Protein AF-0000000082405913 (afdb_homodimer)

Sequence (962 aa):
METRVEYTELFIGGEWVTPSGSGVIEVMSPHTERVIGSVPAASTADVDRAVEIARAAFDSGEWAQTPLADRIAVVTRIKDAIFARSEEFAALISRQNGAPASSAMRTQVLGAVAAYGAACAVAAQFPFEESRAGVGGPMLIRHEPVGVVAAIVPWNVPQLVIAAKLAPALLSGCAVILKPAPETPLDSNLLAEICSQAGLPKGVLTVLPAERDVSAYLVAHPGIDKVAFTGSVAAGKAIMAAAAANLTRVTLELGGKSAAIVLEDADVDQALPNILAGSFANSGQACVALTRILLPVSRYDEIAEKFAAAVAAMKVGNPTDPATVIGPMTSAAQQRRVLDYVGIGEAEGAKILTGGSVPEGLSTGWYVEPTVFGNVDNSMRIAREEIFGPVVCLIPFEDEAHAIAIANDSDLGLSGAVWTADTEHGVEVARQIRTGTFSVNCQRFDVVGPFGGYKNSGVGREFGPEGLAAYLEAKSIFLPAMETRVEYTELFIGGEWVTPSGSGVIEVMSPHTERVIGSVPAASTADVDRAVEIARAAFDSGEWAQTPLADRIAVVTRIKDAIFARSEEFAALISRQNGAPASSAMRTQVLGAVAAYGAACAVAAQFPFEESRAGVGGPMLIRHEPVGVVAAIVPWNVPQLVIAAKLAPALLSGCAVILKPAPETPLDSNLLAEICSQAGLPKGVLTVLPAERDVSAYLVAHPGIDKVAFTGSVAAGKAIMAAAAANLTRVTLELGGKSAAIVLEDADVDQALPNILAGSFANSGQACVALTRILLPVSRYDEIAEKFAAAVAAMKVGNPTDPATVIGPMTSAAQQRRVLDYVGIGEAEGAKILTGGSVPEGLSTGWYVEPTVFGNVDNSMRIAREEIFGPVVCLIPFEDEAHAIAIANDSDLGLSGAVWTADTEHGVEVARQIRTGTFSVNCQRFDVVGPFGGYKNSGVGREFGPEGLAAYLEAKSIFLPA

Foldseek 3Di:
DQAAAEDQFFQAQLDTHHAPDDAKQFAAFLQFRDTRYIYHAHDLVSLVRRLVLQQVQLVVCPQQVPDLVVLLQLLLLLLVVLVVCLQVQLVLLCRLQFFFSVLSRVCQRVLLSQLLVQLSVQLVPDCQWDWDADPAGIWIKHKAFQEEEEEEEESLRGSNSCSLAVNLNSSRRYAYEYEYESSRLSSVVVSSVSSSVSDDGGSRYTYHHHDDVSVLSSLLPLSHQEYEDEEALVVQVSSVVSCVVNVRHYWYFYAALAEEEEAPAFDLVLLLVQLLCQQCRRQLQDRQRHFEYEAAPVCQVVSLVVNQVVLQPAAEHRSHPNSHSHTAGRDLVLLVLLLVVLVQCVVVPWDKSDFNAADPPSPGGHHGRQTETEQDDCPRCSNADRSSHNHHYYHYAHHLVRSLVSRQPYQWAFEYEYGHPDQVVRVVSVVSHQHPYYYYSHDDDDQQDWGFTPHSSTDFTTHHNRSSSSRIDIDIGGDDD/DQAAAEDQFFQAQLDTDHAPDDAKQFAAFLQFRDTRYIYHAHDLVSLVRRLVLQQVQLVVCPQQVPDLVVLLQLLLLLLVVLVVCLQVQLVLLCRLQFFFSVLSRVCQRVLLSQLLVQLSVQLVPDCQWDWDADPAGIWIKHKAFQEEEEEEEESLRGSNSCSLAVNLNSSRRYAYEYEYESSRLSSVVVSSVSSSVSDDGGSRYTYHHHDDVSVLSSLLPLSHQEYEDEEALVVQVSSVVSCVVNVRHYWYFYAALAEEEEAPAFDLVLLLVQLLCQQCRRQLQDRQRHFEYEDAPVCQVVSVVVNQVVLQPAAEHRSHPNSHSHTAGRDLVLLVLLLVVLVQCVVVPWDKSDFNAADPPSPGGHHGRQTETEQDDCPRCSNADRSSHNHHYYHYAHHLVRSLVSRQPYQWAFEYEYGHPDQVVRVVSVVSHQWPYYYYSHDDDDQQDWGFTPHSSTDFTTHHNRSSSSRIDIDIGGDDD

Secondary structure (DSSP, 8-state):
-PPPEE--SEEETTEEE--SS--EEEEEPTTT-SEEEEEEPP-HHHHHHHHHHHHHHHHHTTTTTS-HHHHHHHHHHHHHHHHHTHHHHHHHHHHHH---HHHIIIIIIIHHHHHHHHHHHHHHH--SEEEEE-SSSEEEEEEEE--EEEEE--SSSHHHHHHHHHHHHHHHT-EEEEE--TTS-HHHHHHHHHHHHTTPPTTSEEE----HHHHHHHHH-TT-SEEEEES-HHHHHHHHHHHGGGT-EEEEE----EEEEE-TT--HHHHHHHHHHHHSGGGG--TT-EEEEEEEGGGHHHHHHHHHHHHHTSPBS-TTSTT-SB---SSHHHHHHHHHHHHHHHHTTPEEEE--SPPTT--SS-----EEEES--TTSHHHHS---SSEEEEEEESSHHHHHHHHH-SSEES-EEEE-S-HHHHHHHHTTS-SSEEEESS----TTS-B--EETTEES-BSHHHHHHTTEEEEEEE---/-PPPEE--SEEETTEEE--SS--EEEEEPTTT-SEEEEEEPP-HHHHHHHHHHHHHHHHHTTTTTS-HHHHHHHHHHHHHHHHHTHHHHHHHHHHHH---HHHIIIIIIIHHHHHHHHHHHHHHH--SEEEEE-SSSEEEEEEEE--EEEEE--SSSHHHHHHHHHHHHHHHT-EEEEE--TTS-HHHHHHHHHHHHTTPPTTSEEE----HHHHHHHHH-TT-SEEEEES-HHHHHHHHHHHGGGT-EEEEE----EEEEE-TT--HHHHHHHHHHHHSGGGG--TT-EEEEEEEGGGHHHHHHHHHHHHHTSPBS-TTSTT-SB---SSHHHHHHHHHHHHHHHHTT-EEEE--SPPTT--SS-----EEEES--TTSHHHHS---SSEEEEEEESSHHHHHHHHH-SSEES-EEEE-S-HHHHHHHHTTS-SSEEEESS----TTS-B--EETTEES-BSHHHHHHTTEEEEEEE---

Solvent-accessible surface area (backbone atoms only — not comparable to full-atom values): 45555 Å² total; per-residue (Å²): 129,86,78,63,51,72,44,79,45,38,38,48,27,58,35,79,37,78,58,82,48,83,48,67,42,68,25,43,18,11,56,74,68,40,77,44,29,35,35,45,27,47,35,64,66,42,44,53,52,40,44,52,39,17,48,51,28,40,73,68,29,67,58,44,65,44,56,62,71,58,43,42,49,33,51,47,44,33,31,51,50,48,58,75,40,32,67,62,48,16,54,51,45,18,46,25,32,11,31,14,37,62,47,20,33,53,52,22,37,49,38,16,36,49,29,31,52,40,38,45,54,40,57,74,68,50,73,48,61,43,80,43,84,40,87,76,28,43,28,36,42,35,51,39,44,62,41,28,32,37,36,37,35,43,48,73,45,43,50,28,53,42,25,48,50,49,38,29,31,48,63,43,21,27,11,36,40,35,28,37,25,64,52,40,40,65,62,54,52,54,46,50,54,44,38,47,74,35,63,56,58,67,15,36,42,24,48,46,35,33,53,72,68,41,47,50,50,53,62,50,34,81,71,39,42,28,38,39,37,40,47,52,47,69,57,47,30,50,50,43,31,45,16,13,82,60,51,29,43,69,32,28,37,31,37,22,63,5,30,32,38,42,44,87,66,30,56,57,84,71,44,45,63,48,51,53,51,38,25,35,36,60,29,7,41,37,52,62,19,36,29,34,35,35,29,33,59,93,48,33,68,64,52,48,51,54,50,35,52,56,49,65,66,54,42,71,42,61,23,80,41,79,74,29,54,29,19,27,30,52,34,64,67,54,31,51,50,36,52,51,44,46,52,49,33,47,74,72,63,30,39,77,70,30,61,68,42,65,49,85,90,53,87,61,35,25,48,59,32,54,22,33,30,38,72,34,55,72,84,38,62,67,59,57,49,69,69,66,32,36,56,34,32,33,26,69,26,86,45,70,69,49,42,50,49,54,57,49,65,46,71,38,8,25,26,34,28,33,33,46,71,42,66,70,60,29,50,59,52,50,73,67,46,70,31,7,28,30,16,29,64,49,72,80,83,50,54,49,38,48,41,32,17,30,61,47,2,26,40,58,44,33,26,27,64,57,20,37,49,70,34,40,41,69,23,26,36,38,42,61,110,128,84,79,62,50,73,44,80,44,37,38,47,27,57,37,79,38,78,57,80,50,83,48,67,39,69,24,42,18,12,56,75,66,39,76,42,29,36,35,44,28,45,36,64,66,42,46,54,52,40,44,52,39,18,47,52,31,40,73,67,29,66,57,44,64,45,54,63,72,59,43,43,50,33,51,47,42,34,32,52,50,48,58,75,41,33,68,60,49,14,52,51,45,18,45,26,34,10,28,15,38,61,47,19,34,51,52,23,36,49,39,15,36,49,30,31,51,41,39,45,54,40,56,74,69,50,74,48,62,41,79,42,84,40,89,77,29,43,29,36,42,35,53,40,44,62,41,29,32,38,37,36,34,42,48,73,44,42,49,27,52,42,24,50,48,50,38,29,32,48,64,43,20,29,10,37,40,34,29,37,23,63,53,41,40,65,62,53,52,55,45,50,54,46,38,48,74,34,63,55,59,68,16,34,42,24,49,46,34,33,51,72,70,42,46,51,51,53,61,51,33,81,72,40,41,28,40,40,35,38,48,52,47,70,55,46,30,52,48,44,31,44,18,15,82,60,51,30,42,69,34,30,36,30,38,20,64,4,30,31,38,42,44,86,65,31,56,58,82,73,44,45,64,46,51,52,52,37,26,34,34,60,29,7,40,36,53,62,20,36,31,33,36,35,31,32,59,93,49,33,68,64,51,48,51,52,50,36,53,56,49,66,66,54,41,68,44,61,22,82,40,80,76,27,53,29,20,28,29,51,33,65,68,54,30,51,48,38,50,50,46,45,52,48,32,48,75,74,63,31,38,75,70,29,63,68,43,64,48,84,90,54,86,62,34,24,46,60,31,55,22,34,31,36,72,34,54,72,85,39,64,68,58,59,49,68,69,63,32,34,55,33,32,34,26,69,26,86,46,70,70,50,42,50,50,54,58,49,64,47,68,40,9,23,27,34,27,32,32,44,72,44,64,70,61,29,47,57,51,49,75,69,46,69,30,7,28,31,15,29,62,50,72,78,82,48,53,51,39,49,42,31,17,32,61,46,3,25,42,60,44,33,26,27,66,57,19,37,48,69,34,40,42,68,22,26,37,38,42,61,108

Radius of gyration: 29.45 Å; Cα contacts (8 Å, |Δi|>4): 2514; chains: 2; bounding box: 62×88×65 Å

pLDDT: mean 97.52, std 3.5, range [41.72, 98.94]

Organism: Rhodococcus erythropolis (NCBI:txid1833)

Nearest PDB structures (foldseek):
  3b4w-assembly1_A-2  TM=9.902E-01  e=6.637E-68  Mycobacterium tuberculosis H37Rv
  4i8p-assembly1_B  TM=9.600E-01  e=1.186E-58  Zea mays
  3iwk-assembly3_F  TM=9.624E-01  e=1.248E-57  Pisum sativum
  4ywe-assembly2_H  TM=9.633E-01  e=1.840E-53  Burkholderia cenocepacia J2315
  4ywe-assembly2_G  TM=9.619E-01  e=2.987E-52  Burkholderia cenocepacia J2315

InterPro domains:
  IPR015590 Aldehyde dehydrogenase domain [PF00171] (16-477)
  IPR016160 Aldehyde dehydrogenase, cysteine active site [PS00070] (280-291)
  IPR016161 Aldehyde/histidinol dehydrogenase [SSF53720] (5-478)
  IPR016162 Aldehyde dehydrogenase, N-terminal [G3DSA:3.40.605.10] (24-475)
  IPR016163 Aldehyde dehydrogenase, C-terminal [G3DSA:3.40.309.10] (256-446)
  IPR029510 Aldehyde dehydrogenase, glutamic acid active site [PS00687] (252-259)

Structure (mmCIF, N/CA/C/O backbone):
data_AF-0000000082405913-model_v1
#
loop_
_entity.id
_entity.type
_entity.pdbx_description
1 polymer 'aldehyde dehydrogenase (NAD(+))'
#
loop_
_atom_site.group_PDB
_atom_site.id
_atom_site.type_symbol
_atom_site.label_atom_id
_atom_site.label_alt_id
_atom_site.label_comp_id
_atom_site.label_asym_id
_atom_site.label_entity_id
_atom_site.label_seq_id
_atom_site.pdbx_PDB_ins_code
_atom_site.Cartn_x
_atom_site.Cartn_y
_atom_site.Cartn_z
_atom_site.occupancy
_atom_site.B_iso_or_equiv
_atom_site.auth_seq_id
_atom_site.auth_comp_id
_atom_site.auth_asym_id
_atom_site.auth_atom_id
_atom_site.pdbx_PDB_model_num
ATOM 1 N N . MET A 1 1 ? -23.531 -37.562 -21.359 1 41.72 1 MET A N 1
ATOM 2 C CA . MET A 1 1 ? -23.344 -36.156 -21.672 1 41.72 1 MET A CA 1
ATOM 3 C C . MET A 1 1 ? -23.062 -35.344 -20.406 1 41.72 1 MET A C 1
ATOM 5 O O . MET A 1 1 ? -23.844 -35.406 -19.438 1 41.72 1 MET A O 1
ATOM 9 N N . GLU A 1 2 ? -21.859 -34.906 -20.188 1 63.12 2 GLU A N 1
ATOM 10 C CA . GLU A 1 2 ? -21.5 -34.25 -18.938 1 63.12 2 GLU A CA 1
ATOM 11 C C . GLU A 1 2 ? -22.438 -33.062 -18.641 1 63.12 2 GLU A C 1
ATOM 13 O O . GLU A 1 2 ? -22.781 -32.312 -19.547 1 63.12 2 GLU A O 1
ATOM 18 N N . THR A 1 3 ? -23.172 -33.125 -17.547 1 79.69 3 THR A N 1
ATOM 19 C CA . THR A 1 3 ? -24.203 -32.188 -17.125 1 79.69 3 THR A CA 1
ATOM 20 C C . THR A 1 3 ? -23.688 -30.766 -17.125 1 79.69 3 THR A C 1
ATOM 22 O O . THR A 1 3 ? -22.609 -30.484 -16.609 1 79.69 3 THR A O 1
ATOM 25 N N . ARG A 1 4 ? -24.375 -29.906 -18.016 1 91 4 ARG A N 1
ATOM 26 C CA . ARG A 1 4 ? -24.078 -28.469 -18.078 1 91 4 ARG A CA 1
ATOM 27 C C . ARG A 1 4 ? -24.5 -27.766 -16.797 1 91 4 ARG A C 1
ATOM 29 O O . ARG A 1 4 ? -25.562 -28.047 -16.25 1 91 4 ARG A O 1
ATOM 36 N N . VAL A 1 5 ? -23.688 -27.031 -16.234 1 94.94 5 VAL A N 1
ATOM 37 C CA . VAL A 1 5 ? -23.984 -26.203 -15.078 1 94.94 5 VAL A CA 1
ATOM 38 C C . VAL A 1 5 ? -24.406 -24.812 -15.547 1 94.94 5 VAL A C 1
ATOM 40 O O . VAL A 1 5 ? -23.609 -24.062 -16.125 1 94.94 5 VAL A O 1
ATOM 43 N N . GLU A 1 6 ? -25.641 -24.438 -15.344 1 95.94 6 GLU A N 1
ATOM 44 C CA . GLU A 1 6 ? -26.156 -23.188 -15.859 1 95.94 6 GLU A CA 1
ATOM 45 C C . GLU A 1 6 ? -26.734 -22.312 -14.734 1 95.94 6 GLU A C 1
ATOM 47 O O . GLU A 1 6 ? -27.547 -22.781 -13.945 1 95.94 6 GLU A O 1
ATOM 52 N N . TYR A 1 7 ? -26.188 -21.172 -14.633 1 97.31 7 TYR A N 1
ATOM 53 C CA . TYR A 1 7 ? -26.75 -20.141 -13.773 1 97.31 7 TYR A CA 1
ATOM 54 C C . TYR A 1 7 ? -27.453 -19.062 -14.602 1 97.31 7 TYR A C 1
ATOM 56 O O . TYR A 1 7 ? -26.922 -18.609 -15.609 1 97.31 7 TYR A O 1
ATOM 64 N N . THR A 1 8 ? -28.625 -18.688 -14.188 1 97.69 8 THR A N 1
ATOM 65 C CA . THR A 1 8 ? -29.375 -17.688 -14.938 1 97.69 8 THR A CA 1
ATOM 66 C C . THR A 1 8 ? -29.5 -16.391 -14.125 1 97.69 8 THR A C 1
ATOM 68 O O . THR A 1 8 ? -30.016 -15.391 -14.625 1 97.69 8 THR A O 1
ATOM 71 N N . GLU A 1 9 ? -29.016 -16.422 -12.945 1 98.44 9 GLU A N 1
ATOM 72 C CA . GLU A 1 9 ? -29.062 -15.266 -12.062 1 98.44 9 GLU A CA 1
ATOM 73 C C . GLU A 1 9 ? -27.672 -14.875 -11.578 1 98.44 9 GLU A C 1
ATOM 75 O O . GLU A 1 9 ? -26.719 -15.664 -11.703 1 98.44 9 GLU A O 1
ATOM 80 N N . LEU A 1 10 ? -27.531 -13.633 -11.172 1 98.62 10 LEU A N 1
ATOM 81 C CA . LEU A 1 10 ? -26.328 -13.141 -10.508 1 98.62 10 LEU A CA 1
ATOM 82 C C . LEU A 1 10 ? -26.484 -13.195 -8.992 1 98.62 10 LEU A C 1
ATOM 84 O O . LEU A 1 10 ? -27.578 -12.984 -8.469 1 98.62 10 LEU A O 1
ATOM 88 N N . PHE A 1 11 ? -25.422 -13.523 -8.273 1 98.69 11 PHE A N 1
ATOM 89 C CA . PHE A 1 11 ? -25.422 -13.469 -6.816 1 98.69 11 PHE A CA 1
ATOM 90 C C . PHE A 1 11 ? -25.016 -12.078 -6.332 1 98.69 11 PHE A C 1
ATOM 92 O O . PHE A 1 11 ? -23.812 -11.773 -6.254 1 98.69 11 PHE A O 1
ATOM 99 N N . ILE A 1 12 ? -25.938 -11.219 -5.973 1 98.62 12 ILE A N 1
ATOM 100 C CA . ILE A 1 12 ? -25.656 -9.844 -5.562 1 98.62 12 ILE A CA 1
ATOM 101 C C . ILE A 1 12 ? -26.109 -9.633 -4.121 1 98.62 12 ILE A C 1
ATOM 103 O O . ILE A 1 12 ? -27.297 -9.75 -3.818 1 98.62 12 ILE A O 1
ATOM 107 N N . GLY A 1 13 ? -25.203 -9.375 -3.275 1 98 13 GLY A N 1
ATOM 108 C CA . GLY A 1 13 ? -25.484 -9.086 -1.881 1 98 13 GLY A CA 1
ATOM 109 C C . GLY A 1 13 ? -26.094 -10.266 -1.138 1 98 13 GLY A C 1
ATOM 110 O O . GLY A 1 13 ? -26.984 -10.094 -0.305 1 98 13 GLY A O 1
ATOM 111 N N . GLY A 1 14 ? -25.75 -11.422 -1.546 1 97.81 14 GLY A N 1
ATOM 112 C CA . GLY A 1 14 ? -26.219 -12.594 -0.839 1 97.81 14 GLY A CA 1
ATOM 113 C C . GLY A 1 14 ? -27.516 -13.164 -1.415 1 97.81 14 GLY A C 1
ATOM 114 O O . GLY A 1 14 ? -28.062 -14.117 -0.878 1 97.81 14 GLY A O 1
ATOM 115 N N . GLU A 1 15 ? -27.938 -12.602 -2.525 1 97.25 15 GLU A N 1
ATOM 116 C CA . GLU A 1 15 ? -29.172 -13.055 -3.145 1 97.25 15 GLU A CA 1
ATOM 117 C C . GLU A 1 15 ? -29 -13.297 -4.641 1 97.25 15 GLU A C 1
ATOM 119 O O . GLU A 1 15 ? -28.25 -12.578 -5.305 1 97.25 15 GLU A O 1
ATOM 124 N N . TRP A 1 16 ? -29.656 -14.367 -5.109 1 98 16 TRP A N 1
ATOM 125 C CA . TRP A 1 16 ? -29.734 -14.594 -6.551 1 98 16 TRP A CA 1
ATOM 126 C C . TRP A 1 16 ? -30.75 -13.664 -7.195 1 98 16 TRP A C 1
ATOM 128 O O . TRP A 1 16 ? -31.938 -13.68 -6.828 1 98 16 TRP A O 1
ATOM 138 N N . VAL A 1 17 ? -30.297 -12.805 -8.109 1 98.12 17 VAL A N 1
ATOM 139 C CA . VAL A 1 17 ? -31.172 -11.797 -8.68 1 98.12 17 VAL A CA 1
ATOM 140 C C . VAL A 1 17 ? -31.094 -11.836 -10.203 1 98.12 17 VAL A C 1
ATOM 142 O O . VAL A 1 17 ? -30.109 -12.305 -10.766 1 98.12 17 VAL A O 1
ATOM 145 N N . THR A 1 18 ? -32.094 -11.32 -10.859 1 98.06 18 THR A N 1
ATOM 146 C CA . THR A 1 18 ? -32.094 -11.195 -12.312 1 98.06 18 THR A CA 1
ATOM 147 C C . THR A 1 18 ? -31.062 -10.188 -12.781 1 98.06 18 THR A C 1
ATOM 149 O O . THR A 1 18 ? -31 -9.062 -12.273 1 98.06 18 THR A O 1
ATOM 152 N N . PRO A 1 19 ? -30.234 -10.594 -13.656 1 98.19 19 PRO A N 1
ATOM 153 C CA . PRO A 1 19 ? -29.25 -9.641 -14.188 1 98.19 19 PRO A CA 1
ATOM 154 C C . PRO A 1 19 ? -29.906 -8.461 -14.891 1 98.19 19 PRO A C 1
ATOM 156 O O . PRO A 1 19 ? -31.016 -8.586 -15.43 1 98.19 19 PRO A O 1
ATOM 159 N N . SER A 1 20 ? -29.203 -7.371 -14.922 1 97.81 20 SER A N 1
ATOM 160 C CA . SER A 1 20 ? -29.719 -6.184 -15.602 1 97.81 20 SER A CA 1
ATOM 161 C C . SER A 1 20 ? -29.547 -6.297 -17.109 1 97.81 20 SER A C 1
ATOM 163 O O . SER A 1 20 ? -30.312 -5.695 -17.875 1 97.81 20 SER A O 1
ATOM 165 N N . GLY A 1 21 ? -28.562 -6.977 -17.531 1 95.81 21 GLY A N 1
ATOM 166 C CA . GLY A 1 21 ? -28.297 -7.156 -18.953 1 95.81 21 GLY A CA 1
ATOM 167 C C . GLY A 1 21 ? -28.641 -8.555 -19.438 1 95.81 21 GLY A C 1
ATOM 168 O O . GLY A 1 21 ? -29.141 -9.383 -18.688 1 95.81 21 GLY A O 1
ATOM 169 N N . SER A 1 22 ? -28.375 -8.797 -20.734 1 96.06 22 SER A N 1
ATOM 170 C CA . SER A 1 22 ? -28.703 -10.086 -21.344 1 96.06 22 SER A CA 1
ATOM 171 C C . SER A 1 22 ? -27.438 -10.859 -21.703 1 96.06 22 SER A C 1
ATOM 173 O O . SER A 1 22 ? -27.516 -11.969 -22.234 1 96.06 22 SER A O 1
ATOM 175 N N . GLY A 1 23 ? -26.312 -10.234 -21.375 1 97.12 23 GLY A N 1
ATOM 176 C CA . GLY A 1 23 ? -25.062 -10.898 -21.719 1 97.12 23 GLY A CA 1
ATOM 177 C C . GLY A 1 23 ? -24.875 -12.219 -20.984 1 97.12 23 GLY A C 1
ATOM 178 O O . GLY A 1 23 ? -25.359 -12.391 -19.875 1 97.12 23 GLY A O 1
ATOM 179 N N . VAL A 1 24 ? -24.188 -13.164 -21.672 1 98 24 VAL A N 1
ATOM 180 C CA . VAL A 1 24 ? -23.906 -14.484 -21.109 1 98 24 VAL A CA 1
ATOM 181 C C . VAL A 1 24 ? -22.453 -14.844 -21.328 1 98 24 VAL A C 1
ATOM 183 O O . VAL A 1 24 ? -21.891 -14.562 -22.391 1 98 24 VAL A O 1
ATOM 186 N N . ILE A 1 25 ? -21.828 -15.391 -20.297 1 98.31 25 ILE A N 1
ATOM 187 C CA . ILE A 1 25 ? -20.5 -15.961 -20.422 1 98.31 25 ILE A CA 1
ATOM 188 C C . ILE A 1 25 ? -20.594 -17.484 -20.531 1 98.31 25 ILE A C 1
ATOM 190 O O . ILE A 1 25 ? -21.062 -18.141 -19.609 1 98.31 25 ILE A O 1
ATOM 194 N N . GLU A 1 26 ? -20.156 -17.938 -21.656 1 98 26 GLU A N 1
ATOM 195 C CA . GLU A 1 26 ? -20.078 -19.391 -21.828 1 98 26 GLU A CA 1
ATOM 196 C C . GLU A 1 26 ? -18.734 -19.938 -21.359 1 98 26 GLU A C 1
ATOM 198 O O . GLU A 1 26 ? -17.688 -19.344 -21.625 1 98 26 GLU A O 1
ATOM 203 N N . VAL A 1 27 ? -18.812 -21.016 -20.609 1 98.12 27 VAL A N 1
ATOM 204 C CA . VAL A 1 27 ? -17.609 -21.656 -20.094 1 98.12 27 VAL A CA 1
ATOM 205 C C . VAL A 1 27 ? -17.266 -22.875 -20.953 1 98.12 27 VAL A C 1
ATOM 207 O O . VAL A 1 27 ? -18.062 -23.812 -21.047 1 98.12 27 VAL A O 1
ATOM 210 N N . MET A 1 28 ? -16.109 -22.828 -21.562 1 97.38 28 MET A N 1
ATOM 211 C CA . MET A 1 28 ? -15.672 -23.891 -22.469 1 97.38 28 MET A CA 1
ATOM 212 C C . MET A 1 28 ? -14.695 -24.828 -21.781 1 97.38 28 MET A C 1
ATOM 214 O O . MET A 1 28 ? -13.805 -24.375 -21.062 1 97.38 28 MET A O 1
ATOM 218 N N . SER A 1 29 ? -14.914 -26.109 -22 1 97.31 29 SER A N 1
ATOM 219 C CA . SER A 1 29 ? -13.922 -27.062 -21.516 1 97.31 29 SER A CA 1
ATOM 220 C C . SER A 1 29 ? -12.664 -27.031 -22.375 1 97.31 29 SER A C 1
ATOM 222 O O . SER A 1 29 ? -12.727 -27.219 -23.594 1 97.31 29 SER A O 1
ATOM 224 N N . PRO A 1 30 ? -11.461 -26.844 -21.734 1 98.06 30 PRO A N 1
ATOM 225 C CA . PRO A 1 30 ? -10.211 -26.844 -22.5 1 98.06 30 PRO A CA 1
ATOM 226 C C . PRO A 1 30 ? -9.883 -28.219 -23.078 1 98.06 30 PRO A C 1
ATOM 228 O O . PRO A 1 30 ? -9.078 -28.328 -24 1 98.06 30 PRO A O 1
ATOM 231 N N . HIS A 1 31 ? -10.516 -29.25 -22.57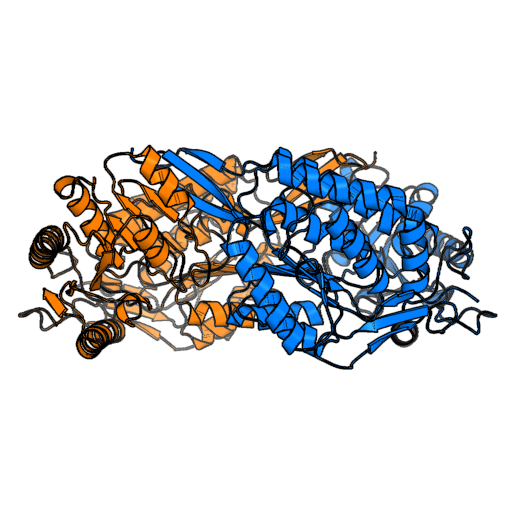8 1 97.12 31 HIS A N 1
ATOM 232 C CA . HIS A 1 31 ? -10.258 -30.625 -22.984 1 97.12 31 HIS A CA 1
ATOM 233 C C . HIS A 1 3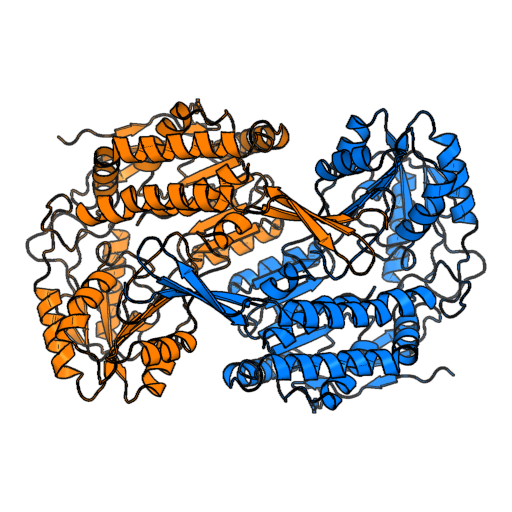1 ? -11.156 -31.031 -24.156 1 97.12 31 HIS A C 1
ATOM 235 O O . HIS A 1 31 ? -10.695 -31.625 -25.125 1 97.12 31 HIS A O 1
ATOM 241 N N . THR A 1 32 ? -12.461 -30.641 -24.094 1 96.44 32 THR A N 1
ATOM 242 C CA . THR A 1 32 ? -13.422 -31.125 -25.094 1 96.44 32 THR A CA 1
ATOM 243 C C . THR A 1 32 ? -13.75 -30.031 -26.094 1 96.44 32 THR A C 1
ATOM 245 O O . THR A 1 32 ? -14.336 -30.297 -27.156 1 96.44 32 THR A O 1
ATOM 248 N N . GLU A 1 33 ? -13.43 -28.797 -25.75 1 96.94 33 GLU A N 1
ATOM 249 C CA . GLU A 1 33 ? -13.766 -27.625 -26.547 1 96.94 33 GLU A CA 1
ATOM 250 C C . GLU A 1 33 ? -15.273 -27.453 -26.672 1 96.94 33 GLU A C 1
ATOM 252 O O . GLU A 1 33 ? -15.766 -26.938 -27.672 1 96.94 33 GLU A O 1
ATOM 257 N N . ARG A 1 34 ? -15.953 -27.906 -25.672 1 96.75 34 ARG A N 1
ATOM 258 C CA . ARG A 1 34 ? -17.406 -27.766 -25.641 1 96.75 34 ARG A CA 1
ATOM 259 C C . ARG A 1 34 ? -17.844 -26.922 -24.438 1 96.75 34 ARG A C 1
ATOM 261 O O . ARG A 1 34 ? -17.141 -26.859 -23.438 1 96.75 34 ARG A O 1
ATOM 268 N N . VAL A 1 35 ? -19.031 -26.328 -24.609 1 97.44 35 VAL A N 1
ATOM 269 C CA . VAL A 1 35 ? -19.594 -25.516 -23.531 1 97.44 35 VAL A CA 1
ATOM 270 C C . VAL A 1 35 ? -20.031 -26.438 -22.391 1 97.44 35 VAL A C 1
ATOM 272 O O . VAL A 1 35 ? -20.797 -27.391 -22.609 1 97.44 35 VAL A O 1
ATOM 275 N N . ILE A 1 36 ? -19.578 -26.172 -21.234 1 97.44 36 ILE A N 1
ATOM 276 C CA . ILE A 1 36 ? -19.922 -27.031 -20.094 1 97.44 36 ILE A CA 1
ATOM 277 C C . ILE A 1 36 ? -20.844 -26.266 -19.141 1 97.44 36 ILE A C 1
ATOM 279 O O . ILE A 1 36 ? -21.328 -26.844 -18.156 1 97.44 36 ILE A O 1
ATOM 283 N N . GLY A 1 37 ? -21.047 -25.016 -19.359 1 97.75 37 GLY A N 1
ATOM 284 C CA . GLY A 1 37 ? -21.906 -24.203 -18.516 1 97.75 37 GLY A CA 1
ATOM 285 C C . GLY A 1 37 ? -21.938 -22.734 -18.938 1 97.75 37 GLY A C 1
ATOM 286 O O . GLY A 1 37 ? -21.312 -22.359 -19.938 1 97.75 37 GLY A O 1
ATOM 287 N N . SER A 1 38 ? -22.719 -22 -18.234 1 98.12 38 SER A N 1
ATOM 288 C CA . SER A 1 38 ? -22.828 -20.562 -18.516 1 98.12 38 SER A CA 1
ATOM 289 C C . SER A 1 38 ? -23.281 -19.797 -17.297 1 98.12 38 SER A C 1
ATOM 291 O O . SER A 1 38 ? -23.875 -20.359 -16.375 1 98.12 38 SER A O 1
ATOM 293 N N . VAL A 1 39 ? -22.953 -18.562 -17.25 1 98.5 39 VAL A N 1
ATOM 294 C CA . VAL A 1 39 ? -23.391 -17.625 -16.219 1 98.5 39 VAL A CA 1
ATOM 295 C C . VAL A 1 39 ? -23.797 -16.297 -16.891 1 98.5 39 VAL A C 1
ATOM 297 O O . VAL A 1 39 ? -23.328 -15.984 -17.984 1 98.5 39 VAL A O 1
ATOM 300 N N . PRO A 1 40 ? -24.672 -15.547 -16.234 1 98.5 40 PRO A N 1
ATOM 301 C CA . PRO A 1 40 ? -24.891 -14.195 -16.766 1 98.5 40 PRO A CA 1
ATOM 302 C C . PRO A 1 40 ? -23.656 -13.32 -16.719 1 98.5 40 PRO A C 1
ATOM 304 O O . PRO A 1 40 ? -22.875 -13.406 -15.758 1 98.5 40 PRO A O 1
ATOM 307 N N . ALA A 1 41 ? -23.453 -12.492 -17.719 1 98.44 41 ALA A N 1
ATOM 308 C CA . ALA A 1 41 ? -22.422 -11.445 -17.688 1 98.44 41 ALA A CA 1
ATOM 309 C C . ALA A 1 41 ? -22.953 -10.172 -17.031 1 98.44 41 ALA A C 1
ATOM 311 O O . ALA A 1 41 ? -23.922 -9.586 -17.516 1 98.44 41 ALA A O 1
ATOM 312 N N . ALA A 1 42 ? -22.359 -9.781 -15.977 1 98.62 42 ALA A N 1
ATOM 313 C CA . ALA A 1 42 ? -22.797 -8.586 -15.258 1 98.62 42 ALA A CA 1
ATOM 314 C C . ALA A 1 42 ? -22.641 -7.336 -16.125 1 98.62 42 ALA A C 1
ATOM 316 O O . ALA A 1 42 ? -21.703 -7.246 -16.922 1 98.62 42 ALA A O 1
ATOM 317 N N . SER A 1 43 ? -23.484 -6.395 -15.984 1 98.38 43 SER A N 1
ATOM 318 C CA . SER A 1 43 ? -23.406 -5.082 -16.625 1 98.38 43 SER A CA 1
ATOM 319 C C . SER A 1 43 ? -22.938 -4.016 -15.641 1 98.38 43 SER A C 1
ATOM 321 O O . SER A 1 43 ? -22.75 -4.297 -14.453 1 98.38 43 SER A O 1
ATOM 323 N N . THR A 1 44 ? -22.719 -2.775 -16.141 1 98.44 44 THR A N 1
ATOM 324 C CA . THR A 1 44 ? -22.328 -1.678 -15.266 1 98.44 44 THR A CA 1
ATOM 325 C C . THR A 1 44 ? -23.438 -1.37 -14.266 1 98.44 44 THR A C 1
ATOM 327 O O . THR A 1 44 ? -23.172 -0.972 -13.133 1 98.44 44 THR A O 1
ATOM 330 N N . ALA A 1 45 ? -24.672 -1.618 -14.68 1 98.69 45 ALA A N 1
ATOM 331 C CA . ALA A 1 45 ? -25.797 -1.427 -13.766 1 98.69 45 ALA A CA 1
ATOM 332 C C . ALA A 1 45 ? -25.75 -2.428 -12.609 1 98.69 45 ALA A C 1
ATOM 334 O O . ALA A 1 45 ? -26.094 -2.1 -11.477 1 98.69 45 ALA A O 1
ATOM 335 N N . ASP A 1 46 ? -25.375 -3.656 -12.93 1 98.81 46 ASP A N 1
ATOM 336 C CA . ASP A 1 46 ? -25.219 -4.668 -11.883 1 98.81 46 ASP A CA 1
ATOM 337 C C . ASP A 1 46 ? -24.094 -4.289 -10.922 1 98.81 46 ASP A C 1
ATOM 339 O O . ASP A 1 46 ? -24.188 -4.539 -9.719 1 98.81 46 ASP A O 1
ATOM 343 N N . VAL A 1 47 ? -23.031 -3.672 -11.484 1 98.88 47 VAL A N 1
ATOM 344 C CA . VAL A 1 47 ? -21.938 -3.197 -10.641 1 98.88 47 VAL A CA 1
ATOM 345 C C . VAL A 1 47 ? -22.438 -2.123 -9.688 1 98.88 47 VAL A C 1
ATOM 347 O O . VAL A 1 47 ? -22.188 -2.184 -8.484 1 98.88 47 VAL A O 1
ATOM 350 N N . ASP A 1 48 ? -23.172 -1.165 -10.219 1 98.81 48 ASP A N 1
ATOM 351 C CA . ASP A 1 48 ? -23.703 -0.09 -9.391 1 98.81 48 ASP A CA 1
ATOM 352 C C . ASP A 1 48 ? -24.578 -0.646 -8.258 1 98.81 48 ASP A C 1
ATOM 354 O O . ASP A 1 48 ? -24.438 -0.234 -7.105 1 98.81 48 ASP A O 1
ATOM 358 N N . ARG A 1 49 ? -25.406 -1.581 -8.594 1 98.69 49 ARG A N 1
ATOM 359 C CA . ARG A 1 49 ? -26.281 -2.213 -7.621 1 98.69 49 ARG A CA 1
ATOM 360 C C . ARG A 1 49 ? -25.484 -2.957 -6.559 1 98.69 49 ARG A C 1
ATOM 362 O O . ARG A 1 49 ? -25.766 -2.838 -5.363 1 98.69 49 ARG A O 1
ATOM 369 N N . ALA A 1 50 ? -24.531 -3.732 -6.988 1 98.81 50 ALA A N 1
ATOM 370 C CA . ALA A 1 50 ? -23.672 -4.508 -6.086 1 98.81 50 ALA A CA 1
ATOM 371 C C . ALA A 1 50 ? -22.938 -3.596 -5.109 1 98.81 50 ALA A C 1
ATOM 373 O O . ALA A 1 50 ? -22.891 -3.869 -3.908 1 98.81 50 ALA A O 1
ATOM 374 N N . VAL A 1 51 ? -22.359 -2.49 -5.633 1 98.88 51 VAL A N 1
ATOM 375 C CA . VAL A 1 51 ? -21.578 -1.573 -4.809 1 98.88 51 VAL A CA 1
ATOM 376 C C . VAL A 1 51 ? -22.5 -0.879 -3.801 1 98.88 51 VAL A C 1
ATOM 378 O O . VAL A 1 51 ? -22.141 -0.73 -2.629 1 98.88 51 VAL A O 1
ATOM 381 N N . GLU A 1 52 ? -23.656 -0.461 -4.238 1 98.75 52 GLU A N 1
ATOM 382 C CA . GLU A 1 52 ? -24.609 0.184 -3.35 1 98.75 52 GLU A CA 1
ATOM 383 C C . GLU A 1 52 ? -24.984 -0.729 -2.186 1 98.75 52 GLU A C 1
ATOM 385 O O . GLU A 1 52 ? -25.016 -0.295 -1.031 1 98.75 52 GLU A O 1
ATOM 390 N N . ILE A 1 53 ? -25.297 -1.944 -2.482 1 98.75 53 ILE A N 1
ATOM 391 C CA . ILE A 1 53 ? -25.688 -2.922 -1.478 1 98.75 53 ILE A CA 1
ATOM 392 C C . ILE A 1 53 ? -24.531 -3.193 -0.528 1 98.75 53 ILE A C 1
ATOM 394 O O . ILE A 1 53 ? -24.703 -3.234 0.691 1 98.75 53 ILE A O 1
ATOM 398 N N . ALA A 1 54 ? -23.328 -3.389 -1.064 1 98.81 54 ALA A N 1
ATOM 399 C CA . ALA A 1 54 ? -22.141 -3.648 -0.255 1 98.81 54 ALA A CA 1
ATOM 400 C C . ALA A 1 54 ? -21.844 -2.477 0.679 1 98.81 54 ALA A C 1
ATOM 402 O O . ALA A 1 54 ? -21.516 -2.678 1.852 1 98.81 54 ALA A O 1
ATOM 403 N N . ARG A 1 55 ? -21.953 -1.214 0.151 1 98.31 55 ARG A N 1
ATOM 404 C CA . ARG A 1 55 ? -21.719 -0.018 0.955 1 98.31 55 ARG A CA 1
ATOM 405 C C . ARG A 1 55 ? -22.719 0.065 2.109 1 98.31 55 ARG A C 1
ATOM 407 O O . ARG A 1 55 ? -22.344 0.357 3.244 1 98.31 55 ARG A O 1
ATOM 414 N N . ALA A 1 56 ? -23.984 -0.206 1.79 1 98.12 56 ALA A N 1
ATOM 415 C CA . ALA A 1 56 ? -25.016 -0.173 2.82 1 98.12 56 ALA A CA 1
ATOM 416 C C . ALA A 1 56 ? -24.75 -1.215 3.902 1 98.12 56 ALA A C 1
ATOM 418 O O . ALA A 1 56 ? -24.906 -0.935 5.094 1 98.12 56 ALA A O 1
ATOM 419 N N . ALA A 1 57 ? -24.359 -2.373 3.488 1 98.12 57 ALA A N 1
ATOM 420 C CA . ALA A 1 57 ? -24.047 -3.445 4.434 1 98.12 57 ALA A CA 1
ATOM 421 C C . ALA A 1 57 ? -22.875 -3.068 5.324 1 98.12 57 ALA A C 1
ATOM 423 O O . ALA A 1 57 ? -22.922 -3.256 6.543 1 98.12 57 ALA A O 1
ATOM 424 N N . PHE A 1 58 ? -21.859 -2.523 4.785 1 98.06 58 PHE A N 1
ATOM 425 C CA . PHE A 1 58 ? -20.672 -2.141 5.555 1 98.06 58 PHE A CA 1
ATOM 426 C C . PHE A 1 58 ? -21 -1.026 6.539 1 98.06 58 PHE A C 1
ATOM 428 O O . PHE A 1 58 ? -20.641 -1.103 7.719 1 98.06 58 PHE A O 1
ATOM 435 N N . ASP A 1 59 ? -21.672 -0.044 6.016 1 95.25 59 ASP A N 1
ATOM 436 C CA . ASP A 1 59 ? -21.969 1.148 6.805 1 95.25 59 ASP A CA 1
ATOM 437 C C . ASP A 1 59 ? -22.938 0.829 7.949 1 95.25 59 ASP A C 1
ATOM 439 O O . ASP A 1 59 ? -22.906 1.479 8.992 1 95.25 59 ASP A O 1
ATOM 443 N N . SER A 1 60 ? -23.766 -0.178 7.711 1 95.25 60 SER A N 1
ATOM 444 C CA . SER A 1 60 ? -24.688 -0.584 8.766 1 95.25 60 SER A CA 1
ATOM 445 C C . SER A 1 60 ? -23.953 -1.18 9.953 1 95.25 60 SER A C 1
ATOM 447 O O . SER A 1 60 ? -24.469 -1.21 11.07 1 95.25 60 SER A O 1
ATOM 449 N N . GLY A 1 61 ? -22.812 -1.771 9.695 1 95 61 GLY A N 1
ATOM 450 C CA . GLY A 1 61 ? -22 -2.373 10.734 1 95 61 GLY A CA 1
ATOM 451 C C . GLY A 1 61 ? -22.406 -3.793 11.07 1 95 61 GLY A C 1
ATOM 452 O O . GLY A 1 61 ? -21.797 -4.438 11.93 1 95 61 GLY A O 1
ATOM 453 N N . GLU A 1 62 ? -23.406 -4.262 10.352 1 94.75 62 GLU A N 1
ATOM 454 C CA . GLU A 1 62 ? -23.938 -5.586 10.695 1 94.75 62 GLU A CA 1
ATOM 455 C C . GLU A 1 62 ? -22.828 -6.633 10.695 1 94.75 62 GLU A C 1
ATOM 457 O O . GLU A 1 62 ? -22.688 -7.402 11.641 1 94.75 62 GLU A O 1
ATOM 462 N N . TRP A 1 63 ? -22.016 -6.625 9.734 1 97.75 63 TRP A N 1
ATOM 463 C CA . TRP A 1 63 ? -20.922 -7.586 9.641 1 97.75 63 TRP A CA 1
ATOM 464 C C . TRP A 1 63 ? -19.641 -7.027 10.266 1 97.75 63 TRP A C 1
ATOM 466 O O . TRP A 1 63 ? -19 -7.695 11.07 1 97.75 63 TRP A O 1
ATOM 476 N N . ALA A 1 64 ? -19.359 -5.812 10.008 1 96.75 64 ALA A N 1
ATOM 477 C CA . ALA A 1 64 ? -18.109 -5.18 10.422 1 96.75 64 ALA A CA 1
ATOM 478 C C . ALA A 1 64 ? -18 -5.117 11.945 1 96.75 64 ALA A C 1
ATOM 480 O O . ALA A 1 64 ? -16.906 -5.168 12.5 1 96.75 64 ALA A O 1
ATOM 481 N N . GLN A 1 65 ? -19.141 -5.031 12.578 1 95.31 65 GLN A N 1
ATOM 482 C CA . GLN A 1 65 ? -19.125 -4.883 14.031 1 95.31 65 GLN A CA 1
ATOM 483 C C . GLN A 1 65 ? -19.484 -6.195 14.719 1 95.31 65 GLN A C 1
ATOM 485 O O . GLN A 1 65 ? -19.547 -6.262 15.945 1 95.31 65 GLN A O 1
ATOM 490 N N . THR A 1 66 ? -19.781 -7.266 13.906 1 97.31 66 THR A N 1
ATOM 491 C CA . THR A 1 66 ? -19.938 -8.594 14.484 1 97.31 66 THR A CA 1
ATOM 492 C C . THR A 1 66 ? -18.688 -9.023 15.234 1 97.31 66 THR A C 1
ATOM 494 O O . THR A 1 66 ? -17.578 -8.812 14.758 1 97.31 66 THR A O 1
ATOM 497 N N . PRO A 1 67 ? -18.859 -9.562 16.484 1 97.75 67 PRO A N 1
ATOM 498 C CA . PRO A 1 67 ? -17.672 -10.031 17.203 1 97.75 67 PRO A CA 1
ATOM 499 C C . PRO A 1 67 ? -16.797 -10.953 16.375 1 97.75 67 PRO A C 1
ATOM 501 O O . PRO A 1 67 ? -17.312 -11.773 15.609 1 97.75 67 PRO A O 1
ATOM 504 N N . LEU A 1 68 ? -15.547 -10.859 16.547 1 98.38 68 LEU A N 1
ATOM 505 C CA . LEU A 1 68 ? -14.578 -11.609 15.75 1 98.38 68 LEU A CA 1
ATOM 506 C C . LEU A 1 68 ? -14.852 -13.109 15.82 1 98.38 68 LEU A C 1
ATOM 508 O O . LEU A 1 68 ? -14.773 -13.805 14.805 1 98.38 68 LEU A O 1
ATOM 512 N N . ALA A 1 69 ? -15.172 -13.57 17.016 1 98.62 69 ALA A N 1
ATOM 513 C CA . ALA A 1 69 ? -15.43 -14.992 17.188 1 98.62 69 ALA A CA 1
ATOM 514 C C . ALA A 1 69 ? -16.562 -15.469 16.281 1 98.62 69 ALA A C 1
ATOM 516 O O . ALA A 1 69 ? -16.531 -16.578 15.758 1 98.62 69 ALA A O 1
ATOM 517 N N . ASP A 1 70 ? -17.578 -14.641 16.078 1 98.62 70 ASP A N 1
ATOM 518 C CA . ASP A 1 70 ? -18.703 -14.992 15.234 1 98.62 70 ASP A CA 1
ATOM 519 C C . ASP A 1 70 ? -18.328 -14.938 13.75 1 98.62 70 ASP A C 1
ATOM 521 O O . ASP A 1 70 ? -18.781 -15.758 12.961 1 98.62 70 ASP A O 1
ATOM 525 N N . ARG A 1 71 ? -17.516 -13.961 13.375 1 98.75 71 ARG A N 1
ATOM 526 C CA . ARG A 1 71 ? -17.031 -13.922 12 1 98.75 71 ARG A CA 1
ATOM 527 C C . ARG A 1 71 ? -16.172 -15.141 11.68 1 98.75 71 ARG A C 1
ATOM 529 O O . ARG A 1 71 ? -16.328 -15.75 10.617 1 98.75 71 ARG A O 1
ATOM 536 N N . ILE A 1 72 ? -15.312 -15.539 12.648 1 98.94 72 ILE A N 1
ATOM 537 C CA . ILE A 1 72 ? -14.477 -16.719 12.492 1 98.94 72 ILE A CA 1
ATOM 538 C C . ILE A 1 72 ? -15.359 -17.953 12.352 1 98.94 72 ILE A C 1
ATOM 540 O O . ILE A 1 72 ? -15.078 -18.844 11.539 1 98.94 72 ILE A O 1
ATOM 544 N N . ALA A 1 73 ? -16.438 -18.016 13.102 1 98.88 73 ALA A N 1
ATOM 545 C CA . ALA A 1 73 ? -17.359 -19.156 13.031 1 98.88 73 ALA A CA 1
ATOM 546 C C . ALA A 1 73 ? -17.984 -19.266 11.641 1 98.88 73 ALA A C 1
ATOM 548 O O . ALA A 1 73 ? -18.062 -20.359 11.086 1 98.88 73 ALA A O 1
ATOM 549 N N . VAL A 1 74 ? -18.406 -18.156 11.086 1 98.81 74 VAL A N 1
ATOM 550 C CA . VAL A 1 74 ? -19.016 -18.141 9.758 1 98.81 74 VAL A CA 1
ATOM 551 C C . VAL A 1 74 ? -17.984 -18.578 8.719 1 98.81 74 VAL A C 1
ATOM 553 O O . VAL A 1 74 ? -18.266 -19.438 7.871 1 98.81 74 VAL A O 1
ATOM 556 N N . VAL A 1 75 ? -16.75 -18.062 8.758 1 98.88 75 VAL A N 1
ATOM 557 C CA . VAL A 1 75 ? -15.703 -18.391 7.801 1 98.88 75 VAL A CA 1
ATOM 558 C C . VAL A 1 75 ? -15.297 -19.859 7.957 1 98.88 75 VAL A C 1
ATOM 560 O O . VAL A 1 75 ? -14.992 -20.531 6.973 1 98.88 75 VAL A O 1
ATOM 563 N N . THR A 1 76 ? -15.336 -20.328 9.18 1 98.88 76 THR A N 1
ATOM 564 C CA . THR A 1 76 ? -15.055 -21.734 9.438 1 98.88 76 THR A CA 1
ATOM 565 C C . THR A 1 76 ? -16.125 -22.625 8.789 1 98.88 76 THR A C 1
ATOM 567 O O . THR A 1 76 ? -15.797 -23.656 8.203 1 98.88 76 THR A O 1
ATOM 570 N N . ARG A 1 77 ? -17.391 -22.25 8.875 1 98.88 77 ARG A N 1
ATOM 571 C CA . ARG A 1 77 ? -18.453 -23.016 8.219 1 98.88 77 ARG A CA 1
ATOM 572 C C . ARG A 1 77 ? -18.266 -23.016 6.703 1 98.88 77 ARG A C 1
ATOM 574 O O . ARG A 1 77 ? -18.531 -24.031 6.047 1 98.88 77 ARG A O 1
ATOM 581 N N . ILE A 1 78 ? -17.812 -21.891 6.18 1 98.81 78 ILE A N 1
ATOM 582 C CA . ILE A 1 78 ? -17.531 -21.812 4.75 1 98.81 78 ILE A CA 1
ATOM 583 C C . ILE A 1 78 ? -16.406 -22.797 4.402 1 98.81 78 ILE A C 1
ATOM 585 O O . ILE A 1 78 ? -16.562 -23.609 3.484 1 98.81 78 ILE A O 1
ATOM 589 N N . LYS A 1 79 ? -15.32 -22.719 5.164 1 98.88 79 LYS A N 1
ATOM 590 C CA . LYS A 1 79 ? -14.188 -23.625 4.98 1 98.88 79 LYS A CA 1
ATOM 591 C C . LYS A 1 79 ? -14.625 -25.078 5.016 1 98.88 79 LYS A C 1
ATOM 593 O O . LYS A 1 79 ? -14.273 -25.859 4.129 1 98.88 79 LYS A O 1
ATOM 598 N N . ASP A 1 80 ? -15.422 -25.438 5.992 1 98.81 80 ASP A N 1
ATOM 599 C CA . ASP A 1 80 ? -15.859 -26.828 6.184 1 98.81 80 ASP A CA 1
ATOM 600 C C . ASP A 1 80 ? -16.781 -27.266 5.055 1 98.81 80 ASP A C 1
ATOM 602 O O . ASP A 1 80 ? -16.75 -28.422 4.629 1 98.81 80 ASP A O 1
ATOM 606 N N . ALA A 1 81 ? -17.625 -26.375 4.621 1 98.81 81 ALA A N 1
ATOM 607 C CA . ALA A 1 81 ? -18.531 -26.688 3.525 1 98.81 81 ALA A CA 1
ATOM 608 C C . ALA A 1 81 ? -17.766 -26.922 2.225 1 98.81 81 ALA A C 1
ATOM 610 O O . ALA A 1 81 ? -18.125 -27.797 1.433 1 98.81 81 ALA A O 1
ATOM 611 N N . ILE A 1 82 ? -16.766 -26.094 1.97 1 98.88 82 ILE A N 1
ATOM 612 C CA . ILE A 1 82 ? -15.914 -26.328 0.802 1 98.88 82 ILE A CA 1
ATOM 613 C C . ILE A 1 82 ? -15.266 -27.703 0.888 1 98.88 82 ILE A C 1
ATOM 615 O O . ILE A 1 82 ? -15.258 -28.453 -0.09 1 98.88 82 ILE A O 1
ATOM 619 N N . PHE A 1 83 ? -14.742 -28.016 2.037 1 98.81 83 PHE A N 1
ATOM 620 C CA . PHE A 1 83 ? -14.109 -29.312 2.24 1 98.81 83 PHE A CA 1
ATOM 621 C C . PHE A 1 83 ? -15.094 -30.453 2 1 98.81 83 PHE A C 1
ATOM 623 O O . PHE A 1 83 ? -14.766 -31.438 1.349 1 98.81 83 PHE A O 1
ATOM 630 N N . ALA A 1 84 ? -16.281 -30.312 2.473 1 98.62 84 ALA A N 1
ATOM 631 C CA . ALA A 1 84 ? -17.328 -31.328 2.346 1 98.62 84 ALA A CA 1
ATOM 632 C C . ALA A 1 84 ? -17.688 -31.562 0.883 1 98.62 84 ALA A C 1
ATOM 634 O O . ALA A 1 84 ? -18.078 -32.656 0.496 1 98.62 84 ALA A O 1
ATOM 635 N N . ARG A 1 85 ? -17.547 -30.547 0.099 1 98.31 85 ARG A N 1
ATOM 636 C CA . ARG A 1 85 ? -17.906 -30.641 -1.314 1 98.31 85 ARG A CA 1
ATOM 637 C C . ARG A 1 85 ? -16.656 -30.578 -2.193 1 98.31 85 ARG A C 1
ATOM 639 O O . ARG A 1 85 ? -16.703 -30.078 -3.318 1 98.31 85 ARG A O 1
ATOM 646 N N . SER A 1 86 ? -15.523 -31 -1.668 1 98.5 86 SER A N 1
ATOM 647 C CA . SER A 1 86 ? -14.227 -30.859 -2.316 1 98.5 86 SER A CA 1
ATOM 648 C C . SER A 1 86 ? -14.203 -31.562 -3.672 1 98.5 86 SER A C 1
ATOM 650 O O . SER A 1 86 ? -13.648 -31.031 -4.637 1 98.5 86 SER A O 1
ATOM 652 N N . GLU A 1 87 ? -14.812 -32.719 -3.828 1 97.81 87 GLU A N 1
ATOM 653 C CA . GLU A 1 87 ? -14.836 -33.469 -5.09 1 97.81 87 GLU A CA 1
ATOM 654 C C . GLU A 1 87 ? -15.609 -32.688 -6.16 1 97.81 87 GLU A C 1
ATOM 656 O O . GLU A 1 87 ? -15.211 -32.656 -7.324 1 97.81 87 GLU A O 1
ATOM 661 N N . GLU A 1 88 ? -16.719 -32.125 -5.73 1 97.56 88 GLU A N 1
ATOM 662 C CA . GLU A 1 88 ? -17.516 -31.312 -6.648 1 97.56 88 GLU A CA 1
ATOM 663 C C . GLU A 1 88 ? -16.734 -30.094 -7.156 1 97.56 88 GLU A C 1
ATOM 665 O O . GLU A 1 88 ? -16.719 -29.812 -8.359 1 97.56 88 GLU A O 1
ATOM 670 N N . PHE A 1 89 ? -16.062 -29.422 -6.25 1 98.31 89 PHE A N 1
ATOM 671 C CA . PHE A 1 89 ? -15.234 -28.281 -6.617 1 98.31 89 PHE A CA 1
ATOM 672 C C . PHE A 1 89 ? -14.117 -28.688 -7.57 1 98.31 89 PHE A C 1
ATOM 674 O O . PHE A 1 89 ? -13.922 -28.062 -8.609 1 98.31 89 PHE A O 1
ATOM 681 N N . ALA A 1 90 ? -13.398 -29.75 -7.219 1 98 90 ALA A N 1
ATOM 682 C CA . ALA A 1 90 ? -12.242 -30.172 -8 1 98 90 ALA A CA 1
ATOM 683 C C . ALA A 1 90 ? -12.648 -30.547 -9.422 1 98 90 ALA A C 1
ATOM 685 O O . ALA A 1 90 ? -11.977 -30.188 -10.383 1 98 90 ALA A O 1
ATOM 686 N N . ALA A 1 91 ? -13.742 -31.297 -9.523 1 96.94 91 ALA A N 1
ATOM 687 C CA . ALA A 1 91 ? -14.234 -31.719 -10.836 1 96.94 91 ALA A CA 1
ATOM 688 C C . ALA A 1 91 ? -14.625 -30.5 -11.68 1 96.94 91 ALA A C 1
ATOM 690 O O . ALA A 1 91 ? -14.289 -30.438 -12.867 1 96.94 91 ALA A O 1
ATOM 691 N N . LEU A 1 92 ? -15.32 -29.625 -11.055 1 97.06 92 LEU A N 1
ATOM 692 C CA . LEU A 1 92 ? -15.781 -28.422 -11.75 1 97.06 92 LEU A CA 1
ATOM 693 C C . LEU A 1 92 ? -14.594 -27.562 -12.195 1 97.06 92 LEU A C 1
ATOM 695 O O . LEU A 1 92 ? -14.57 -27.094 -13.336 1 97.06 92 LEU A O 1
ATOM 699 N N . ILE A 1 93 ? -13.617 -27.391 -11.367 1 97.81 93 ILE A N 1
ATOM 700 C CA . ILE A 1 93 ? -12.43 -26.578 -11.664 1 97.81 93 ILE A CA 1
ATOM 701 C C . ILE A 1 93 ? -11.656 -27.219 -12.812 1 97.81 93 ILE A C 1
ATOM 703 O O . ILE A 1 93 ? -11.305 -26.547 -13.781 1 97.81 93 ILE A O 1
ATOM 707 N N . SER A 1 94 ? -11.445 -28.5 -12.703 1 97.44 94 SER A N 1
ATOM 708 C CA . SER A 1 94 ? -10.727 -29.203 -13.758 1 97.44 94 SER A CA 1
ATOM 709 C C . SER A 1 94 ? -11.43 -29.062 -15.102 1 97.44 94 SER A C 1
ATOM 711 O O . SER A 1 94 ? -10.781 -28.859 -16.125 1 97.44 94 SER A O 1
ATOM 713 N N . ARG A 1 95 ? -12.695 -29.125 -15.07 1 96.5 95 ARG A N 1
ATOM 714 C CA . ARG A 1 95 ? -13.477 -29.016 -16.297 1 96.5 95 ARG A CA 1
ATOM 715 C C . ARG A 1 95 ? -13.383 -27.625 -16.891 1 96.5 95 ARG A C 1
ATOM 717 O O . ARG A 1 95 ? -13.375 -27.453 -18.109 1 96.5 95 ARG A O 1
ATOM 724 N N . GLN A 1 96 ? -13.266 -26.641 -16.016 1 96.69 96 GLN A N 1
ATOM 725 C CA . GLN A 1 96 ? -13.328 -25.266 -16.484 1 96.69 96 GLN A CA 1
ATOM 726 C C . GLN A 1 96 ? -11.961 -24.781 -16.953 1 96.69 96 GLN A C 1
ATOM 728 O O . GLN A 1 96 ? -11.875 -23.969 -17.875 1 96.69 96 GLN A O 1
ATOM 733 N N . ASN A 1 97 ? -10.945 -25.156 -16.203 1 97.69 97 ASN A N 1
ATOM 734 C CA . ASN A 1 97 ? -9.672 -24.516 -16.516 1 97.69 97 ASN A CA 1
ATOM 735 C C . ASN A 1 97 ? -8.648 -25.516 -17.031 1 97.69 97 ASN A C 1
ATOM 737 O O . ASN A 1 97 ? -7.539 -25.141 -17.422 1 97.69 97 ASN A O 1
ATOM 741 N N . GLY A 1 98 ? -8.984 -26.812 -17.078 1 97.94 98 GLY A N 1
ATOM 742 C CA . GLY A 1 98 ? -8.125 -27.828 -17.672 1 97.94 98 GLY A CA 1
ATOM 743 C C . GLY A 1 98 ? -7.082 -28.375 -16.703 1 97.94 98 GLY A C 1
ATOM 744 O O . GLY A 1 98 ? -6.277 -29.234 -17.078 1 97.94 98 GLY A O 1
ATOM 745 N N . ALA A 1 99 ? -7.137 -28 -15.438 1 98.12 99 ALA A N 1
ATOM 746 C CA . ALA A 1 99 ? -6.164 -28.484 -14.453 1 98.12 99 ALA A CA 1
ATOM 747 C C . ALA A 1 99 ? -6.258 -29.984 -14.281 1 98.12 99 ALA A C 1
ATOM 749 O O . ALA A 1 99 ? -7.355 -30.547 -14.18 1 98.12 99 ALA A O 1
ATOM 750 N N . PRO A 1 100 ? -5.07 -30.641 -14.227 1 97.81 100 PRO A N 1
ATOM 751 C CA . PRO A 1 100 ? -5.117 -32.062 -13.867 1 97.81 100 PRO A CA 1
ATOM 752 C C . PRO A 1 100 ? -5.84 -32.312 -12.547 1 97.81 100 PRO A C 1
ATOM 754 O O . PRO A 1 100 ? -5.738 -31.5 -11.617 1 97.81 100 PRO A O 1
ATOM 757 N N . ALA A 1 101 ? -6.559 -33.375 -12.469 1 95.88 101 ALA A N 1
ATOM 758 C CA . ALA A 1 101 ? -7.43 -33.688 -11.344 1 95.88 101 ALA A CA 1
ATOM 759 C C . ALA A 1 101 ? -6.68 -33.562 -10.023 1 95.88 101 ALA A C 1
ATOM 761 O O . ALA A 1 101 ? -7.219 -33.062 -9.039 1 95.88 101 ALA A O 1
ATOM 762 N N . SER A 1 102 ? -5.492 -34.062 -9.992 1 94.25 102 SER A N 1
ATOM 763 C CA . SER A 1 102 ? -4.699 -34 -8.766 1 94.25 102 SER A CA 1
ATOM 764 C C . SER A 1 102 ? -4.41 -32.562 -8.367 1 94.25 102 SER A C 1
ATOM 766 O O . SER A 1 102 ? -4.516 -32.188 -7.195 1 94.25 102 SER A O 1
ATOM 768 N N . SER A 1 103 ? -4.008 -31.75 -9.305 1 95.56 103 SER A N 1
ATOM 769 C CA . SER A 1 103 ? -3.754 -30.344 -9.055 1 95.56 103 SER A CA 1
ATOM 770 C C . SER A 1 103 ? -5.023 -29.625 -8.609 1 95.56 103 SER A C 1
ATOM 772 O O . SER A 1 103 ? -4.996 -28.812 -7.676 1 95.56 103 SER A O 1
ATOM 774 N N . ALA A 1 104 ? -6.152 -29.859 -9.273 1 97.62 104 ALA A N 1
ATOM 775 C CA . ALA A 1 104 ? -7.434 -29.25 -8.922 1 97.62 104 ALA A CA 1
ATOM 776 C C . ALA A 1 104 ? -7.801 -29.547 -7.473 1 97.62 104 ALA A C 1
ATOM 778 O O . ALA A 1 104 ? -8.188 -28.641 -6.727 1 97.62 104 ALA A O 1
ATOM 779 N N . MET A 1 105 ? -7.609 -30.797 -7.086 1 97.38 105 MET A N 1
ATOM 780 C CA . MET A 1 105 ? -7.984 -31.188 -5.73 1 97.38 105 MET A CA 1
ATOM 781 C C . MET A 1 105 ? -6.992 -30.641 -4.715 1 97.38 105 MET A C 1
ATOM 783 O O . MET A 1 105 ? -7.379 -29.922 -3.789 1 97.38 105 MET A O 1
ATOM 787 N N . ARG A 1 106 ? -5.75 -30.922 -4.887 1 95.38 106 ARG A N 1
ATOM 788 C CA . ARG A 1 106 ? -4.75 -30.641 -3.865 1 95.38 106 ARG A CA 1
ATOM 789 C C . ARG A 1 106 ? -4.488 -29.141 -3.76 1 95.38 106 ARG A C 1
ATOM 791 O O . ARG A 1 106 ? -4.602 -28.547 -2.678 1 95.38 106 ARG A O 1
ATOM 798 N N . THR A 1 107 ? -4.211 -28.5 -4.82 1 95.19 107 THR A N 1
ATOM 799 C CA . THR A 1 107 ? -3.789 -27.109 -4.805 1 95.19 107 THR A CA 1
ATOM 800 C C . THR A 1 107 ? -5 -26.188 -4.773 1 95.19 107 THR A C 1
ATOM 802 O O . THR A 1 107 ? -5.047 -25.234 -3.977 1 95.19 107 THR A O 1
ATOM 805 N N . GLN A 1 108 ? -5.973 -26.453 -5.5 1 96.81 108 GLN A N 1
ATOM 806 C CA . GLN A 1 108 ? -7.016 -25.453 -5.73 1 96.81 108 GLN A CA 1
ATOM 807 C C . GLN A 1 108 ? -8.156 -25.609 -4.734 1 96.81 108 GLN A C 1
ATOM 809 O O . GLN A 1 108 ? -8.812 -24.625 -4.371 1 96.81 108 GLN A O 1
ATOM 814 N N . VAL A 1 109 ? -8.438 -26.844 -4.293 1 98.5 109 VAL A N 1
ATOM 815 C CA . VAL A 1 109 ? -9.531 -27.016 -3.344 1 98.5 109 VAL A CA 1
ATOM 816 C C . VAL A 1 109 ? -8.977 -27.156 -1.929 1 98.5 109 VAL A C 1
ATOM 818 O O . VAL A 1 109 ? -9.289 -26.344 -1.052 1 98.5 109 VAL A O 1
ATOM 821 N N . LEU A 1 110 ? -8.07 -28.109 -1.745 1 98.25 110 LEU A N 1
ATOM 822 C CA . LEU A 1 110 ? -7.539 -28.312 -0.404 1 98.25 110 LEU A CA 1
ATOM 823 C C . LEU A 1 110 ? -6.637 -27.156 0.006 1 98.25 110 LEU A C 1
ATOM 825 O O . LEU A 1 110 ? -6.578 -26.797 1.184 1 98.25 110 LEU A O 1
ATOM 829 N N . GLY A 1 111 ? -5.91 -26.594 -0.96 1 97.81 111 GLY A N 1
ATOM 830 C CA . GLY A 1 111 ? -5.172 -25.375 -0.692 1 97.81 111 GLY A CA 1
ATOM 831 C C . GLY A 1 111 ? -6.059 -24.234 -0.215 1 97.81 111 GLY A C 1
ATOM 832 O O . GLY A 1 111 ? -5.68 -23.484 0.688 1 97.81 111 GLY A O 1
ATOM 833 N N . ALA A 1 112 ? -7.215 -24.109 -0.807 1 98.62 112 ALA A N 1
ATOM 834 C CA . ALA A 1 112 ? -8.172 -23.094 -0.39 1 98.62 112 ALA A CA 1
ATOM 835 C C . ALA A 1 112 ? -8.648 -23.344 1.037 1 98.62 112 ALA A C 1
ATOM 837 O O . ALA A 1 112 ? -8.734 -22.406 1.842 1 98.62 112 ALA A O 1
ATOM 838 N N . VAL A 1 113 ? -8.945 -24.578 1.302 1 98.75 113 VAL A N 1
ATOM 839 C CA . VAL A 1 113 ? -9.383 -24.953 2.645 1 98.75 113 VAL A CA 1
ATOM 840 C C . VAL A 1 113 ? -8.305 -24.562 3.66 1 98.75 113 VAL A C 1
ATOM 842 O O . VAL A 1 113 ? -8.609 -23.984 4.699 1 98.75 113 VAL A O 1
ATOM 845 N N . ALA A 1 114 ? -7.098 -24.875 3.32 1 98.44 114 ALA A N 1
ATOM 846 C CA . ALA A 1 114 ? -5.98 -24.531 4.191 1 98.44 114 ALA A CA 1
ATOM 847 C C . ALA A 1 114 ? -5.863 -23.016 4.359 1 98.44 114 ALA A C 1
ATOM 849 O O . ALA A 1 114 ? -5.57 -22.516 5.449 1 98.44 114 ALA A O 1
ATOM 850 N N . ALA A 1 115 ? -6.074 -22.297 3.311 1 98.62 115 ALA A N 1
ATOM 851 C CA . ALA A 1 115 ? -5.984 -20.844 3.344 1 98.62 115 ALA A CA 1
ATOM 852 C C . ALA A 1 115 ? -7.043 -20.25 4.27 1 98.62 115 ALA A C 1
ATOM 854 O O . ALA A 1 115 ? -6.75 -19.359 5.07 1 98.62 115 ALA A O 1
ATOM 855 N N . TYR A 1 116 ? -8.281 -20.75 4.168 1 98.81 116 TYR A N 1
ATOM 856 C CA . TYR A 1 116 ? -9.336 -20.297 5.074 1 98.81 116 TYR A CA 1
ATOM 857 C C . TYR A 1 116 ? -8.961 -20.594 6.523 1 98.81 116 TYR A C 1
ATOM 859 O O . TYR A 1 116 ? -9.117 -19.719 7.391 1 98.81 116 TYR A O 1
ATOM 867 N N . GLY A 1 117 ? -8.492 -21.812 6.723 1 98.75 117 GLY A N 1
ATOM 868 C CA . GLY A 1 117 ? -8.094 -22.172 8.07 1 98.75 117 GLY A CA 1
ATOM 869 C C . GLY A 1 117 ? -6.984 -21.297 8.633 1 98.75 117 GLY A C 1
ATOM 870 O O . GLY A 1 117 ? -7.062 -20.828 9.766 1 98.75 117 GLY A O 1
ATOM 871 N N . ALA A 1 118 ? -5.969 -21.078 7.828 1 98.56 118 ALA A N 1
ATOM 872 C CA . ALA A 1 118 ? -4.848 -20.234 8.234 1 98.56 118 ALA A CA 1
ATOM 873 C C . ALA A 1 118 ? -5.309 -18.797 8.516 1 98.56 118 ALA A C 1
ATOM 875 O O . ALA A 1 118 ? -4.859 -18.188 9.484 1 98.56 118 ALA A O 1
ATOM 876 N N . ALA A 1 119 ? -6.172 -18.312 7.727 1 98.75 119 ALA A N 1
ATOM 877 C CA . ALA A 1 119 ? -6.68 -16.953 7.918 1 98.75 119 ALA A CA 1
ATOM 878 C C . ALA A 1 119 ? -7.441 -16.844 9.234 1 98.75 119 ALA A C 1
ATOM 880 O O . ALA A 1 119 ? -7.32 -15.836 9.938 1 98.75 119 ALA A O 1
ATOM 881 N N . CYS A 1 120 ? -8.258 -17.812 9.547 1 98.88 120 CYS A N 1
ATOM 882 C CA . CYS A 1 120 ? -8.984 -17.828 10.812 1 98.88 120 CYS A CA 1
ATOM 883 C C . CYS A 1 120 ? -8.016 -17.797 11.992 1 98.88 120 CYS A C 1
ATOM 885 O O . CYS A 1 120 ? -8.203 -17.047 12.945 1 98.88 120 CYS A O 1
ATOM 887 N N . ALA A 1 121 ? -7.008 -18.625 11.867 1 98.62 121 ALA A N 1
ATOM 888 C CA . ALA A 1 121 ? -6.016 -18.672 12.938 1 98.62 121 ALA A CA 1
ATOM 889 C C . ALA A 1 121 ? -5.293 -17.344 13.094 1 98.62 121 ALA A C 1
ATOM 891 O O . ALA A 1 121 ? -5.082 -16.875 14.211 1 98.62 121 ALA A O 1
ATOM 892 N N . VAL A 1 122 ? -4.902 -16.766 12.016 1 98.44 122 VAL A N 1
ATOM 893 C CA . VAL A 1 122 ? -4.227 -15.469 12.016 1 98.44 122 VAL A CA 1
ATOM 894 C C . VAL A 1 122 ? -5.137 -14.406 12.633 1 98.44 122 VAL A C 1
ATOM 896 O O . VAL A 1 122 ? -4.703 -13.625 13.477 1 98.44 122 VAL A O 1
ATOM 899 N N . ALA A 1 123 ? -6.375 -14.398 12.211 1 98.75 123 ALA A N 1
ATOM 900 C CA . ALA A 1 123 ? -7.324 -13.414 12.727 1 98.75 123 ALA A CA 1
ATOM 901 C C . ALA A 1 123 ? -7.5 -13.555 14.234 1 98.75 123 ALA A C 1
ATOM 903 O O . ALA A 1 123 ? -7.555 -12.562 14.961 1 98.75 123 ALA A O 1
ATOM 904 N N . ALA A 1 124 ? -7.566 -14.773 14.688 1 98.62 124 ALA A N 1
ATOM 905 C CA . ALA A 1 124 ? -7.789 -15.047 16.109 1 98.62 124 ALA A CA 1
ATOM 906 C C . ALA A 1 124 ? -6.656 -14.484 16.953 1 98.62 124 ALA A C 1
ATOM 908 O O . ALA A 1 124 ? -6.867 -14.117 18.109 1 98.62 124 ALA A O 1
ATOM 909 N N . GLN A 1 125 ? -5.508 -14.391 16.359 1 97.81 125 GLN A N 1
ATOM 910 C CA . GLN A 1 125 ? -4.336 -13.969 17.109 1 97.81 125 GLN A CA 1
ATOM 911 C C . GLN A 1 125 ? -3.969 -12.516 16.797 1 97.81 125 GLN A C 1
ATOM 913 O O . GLN A 1 125 ? -3.107 -11.93 17.469 1 97.81 125 GLN A O 1
ATOM 918 N N . PHE A 1 126 ? -4.578 -11.898 15.867 1 97.81 126 PHE A N 1
ATOM 919 C CA . PHE A 1 126 ? -4.234 -10.555 15.406 1 97.81 126 PHE A CA 1
ATOM 920 C C . PHE A 1 126 ? -4.645 -9.508 16.438 1 97.81 126 PHE A C 1
ATOM 922 O O . PHE A 1 126 ? -5.75 -9.555 16.969 1 97.81 126 PHE A O 1
ATOM 929 N N . PRO A 1 127 ? -3.754 -8.594 16.75 1 97.25 127 PRO A N 1
ATOM 930 C CA . PRO A 1 127 ? -4.094 -7.531 17.688 1 97.25 127 PRO A CA 1
ATOM 931 C C . PRO A 1 127 ? -4.898 -6.402 17.047 1 97.25 127 PRO A C 1
ATOM 933 O O . PRO A 1 127 ? -4.359 -5.332 16.781 1 97.25 127 PRO A O 1
ATOM 936 N N . PHE A 1 128 ? -6.164 -6.59 16.953 1 98.12 128 PHE A N 1
ATOM 937 C CA . PHE A 1 128 ? -7.031 -5.613 16.312 1 98.12 128 PHE A CA 1
ATOM 938 C C . PHE A 1 128 ? -7.055 -4.305 17.094 1 98.12 128 PHE A C 1
ATOM 940 O O . PHE A 1 128 ? -7.348 -3.248 16.531 1 98.12 128 PHE A O 1
ATOM 947 N N . GLU A 1 129 ? -6.84 -4.355 18.375 1 97.94 129 GLU A N 1
ATOM 948 C CA . GLU A 1 129 ? -6.656 -3.182 19.219 1 97.94 129 GLU A CA 1
ATOM 949 C C . GLU A 1 129 ? -5.645 -3.453 20.328 1 97.94 129 GLU A C 1
ATOM 951 O O . GLU A 1 129 ? -5.691 -4.504 20.984 1 97.94 129 GLU A O 1
ATOM 956 N N . GLU A 1 130 ? -4.715 -2.559 20.453 1 97.81 130 GLU A N 1
ATOM 957 C CA . GLU A 1 130 ? -3.707 -2.732 21.5 1 97.81 130 GLU A CA 1
ATOM 958 C C . GLU A 1 130 ? -3.262 -1.386 22.062 1 97.81 130 GLU A C 1
ATOM 960 O O . GLU A 1 130 ? -3.348 -0.362 21.391 1 97.81 130 GLU A O 1
ATOM 965 N N . SER A 1 131 ? -2.861 -1.415 23.297 1 98.12 131 SER A N 1
ATOM 966 C CA . SER A 1 131 ? -2.279 -0.225 23.906 1 98.12 131 SER A CA 1
ATOM 967 C C . SER A 1 131 ? -0.815 -0.06 23.516 1 98.12 131 SER A C 1
ATOM 969 O O . SER A 1 131 ? -0.09 -1.046 23.375 1 98.12 131 SER A O 1
ATOM 971 N N . ARG A 1 132 ? -0.432 1.166 23.312 1 97.69 132 ARG A N 1
ATOM 972 C CA . ARG A 1 132 ? 0.959 1.501 23.016 1 97.69 132 ARG A CA 1
ATOM 973 C C . ARG A 1 132 ? 1.398 2.736 23.797 1 97.69 132 ARG A C 1
ATOM 975 O O . ARG A 1 132 ? 0.658 3.719 23.891 1 97.69 132 ARG A O 1
ATOM 982 N N . ALA A 1 133 ? 2.631 2.609 24.359 1 96.69 133 ALA A N 1
ATOM 983 C CA . ALA A 1 133 ? 3.213 3.781 25 1 96.69 133 ALA A CA 1
ATOM 984 C C . ALA A 1 133 ? 3.773 4.758 23.969 1 96.69 133 ALA A C 1
ATOM 986 O O . ALA A 1 133 ? 4.496 4.355 23.062 1 96.69 133 ALA A O 1
ATOM 987 N N . GLY A 1 134 ? 3.35 5.965 24.031 1 94.06 134 GLY A N 1
ATOM 988 C CA . GLY A 1 134 ? 3.881 6.996 23.156 1 94.06 134 GLY A CA 1
ATOM 989 C C . GLY A 1 134 ? 4.867 7.918 23.859 1 94.06 134 GLY A C 1
ATOM 990 O O . GLY A 1 134 ? 5.117 7.777 25.047 1 94.06 134 GLY A O 1
ATOM 991 N N . VAL A 1 135 ? 5.465 8.797 23.094 1 90.75 135 VAL A N 1
ATOM 992 C CA . VAL A 1 135 ? 6.383 9.789 23.641 1 90.75 135 VAL A CA 1
ATOM 993 C C . VAL A 1 135 ? 5.613 10.797 24.5 1 90.75 135 VAL A C 1
ATOM 995 O O . VAL A 1 135 ? 6.086 11.203 25.562 1 90.75 135 VAL A O 1
ATOM 998 N N . GLY A 1 136 ? 4.383 11.07 24.016 1 90.38 136 GLY A N 1
ATOM 999 C CA . GLY A 1 136 ? 3.627 12.109 24.703 1 90.38 136 GLY A CA 1
ATOM 1000 C C . GLY A 1 136 ? 2.543 11.555 25.609 1 90.38 136 GLY A C 1
ATOM 1001 O O . GLY A 1 136 ? 1.878 12.312 26.312 1 90.38 136 GLY A O 1
ATOM 1002 N N . GLY A 1 137 ? 2.355 10.273 25.609 1 94.06 137 GLY A N 1
ATOM 1003 C CA . GLY A 1 137 ? 1.293 9.641 26.375 1 94.06 137 GLY A CA 1
ATOM 1004 C C . GLY A 1 137 ? 0.803 8.344 25.75 1 94.06 137 GLY A C 1
ATOM 1005 O O . GLY A 1 137 ? 1.263 7.945 24.688 1 94.06 137 GLY A O 1
ATOM 1006 N N . PRO A 1 138 ? -0.139 7.75 26.453 1 96.94 138 PRO A N 1
ATOM 1007 C CA . PRO A 1 138 ? -0.625 6.465 25.953 1 96.94 138 PRO A CA 1
ATOM 1008 C C . PRO A 1 138 ? -1.544 6.621 24.734 1 96.94 138 PRO A C 1
ATOM 1010 O O . PRO A 1 138 ? -2.111 7.695 24.516 1 96.94 138 PRO A O 1
ATOM 1013 N N . MET A 1 139 ? -1.615 5.59 23.984 1 98 139 MET A N 1
ATOM 1014 C CA . MET A 1 139 ? -2.529 5.562 22.844 1 98 139 MET A CA 1
ATOM 1015 C C . MET A 1 139 ? -3.037 4.148 22.594 1 98 139 MET A C 1
ATOM 1017 O O . MET A 1 139 ? -2.486 3.182 23.125 1 98 139 MET A O 1
ATOM 1021 N N . LEU A 1 140 ? -4.113 4.047 21.938 1 98.44 140 LEU A N 1
ATOM 1022 C CA . LEU A 1 140 ? -4.609 2.793 21.391 1 98.44 140 LEU A CA 1
ATOM 1023 C C . LEU A 1 140 ? -4.355 2.73 19.891 1 98.44 140 LEU A C 1
ATOM 1025 O O . LEU A 1 140 ? -4.535 3.725 19.172 1 98.44 140 LEU A O 1
ATOM 1029 N N . ILE A 1 141 ? -3.785 1.637 19.453 1 98.62 141 ILE A N 1
ATOM 1030 C CA . ILE A 1 141 ? -3.705 1.344 18.031 1 98.62 141 ILE A CA 1
ATOM 1031 C C . ILE A 1 141 ? -4.84 0.403 17.625 1 98.62 141 ILE A C 1
ATOM 1033 O O . ILE A 1 141 ? -4.918 -0.729 18.109 1 98.62 141 ILE A O 1
ATOM 1037 N N . ARG A 1 142 ? -5.66 0.872 16.812 1 98.38 142 ARG A N 1
ATOM 1038 C CA . ARG A 1 142 ? -6.824 0.112 16.375 1 98.38 142 ARG A CA 1
ATOM 1039 C C . ARG A 1 142 ? -6.75 -0.195 14.875 1 98.38 142 ARG A C 1
ATOM 1041 O O . ARG A 1 142 ? -6.355 0.66 14.078 1 98.38 142 ARG A O 1
ATOM 1048 N N . HIS A 1 143 ? -7.086 -1.411 14.516 1 98.31 143 HIS A N 1
ATOM 1049 C CA . HIS A 1 143 ? -7.164 -1.815 13.117 1 98.31 143 HIS A CA 1
ATOM 1050 C C . HIS A 1 143 ? -8.617 -2.02 12.68 1 98.31 143 HIS A C 1
ATOM 1052 O O . HIS A 1 143 ? -9.328 -2.84 13.258 1 98.31 143 HIS A O 1
ATOM 1058 N N . GLU A 1 144 ? -9.008 -1.276 11.711 1 97.31 144 GLU A N 1
ATOM 1059 C CA . GLU A 1 144 ? -10.383 -1.28 11.242 1 97.31 144 GLU A CA 1
ATOM 1060 C C . GLU A 1 144 ? -10.469 -1.732 9.781 1 97.31 144 GLU A C 1
ATOM 1062 O O . GLU A 1 144 ? -9.547 -1.49 9 1 97.31 144 GLU A O 1
ATOM 1067 N N . PRO A 1 145 ? -11.617 -2.438 9.438 1 98.44 145 PRO A N 1
ATOM 1068 C CA . PRO A 1 145 ? -11.727 -2.869 8.039 1 98.44 145 PRO A CA 1
ATOM 1069 C C . PRO A 1 145 ? -11.688 -1.7 7.055 1 98.44 145 PRO A C 1
ATOM 1071 O O . PRO A 1 145 ? -12.234 -0.631 7.336 1 98.44 145 PRO A O 1
ATOM 1074 N N . VAL A 1 146 ? -11.125 -1.933 5.922 1 98.25 146 VAL A N 1
ATOM 1075 C CA . VAL A 1 146 ? -10.961 -0.899 4.906 1 98.25 146 VAL A CA 1
ATOM 1076 C C . VAL A 1 146 ? -12.328 -0.494 4.359 1 98.25 146 VAL A C 1
ATOM 1078 O O . VAL A 1 146 ? -12.539 0.662 3.979 1 98.25 146 VAL A O 1
ATOM 1081 N N . GLY A 1 147 ? -13.258 -1.437 4.168 1 98.44 147 GLY A N 1
ATOM 1082 C CA . GLY A 1 147 ? -14.57 -1.104 3.633 1 98.44 147 GLY A CA 1
ATOM 1083 C C . GLY A 1 147 ? -15.062 -2.102 2.605 1 98.44 147 GLY A C 1
ATOM 1084 O O . GLY A 1 147 ? -15.133 -3.301 2.879 1 98.44 147 GLY A O 1
ATOM 1085 N N . VAL A 1 148 ? -15.391 -1.65 1.384 1 98.88 148 VAL A N 1
ATOM 1086 C CA . VAL A 1 148 ? -15.883 -2.48 0.288 1 98.88 148 VAL A CA 1
ATOM 1087 C C . VAL A 1 148 ? -14.719 -2.881 -0.616 1 98.88 148 VAL A C 1
ATOM 1089 O O . VAL A 1 148 ? -14 -2.021 -1.137 1 98.88 148 VAL A O 1
ATOM 1092 N N . VAL A 1 149 ? -14.578 -4.188 -0.811 1 98.94 149 VAL A N 1
ATOM 1093 C CA . VAL A 1 149 ? -13.422 -4.734 -1.521 1 98.94 149 VAL A CA 1
ATOM 1094 C C . VAL A 1 149 ? -13.875 -5.336 -2.85 1 98.94 149 VAL A C 1
ATOM 1096 O O . VAL A 1 149 ? -14.852 -6.086 -2.896 1 98.94 149 VAL A O 1
ATOM 1099 N N . ALA A 1 150 ? -13.25 -4.957 -3.916 1 98.94 150 ALA A N 1
ATOM 1100 C CA . ALA A 1 150 ? -13.336 -5.695 -5.172 1 98.94 150 ALA A CA 1
ATOM 1101 C C . ALA A 1 150 ? -12.219 -6.727 -5.285 1 98.94 150 ALA A C 1
ATOM 1103 O O . ALA A 1 150 ? -11.039 -6.371 -5.352 1 98.94 150 ALA A O 1
ATOM 1104 N N . ALA A 1 151 ? -12.562 -7.977 -5.242 1 98.94 151 ALA A N 1
ATOM 1105 C CA . ALA A 1 151 ? -11.617 -9.078 -5.383 1 98.94 151 ALA A CA 1
ATOM 1106 C C . ALA A 1 151 ? -11.68 -9.68 -6.789 1 98.94 151 ALA A C 1
ATOM 1108 O O . ALA A 1 151 ? -12.664 -10.32 -7.152 1 98.94 151 ALA A O 1
ATOM 1109 N N . ILE A 1 152 ? -10.633 -9.453 -7.562 1 98.88 152 ILE A N 1
ATOM 1110 C CA . ILE A 1 152 ? -10.57 -9.898 -8.953 1 98.88 152 ILE A CA 1
ATOM 1111 C C . ILE A 1 152 ? -9.57 -11.055 -9.078 1 98.88 152 ILE A C 1
ATOM 1113 O O . ILE A 1 152 ? -8.383 -10.883 -8.812 1 98.88 152 ILE A O 1
ATOM 1117 N N . VAL A 1 153 ? -10.055 -12.203 -9.516 1 98.69 153 VAL A N 1
ATOM 1118 C CA . VAL A 1 153 ? -9.234 -13.406 -9.375 1 98.69 153 VAL A CA 1
ATOM 1119 C C . VAL A 1 153 ? -9.031 -14.062 -10.734 1 98.69 153 VAL A C 1
ATOM 1121 O O . VAL A 1 153 ? -9.906 -13.969 -11.609 1 98.69 153 VAL A O 1
ATOM 1124 N N . PRO A 1 154 ? -7.93 -14.727 -10.961 1 98.19 154 PRO A N 1
ATOM 1125 C CA . PRO A 1 154 ? -7.594 -15.375 -12.234 1 98.19 154 PRO A CA 1
ATOM 1126 C C . PRO A 1 154 ? -8.211 -16.766 -12.367 1 98.19 154 PRO A C 1
ATOM 1128 O O . PRO A 1 154 ? -8.867 -17.25 -11.438 1 98.19 154 PRO A O 1
ATOM 1131 N N . TRP A 1 155 ? -7.941 -17.406 -13.508 1 98.25 155 TRP A N 1
ATOM 1132 C CA . TRP A 1 155 ? -8.602 -18.656 -13.852 1 98.25 155 TRP A CA 1
ATOM 1133 C C . TRP A 1 155 ? -7.77 -19.859 -13.398 1 98.25 155 TRP A C 1
ATOM 1135 O O . TRP A 1 155 ? -8.266 -20.984 -13.344 1 98.25 155 TRP A O 1
ATOM 1145 N N . ASN A 1 156 ? -6.512 -19.656 -13.078 1 97.88 156 ASN A N 1
ATOM 1146 C CA . ASN A 1 156 ? -5.621 -20.812 -13.062 1 97.88 156 ASN A CA 1
ATOM 1147 C C . ASN A 1 156 ? -5.719 -21.578 -11.742 1 97.88 156 ASN A C 1
ATOM 1149 O O . ASN A 1 156 ? -5.535 -22.797 -11.719 1 97.88 156 ASN A O 1
ATOM 1153 N N . VAL A 1 157 ? -5.918 -20.844 -10.617 1 98.06 157 VAL A N 1
ATOM 1154 C CA . VAL A 1 157 ? -6.156 -21.469 -9.328 1 98.06 157 VAL A CA 1
ATOM 1155 C C . VAL A 1 157 ? -7.262 -20.719 -8.586 1 98.06 157 VAL A C 1
ATOM 1157 O O . VAL A 1 157 ? -7.039 -20.203 -7.488 1 98.06 157 VAL A O 1
ATOM 1160 N N . PRO A 1 158 ? -8.422 -20.781 -9.117 1 98.06 158 PRO A N 1
ATOM 1161 C CA . PRO A 1 158 ? -9.453 -19.812 -8.75 1 98.06 158 PRO A CA 1
ATOM 1162 C C . PRO A 1 158 ? -9.812 -19.875 -7.262 1 98.06 158 PRO A C 1
ATOM 1164 O O . PRO A 1 158 ? -9.781 -18.844 -6.578 1 98.06 158 PRO A O 1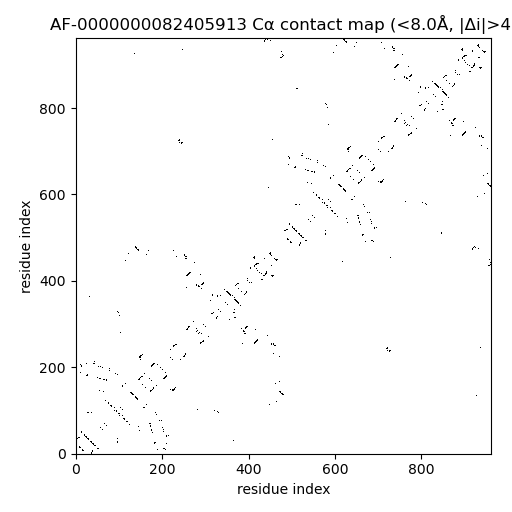
ATOM 1167 N N . GLN A 1 159 ? -10.031 -21.078 -6.672 1 98.62 159 GLN A N 1
ATOM 1168 C CA . GLN A 1 159 ? -10.508 -21.141 -5.297 1 98.62 159 GLN A CA 1
ATOM 1169 C C . GLN A 1 159 ? -9.398 -20.781 -4.312 1 98.62 159 GLN A C 1
ATOM 1171 O O . GLN A 1 159 ? -9.664 -20.188 -3.262 1 98.62 159 GLN A O 1
ATOM 1176 N N . LEU A 1 160 ? -8.18 -21.125 -4.625 1 98.69 160 LEU A N 1
ATOM 1177 C CA . LEU A 1 160 ? -7.078 -20.734 -3.752 1 98.69 160 LEU A CA 1
ATOM 1178 C C . LEU A 1 160 ? -6.934 -19.219 -3.701 1 98.69 160 LEU A C 1
ATOM 1180 O O . LEU A 1 160 ? -6.812 -18.641 -2.621 1 98.69 160 LEU A O 1
ATOM 1184 N N . VAL A 1 161 ? -6.973 -18.594 -4.871 1 98.75 161 VAL A N 1
ATOM 1185 C CA . VAL A 1 161 ? -6.793 -17.156 -4.945 1 98.75 161 VAL A CA 1
ATOM 1186 C C . VAL A 1 161 ? -8 -16.453 -4.34 1 98.75 161 VAL A C 1
ATOM 1188 O O . VAL A 1 161 ? -7.867 -15.406 -3.699 1 98.75 161 VAL A O 1
ATOM 1191 N N . ILE A 1 162 ? -9.188 -17.016 -4.531 1 98.88 162 ILE A N 1
ATOM 1192 C CA . ILE A 1 162 ? -10.367 -16.469 -3.879 1 98.88 162 ILE A CA 1
ATOM 1193 C C . ILE A 1 162 ? -10.18 -16.5 -2.363 1 98.88 162 ILE A C 1
ATOM 1195 O O . ILE A 1 162 ? -10.445 -15.5 -1.68 1 98.88 162 ILE A O 1
ATOM 1199 N N . ALA A 1 163 ? -9.703 -17.625 -1.828 1 98.94 163 ALA A N 1
ATOM 1200 C CA . ALA A 1 163 ? -9.508 -17.75 -0.387 1 98.94 163 ALA A CA 1
ATOM 1201 C C . ALA A 1 163 ? -8.508 -16.719 0.122 1 98.94 163 ALA A C 1
ATOM 1203 O O . ALA A 1 163 ? -8.688 -16.156 1.206 1 98.94 163 ALA A O 1
ATOM 1204 N N . ALA A 1 164 ? -7.473 -16.484 -0.675 1 98.81 164 ALA A N 1
ATOM 1205 C CA . ALA A 1 164 ? -6.434 -15.516 -0.316 1 98.81 164 ALA A CA 1
ATOM 1206 C C . ALA A 1 164 ? -7.016 -14.125 -0.123 1 98.81 164 ALA A C 1
ATOM 1208 O O . ALA A 1 164 ? -6.461 -13.305 0.615 1 98.81 164 ALA A O 1
ATOM 1209 N N . LYS A 1 165 ? -8.109 -13.828 -0.787 1 98.94 165 LYS A N 1
ATOM 1210 C CA . LYS A 1 165 ? -8.695 -12.484 -0.774 1 98.94 165 LYS A CA 1
ATOM 1211 C C . LYS A 1 165 ? -9.953 -12.445 0.089 1 98.94 165 LYS A C 1
ATOM 1213 O O . LYS A 1 165 ? -10.109 -11.547 0.922 1 98.94 165 LYS A O 1
ATOM 1218 N N . LEU A 1 166 ? -10.797 -13.438 -0.053 1 98.94 166 LEU A N 1
ATOM 1219 C CA . LEU A 1 166 ? -12.109 -13.43 0.583 1 98.94 166 LEU A CA 1
ATOM 1220 C C . LEU A 1 166 ? -11.992 -13.672 2.084 1 98.94 166 LEU A C 1
ATOM 1222 O O . LEU A 1 166 ? -12.641 -12.992 2.881 1 98.94 166 LEU A O 1
ATOM 1226 N N . ALA A 1 167 ? -11.133 -14.617 2.494 1 98.94 167 ALA A N 1
ATOM 1227 C CA . ALA A 1 167 ? -11.031 -14.984 3.902 1 98.94 167 ALA A CA 1
ATOM 1228 C C . ALA A 1 167 ? -10.594 -13.797 4.754 1 98.94 167 ALA A C 1
ATOM 1230 O O . ALA A 1 167 ? -11.305 -13.398 5.68 1 98.94 167 ALA A O 1
ATOM 1231 N N . PRO A 1 168 ? -9.453 -13.188 4.379 1 98.94 168 PRO A N 1
ATOM 1232 C CA . PRO A 1 168 ? -9.047 -12.055 5.219 1 98.94 168 PRO A CA 1
ATOM 1233 C C . PRO A 1 168 ? -10.023 -10.883 5.137 1 98.94 168 PRO A C 1
ATOM 1235 O O . PRO A 1 168 ? -10.219 -10.164 6.125 1 98.94 168 PRO A O 1
ATOM 1238 N N . ALA A 1 169 ? -10.633 -10.664 3.996 1 98.94 169 ALA A N 1
ATOM 1239 C CA . ALA A 1 169 ? -11.602 -9.578 3.863 1 98.94 169 ALA A CA 1
ATOM 1240 C C . ALA A 1 169 ? -12.789 -9.789 4.793 1 98.94 169 ALA A C 1
ATOM 1242 O O . ALA A 1 169 ? -13.188 -8.875 5.52 1 98.94 169 ALA A O 1
ATOM 1243 N N . LEU A 1 170 ? -13.328 -11 4.781 1 98.94 170 LEU A N 1
ATOM 1244 C CA . LEU A 1 170 ? -14.469 -11.305 5.637 1 98.94 170 LEU A CA 1
ATOM 1245 C C . LEU A 1 170 ? -14.086 -11.219 7.109 1 98.94 170 LEU A C 1
ATOM 1247 O O . LEU A 1 170 ? -14.828 -10.641 7.914 1 98.94 170 LEU A O 1
ATOM 1251 N N . LEU A 1 171 ? -12.945 -11.75 7.453 1 98.94 171 LEU A N 1
ATOM 1252 C CA . LEU A 1 171 ? -12.516 -11.781 8.844 1 98.94 171 LEU A CA 1
ATOM 1253 C C . LEU A 1 171 ? -12.258 -10.375 9.375 1 98.94 171 LEU A C 1
ATOM 1255 O O . LEU A 1 171 ? -12.414 -10.117 10.57 1 98.94 171 LEU A O 1
ATOM 1259 N N . SER A 1 172 ? -11.891 -9.445 8.484 1 98.75 172 SER A N 1
ATOM 1260 C CA . SER A 1 172 ? -11.648 -8.055 8.867 1 98.75 172 SER A CA 1
ATOM 1261 C C . SER A 1 172 ? -12.953 -7.289 9.039 1 98.75 172 SER A C 1
ATOM 1263 O O . SER A 1 172 ? -12.977 -6.215 9.641 1 98.75 172 SER A O 1
ATOM 1265 N N . GLY A 1 173 ? -14.047 -7.816 8.422 1 98.75 173 GLY A N 1
ATOM 1266 C CA . GLY A 1 173 ? -15.344 -7.16 8.5 1 98.75 173 GLY A CA 1
ATOM 1267 C C . GLY A 1 173 ? -15.711 -6.41 7.234 1 98.75 173 GLY A C 1
ATOM 1268 O O . GLY A 1 173 ? -16.641 -5.598 7.234 1 98.75 173 GLY A O 1
ATOM 1269 N N . CYS A 1 174 ? -15.047 -6.641 6.137 1 98.88 174 CYS A N 1
ATOM 1270 C CA . CYS A 1 174 ? -15.297 -5.965 4.871 1 98.88 174 CYS A CA 1
ATOM 1271 C C . CYS A 1 174 ? -16.5 -6.578 4.152 1 98.88 174 CYS A C 1
ATOM 1273 O O . CYS A 1 174 ? -16.922 -7.688 4.48 1 98.88 174 CYS A O 1
ATOM 1275 N N . ALA A 1 175 ? -17.047 -5.863 3.254 1 98.88 175 ALA A N 1
ATOM 1276 C CA . ALA A 1 175 ? -17.922 -6.402 2.209 1 98.88 175 ALA A CA 1
ATOM 1277 C C . ALA A 1 175 ? -17.125 -6.652 0.923 1 98.88 175 ALA A C 1
ATOM 1279 O O . ALA A 1 175 ? -16.188 -5.914 0.61 1 98.88 175 ALA A O 1
ATOM 1280 N N . VAL A 1 176 ? -17.547 -7.711 0.19 1 98.94 176 VAL A N 1
ATOM 1281 C CA . VAL A 1 176 ? -16.688 -8.125 -0.915 1 98.94 176 VAL A CA 1
ATOM 1282 C C . VAL A 1 176 ? -17.516 -8.281 -2.186 1 98.94 176 VAL A C 1
ATOM 1284 O O . VAL A 1 176 ? -18.609 -8.867 -2.154 1 98.94 176 VAL A O 1
ATOM 1287 N N . ILE A 1 177 ? -17.047 -7.742 -3.217 1 98.94 177 ILE A N 1
ATOM 1288 C CA . ILE A 1 177 ? -17.5 -8.031 -4.57 1 98.94 177 ILE A CA 1
ATOM 1289 C C . ILE A 1 177 ? -16.453 -8.867 -5.301 1 98.94 177 ILE A C 1
ATOM 1291 O O . ILE A 1 177 ? -15.398 -8.352 -5.688 1 98.94 177 ILE A O 1
ATOM 1295 N N . LEU A 1 178 ? -16.75 -10.117 -5.438 1 98.94 178 LEU A N 1
ATOM 1296 C CA . LEU A 1 178 ? -15.859 -11.07 -6.078 1 98.94 178 LEU A CA 1
ATOM 1297 C C . LEU A 1 178 ? -16.094 -11.125 -7.582 1 98.94 178 LEU A C 1
ATOM 1299 O O . LEU A 1 178 ? -17.219 -11.383 -8.023 1 98.94 178 LEU A O 1
ATOM 1303 N N . LYS A 1 179 ? -15.164 -10.82 -8.352 1 98.88 179 LYS A N 1
ATOM 1304 C CA . LYS A 1 179 ? -15.219 -10.906 -9.805 1 98.88 179 LYS A CA 1
ATOM 1305 C C . LYS A 1 179 ? -14.297 -12.008 -10.328 1 98.88 179 LYS A C 1
ATOM 1307 O O . LYS A 1 179 ? -13.102 -11.789 -10.516 1 98.88 179 LYS A O 1
ATOM 1312 N N . PRO A 1 180 ? -14.797 -13.188 -10.664 1 98.69 180 PRO A N 1
ATOM 1313 C CA . PRO A 1 180 ? -13.984 -14.281 -11.203 1 98.69 180 PRO A CA 1
ATOM 1314 C C . PRO A 1 180 ? -13.625 -14.086 -12.672 1 98.69 180 PRO A C 1
ATOM 1316 O O . PRO A 1 180 ? -14.258 -13.281 -13.367 1 98.69 180 PRO A O 1
ATOM 1319 N N . ALA A 1 181 ? -12.594 -14.742 -13.117 1 98.12 181 ALA A N 1
ATOM 1320 C CA . ALA A 1 181 ? -12.258 -14.766 -14.539 1 98.12 181 ALA A CA 1
ATOM 1321 C C . ALA A 1 181 ? -13.375 -15.406 -15.359 1 98.12 181 ALA A C 1
ATOM 1323 O O . ALA A 1 181 ? -14.031 -16.344 -14.898 1 98.12 181 ALA A O 1
ATOM 1324 N N . PRO A 1 182 ? -13.586 -14.922 -16.562 1 97.25 182 PRO A N 1
ATOM 1325 C CA . PRO A 1 182 ? -14.656 -15.477 -17.391 1 97.25 182 PRO A CA 1
ATOM 1326 C C . PRO A 1 182 ? -14.469 -16.969 -17.672 1 97.25 182 PRO A C 1
ATOM 1328 O O . PRO A 1 182 ? -15.453 -17.672 -17.906 1 97.25 182 PRO A O 1
ATOM 1331 N N . GLU A 1 183 ? -13.281 -17.453 -17.578 1 97.44 183 GLU A N 1
ATOM 1332 C CA . GLU A 1 183 ? -13 -18.859 -17.859 1 97.44 183 GLU A CA 1
ATOM 1333 C C . GLU A 1 183 ? -13.445 -19.766 -16.719 1 97.44 183 GLU A C 1
ATOM 1335 O O . GLU A 1 183 ? -13.68 -20.953 -16.922 1 97.44 183 GLU A O 1
ATOM 1340 N N . THR A 1 184 ? -13.578 -19.125 -15.461 1 98.06 184 THR A N 1
ATOM 1341 C CA . THR A 1 184 ? -13.82 -19.984 -14.305 1 98.06 184 THR A CA 1
ATOM 1342 C C . THR A 1 184 ? -14.844 -19.344 -13.359 1 98.06 184 THR A C 1
ATOM 1344 O O . THR A 1 184 ? -14.594 -19.234 -12.164 1 98.06 184 THR A O 1
ATOM 1347 N N . PRO A 1 185 ? -16 -19.062 -13.797 1 98.5 185 PRO A N 1
ATOM 1348 C CA . PRO A 1 185 ? -17 -18.422 -12.93 1 98.5 185 PRO A CA 1
ATOM 1349 C C . PRO A 1 185 ? -17.875 -19.438 -12.188 1 98.5 185 PRO A C 1
ATOM 1351 O O . PRO A 1 185 ? -18.547 -19.094 -11.211 1 98.5 185 PRO A O 1
ATOM 1354 N N . LEU A 1 186 ? -17.922 -20.719 -12.688 1 98.44 186 LEU A N 1
ATOM 1355 C CA . LEU A 1 186 ? -18.875 -21.688 -12.172 1 98.44 186 LEU A CA 1
ATOM 1356 C C . LEU A 1 186 ? -18.547 -22.062 -10.734 1 98.44 186 LEU A C 1
ATOM 1358 O O . LEU A 1 186 ? -19.438 -22.141 -9.883 1 98.44 186 LEU A O 1
ATOM 1362 N N . ASP A 1 187 ? -17.281 -22.297 -10.438 1 98.12 187 ASP A N 1
ATOM 1363 C CA . ASP A 1 187 ? -16.906 -22.656 -9.07 1 98.12 187 ASP A CA 1
ATOM 1364 C C . ASP A 1 187 ? -17.094 -21.484 -8.117 1 98.12 187 ASP A C 1
ATOM 1366 O O . ASP A 1 187 ? -17.312 -21.672 -6.918 1 98.12 187 ASP A O 1
ATOM 1370 N N . SER A 1 188 ? -17.031 -20.234 -8.57 1 98.44 188 SER A N 1
ATOM 1371 C CA . SER A 1 188 ? -17.297 -19.062 -7.742 1 98.44 188 SER A CA 1
ATOM 1372 C C . SER A 1 188 ? -18.781 -18.984 -7.359 1 98.44 188 SER A C 1
ATOM 1374 O O . SER A 1 188 ? -19.109 -18.578 -6.246 1 98.44 188 SER A O 1
ATOM 1376 N N . ASN A 1 189 ? -19.625 -19.344 -8.336 1 98.44 189 ASN A N 1
ATOM 1377 C CA . ASN A 1 189 ? -21.047 -19.375 -8.023 1 98.44 189 ASN A CA 1
ATOM 1378 C C . ASN A 1 189 ? -21.391 -20.484 -7.039 1 98.44 189 ASN A C 1
ATOM 1380 O O . ASN A 1 189 ? -22.266 -20.328 -6.195 1 98.44 189 ASN A O 1
ATOM 1384 N N . LEU A 1 190 ? -20.703 -21.641 -7.195 1 98.25 190 LEU A N 1
ATOM 1385 C CA . LEU A 1 190 ? -20.859 -22.703 -6.199 1 98.25 190 LEU A CA 1
ATOM 1386 C C . LEU A 1 190 ? -20.453 -22.203 -4.812 1 98.25 190 LEU A C 1
ATOM 1388 O O . LEU A 1 190 ? -21.141 -22.5 -3.828 1 98.25 190 LEU A O 1
ATOM 1392 N N . LEU A 1 191 ? -19.391 -21.438 -4.73 1 98.75 191 LEU A N 1
ATOM 1393 C CA . LEU A 1 191 ? -18.953 -20.828 -3.48 1 98.75 191 LEU A CA 1
ATOM 1394 C C . LEU A 1 191 ? -20 -19.875 -2.93 1 98.75 191 LEU A C 1
ATOM 1396 O O . LEU A 1 191 ? -20.219 -19.812 -1.718 1 98.75 191 LEU A O 1
ATOM 1400 N N . ALA A 1 192 ? -20.625 -19.141 -3.795 1 98.31 192 ALA A N 1
ATOM 1401 C CA . ALA A 1 192 ? -21.672 -18.203 -3.381 1 98.31 192 ALA A CA 1
ATOM 1402 C C . ALA A 1 192 ? -22.797 -18.938 -2.65 1 98.31 192 ALA A C 1
ATOM 1404 O O . ALA A 1 192 ? -23.297 -18.469 -1.625 1 98.31 192 ALA A O 1
ATOM 1405 N N . GLU A 1 193 ? -23.156 -20.078 -3.178 1 96.88 193 GLU A N 1
ATOM 1406 C CA . GLU A 1 193 ? -24.172 -20.906 -2.535 1 96.88 193 GLU A CA 1
ATOM 1407 C C . GLU A 1 193 ? -23.734 -21.312 -1.127 1 96.88 193 GLU A C 1
ATOM 1409 O O . GLU A 1 193 ? -24.531 -21.219 -0.182 1 96.88 193 GLU A O 1
ATOM 1414 N N . ILE A 1 194 ? -22.531 -21.703 -1.055 1 97.62 194 ILE A N 1
ATOM 1415 C CA . ILE A 1 194 ? -21.969 -22.156 0.213 1 97.62 194 ILE A CA 1
ATOM 1416 C C . ILE A 1 194 ? -21.953 -21 1.21 1 97.62 194 ILE A C 1
ATOM 1418 O O . ILE A 1 194 ? -22.312 -21.172 2.375 1 97.62 194 ILE A O 1
ATOM 1422 N N . CYS A 1 195 ? -21.531 -19.844 0.758 1 97.69 195 CYS A N 1
ATOM 1423 C CA . CYS A 1 195 ? -21.422 -18.688 1.637 1 97.69 195 CYS A CA 1
ATOM 1424 C C . CYS A 1 195 ? -22.797 -18.266 2.154 1 97.69 195 CYS A C 1
ATOM 1426 O O . CYS A 1 195 ? -22.938 -17.906 3.324 1 97.69 195 CYS A O 1
ATOM 1428 N N . SER A 1 196 ? -23.75 -18.328 1.331 1 95.12 196 SER A N 1
ATOM 1429 C CA . SER A 1 196 ? -25.109 -18.016 1.741 1 95.12 196 SER A CA 1
ATOM 1430 C C . SER A 1 196 ? -25.609 -18.984 2.812 1 95.12 196 SER A C 1
ATOM 1432 O O . SER A 1 196 ? -26.203 -18.562 3.807 1 95.12 196 SER A O 1
ATOM 1434 N N . GLN A 1 197 ? -25.312 -20.234 2.684 1 96.5 197 GLN A N 1
ATOM 1435 C CA . GLN A 1 197 ? -25.766 -21.281 3.596 1 96.5 197 GLN A CA 1
ATOM 1436 C C . GLN A 1 197 ? -24.984 -21.234 4.906 1 96.5 197 GLN A C 1
ATOM 1438 O O . GLN A 1 197 ? -25.469 -21.703 5.941 1 96.5 197 GLN A O 1
ATOM 1443 N N . ALA A 1 198 ? -23.797 -20.625 4.832 1 97.56 198 ALA A N 1
ATOM 1444 C CA . ALA A 1 198 ? -22.922 -20.609 5.996 1 97.56 198 ALA A CA 1
ATOM 1445 C C . ALA A 1 198 ? -23.328 -19.5 6.965 1 97.56 198 ALA A C 1
ATOM 1447 O O . ALA A 1 198 ? -22.797 -19.406 8.078 1 97.56 198 ALA A O 1
ATOM 1448 N N . GLY A 1 199 ? -24.234 -18.625 6.59 1 96 199 GLY A N 1
ATOM 1449 C CA . GLY A 1 199 ? -24.719 -17.594 7.492 1 96 199 GLY A CA 1
ATOM 1450 C C . GLY A 1 199 ? -24.078 -16.234 7.258 1 96 199 GLY A C 1
ATOM 1451 O O . GLY A 1 199 ? -24.125 -15.359 8.125 1 96 199 GLY A O 1
ATOM 1452 N N . LEU A 1 200 ? -23.422 -16.047 6.195 1 97.06 200 LEU A N 1
ATOM 1453 C CA . LEU A 1 200 ? -22.922 -14.719 5.855 1 97.06 200 LEU A CA 1
ATOM 1454 C C . LEU A 1 200 ? -24.094 -13.742 5.684 1 97.06 200 LEU A C 1
ATOM 1456 O O . LEU A 1 200 ? -25.031 -14.023 4.949 1 97.06 200 LEU A O 1
ATOM 1460 N N . PRO A 1 201 ? -24.062 -12.609 6.371 1 97.38 201 PRO A N 1
ATOM 1461 C CA . PRO A 1 201 ? -25.188 -11.664 6.277 1 97.38 201 PRO A CA 1
ATOM 1462 C C . PRO A 1 201 ? -25.406 -11.148 4.855 1 97.38 201 PRO A C 1
ATOM 1464 O O . PRO A 1 201 ? -24.453 -11.109 4.059 1 97.38 201 PRO A O 1
ATOM 1467 N N . LYS A 1 202 ? -26.641 -10.727 4.59 1 97.06 202 LYS A N 1
ATOM 1468 C CA . LYS A 1 202 ? -26.953 -10.109 3.307 1 97.06 202 LYS A CA 1
ATOM 1469 C C . LYS A 1 202 ? -26.109 -8.859 3.076 1 97.06 202 LYS A C 1
ATOM 1471 O O . LYS A 1 202 ? -25.781 -8.141 4.023 1 97.06 202 LYS A O 1
ATOM 1476 N N . GLY A 1 203 ? -25.734 -8.672 1.848 1 98.19 203 GLY A N 1
ATOM 1477 C CA . GLY A 1 203 ? -25 -7.492 1.452 1 98.19 203 GLY A CA 1
ATOM 1478 C C . GLY A 1 203 ? -23.484 -7.691 1.509 1 98.19 203 GLY A C 1
ATOM 1479 O O . GLY A 1 203 ? -22.734 -6.914 0.921 1 98.19 203 GLY A O 1
ATOM 1480 N N . VAL A 1 204 ? -22.969 -8.703 2.182 1 98.69 204 VAL A N 1
ATOM 1481 C CA . VAL A 1 204 ? -21.547 -8.836 2.506 1 98.69 204 VAL A CA 1
ATOM 1482 C C . VAL A 1 204 ? -20.797 -9.422 1.312 1 98.69 204 VAL A C 1
ATOM 1484 O O . VAL A 1 204 ? -19.625 -9.102 1.093 1 98.69 204 VAL A O 1
ATOM 1487 N N . LEU A 1 205 ? -21.469 -10.297 0.514 1 98.88 205 LEU A N 1
ATOM 1488 C CA . LEU A 1 205 ? -20.781 -10.922 -0.609 1 98.88 205 LEU A CA 1
ATOM 1489 C C . LEU A 1 205 ? -21.609 -10.797 -1.888 1 98.88 205 LEU A C 1
ATOM 1491 O O . LEU A 1 205 ? -22.812 -11.086 -1.889 1 98.88 205 LEU A O 1
ATOM 1495 N N . THR A 1 206 ? -21 -10.344 -2.881 1 98.88 206 THR A N 1
ATOM 1496 C CA . THR A 1 206 ? -21.469 -10.398 -4.262 1 98.88 206 THR A CA 1
ATOM 1497 C C . THR A 1 206 ? -20.484 -11.172 -5.133 1 98.88 206 THR A C 1
ATOM 1499 O O . THR A 1 206 ? -19.266 -11.055 -4.961 1 98.88 206 THR A O 1
ATOM 1502 N N . VAL A 1 207 ? -20.953 -12.047 -5.977 1 98.81 207 VAL A N 1
ATOM 1503 C CA . VAL A 1 207 ? -20.156 -12.688 -7.027 1 98.81 207 VAL A CA 1
ATOM 1504 C C . VAL A 1 207 ? -20.609 -12.172 -8.391 1 98.81 207 VAL A C 1
ATOM 1506 O O . VAL A 1 207 ? -21.75 -12.383 -8.805 1 98.81 207 VAL A O 1
ATOM 1509 N N . LEU A 1 208 ? -19.656 -11.562 -9.102 1 98.25 208 LEU A N 1
ATOM 1510 C CA . LEU A 1 208 ? -20.031 -10.789 -10.289 1 98.25 208 LEU A CA 1
ATOM 1511 C C . LEU A 1 208 ? -19.156 -11.172 -11.477 1 98.25 208 LEU A C 1
ATOM 1513 O O . LEU A 1 208 ? -18.25 -10.43 -11.852 1 98.25 208 LEU A O 1
ATOM 1517 N N . PRO A 1 209 ? -19.484 -12.289 -12.18 1 98.38 209 PRO A N 1
ATOM 1518 C CA . PRO A 1 209 ? -18.797 -12.562 -13.445 1 98.38 209 PRO A CA 1
ATOM 1519 C C . PRO A 1 209 ? -19 -11.453 -14.477 1 98.38 209 PRO A C 1
ATOM 1521 O O . PRO A 1 209 ? -20.125 -10.992 -14.68 1 98.38 209 PRO A O 1
ATOM 1524 N N . ALA A 1 210 ? -17.938 -10.969 -15 1 97.81 210 ALA A N 1
ATOM 1525 C CA . ALA A 1 210 ? -18.016 -9.844 -15.93 1 97.81 210 ALA A CA 1
ATOM 1526 C C . ALA A 1 210 ? -16.875 -9.875 -16.938 1 97.81 210 ALA A C 1
ATOM 1528 O O . ALA A 1 210 ? -15.844 -10.492 -16.688 1 97.81 210 ALA A O 1
ATOM 1529 N N . GLU A 1 211 ? -17.125 -9.266 -18.078 1 95.56 211 GLU A N 1
ATOM 1530 C CA . GLU A 1 211 ? -16.078 -9.062 -19.078 1 95.56 211 GLU A CA 1
ATOM 1531 C C . GLU A 1 211 ? -15.148 -7.922 -18.672 1 95.56 211 GLU A C 1
ATOM 1533 O O . GLU A 1 211 ? -15.359 -7.273 -17.656 1 95.56 211 GLU A O 1
ATOM 1538 N N . ARG A 1 212 ? -14.141 -7.703 -19.484 1 94.44 212 ARG A N 1
ATOM 1539 C CA . ARG A 1 212 ? -13.023 -6.812 -19.172 1 94.44 212 ARG A CA 1
ATOM 1540 C C . ARG A 1 212 ? -13.516 -5.387 -18.938 1 94.44 212 ARG A C 1
ATOM 1542 O O . ARG A 1 212 ? -13.078 -4.719 -18 1 94.44 212 ARG A O 1
ATOM 1549 N N . ASP A 1 213 ? -14.383 -4.918 -19.75 1 95.81 213 ASP A N 1
ATOM 1550 C CA . ASP A 1 213 ? -14.828 -3.529 -19.672 1 95.81 213 ASP A CA 1
ATOM 1551 C C . ASP A 1 213 ? -15.617 -3.273 -18.391 1 95.81 213 ASP A C 1
ATOM 1553 O O . ASP A 1 213 ? -15.438 -2.242 -17.734 1 95.81 213 ASP A O 1
ATOM 1557 N N . VAL A 1 214 ? -16.5 -4.215 -18.062 1 97.69 214 VAL A N 1
ATOM 1558 C CA . VAL A 1 214 ? -17.297 -4.09 -16.844 1 97.69 214 VAL A CA 1
ATOM 1559 C C . VAL A 1 214 ? -16.391 -4.25 -15.617 1 97.69 214 VAL A C 1
ATOM 1561 O O . VAL A 1 214 ? -16.594 -3.59 -14.594 1 97.69 214 VAL A O 1
ATOM 1564 N N . SER A 1 215 ? -15.414 -5.086 -15.742 1 97.62 215 SER A N 1
ATOM 1565 C CA . SER A 1 215 ? -14.43 -5.23 -14.672 1 97.62 215 SER A CA 1
ATOM 1566 C C . SER A 1 215 ? -13.688 -3.92 -14.414 1 97.62 215 SER A C 1
ATOM 1568 O O . SER A 1 215 ? -13.438 -3.555 -13.266 1 97.62 215 SER A O 1
ATOM 1570 N N . ALA A 1 216 ? -13.32 -3.254 -15.516 1 97.94 216 ALA A N 1
ATOM 1571 C CA . ALA A 1 216 ? -12.648 -1.961 -15.406 1 97.94 216 ALA A CA 1
ATOM 1572 C C . ALA A 1 216 ? -13.539 -0.934 -14.719 1 97.94 216 ALA A C 1
ATOM 1574 O O . ALA A 1 216 ? -13.062 -0.12 -13.922 1 97.94 216 ALA A O 1
ATOM 1575 N N . TYR A 1 217 ? -14.82 -0.981 -15.031 1 98.56 217 TYR A N 1
ATOM 1576 C CA . TYR A 1 217 ? -15.797 -0.102 -14.391 1 98.56 217 TYR A CA 1
ATOM 1577 C C . TYR A 1 217 ? -15.867 -0.369 -12.891 1 98.56 217 TYR A C 1
ATOM 1579 O O . TYR A 1 217 ? -15.906 0.567 -12.094 1 98.56 217 TYR A O 1
ATOM 1587 N N . LEU A 1 218 ? -15.844 -1.61 -12.492 1 98.75 218 LEU A N 1
ATOM 1588 C CA . LEU A 1 218 ? -15.867 -1.996 -11.086 1 98.75 218 LEU A CA 1
ATOM 1589 C C . LEU A 1 218 ? -14.656 -1.431 -10.352 1 98.75 218 LEU A C 1
ATOM 1591 O O . LEU A 1 218 ? -14.805 -0.835 -9.281 1 98.75 218 LEU A O 1
ATOM 1595 N N . VAL A 1 219 ? -13.5 -1.552 -10.961 1 98.38 219 VAL A N 1
ATOM 1596 C CA . VAL A 1 219 ? -12.234 -1.135 -10.359 1 98.38 219 VAL A CA 1
ATOM 1597 C C . VAL A 1 219 ? -12.234 0.378 -10.156 1 98.38 219 VAL A C 1
ATOM 1599 O O . VAL A 1 219 ? -11.758 0.872 -9.133 1 98.38 219 VAL A O 1
ATOM 1602 N N . ALA A 1 220 ? -12.781 1.061 -11.047 1 98.12 220 ALA A N 1
ATOM 1603 C CA . ALA A 1 220 ? -12.734 2.52 -11.047 1 98.12 220 ALA A CA 1
ATOM 1604 C C . ALA A 1 220 ? -13.867 3.109 -10.219 1 98.12 220 ALA A C 1
ATOM 1606 O O . ALA A 1 220 ? -13.938 4.324 -10.023 1 98.12 220 ALA A O 1
ATOM 1607 N N . HIS A 1 221 ? -14.773 2.287 -9.727 1 98.69 221 HIS A N 1
ATOM 1608 C CA . HIS A 1 221 ? -15.969 2.771 -9.055 1 98.69 221 HIS A CA 1
ATOM 1609 C C . HIS A 1 221 ? -15.625 3.49 -7.754 1 98.69 221 HIS A C 1
ATOM 1611 O O . HIS A 1 221 ? -14.859 2.975 -6.938 1 98.69 221 HIS A O 1
ATOM 1617 N N . PRO A 1 222 ? -16.172 4.664 -7.484 1 97.81 222 PRO A N 1
ATOM 1618 C CA . PRO A 1 222 ? -15.82 5.445 -6.297 1 97.81 222 PRO A CA 1
ATOM 1619 C C . PRO A 1 222 ? -16.281 4.785 -5 1 97.81 222 PRO A C 1
ATOM 1621 O O . PRO A 1 222 ? -15.828 5.164 -3.914 1 97.81 222 PRO A O 1
ATOM 1624 N N . GLY A 1 223 ? -17.172 3.791 -5.113 1 98.38 223 GLY A N 1
ATOM 1625 C CA . GLY A 1 223 ? -17.672 3.117 -3.924 1 98.38 223 GLY A CA 1
ATOM 1626 C C . GLY A 1 223 ? -16.766 1.979 -3.469 1 98.38 223 GLY A C 1
ATOM 1627 O O . GLY A 1 223 ? -17.047 1.337 -2.451 1 98.38 223 GLY A O 1
ATOM 1628 N N . ILE A 1 224 ? -15.688 1.715 -4.188 1 98.75 224 ILE A N 1
ATOM 1629 C CA . ILE A 1 224 ? -14.742 0.653 -3.854 1 98.75 224 ILE A CA 1
ATOM 1630 C C . ILE A 1 224 ? -13.586 1.228 -3.039 1 98.75 224 ILE A C 1
ATOM 1632 O O . ILE A 1 224 ? -12.945 2.197 -3.455 1 98.75 224 ILE A O 1
ATOM 1636 N N . ASP A 1 225 ? -13.32 0.571 -1.876 1 98.5 225 ASP A N 1
ATOM 1637 C CA . ASP A 1 225 ? -12.266 1.064 -0.994 1 98.5 225 ASP A CA 1
ATOM 1638 C C . ASP A 1 225 ? -10.945 0.349 -1.264 1 98.5 225 ASP A C 1
ATOM 1640 O O . ASP A 1 225 ? -9.875 0.875 -0.953 1 98.5 225 ASP A O 1
ATOM 1644 N N . LYS A 1 226 ? -11.055 -0.849 -1.794 1 98.81 226 LYS A N 1
ATOM 1645 C CA . LYS A 1 226 ? -9.867 -1.647 -2.064 1 98.81 226 LYS A CA 1
ATOM 1646 C C . LYS A 1 226 ? -10.086 -2.586 -3.246 1 98.81 226 LYS A C 1
ATOM 1648 O O . LYS A 1 226 ? -11.164 -3.17 -3.389 1 98.81 226 LYS A O 1
ATOM 1653 N N . VAL A 1 227 ? -9.055 -2.719 -4.059 1 98.94 227 VAL A N 1
ATOM 1654 C CA . VAL A 1 227 ? -9.023 -3.734 -5.105 1 98.94 227 VAL A CA 1
ATOM 1655 C C . VAL A 1 227 ? -7.926 -4.754 -4.797 1 98.94 227 VAL A C 1
ATOM 1657 O O . VAL A 1 227 ? -6.773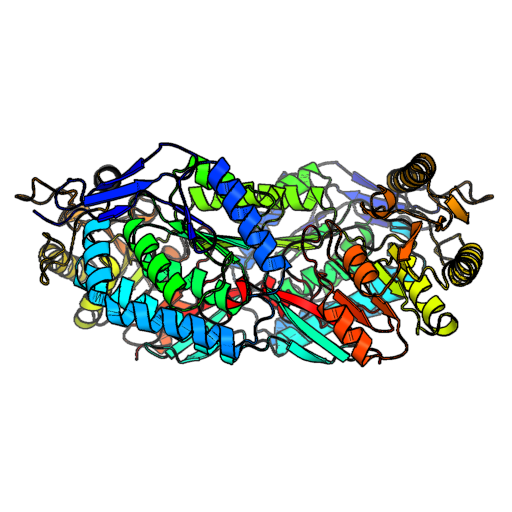 -4.387 -4.566 1 98.94 227 VAL A O 1
ATOM 1660 N N . ALA A 1 228 ? -8.266 -5.965 -4.629 1 98.94 228 ALA A N 1
ATOM 1661 C CA . ALA A 1 228 ? -7.332 -7.086 -4.574 1 98.94 228 ALA A CA 1
ATOM 1662 C C . ALA A 1 228 ? -7.332 -7.867 -5.887 1 98.94 228 ALA A C 1
ATOM 1664 O O . ALA A 1 228 ? -8.375 -8.367 -6.316 1 98.94 228 ALA A O 1
ATOM 1665 N N . PHE A 1 229 ? -6.16 -7.918 -6.496 1 98.88 229 PHE A N 1
ATOM 1666 C CA . PHE A 1 229 ? -6.098 -8.453 -7.852 1 98.88 229 PHE A CA 1
ATOM 1667 C C . PHE A 1 229 ? -4.961 -9.461 -7.98 1 98.88 229 PHE A C 1
ATOM 1669 O O . PHE A 1 229 ? -3.881 -9.258 -7.43 1 98.88 229 PHE A O 1
ATOM 1676 N N . THR A 1 230 ? -5.211 -10.523 -8.609 1 98.81 230 THR A N 1
ATOM 1677 C CA . THR A 1 230 ? -4.188 -11.438 -9.109 1 98.81 230 THR A CA 1
ATOM 1678 C C . THR A 1 230 ? -4.324 -11.625 -10.617 1 98.81 230 THR A C 1
ATOM 1680 O O . THR A 1 230 ? -5.41 -11.945 -11.109 1 98.81 230 THR A O 1
ATOM 1683 N N . GLY A 1 231 ? -3.289 -11.383 -11.352 1 98 231 GLY A N 1
ATOM 1684 C CA . GLY A 1 231 ? -3.334 -11.531 -12.797 1 98 231 GLY A CA 1
ATOM 1685 C C . GLY A 1 231 ? -2.092 -11 -13.484 1 98 231 GLY A C 1
ATOM 1686 O O . GLY A 1 231 ? -0.984 -11.117 -12.961 1 98 231 GLY A O 1
ATOM 1687 N N . SER A 1 232 ? -2.24 -10.508 -14.711 1 97.56 232 SER A N 1
ATOM 1688 C CA . SER A 1 232 ? -1.104 -10.102 -15.531 1 97.56 232 SER A CA 1
ATOM 1689 C C . SER A 1 232 ? -0.534 -8.766 -15.07 1 97.56 232 SER A C 1
ATOM 1691 O O . SER A 1 232 ? -1.23 -7.973 -14.43 1 97.56 232 SER A O 1
ATOM 1693 N N . VAL A 1 233 ? 0.72 -8.531 -15.422 1 98 233 VAL A N 1
ATOM 1694 C CA . VAL A 1 233 ? 1.407 -7.285 -15.102 1 98 233 VAL A CA 1
ATOM 1695 C C . VAL A 1 233 ? 0.674 -6.109 -15.75 1 98 233 VAL A C 1
ATOM 1697 O O . VAL A 1 233 ? 0.407 -5.102 -15.094 1 98 233 VAL A O 1
ATOM 1700 N N . ALA A 1 234 ? 0.291 -6.27 -16.984 1 98 234 ALA A N 1
ATOM 1701 C CA . ALA A 1 234 ? -0.379 -5.195 -17.719 1 98 234 ALA A CA 1
ATOM 1702 C C . ALA A 1 234 ? -1.695 -4.812 -17.047 1 98 234 ALA A C 1
ATOM 1704 O O . ALA A 1 234 ? -1.997 -3.629 -16.891 1 98 234 ALA A O 1
ATOM 1705 N N . ALA A 1 235 ? -2.451 -5.809 -16.672 1 98.06 235 ALA A N 1
ATOM 1706 C CA . ALA A 1 235 ? -3.717 -5.551 -15.984 1 98.06 235 ALA A CA 1
ATOM 1707 C C . ALA A 1 235 ? -3.484 -4.895 -14.625 1 98.06 235 ALA A C 1
ATOM 1709 O O . ALA A 1 235 ? -4.219 -3.984 -14.234 1 98.06 235 ALA A O 1
ATOM 1710 N N . GLY A 1 236 ? -2.477 -5.387 -13.891 1 98.56 236 GLY A N 1
ATOM 1711 C CA . GLY A 1 236 ? -2.145 -4.789 -12.609 1 98.56 236 GLY A CA 1
ATOM 1712 C C . GLY A 1 236 ? -1.813 -3.311 -12.711 1 98.56 236 GLY A C 1
ATOM 1713 O O . GLY A 1 236 ? -2.287 -2.506 -11.906 1 98.56 236 GLY A O 1
ATOM 1714 N N . LYS A 1 237 ? -0.997 -2.967 -13.711 1 98.56 237 LYS A N 1
ATOM 1715 C CA . LYS A 1 237 ? -0.643 -1.57 -13.945 1 98.56 237 LYS A CA 1
ATOM 1716 C C . LYS A 1 237 ? -1.88 -0.735 -14.258 1 98.56 237 LYS A C 1
ATOM 1718 O O . LYS A 1 237 ? -2.041 0.368 -13.734 1 98.56 237 LYS A O 1
ATOM 1723 N N . ALA A 1 238 ? -2.76 -1.259 -15.031 1 98.56 238 ALA A N 1
ATOM 1724 C CA . ALA A 1 238 ? -3.988 -0.558 -15.391 1 98.56 238 ALA A CA 1
ATOM 1725 C C . ALA A 1 238 ? -4.879 -0.345 -14.172 1 98.56 238 ALA A C 1
ATOM 1727 O O . ALA A 1 238 ? -5.477 0.722 -14.008 1 98.56 238 ALA A O 1
ATOM 1728 N N . ILE A 1 239 ? -4.996 -1.354 -13.391 1 98.69 239 ILE A N 1
ATOM 1729 C CA . ILE A 1 239 ? -5.824 -1.291 -12.188 1 98.69 239 ILE A CA 1
ATOM 1730 C C . ILE A 1 239 ? -5.273 -0.23 -11.242 1 98.69 239 ILE A C 1
ATOM 1732 O O . ILE A 1 239 ? -6.031 0.589 -10.711 1 98.69 239 ILE A O 1
ATOM 1736 N N . MET A 1 240 ? -3.967 -0.249 -10.992 1 98.62 240 MET A N 1
ATOM 1737 C CA . MET A 1 240 ? -3.359 0.739 -10.109 1 98.62 240 MET A CA 1
ATOM 1738 C C . MET A 1 240 ? -3.588 2.152 -10.633 1 98.62 240 MET A C 1
ATOM 1740 O O . MET A 1 240 ? -3.9 3.062 -9.859 1 98.62 240 MET A O 1
ATOM 1744 N N . ALA A 1 241 ? -3.455 2.348 -11.906 1 98.56 241 ALA A N 1
ATOM 1745 C CA . ALA A 1 241 ? -3.695 3.656 -12.508 1 98.56 241 ALA A CA 1
ATOM 1746 C C . ALA A 1 241 ? -5.141 4.102 -12.289 1 98.56 241 ALA A C 1
ATOM 1748 O O . ALA A 1 241 ? -5.391 5.254 -11.922 1 98.56 241 ALA A O 1
ATOM 1749 N N . ALA A 1 242 ? -6.066 3.182 -12.508 1 98.31 242 ALA A N 1
ATOM 1750 C CA . ALA A 1 242 ? -7.484 3.492 -12.344 1 98.31 242 ALA A CA 1
ATOM 1751 C C . ALA A 1 242 ? -7.82 3.783 -10.883 1 98.31 242 ALA A C 1
ATOM 1753 O O . ALA A 1 242 ? -8.664 4.637 -10.594 1 98.31 242 ALA A O 1
ATOM 1754 N N . ALA A 1 243 ? -7.223 3.062 -9.992 1 98.06 243 ALA A N 1
ATOM 1755 C CA . ALA A 1 243 ? -7.469 3.191 -8.562 1 98.06 243 ALA A CA 1
ATOM 1756 C C . ALA A 1 243 ? -7.062 4.574 -8.055 1 98.06 243 ALA A C 1
ATOM 1758 O O . ALA A 1 243 ? -7.57 5.047 -7.039 1 98.06 243 ALA A O 1
ATOM 1759 N N . ALA A 1 244 ? -6.145 5.242 -8.75 1 98.19 244 ALA A N 1
ATOM 1760 C CA . ALA A 1 244 ? -5.559 6.508 -8.32 1 98.19 244 ALA A CA 1
ATOM 1761 C C . ALA A 1 244 ? -6.629 7.594 -8.203 1 98.19 244 ALA A C 1
ATOM 1763 O O . ALA A 1 244 ? -6.555 8.453 -7.324 1 98.19 244 ALA A O 1
ATOM 1764 N N . ALA A 1 245 ? -7.648 7.531 -9.031 1 97.75 245 ALA A N 1
ATOM 1765 C CA . ALA A 1 245 ? -8.672 8.57 -9.07 1 97.75 245 ALA A CA 1
ATOM 1766 C C . ALA A 1 245 ? -9.391 8.688 -7.723 1 97.75 245 ALA A C 1
ATOM 1768 O O . ALA A 1 245 ? -9.805 9.781 -7.328 1 97.75 245 ALA A O 1
ATOM 1769 N N . ASN A 1 246 ? -9.508 7.582 -7.035 1 97.56 246 ASN A N 1
ATOM 1770 C CA . ASN A 1 246 ? -10.234 7.547 -5.77 1 97.56 246 ASN A CA 1
ATOM 1771 C C . ASN A 1 246 ? -9.312 7.172 -4.609 1 97.56 246 ASN A C 1
ATOM 1773 O O . ASN A 1 246 ? -9.781 6.922 -3.498 1 97.56 246 ASN A O 1
ATOM 1777 N N . LEU A 1 247 ? -8.039 7.074 -4.91 1 98.31 247 LEU A N 1
ATOM 1778 C CA . LEU A 1 247 ? -7.059 6.594 -3.941 1 98.31 247 LEU A CA 1
ATOM 1779 C C . LEU A 1 247 ? -7.48 5.25 -3.359 1 98.31 247 LEU A C 1
ATOM 1781 O O . LEU A 1 247 ? -7.352 5.023 -2.154 1 98.31 247 LEU A O 1
ATOM 1785 N N . THR A 1 248 ? -8.117 4.414 -4.25 1 98.44 248 THR A N 1
ATOM 1786 C CA . THR A 1 248 ? -8.484 3.057 -3.865 1 98.44 248 THR A CA 1
ATOM 1787 C C . THR A 1 248 ? -7.242 2.23 -3.545 1 98.44 248 THR A C 1
ATOM 1789 O O . THR A 1 248 ? -6.281 2.223 -4.316 1 98.44 248 THR A O 1
ATOM 1792 N N . ARG A 1 249 ? -7.234 1.575 -2.387 1 98.12 249 ARG A N 1
ATOM 1793 C CA . ARG A 1 249 ? -6.117 0.708 -2.023 1 98.12 249 ARG A CA 1
ATOM 1794 C C . ARG A 1 249 ? -6.02 -0.482 -2.973 1 98.12 249 ARG A C 1
ATOM 1796 O O . ARG A 1 249 ? -7.031 -0.967 -3.479 1 98.12 249 ARG A O 1
ATOM 1803 N N . VAL A 1 250 ? -4.758 -0.917 -3.189 1 98.62 250 VAL A N 1
ATOM 1804 C CA . VAL A 1 250 ? -4.617 -2.045 -4.105 1 98.62 250 VAL A CA 1
ATOM 1805 C C . VAL A 1 250 ? -3.672 -3.082 -3.506 1 98.62 250 VAL A C 1
ATOM 1807 O O . VAL A 1 250 ? -2.729 -2.734 -2.793 1 98.62 250 VAL A O 1
ATOM 1810 N N . THR A 1 251 ? -3.924 -4.324 -3.604 1 98.75 251 THR A N 1
ATOM 1811 C CA . THR A 1 251 ? -3.023 -5.469 -3.541 1 98.75 251 THR A CA 1
ATOM 1812 C C . THR A 1 251 ? -2.965 -6.184 -4.887 1 98.75 251 THR A C 1
ATOM 1814 O O . THR A 1 251 ? -3.99 -6.641 -5.398 1 98.75 251 THR A O 1
ATOM 1817 N N . LEU A 1 252 ? -1.776 -6.191 -5.445 1 98.81 252 LEU A N 1
ATOM 1818 C CA . LEU A 1 252 ? -1.577 -6.734 -6.785 1 98.81 252 LEU A CA 1
ATOM 1819 C C . LEU A 1 252 ? -0.62 -7.922 -6.754 1 98.81 252 LEU A C 1
ATOM 1821 O O . LEU A 1 252 ? 0.568 -7.758 -6.465 1 98.81 252 LEU A O 1
ATOM 1825 N N . GLU A 1 253 ? -1.121 -9.07 -6.898 1 98.69 253 GLU A N 1
ATOM 1826 C CA . GLU A 1 253 ? -0.316 -10.273 -7.113 1 98.69 253 GLU A CA 1
ATOM 1827 C C . GLU A 1 253 ? -0.184 -10.586 -8.602 1 98.69 253 GLU A C 1
ATOM 1829 O O . GLU A 1 253 ? -1.169 -10.938 -9.258 1 98.69 253 GLU A O 1
ATOM 1834 N N . LEU A 1 254 ? 1.033 -10.477 -9.109 1 98.5 254 LEU A N 1
ATOM 1835 C CA . LEU A 1 254 ? 1.185 -10.508 -10.562 1 98.5 254 LEU A CA 1
ATOM 1836 C C . LEU A 1 254 ? 2.143 -11.609 -10.984 1 98.5 254 LEU A C 1
ATOM 1838 O O . LEU A 1 254 ? 2.289 -12.617 -10.289 1 98.5 254 LEU A O 1
ATOM 1842 N N . GLY A 1 255 ? 2.645 -11.547 -12.156 1 96.56 255 GLY A N 1
ATOM 1843 C CA . GLY A 1 255 ? 3.324 -12.664 -12.781 1 96.56 255 GLY A CA 1
ATOM 1844 C C . GLY A 1 255 ? 4.691 -12.945 -12.188 1 96.56 255 GLY A C 1
ATOM 1845 O O . GLY A 1 255 ? 5.141 -12.227 -11.289 1 96.56 255 GLY A O 1
ATOM 1846 N N . GLY A 1 256 ? 5.277 -14.047 -12.602 1 97.44 256 GLY A N 1
ATOM 1847 C CA . GLY A 1 256 ? 6.605 -14.469 -12.18 1 97.44 256 GLY A CA 1
ATOM 1848 C C . GLY A 1 256 ? 7.422 -15.062 -13.312 1 97.44 256 GLY A C 1
ATOM 1849 O O . GLY A 1 256 ? 6.879 -15.422 -14.359 1 97.44 256 GLY A O 1
ATOM 1850 N N . LYS A 1 257 ? 8.68 -15.047 -13.203 1 98.5 257 LYS A N 1
ATOM 1851 C CA . LYS A 1 257 ? 9.68 -15.734 -14.008 1 98.5 257 LYS A CA 1
ATOM 1852 C C . LYS A 1 257 ? 10.766 -16.359 -13.125 1 98.5 257 LYS A C 1
ATOM 1854 O O . LYS A 1 257 ? 11.922 -15.938 -13.172 1 98.5 257 LYS A O 1
ATOM 1859 N N . SER A 1 258 ? 10.367 -17.344 -12.406 1 98.56 258 SER A N 1
ATOM 1860 C CA . SER A 1 258 ? 11.078 -17.844 -11.242 1 98.56 258 SER A CA 1
ATOM 1861 C C . SER A 1 258 ? 12.312 -18.656 -11.648 1 98.56 258 SER A C 1
ATOM 1863 O O . SER A 1 258 ? 12.258 -19.453 -12.586 1 98.56 258 SER A O 1
ATOM 1865 N N . ALA A 1 259 ? 13.406 -18.469 -10.945 1 98.75 259 ALA A N 1
ATOM 1866 C CA . ALA A 1 259 ? 14.664 -19.172 -11.18 1 98.75 259 ALA A CA 1
ATOM 1867 C C . ALA A 1 259 ? 14.836 -20.328 -10.203 1 98.75 259 ALA A C 1
ATOM 1869 O O . ALA A 1 259 ? 14.602 -20.172 -9 1 98.75 259 ALA A O 1
ATOM 1870 N N . ALA A 1 260 ? 15.117 -21.438 -10.719 1 98.88 260 ALA A N 1
ATOM 1871 C CA . ALA A 1 260 ? 15.609 -22.578 -9.938 1 98.88 260 ALA A CA 1
ATOM 1872 C C . ALA A 1 260 ? 17.109 -22.734 -10.109 1 98.88 260 ALA A C 1
ATOM 1874 O O . ALA A 1 260 ? 17.578 -23.109 -11.188 1 98.88 260 ALA A O 1
ATOM 1875 N N . ILE A 1 261 ? 17.812 -22.5 -9.078 1 98.94 261 ILE A N 1
ATOM 1876 C CA . ILE A 1 261 ? 19.266 -22.578 -9.133 1 98.94 261 ILE A CA 1
ATOM 1877 C C . ILE A 1 261 ? 19.734 -23.953 -8.641 1 98.94 261 ILE A C 1
ATOM 1879 O O . ILE A 1 261 ? 19.5 -24.312 -7.488 1 98.94 261 ILE A O 1
ATOM 1883 N N . VAL A 1 262 ? 20.375 -24.688 -9.516 1 98.88 262 VAL A N 1
ATOM 1884 C CA . VAL A 1 262 ? 21 -25.953 -9.125 1 98.88 262 VAL A CA 1
ATOM 1885 C C . VAL A 1 262 ? 22.5 -25.75 -8.977 1 98.88 262 VAL A C 1
ATOM 1887 O O . VAL A 1 262 ? 23.234 -25.734 -9.969 1 98.88 262 VAL A O 1
ATOM 1890 N N . LEU A 1 263 ? 22.953 -25.656 -7.75 1 98.69 263 LEU A N 1
ATOM 1891 C CA . LEU A 1 263 ? 24.375 -25.406 -7.523 1 98.69 263 LEU A CA 1
ATOM 1892 C C . LEU A 1 263 ? 25.203 -26.656 -7.828 1 98.69 263 LEU A C 1
ATOM 1894 O O . LEU A 1 263 ? 24.641 -27.75 -7.961 1 98.69 263 LEU A O 1
ATOM 1898 N N . GLU A 1 264 ? 26.516 -26.5 -7.91 1 97.56 264 GLU A N 1
ATOM 1899 C CA . GLU A 1 264 ? 27.438 -27.547 -8.328 1 97.56 264 GLU A CA 1
ATOM 1900 C C . GLU A 1 264 ? 27.375 -28.734 -7.367 1 97.56 264 GLU A C 1
ATOM 1902 O O . GLU A 1 264 ? 27.531 -29.891 -7.785 1 97.56 264 GLU A O 1
ATOM 1907 N N . ASP A 1 265 ? 27.109 -28.469 -6.145 1 98.06 265 ASP A N 1
ATOM 1908 C CA . ASP A 1 265 ? 27.203 -29.516 -5.133 1 98.06 265 ASP A CA 1
ATOM 1909 C C . ASP A 1 265 ? 25.828 -30.172 -4.914 1 98.06 265 ASP A C 1
ATOM 1911 O O . ASP A 1 265 ? 25.688 -31.047 -4.062 1 98.06 265 ASP A O 1
ATOM 1915 N N . ALA A 1 266 ? 24.828 -29.766 -5.688 1 97.94 266 ALA A N 1
ATOM 1916 C CA . ALA A 1 266 ? 23.469 -30.297 -5.504 1 97.94 266 ALA A CA 1
ATOM 1917 C C . ALA A 1 266 ? 23.406 -31.766 -5.898 1 97.94 266 ALA A C 1
ATOM 1919 O O . ALA A 1 266 ? 24.062 -32.188 -6.84 1 97.94 266 ALA A O 1
ATOM 1920 N N . ASP A 1 267 ? 22.609 -32.531 -5.184 1 97.38 267 ASP A N 1
ATOM 1921 C CA . ASP A 1 267 ? 22.234 -33.844 -5.609 1 97.38 267 ASP A CA 1
ATOM 1922 C C . ASP A 1 267 ? 21.125 -33.812 -6.66 1 97.38 267 ASP A C 1
ATOM 1924 O O . ASP A 1 267 ? 19.953 -33.688 -6.324 1 97.38 267 ASP A O 1
ATOM 1928 N N . VAL A 1 268 ? 21.453 -34 -7.855 1 96.94 268 VAL A N 1
ATOM 1929 C CA . VAL A 1 268 ? 20.562 -33.781 -8.984 1 96.94 268 VAL A CA 1
ATOM 1930 C C . VAL A 1 268 ? 19.422 -34.812 -8.953 1 96.94 268 VAL A C 1
ATOM 1932 O O . VAL A 1 268 ? 18.266 -34.469 -9.211 1 96.94 268 VAL A O 1
ATOM 1935 N N . ASP A 1 269 ? 19.75 -36.031 -8.656 1 96.56 269 ASP A N 1
ATOM 1936 C CA . ASP A 1 269 ? 18.734 -37.094 -8.641 1 96.56 269 ASP A CA 1
ATOM 1937 C C . ASP A 1 269 ? 17.672 -36.812 -7.574 1 96.56 269 ASP A C 1
ATOM 1939 O O . ASP A 1 269 ? 16.5 -37.094 -7.77 1 96.56 269 ASP A O 1
ATOM 1943 N N . GLN A 1 270 ? 18.109 -36.25 -6.559 1 96 270 GLN A N 1
ATOM 1944 C CA . GLN A 1 270 ? 17.188 -35.906 -5.484 1 96 270 GLN A CA 1
ATOM 1945 C C . GLN A 1 270 ? 16.406 -34.625 -5.809 1 96 270 GLN A C 1
ATOM 1947 O O . GLN A 1 270 ? 15.258 -34.469 -5.406 1 96 270 GLN A O 1
ATOM 1952 N N . ALA A 1 271 ? 17 -33.719 -6.477 1 96.88 271 ALA A N 1
ATOM 1953 C CA . ALA A 1 271 ? 16.438 -32.375 -6.746 1 96.88 271 ALA A CA 1
ATOM 1954 C C . ALA A 1 271 ? 15.43 -32.438 -7.891 1 96.88 271 ALA A C 1
ATOM 1956 O O . ALA A 1 271 ? 14.438 -31.703 -7.887 1 96.88 271 ALA A O 1
ATOM 1957 N N . LEU A 1 272 ? 15.656 -33.25 -8.82 1 96.56 272 LEU A N 1
ATOM 1958 C CA . LEU A 1 272 ? 15 -33.219 -10.125 1 96.56 272 LEU A CA 1
ATOM 1959 C C . LEU A 1 272 ? 13.492 -33.406 -9.969 1 96.56 272 LEU A C 1
ATOM 1961 O O . LEU A 1 272 ? 12.711 -32.656 -10.578 1 96.56 272 LEU A O 1
ATOM 1965 N N . PRO A 1 273 ? 13.07 -34.406 -9.109 1 96 273 PRO A N 1
ATOM 1966 C CA . PRO A 1 273 ? 11.625 -34.562 -8.977 1 96 273 PRO A CA 1
ATOM 1967 C C . PRO A 1 273 ? 10.938 -33.281 -8.484 1 96 273 PRO A C 1
ATOM 1969 O O . PRO A 1 273 ? 9.852 -32.938 -8.953 1 96 273 PRO A O 1
ATOM 1972 N N . ASN A 1 274 ? 11.57 -32.562 -7.59 1 96.06 274 ASN A N 1
ATOM 1973 C CA . ASN A 1 274 ? 11.016 -31.312 -7.07 1 96.06 274 ASN A CA 1
ATOM 1974 C C . ASN A 1 274 ? 11.016 -30.203 -8.125 1 96.06 274 ASN A C 1
ATOM 1976 O O . ASN A 1 274 ? 10.047 -29.453 -8.242 1 96.06 274 ASN A O 1
ATOM 1980 N N . ILE A 1 275 ? 12.07 -30.141 -8.805 1 98.06 275 ILE A N 1
ATOM 1981 C CA . ILE A 1 275 ? 12.195 -29.125 -9.844 1 98.06 275 ILE A CA 1
ATOM 1982 C C . ILE A 1 275 ? 11.141 -29.344 -10.922 1 98.06 275 ILE A C 1
ATOM 1984 O O . ILE A 1 275 ? 10.477 -28.406 -11.352 1 98.06 275 ILE A O 1
ATOM 1988 N N . LEU A 1 276 ? 10.961 -30.656 -11.312 1 97.88 276 LEU A N 1
ATOM 1989 C CA . LEU A 1 276 ? 9.969 -31 -12.32 1 97.88 276 LEU A CA 1
ATOM 1990 C C . LEU A 1 276 ? 8.562 -30.641 -11.852 1 97.88 276 LEU A C 1
ATOM 1992 O O . LEU A 1 276 ? 7.805 -30.016 -12.586 1 97.88 276 LEU A O 1
ATOM 1996 N N . ALA A 1 277 ? 8.281 -31 -10.648 1 96.44 277 ALA A N 1
ATOM 1997 C CA . ALA A 1 277 ? 6.961 -30.719 -10.094 1 96.44 277 ALA A CA 1
ATOM 1998 C C . ALA A 1 277 ? 6.711 -29.219 -10.016 1 96.44 277 ALA A C 1
ATOM 2000 O O . ALA A 1 277 ? 5.613 -28.75 -10.32 1 96.44 277 ALA A O 1
ATOM 2001 N N . GLY A 1 278 ? 7.707 -28.453 -9.602 1 97.19 278 GLY A N 1
ATOM 2002 C CA . GLY A 1 278 ? 7.598 -27.016 -9.5 1 97.19 278 GLY A CA 1
ATOM 2003 C C . GLY A 1 278 ? 7.508 -26.328 -10.852 1 97.19 278 GLY A C 1
ATOM 2004 O O . GLY A 1 278 ? 6.863 -25.281 -10.984 1 97.19 278 GLY A O 1
ATOM 2005 N N . SER A 1 279 ? 8.094 -26.828 -11.852 1 98.25 279 SER A N 1
ATOM 2006 C CA . SER A 1 279 ? 8.164 -26.219 -13.18 1 98.25 279 SER A CA 1
ATOM 2007 C C . SER A 1 279 ? 6.855 -26.422 -13.945 1 98.25 279 SER A C 1
ATOM 2009 O O . SER A 1 279 ? 6.445 -25.547 -14.719 1 98.25 279 SER A O 1
ATOM 2011 N N . PHE A 1 280 ? 6.23 -27.531 -13.688 1 98.06 280 PHE A N 1
ATOM 2012 C CA . PHE A 1 280 ? 5.09 -27.906 -14.516 1 98.06 280 PHE A CA 1
ATOM 2013 C C . PHE A 1 280 ? 3.818 -27.984 -13.688 1 98.06 280 PHE A C 1
ATOM 2015 O O . PHE A 1 280 ? 2.836 -28.609 -14.102 1 98.06 280 PHE A O 1
ATOM 2022 N N . ALA A 1 281 ? 3.924 -27.328 -12.477 1 95.62 281 ALA A N 1
ATOM 2023 C CA . ALA A 1 281 ? 2.707 -27.234 -11.672 1 95.62 281 ALA A CA 1
ATOM 2024 C C . ALA A 1 281 ? 1.557 -26.656 -12.492 1 95.62 281 ALA A C 1
ATOM 2026 O O . ALA A 1 281 ? 1.736 -25.672 -13.219 1 95.62 281 ALA A O 1
ATOM 2027 N N . ASN A 1 282 ? 0.398 -27.328 -12.414 1 97.44 282 ASN A N 1
ATOM 2028 C CA . ASN A 1 282 ? -0.792 -26.891 -13.133 1 97.44 282 ASN A CA 1
ATOM 2029 C C . ASN A 1 282 ? -0.511 -26.719 -14.625 1 97.44 282 ASN A C 1
ATOM 2031 O O . ASN A 1 282 ? -0.925 -25.719 -15.219 1 97.44 282 ASN A O 1
ATOM 2035 N N . SER A 1 283 ? 0.27 -27.688 -15.18 1 98.12 283 SER A N 1
ATOM 2036 C CA . SER A 1 283 ? 0.632 -27.688 -16.594 1 98.12 283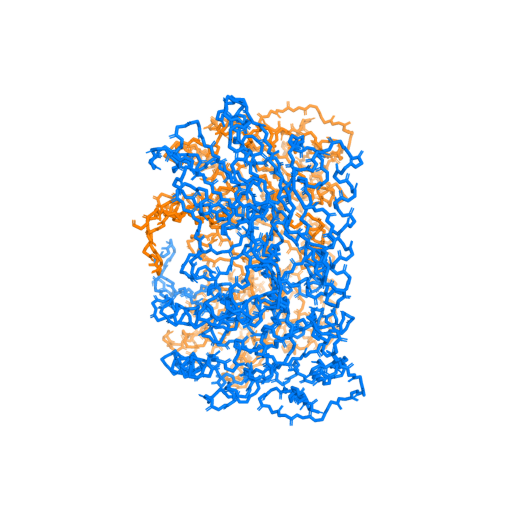 SER A CA 1
ATOM 2037 C C . SER A 1 283 ? 1.4 -26.438 -16.969 1 98.12 283 SER A C 1
ATOM 2039 O O . SER A 1 283 ? 1.218 -25.891 -18.062 1 98.12 283 SER A O 1
ATOM 2041 N N . GLY A 1 284 ? 2.166 -25.875 -16.031 1 98.06 284 GLY A N 1
ATOM 2042 C CA . GLY A 1 284 ? 2.969 -24.688 -16.266 1 98.06 284 GLY A CA 1
ATOM 2043 C C . GLY A 1 284 ? 2.172 -23.406 -16.156 1 98.06 284 GLY A C 1
ATOM 2044 O O . GLY A 1 284 ? 2.725 -22.312 -16.297 1 98.06 284 GLY A O 1
ATOM 2045 N N . GLN A 1 285 ? 0.891 -23.484 -15.93 1 98.31 285 GLN A N 1
ATOM 2046 C CA . GLN A 1 285 ? 0.027 -22.312 -15.773 1 98.31 285 GLN A CA 1
ATOM 2047 C C . GLN A 1 285 ? -0.056 -21.891 -14.312 1 98.31 285 GLN A C 1
ATOM 2049 O O . GLN A 1 285 ? -1.146 -21.812 -13.742 1 98.31 285 GLN A O 1
ATOM 2054 N N . ALA A 1 286 ? 1.092 -21.609 -13.75 1 97.62 286 ALA A N 1
ATOM 2055 C CA . ALA A 1 286 ? 1.296 -21.188 -12.367 1 97.62 286 ALA A CA 1
ATOM 2056 C C . ALA A 1 286 ? 2.303 -20.047 -12.281 1 97.62 286 ALA A C 1
ATOM 2058 O O . ALA A 1 286 ? 3.412 -20.156 -12.812 1 97.62 286 ALA A O 1
ATOM 2059 N N . CYS A 1 287 ? 1.965 -19.031 -11.641 1 96.88 287 CYS A N 1
ATOM 2060 C CA . CYS A 1 287 ? 2.809 -17.828 -11.594 1 96.88 287 CYS A CA 1
ATOM 2061 C C . CYS A 1 287 ? 4.125 -18.125 -10.883 1 96.88 287 CYS A C 1
ATOM 2063 O O . CYS A 1 287 ? 5.141 -17.484 -11.164 1 96.88 287 CYS A O 1
ATOM 2065 N N . VAL A 1 288 ? 4.133 -19.141 -9.977 1 97.44 288 VAL A N 1
ATOM 2066 C CA . VAL A 1 288 ? 5.32 -19.453 -9.188 1 97.44 288 VAL A CA 1
ATOM 2067 C C . VAL A 1 288 ? 6.152 -20.516 -9.891 1 97.44 288 VAL A C 1
ATOM 2069 O O . VAL A 1 288 ? 7.16 -20.984 -9.352 1 97.44 288 VAL A O 1
ATOM 2072 N N . ALA A 1 289 ? 5.742 -20.953 -11.047 1 98.06 289 ALA A N 1
ATOM 2073 C CA . ALA A 1 289 ? 6.422 -22.047 -11.734 1 98.06 289 ALA A CA 1
ATOM 2074 C C . ALA A 1 289 ? 7.895 -21.734 -11.961 1 98.06 289 ALA A C 1
ATOM 2076 O O . ALA A 1 289 ? 8.242 -20.594 -12.312 1 98.06 289 ALA A O 1
ATOM 2077 N N . LEU A 1 290 ? 8.758 -22.734 -11.742 1 98.56 290 LEU A N 1
ATOM 2078 C CA . LEU A 1 290 ? 10.195 -22.609 -11.992 1 98.56 290 LEU A CA 1
ATOM 2079 C C . LEU A 1 290 ? 10.5 -22.75 -13.477 1 98.56 290 LEU A C 1
ATOM 2081 O O . LEU A 1 290 ? 10.758 -23.844 -13.969 1 98.56 290 LEU A O 1
ATOM 2085 N N . THR A 1 291 ? 10.547 -21.578 -14.164 1 98.56 291 THR A N 1
ATOM 2086 C CA . THR A 1 291 ? 10.594 -21.656 -15.617 1 98.56 291 THR A CA 1
ATOM 2087 C C . THR A 1 291 ? 11.984 -21.297 -16.125 1 98.56 291 THR A C 1
ATOM 2089 O O . THR A 1 291 ? 12.266 -21.422 -17.328 1 98.56 291 THR A O 1
ATOM 2092 N N . ARG A 1 292 ? 12.875 -20.781 -15.336 1 98.81 292 ARG A N 1
ATOM 2093 C CA . ARG A 1 292 ? 14.305 -20.641 -15.594 1 98.81 292 ARG A CA 1
ATOM 2094 C C . ARG A 1 292 ? 15.117 -21.578 -14.711 1 98.81 292 ARG A C 1
ATOM 2096 O O . ARG A 1 292 ? 15.211 -21.375 -13.5 1 98.81 292 ARG A O 1
ATOM 2103 N N . ILE A 1 293 ? 15.648 -22.562 -15.266 1 98.88 293 ILE A N 1
ATOM 2104 C CA . ILE A 1 293 ? 16.484 -23.484 -14.516 1 98.88 293 ILE A CA 1
ATOM 2105 C C . ILE A 1 293 ? 17.953 -23.188 -14.789 1 98.88 293 ILE A C 1
ATOM 2107 O O . ILE A 1 293 ? 18.438 -23.344 -15.914 1 98.88 293 ILE A O 1
ATOM 2111 N N . LEU A 1 294 ? 18.625 -22.734 -13.789 1 98.94 294 LEU A N 1
ATOM 2112 C CA . LEU A 1 294 ? 20.031 -22.375 -13.898 1 98.94 294 LEU A CA 1
ATOM 2113 C C . LEU A 1 294 ? 20.938 -23.562 -13.539 1 98.94 294 LEU A C 1
ATOM 2115 O O . LEU A 1 294 ? 20.844 -24.094 -12.438 1 98.94 294 LEU A O 1
ATOM 2119 N N . LEU A 1 295 ? 21.797 -23.938 -14.453 1 98.81 295 LEU A N 1
ATOM 2120 C CA . LEU A 1 295 ? 22.672 -25.094 -14.297 1 98.81 295 LEU A CA 1
ATOM 2121 C C . LEU A 1 295 ? 24.141 -24.703 -14.445 1 98.81 295 LEU A C 1
ATOM 2123 O O . LEU A 1 295 ? 24.484 -23.875 -15.289 1 98.81 295 LEU A O 1
ATOM 2127 N N . PRO A 1 296 ? 24.984 -25.328 -13.609 1 98.5 296 PRO A N 1
ATOM 2128 C CA . PRO A 1 296 ? 26.406 -25.047 -13.797 1 98.5 296 PRO A CA 1
ATOM 2129 C C . PRO A 1 296 ? 26.953 -25.594 -15.109 1 98.5 296 PRO A C 1
ATOM 2131 O O . PRO A 1 296 ? 26.625 -26.734 -15.477 1 98.5 296 PRO A O 1
ATOM 2134 N N . VAL A 1 297 ? 27.797 -24.812 -15.719 1 98.31 297 VAL A N 1
ATOM 2135 C CA . VAL A 1 297 ? 28.375 -25.203 -17 1 98.31 297 VAL A CA 1
ATOM 2136 C C . VAL A 1 297 ? 29.047 -26.562 -16.875 1 98.31 297 VAL A C 1
ATOM 2138 O O . VAL A 1 297 ? 28.953 -27.406 -17.781 1 98.31 297 VAL A O 1
ATOM 2141 N N . SER A 1 298 ? 29.625 -26.844 -15.797 1 97.81 298 SER A N 1
ATOM 2142 C CA . SER A 1 298 ? 30.406 -28.047 -15.578 1 97.81 298 SER A CA 1
ATOM 2143 C C . SER A 1 298 ? 29.531 -29.297 -15.578 1 97.81 298 SER A C 1
ATOM 2145 O O . SER A 1 298 ? 30 -30.406 -15.836 1 97.81 298 SER A O 1
ATOM 2147 N N . ARG A 1 299 ? 28.219 -29.109 -15.344 1 97.75 299 ARG A N 1
ATOM 2148 C CA . ARG A 1 299 ? 27.312 -30.234 -15.25 1 97.75 299 ARG A CA 1
ATOM 2149 C C . ARG A 1 299 ? 26.109 -30.062 -16.172 1 97.75 299 ARG A C 1
ATOM 2151 O O . ARG A 1 299 ? 25.094 -30.75 -16.031 1 97.75 299 ARG A O 1
ATOM 2158 N N . TYR A 1 300 ? 26.188 -29.172 -17.062 1 98.12 300 TYR A N 1
ATOM 2159 C CA . TYR A 1 300 ? 25.047 -28.734 -17.859 1 98.12 300 TYR A CA 1
ATOM 2160 C C . TYR A 1 300 ? 24.484 -29.875 -18.688 1 98.12 300 TYR A C 1
ATOM 2162 O O . TYR A 1 300 ? 23.297 -30.188 -18.609 1 98.12 300 TYR A O 1
ATOM 2170 N N . ASP A 1 301 ? 25.359 -30.578 -19.453 1 97.81 301 ASP A N 1
ATOM 2171 C CA . ASP A 1 301 ? 24.891 -31.609 -20.375 1 97.81 301 ASP A CA 1
ATOM 2172 C C . ASP A 1 301 ? 24.25 -32.781 -19.641 1 97.81 301 ASP A C 1
ATOM 2174 O O . ASP A 1 301 ? 23.203 -33.25 -20.047 1 97.81 301 ASP A O 1
ATOM 2178 N N . GLU A 1 302 ? 24.875 -33.125 -18.594 1 96.69 302 GLU A N 1
ATOM 2179 C CA . GLU A 1 302 ? 24.359 -34.219 -17.781 1 96.69 302 GLU A CA 1
ATOM 2180 C C . GLU A 1 302 ? 22.969 -33.906 -17.266 1 96.69 302 GLU A C 1
ATOM 2182 O O . GLU A 1 302 ? 22.047 -34.719 -17.406 1 96.69 302 GLU A O 1
ATOM 2187 N N . ILE A 1 303 ? 22.812 -32.812 -16.641 1 98.06 303 ILE A N 1
ATOM 2188 C CA . ILE A 1 303 ? 21.547 -32.438 -15.992 1 98.06 303 ILE A CA 1
ATOM 2189 C C . ILE A 1 303 ? 20.484 -32.156 -17.062 1 98.06 303 ILE A C 1
ATOM 2191 O O . ILE A 1 303 ? 19.328 -32.562 -16.906 1 98.06 303 ILE A O 1
ATOM 2195 N N . ALA A 1 304 ? 20.875 -31.484 -18.109 1 98.31 304 ALA A N 1
ATOM 2196 C CA . ALA A 1 304 ? 19.953 -31.156 -19.203 1 98.31 304 ALA A CA 1
ATOM 2197 C C . ALA A 1 304 ? 19.359 -32.406 -19.812 1 98.31 304 ALA A C 1
ATOM 2199 O O . ALA A 1 304 ? 18.172 -32.469 -20.094 1 98.31 304 ALA A O 1
ATOM 2200 N N . GLU A 1 305 ? 20.219 -33.375 -20.062 1 97.88 305 GLU A N 1
ATOM 2201 C CA . GLU A 1 305 ? 19.766 -34.625 -20.641 1 97.88 305 GLU A CA 1
ATOM 2202 C C . GLU A 1 305 ? 18.781 -35.312 -19.719 1 97.88 305 GLU A C 1
ATOM 2204 O O . GLU A 1 305 ? 17.719 -35.781 -20.156 1 97.88 305 GLU A O 1
ATOM 2209 N N . LYS A 1 306 ? 19.141 -35.406 -18.484 1 97.88 306 LYS A N 1
ATOM 2210 C CA . LYS A 1 306 ? 18.281 -36.031 -17.484 1 97.88 306 LYS A CA 1
ATOM 2211 C C . LYS A 1 306 ? 16.938 -35.312 -17.375 1 97.88 306 LYS A C 1
ATOM 2213 O O . LYS A 1 306 ? 15.891 -35.969 -17.328 1 97.88 306 LYS A O 1
ATOM 2218 N N . PHE A 1 307 ? 17.016 -34.031 -17.312 1 98.12 307 PHE A N 1
ATOM 2219 C CA . PHE A 1 307 ? 15.828 -33.219 -17.188 1 98.12 307 PHE A CA 1
ATOM 2220 C C . PHE A 1 307 ? 14.93 -33.375 -18.406 1 98.12 307 PHE A C 1
ATOM 2222 O O . PHE A 1 307 ? 13.719 -33.562 -18.266 1 98.12 307 PHE A O 1
ATOM 2229 N N . ALA A 1 308 ? 15.477 -33.25 -19.594 1 98.44 308 ALA A N 1
ATOM 2230 C CA . ALA A 1 308 ? 14.711 -33.344 -20.844 1 98.44 308 ALA A CA 1
ATOM 2231 C C . ALA A 1 308 ? 14.047 -34.719 -20.953 1 98.44 308 ALA A C 1
ATOM 2233 O O . ALA A 1 308 ? 12.906 -34.844 -21.391 1 98.44 308 ALA A O 1
ATOM 2234 N N . ALA A 1 309 ? 14.789 -35.719 -20.594 1 98.31 309 ALA A N 1
ATOM 2235 C CA . ALA A 1 309 ? 14.242 -37.094 -20.625 1 98.31 309 ALA A CA 1
ATOM 2236 C C . ALA A 1 309 ? 13.055 -37.219 -19.688 1 98.31 309 ALA A C 1
ATOM 2238 O O . ALA A 1 309 ? 12.047 -37.844 -20.031 1 98.31 309 ALA A O 1
ATOM 2239 N N . ALA A 1 310 ? 13.25 -36.688 -18.516 1 98.38 310 ALA A N 1
ATOM 2240 C CA . ALA A 1 310 ? 12.172 -36.75 -17.531 1 98.38 310 ALA A CA 1
ATOM 2241 C C . ALA A 1 310 ? 10.938 -36 -18.031 1 98.38 310 ALA A C 1
ATOM 2243 O O . ALA A 1 310 ? 9.805 -36.438 -17.844 1 98.38 310 ALA A O 1
ATOM 2244 N N . VAL A 1 311 ? 11.109 -34.875 -18.656 1 98.5 311 VAL A N 1
ATOM 2245 C CA . VAL A 1 311 ? 10.023 -34.031 -19.188 1 98.5 311 VAL A CA 1
ATOM 2246 C C . VAL A 1 311 ? 9.32 -34.781 -20.328 1 98.5 311 VAL A C 1
ATOM 2248 O O . VAL A 1 311 ? 8.086 -34.812 -20.391 1 98.5 311 VAL A O 1
ATOM 2251 N N . ALA A 1 312 ? 10.109 -35.406 -21.172 1 97.62 312 ALA A N 1
ATOM 2252 C CA . ALA A 1 312 ? 9.578 -36.156 -22.312 1 97.62 312 ALA A CA 1
ATOM 2253 C C . ALA A 1 312 ? 8.68 -37.312 -21.844 1 97.62 312 ALA A C 1
ATOM 2255 O O . ALA A 1 312 ? 7.781 -37.719 -22.562 1 97.62 312 ALA A O 1
ATOM 2256 N N . ALA A 1 313 ? 8.93 -37.75 -20.641 1 97.19 313 ALA A N 1
ATOM 2257 C CA . ALA A 1 313 ? 8.219 -38.906 -20.125 1 97.19 313 ALA A CA 1
ATOM 2258 C C . ALA A 1 313 ? 6.918 -38.5 -19.453 1 97.19 313 ALA A C 1
ATOM 2260 O O . ALA A 1 313 ? 6.105 -39.344 -19.078 1 97.19 313 ALA A O 1
ATOM 2261 N N . MET A 1 314 ? 6.637 -37.25 -19.297 1 97 314 MET A N 1
ATOM 2262 C CA . MET A 1 314 ? 5.434 -36.781 -18.609 1 97 314 MET A CA 1
ATOM 2263 C C . MET A 1 314 ? 4.188 -37.094 -19.438 1 97 314 MET A C 1
ATOM 2265 O O . MET A 1 314 ? 4.172 -36.906 -20.641 1 97 314 MET A O 1
ATOM 2269 N N . LYS A 1 315 ? 3.186 -37.562 -18.797 1 96.44 315 LYS A N 1
ATOM 2270 C CA . LYS A 1 315 ? 1.941 -37.906 -19.484 1 96.44 315 LYS A CA 1
ATOM 2271 C C . LYS A 1 315 ? 1.105 -36.656 -19.781 1 96.44 315 LYS A C 1
ATOM 2273 O O . LYS A 1 315 ? 0.699 -35.938 -18.859 1 96.44 315 LYS A O 1
ATOM 2278 N N . VAL A 1 316 ? 0.842 -36.438 -21.031 1 97.56 316 VAL A N 1
ATOM 2279 C CA . VAL A 1 316 ? -0.035 -35.375 -21.5 1 97.56 316 VAL A CA 1
ATOM 2280 C C . VAL A 1 316 ? -1.395 -35.969 -21.875 1 97.56 316 VAL A C 1
ATOM 2282 O O . VAL A 1 316 ? -1.469 -36.969 -22.594 1 97.56 316 VAL A O 1
ATOM 2285 N N . GLY A 1 317 ? -2.459 -35.375 -21.328 1 96.62 317 GLY A N 1
ATOM 2286 C CA . GLY A 1 317 ? -3.732 -35.906 -21.766 1 96.62 317 GLY A CA 1
ATOM 2287 C C . GLY A 1 317 ? -4.914 -35.406 -20.969 1 96.62 317 GLY A C 1
ATOM 2288 O O . GLY A 1 317 ? -4.883 -34.281 -20.453 1 96.62 317 GLY A O 1
ATOM 2289 N N . ASN A 1 318 ? -5.949 -36.219 -20.938 1 95.88 318 ASN A N 1
ATOM 2290 C CA . ASN A 1 318 ? -7.203 -35.875 -20.266 1 95.88 318 ASN A CA 1
ATOM 2291 C C . ASN A 1 318 ? -6.984 -35.531 -18.812 1 95.88 318 ASN A C 1
ATOM 2293 O O . ASN A 1 318 ? -6.488 -36.344 -18.031 1 95.88 318 ASN A O 1
ATOM 2297 N N . PRO A 1 319 ? -7.387 -34.281 -18.406 1 96.62 319 PRO A N 1
ATOM 2298 C CA . PRO A 1 319 ? -7.109 -33.844 -17.047 1 96.62 319 PRO A CA 1
ATOM 2299 C C . PRO A 1 319 ? -7.852 -34.656 -15.992 1 96.62 319 PRO A C 1
ATOM 2301 O O . PRO A 1 319 ? -7.477 -34.625 -14.82 1 96.62 319 PRO A O 1
ATOM 2304 N N . THR A 1 320 ? -8.891 -35.344 -16.375 1 93.62 320 THR A N 1
ATOM 2305 C CA . THR A 1 320 ? -9.656 -36.125 -15.406 1 93.62 320 THR A CA 1
ATOM 2306 C C . THR A 1 320 ? -8.969 -37.469 -15.141 1 93.62 320 THR A C 1
ATOM 2308 O O . THR A 1 320 ? -9.312 -38.188 -14.188 1 93.62 320 THR A O 1
ATOM 2311 N N . ASP A 1 321 ? -8.039 -37.844 -16.031 1 94 321 ASP A N 1
ATOM 2312 C CA . ASP A 1 321 ? -7.223 -39.031 -15.789 1 94 321 ASP A CA 1
ATOM 2313 C C . ASP A 1 321 ? -6.227 -38.781 -14.656 1 94 321 ASP A C 1
ATOM 2315 O O . ASP A 1 321 ? -5.391 -37.875 -14.734 1 94 321 ASP A O 1
ATOM 2319 N N . PRO A 1 322 ? -6.258 -39.562 -13.641 1 92.06 322 PRO A N 1
ATOM 2320 C CA . PRO A 1 322 ? -5.387 -39.344 -12.492 1 92.06 322 PRO A CA 1
ATOM 2321 C C . PRO A 1 322 ? -3.902 -39.438 -12.844 1 92.06 322 PRO A C 1
ATOM 2323 O O . PRO A 1 322 ? -3.055 -38.938 -12.109 1 92.06 322 PRO A O 1
ATOM 2326 N N . ALA A 1 323 ? -3.572 -40.062 -13.938 1 94.12 323 ALA A N 1
ATOM 2327 C CA . ALA A 1 323 ? -2.176 -40.25 -14.336 1 94.12 323 ALA A CA 1
ATOM 2328 C C . ALA A 1 323 ? -1.675 -39.031 -15.117 1 94.12 323 ALA A C 1
ATOM 2330 O O . ALA A 1 323 ? -0.469 -38.875 -15.312 1 94.12 323 ALA A O 1
ATOM 2331 N N . THR A 1 324 ? -2.592 -38.219 -15.547 1 96.5 324 THR A N 1
ATOM 2332 C CA . THR A 1 324 ? -2.221 -37.031 -16.344 1 96.5 324 THR A CA 1
ATOM 2333 C C . THR A 1 324 ? -1.39 -36.062 -15.531 1 96.5 324 THR A C 1
ATOM 2335 O O . THR A 1 324 ? -1.762 -35.719 -14.406 1 96.5 324 THR A O 1
ATOM 2338 N N . VAL A 1 325 ? -0.292 -35.656 -16.047 1 96.56 325 VAL A N 1
ATOM 2339 C CA . VAL A 1 325 ? 0.579 -34.688 -15.422 1 96.56 325 VAL A CA 1
ATOM 2340 C C . VAL A 1 325 ? 0.384 -33.312 -16.094 1 96.56 325 VAL A C 1
ATOM 2342 O O . VAL A 1 325 ? 0.326 -32.281 -15.422 1 96.56 325 VAL A O 1
ATOM 2345 N N . ILE A 1 326 ? 0.296 -33.344 -17.406 1 98.06 326 ILE A N 1
ATOM 2346 C CA . ILE A 1 326 ? 0.12 -32.125 -18.188 1 98.06 326 ILE A CA 1
ATOM 2347 C C . ILE A 1 326 ? -1.264 -32.094 -18.828 1 98.06 326 ILE A C 1
ATOM 2349 O O . ILE A 1 326 ? -1.557 -32.938 -19.688 1 98.06 326 ILE A O 1
ATOM 2353 N N . GLY A 1 327 ? -2.104 -31.203 -18.375 1 98.25 327 GLY A N 1
ATOM 2354 C CA . GLY A 1 327 ? -3.4 -30.984 -18.984 1 98.25 327 GLY A CA 1
ATOM 2355 C C . GLY A 1 327 ? -3.367 -29.922 -20.078 1 98.25 327 GLY A C 1
ATOM 2356 O O . GLY A 1 327 ? -2.291 -29.484 -20.484 1 98.25 327 GLY A O 1
ATOM 2357 N N . PRO A 1 328 ? -4.52 -29.594 -20.609 1 98.44 328 PRO A N 1
ATOM 2358 C CA . PRO A 1 328 ? -4.582 -28.578 -21.672 1 98.44 328 PRO A CA 1
ATOM 2359 C C . PRO A 1 328 ? -4.363 -27.172 -21.141 1 98.44 328 PRO A C 1
ATOM 2361 O O . PRO A 1 328 ? -4.477 -26.938 -19.938 1 98.44 328 PRO A O 1
ATOM 2364 N N . MET A 1 329 ? -3.975 -26.25 -22.078 1 98.38 329 MET A N 1
ATOM 2365 C CA . MET A 1 329 ? -4.059 -24.828 -21.766 1 98.38 329 MET A CA 1
ATOM 2366 C C . MET A 1 329 ? -5.504 -24.406 -21.531 1 98.38 329 MET A C 1
ATOM 2368 O O . MET A 1 329 ? -6.43 -25.016 -22.078 1 98.38 329 MET A O 1
ATOM 2372 N N . THR A 1 330 ? -5.691 -23.375 -20.734 1 98.19 330 THR A N 1
ATOM 2373 C CA . THR A 1 330 ? -7.016 -22.984 -20.266 1 98.19 330 THR A CA 1
ATOM 2374 C C . THR A 1 330 ? -7.895 -22.531 -21.438 1 98.19 330 THR A C 1
ATOM 2376 O O . THR A 1 330 ? -9.125 -22.609 -21.359 1 98.19 330 THR A O 1
ATOM 2379 N N . SER A 1 331 ? -7.301 -22.047 -22.516 1 97.88 331 SER A N 1
ATOM 2380 C CA . SER A 1 331 ? -8.047 -21.531 -23.656 1 97.88 331 SER A CA 1
ATOM 2381 C C . SER A 1 331 ? -7.242 -21.688 -24.953 1 97.88 331 SER A C 1
ATOM 2383 O O . SER A 1 331 ? -6.043 -21.969 -24.906 1 97.88 331 SER A O 1
ATOM 2385 N N . ALA A 1 332 ? -7.965 -21.469 -26.047 1 97.75 332 ALA A N 1
ATOM 2386 C CA . ALA A 1 332 ? -7.309 -21.469 -27.344 1 97.75 332 ALA A CA 1
ATOM 2387 C C . ALA A 1 332 ? -6.281 -20.344 -27.438 1 97.75 332 ALA A C 1
ATOM 2389 O O . ALA A 1 332 ? -5.199 -20.531 -28.016 1 97.75 332 ALA A O 1
ATOM 2390 N N . ALA A 1 333 ? -6.656 -19.25 -26.938 1 97.62 333 ALA A N 1
ATOM 2391 C CA . ALA A 1 333 ? -5.754 -18.109 -26.953 1 97.62 333 ALA A CA 1
ATOM 2392 C C . ALA A 1 333 ? -4.473 -18.406 -26.188 1 97.62 333 ALA A C 1
ATOM 2394 O O . ALA A 1 333 ? -3.381 -18.031 -26.609 1 97.62 333 ALA A O 1
ATOM 2395 N N . GLN A 1 334 ? -4.598 -19.016 -25.031 1 98.19 334 GLN A N 1
ATOM 2396 C CA . GLN A 1 334 ? -3.434 -19.375 -24.234 1 98.19 334 GLN A CA 1
ATOM 2397 C C . GLN A 1 334 ? -2.559 -20.391 -24.938 1 98.19 334 GLN A C 1
ATOM 2399 O O . GLN A 1 334 ? -1.329 -20.328 -24.875 1 98.19 334 GLN A O 1
ATOM 2404 N N . GLN A 1 335 ? -3.209 -21.391 -25.609 1 98.38 335 GLN A N 1
ATOM 2405 C CA . GLN A 1 335 ? -2.441 -22.344 -26.406 1 98.38 335 GLN A CA 1
ATOM 2406 C C . GLN A 1 335 ? -1.611 -21.641 -27.469 1 98.38 335 GLN A C 1
ATOM 2408 O O . GLN A 1 335 ? -0.415 -21.906 -27.609 1 98.38 335 GLN A O 1
ATOM 2413 N N . ARG A 1 336 ? -2.26 -20.797 -28.172 1 98.38 336 ARG A N 1
ATOM 2414 C CA . ARG A 1 336 ? -1.587 -20.062 -29.234 1 98.38 336 ARG A CA 1
ATOM 2415 C C . ARG A 1 336 ? -0.426 -19.234 -28.688 1 98.38 336 ARG A C 1
ATOM 2417 O O . ARG A 1 336 ? 0.656 -19.203 -29.266 1 98.38 336 ARG A O 1
ATOM 2424 N N . ARG A 1 337 ? -0.642 -18.641 -27.562 1 98.31 337 ARG A N 1
ATOM 2425 C CA . ARG A 1 337 ? 0.404 -17.859 -26.922 1 98.31 337 ARG A CA 1
ATOM 2426 C C . ARG A 1 337 ? 1.631 -18.703 -26.625 1 98.31 337 ARG A C 1
ATOM 2428 O O . ARG A 1 337 ? 2.756 -18.328 -26.953 1 98.31 337 ARG A O 1
ATOM 2435 N N . VAL A 1 338 ? 1.427 -19.797 -26.016 1 98.69 338 VAL A N 1
ATOM 2436 C CA . VAL A 1 338 ? 2.529 -20.672 -25.625 1 98.69 338 VAL A CA 1
ATOM 2437 C C . VAL A 1 338 ? 3.287 -21.141 -26.859 1 98.69 338 VAL A C 1
ATOM 2439 O O . VAL A 1 338 ? 4.52 -21.094 -26.891 1 98.69 338 VAL A O 1
ATOM 2442 N N . LEU A 1 339 ? 2.537 -21.516 -27.875 1 98.56 339 LEU A N 1
ATOM 2443 C CA . LEU A 1 339 ? 3.162 -21.984 -29.109 1 98.56 339 LEU A CA 1
ATOM 2444 C C . LEU A 1 339 ? 3.908 -20.844 -29.797 1 98.56 339 LEU A C 1
ATOM 2446 O O . LEU A 1 339 ? 4.961 -21.062 -30.406 1 98.56 339 LEU A O 1
ATOM 2450 N N . ASP A 1 340 ? 3.342 -19.656 -29.75 1 98.75 340 ASP A N 1
ATOM 2451 C CA . ASP A 1 340 ? 4.039 -18.484 -30.281 1 98.75 340 ASP A CA 1
ATOM 2452 C C . ASP A 1 340 ? 5.383 -18.281 -29.578 1 98.75 340 ASP A C 1
ATOM 2454 O O . ASP A 1 340 ? 6.383 -17.969 -30.234 1 98.75 340 ASP A O 1
ATOM 2458 N N . TYR A 1 341 ? 5.445 -18.453 -28.281 1 98.75 341 TYR A N 1
ATOM 2459 C CA . TYR A 1 341 ? 6.691 -18.297 -27.547 1 98.75 341 TYR A CA 1
ATOM 2460 C C . TYR A 1 341 ? 7.688 -19.391 -27.906 1 98.75 341 TYR A C 1
ATOM 2462 O O . TYR A 1 341 ? 8.898 -19.156 -27.922 1 98.75 341 TYR A O 1
ATOM 2470 N N . VAL A 1 342 ? 7.176 -20.594 -28.141 1 98.56 342 VAL A N 1
ATOM 2471 C CA . VAL A 1 342 ? 8.062 -21.656 -28.609 1 98.56 342 VAL A CA 1
ATOM 2472 C C . VAL A 1 342 ? 8.742 -21.219 -29.906 1 98.56 342 VAL A C 1
ATOM 2474 O O . VAL A 1 342 ? 9.961 -21.344 -30.047 1 98.56 342 VAL A O 1
ATOM 2477 N N . GLY A 1 343 ? 7.953 -20.703 -30.812 1 98.56 343 GLY A N 1
ATOM 2478 C CA . GLY A 1 343 ? 8.516 -20.172 -32.031 1 98.56 343 GLY A CA 1
ATOM 2479 C C . GLY A 1 343 ? 9.539 -19.078 -31.812 1 98.56 343 GLY A C 1
ATOM 2480 O O . GLY A 1 343 ? 10.586 -19.047 -32.469 1 98.56 343 GLY A O 1
ATOM 2481 N N . ILE A 1 344 ? 9.281 -18.172 -30.922 1 98.62 344 ILE A N 1
ATOM 2482 C CA . ILE A 1 344 ? 10.18 -17.078 -30.578 1 98.62 344 ILE A CA 1
ATOM 2483 C C . ILE A 1 344 ? 11.5 -17.625 -30.047 1 98.62 344 ILE A C 1
ATOM 2485 O O . ILE A 1 344 ? 12.57 -17.172 -30.453 1 98.62 344 ILE A O 1
ATOM 2489 N N . GLY A 1 345 ? 11.414 -18.625 -29.109 1 98.31 345 GLY A N 1
ATOM 2490 C CA . GLY A 1 345 ? 12.625 -19.234 -28.562 1 98.31 345 GLY A CA 1
ATOM 2491 C C . GLY A 1 345 ? 13.523 -19.812 -29.641 1 98.31 345 GLY A C 1
ATOM 2492 O O . GLY A 1 345 ? 14.734 -19.562 -29.641 1 98.31 345 GLY A O 1
ATOM 2493 N N . GLU A 1 346 ? 12.93 -20.484 -30.547 1 97.69 346 GLU A N 1
ATOM 2494 C CA . GLU A 1 346 ? 13.695 -21.062 -31.656 1 97.69 346 GLU A CA 1
ATOM 2495 C C . GLU A 1 346 ? 14.305 -19.969 -32.531 1 97.69 346 GLU A C 1
ATOM 2497 O O . GLU A 1 346 ? 15.477 -20.047 -32.906 1 97.69 346 GLU A O 1
ATOM 2502 N N . ALA A 1 347 ? 13.492 -19.016 -32.844 1 98.12 347 ALA A N 1
ATOM 2503 C CA . ALA A 1 347 ? 13.938 -17.922 -33.719 1 98.12 347 ALA A CA 1
ATOM 2504 C C . ALA A 1 347 ? 15.102 -17.172 -33.062 1 98.12 347 ALA A C 1
ATOM 2506 O O . ALA A 1 347 ? 15.992 -16.688 -33.781 1 98.12 347 ALA A O 1
ATOM 2507 N N . GLU A 1 348 ? 15.094 -17.125 -31.766 1 98.12 348 GLU A N 1
ATOM 2508 C CA . GLU A 1 348 ? 16.125 -16.375 -31.062 1 98.12 348 GLU A CA 1
ATOM 2509 C C . GLU A 1 348 ? 17.359 -17.234 -30.797 1 98.12 348 GLU A C 1
ATOM 2511 O O . GLU A 1 348 ? 18.328 -16.766 -30.203 1 98.12 348 GLU A O 1
ATOM 2516 N N . GLY A 1 349 ? 17.312 -18.484 -31.125 1 97.5 349 GLY A N 1
ATOM 2517 C CA . GLY A 1 349 ? 18.516 -19.297 -31.141 1 97.5 349 GLY A CA 1
ATOM 2518 C C . GLY A 1 349 ? 18.531 -20.375 -30.062 1 97.5 349 GLY A C 1
ATOM 2519 O O . GLY A 1 349 ? 19.484 -21.141 -29.953 1 97.5 349 GLY A O 1
ATOM 2520 N N . ALA A 1 350 ? 17.5 -20.469 -29.25 1 97.88 350 ALA A N 1
ATOM 2521 C CA . ALA A 1 350 ? 17.406 -21.547 -28.266 1 97.88 350 ALA A CA 1
ATOM 2522 C C . ALA A 1 350 ? 17.141 -22.891 -28.938 1 97.88 350 ALA A C 1
ATOM 2524 O O . ALA A 1 350 ? 16.578 -22.953 -30.031 1 97.88 350 ALA A O 1
ATOM 2525 N N . LYS A 1 351 ? 17.594 -23.891 -28.312 1 97.62 351 LYS A N 1
ATOM 2526 C CA . LYS A 1 351 ? 17.438 -25.234 -28.844 1 97.62 351 LYS A CA 1
ATOM 2527 C C . LYS A 1 351 ? 16.344 -26 -28.109 1 97.62 351 LYS A C 1
ATOM 2529 O O . LYS A 1 351 ? 16.375 -26.109 -26.875 1 97.62 351 LYS A O 1
ATOM 2534 N N . ILE A 1 352 ? 15.43 -26.516 -28.828 1 98.5 352 ILE A N 1
ATOM 2535 C CA . ILE A 1 352 ? 14.422 -27.359 -28.219 1 98.5 352 ILE A CA 1
ATOM 2536 C C . ILE A 1 352 ? 15.016 -28.734 -27.922 1 98.5 352 ILE A C 1
ATOM 2538 O O . ILE A 1 352 ? 15.477 -29.438 -28.828 1 98.5 352 ILE A O 1
ATOM 2542 N N . LEU A 1 353 ? 15.039 -29.125 -26.703 1 98.62 353 LEU A N 1
ATOM 2543 C CA . LEU A 1 353 ? 15.539 -30.422 -26.297 1 98.62 353 LEU A CA 1
ATOM 2544 C C . LEU A 1 353 ? 14.43 -31.469 -26.312 1 98.62 353 LEU A C 1
ATOM 2546 O O . LEU A 1 353 ? 14.688 -32.656 -26.547 1 98.62 353 LEU A O 1
ATOM 2550 N N . THR A 1 354 ? 13.266 -31.094 -25.984 1 98.25 354 THR A N 1
ATOM 2551 C CA . THR A 1 354 ? 12.07 -31.938 -26.078 1 98.25 354 THR A CA 1
ATOM 2552 C C . THR A 1 354 ? 10.812 -31.078 -26.172 1 98.25 354 THR A C 1
ATOM 2554 O O . THR A 1 354 ? 10.82 -29.906 -25.766 1 98.25 354 THR A O 1
ATOM 2557 N N . GLY A 1 355 ? 9.766 -31.562 -26.828 1 98.06 355 GLY A N 1
ATOM 2558 C CA . GLY A 1 355 ? 8.477 -30.906 -26.906 1 98.06 355 GLY A CA 1
ATOM 2559 C C . GLY A 1 355 ? 8.414 -29.859 -28 1 98.06 355 GLY A C 1
ATOM 2560 O O . GLY A 1 355 ? 8.984 -30.047 -29.078 1 98.06 355 GLY A O 1
ATOM 2561 N N . GLY A 1 356 ? 7.602 -28.812 -27.828 1 96.62 356 GLY A N 1
ATOM 2562 C CA . GLY A 1 356 ? 7.578 -27.656 -28.703 1 96.62 356 GLY A CA 1
ATOM 2563 C C . GLY A 1 356 ? 6.398 -27.656 -29.656 1 96.62 356 GLY A C 1
ATOM 2564 O O . GLY A 1 356 ? 6.285 -26.766 -30.516 1 96.62 356 GLY A O 1
ATOM 2565 N N . SER A 1 357 ? 5.516 -28.625 -29.469 1 96.81 357 SER A N 1
ATOM 2566 C CA . SER A 1 357 ? 4.406 -28.719 -30.406 1 96.81 357 SER A CA 1
ATOM 2567 C C . SER A 1 357 ? 3.127 -29.156 -29.703 1 96.81 357 SER A C 1
ATOM 2569 O O . SER A 1 357 ? 3.094 -29.297 -28.484 1 96.81 357 SER A O 1
ATOM 2571 N N . VAL A 1 358 ? 2.082 -29.266 -30.484 1 97.25 358 VAL A N 1
ATOM 2572 C CA . VAL A 1 358 ? 0.872 -29.953 -30.031 1 97.25 358 VAL A CA 1
ATOM 2573 C C . VAL A 1 358 ? 1.109 -31.453 -30 1 97.25 358 VAL A C 1
ATOM 2575 O O . VAL A 1 358 ? 1.65 -32.031 -30.953 1 97.25 358 VAL A O 1
ATOM 2578 N N . PRO A 1 359 ? 0.782 -32.062 -28.891 1 96.31 359 PRO A N 1
ATOM 2579 C CA . PRO A 1 359 ? 1.026 -33.5 -28.828 1 96.31 359 PRO A CA 1
ATOM 2580 C C . PRO A 1 359 ? 0.323 -34.281 -29.938 1 96.31 359 PRO A C 1
ATOM 2582 O O . PRO A 1 359 ? -0.826 -33.969 -30.266 1 96.31 359 PRO A O 1
ATOM 2585 N N . GLU A 1 360 ? 0.996 -35.281 -30.438 1 92 360 GLU A N 1
ATOM 2586 C CA . GLU A 1 360 ? 0.408 -36.125 -31.469 1 92 360 GLU A CA 1
ATOM 2587 C C . GLU A 1 360 ? -0.794 -36.906 -30.922 1 92 360 GLU A C 1
ATOM 2589 O O . GLU A 1 360 ? -0.776 -37.375 -29.781 1 92 360 GLU A O 1
ATOM 2594 N N . GLY A 1 361 ? -1.806 -37 -31.641 1 89.69 361 GLY A N 1
ATOM 2595 C CA . GLY A 1 361 ? -2.969 -37.812 -31.266 1 89.69 361 GLY A CA 1
ATOM 2596 C C . GLY A 1 361 ? -3.992 -37.031 -30.469 1 89.69 361 GLY A C 1
ATOM 2597 O O . GLY A 1 361 ? -5.082 -37.531 -30.188 1 89.69 361 GLY A O 1
ATOM 2598 N N . LEU A 1 362 ? -3.627 -35.969 -29.953 1 90.38 362 LEU A N 1
ATOM 2599 C CA . LEU A 1 362 ? -4.562 -35.125 -29.219 1 90.38 362 LEU A CA 1
ATOM 2600 C C . LEU A 1 362 ? -5.055 -33.969 -30.109 1 90.38 362 LEU A C 1
ATOM 2602 O O . LEU A 1 362 ? -4.562 -32.844 -30 1 90.38 362 LEU A O 1
ATOM 2606 N N . SER A 1 363 ? -6.023 -34.25 -30.938 1 86.62 363 SER A N 1
ATOM 2607 C CA . SER A 1 363 ? -6.539 -33.281 -31.922 1 86.62 363 SER A CA 1
ATOM 2608 C C . SER A 1 363 ? -7.609 -32.406 -31.312 1 86.62 363 SER A C 1
ATOM 2610 O O . SER A 1 363 ? -7.941 -31.344 -31.875 1 86.62 363 SER A O 1
ATOM 2612 N N . THR A 1 364 ? -8.133 -32.844 -30.266 1 95.19 364 THR A N 1
ATOM 2613 C CA . THR A 1 364 ? -9.109 -32.062 -29.547 1 95.19 364 THR A CA 1
ATOM 2614 C C . THR A 1 364 ? -8.562 -31.641 -28.172 1 95.19 364 THR A C 1
ATOM 2616 O O . THR A 1 364 ? -7.926 -32.438 -27.484 1 95.19 364 THR A O 1
ATOM 2619 N N . GLY A 1 365 ? -8.906 -30.375 -27.828 1 97.12 365 GLY A N 1
ATOM 2620 C CA . GLY A 1 365 ? -8.359 -29.781 -26.609 1 97.12 365 GLY A CA 1
ATOM 2621 C C . GLY A 1 365 ? -7.168 -28.891 -26.875 1 97.12 365 GLY A C 1
ATOM 2622 O O . GLY A 1 365 ? -6.5 -29.016 -27.906 1 97.12 365 GLY A O 1
ATOM 2623 N N . TRP A 1 366 ? -6.906 -27.984 -26.062 1 98.38 366 TRP A N 1
ATOM 2624 C CA . TRP A 1 366 ? -5.863 -26.984 -26.266 1 98.38 366 TRP A CA 1
ATOM 2625 C C . TRP A 1 366 ? -4.57 -27.391 -25.578 1 98.38 366 TRP A C 1
ATOM 2627 O O . TRP A 1 366 ? -4.16 -26.781 -24.594 1 98.38 366 TRP A O 1
ATOM 2637 N N . TYR A 1 367 ? -3.953 -28.438 -26.109 1 98.38 367 TYR A N 1
ATOM 2638 C CA . TYR A 1 367 ? -2.781 -29.062 -25.5 1 98.38 367 TYR A CA 1
ATOM 2639 C C . TYR A 1 367 ? -1.496 -28.484 -26.094 1 98.38 367 TYR A C 1
ATOM 2641 O O . TYR A 1 367 ? -1.474 -28.047 -27.234 1 98.38 367 TYR A O 1
ATOM 2649 N N . VAL A 1 368 ? -0.478 -28.406 -25.281 1 98.31 368 VAL A N 1
ATOM 2650 C CA . VAL A 1 368 ? 0.904 -28.125 -25.656 1 98.31 368 VAL A CA 1
ATOM 2651 C C . VAL A 1 368 ? 1.833 -29.141 -25 1 98.31 368 VAL A C 1
ATOM 2653 O O . VAL A 1 368 ? 1.646 -29.484 -23.828 1 98.31 368 VAL A O 1
ATOM 2656 N N . GLU A 1 369 ? 2.74 -29.688 -25.766 1 98.19 369 GLU A N 1
ATOM 2657 C CA . GLU A 1 369 ? 3.742 -30.578 -25.188 1 98.19 369 GLU A CA 1
ATOM 2658 C C . GLU A 1 369 ? 4.605 -29.844 -24.172 1 98.19 369 GLU A C 1
ATOM 2660 O O . GLU A 1 369 ? 4.973 -28.688 -24.375 1 98.19 369 GLU A O 1
ATOM 2665 N N . PRO A 1 370 ? 4.848 -30.547 -22.969 1 98.62 370 PRO A N 1
ATOM 2666 C CA . PRO A 1 370 ? 5.891 -29.953 -22.141 1 98.62 370 PRO A CA 1
ATOM 2667 C C . PRO A 1 370 ? 7.203 -29.75 -22.891 1 98.62 370 PRO A C 1
ATOM 2669 O O . PRO A 1 370 ? 7.676 -30.656 -23.578 1 98.62 370 PRO A O 1
ATOM 2672 N N . THR A 1 371 ? 7.75 -28.516 -22.797 1 98.88 371 THR A N 1
ATOM 2673 C CA . THR A 1 371 ? 8.844 -28.094 -23.672 1 98.88 371 THR A CA 1
ATOM 2674 C C . THR A 1 371 ? 10.047 -27.641 -22.859 1 98.88 371 THR A C 1
ATOM 2676 O O . THR A 1 371 ? 9.898 -26.938 -21.844 1 98.88 371 THR A O 1
ATOM 2679 N N . VAL A 1 372 ? 11.219 -28.141 -23.234 1 98.88 372 VAL A N 1
ATOM 2680 C CA . VAL A 1 372 ? 12.469 -27.734 -22.594 1 98.88 372 VAL A CA 1
ATOM 2681 C C . VAL A 1 372 ? 13.375 -27.078 -23.641 1 98.88 372 VAL A C 1
ATOM 2683 O O . VAL A 1 372 ? 13.688 -27.672 -24.672 1 98.88 372 VAL A O 1
ATOM 2686 N N . PHE A 1 373 ? 13.75 -25.844 -23.391 1 98.88 373 PHE A N 1
ATOM 2687 C CA . PHE A 1 373 ? 14.75 -25.156 -24.203 1 98.88 373 PHE A CA 1
ATOM 2688 C C . PHE A 1 373 ? 16.125 -25.266 -23.562 1 98.88 373 PHE A C 1
ATOM 2690 O O . PHE A 1 373 ? 16.281 -24.969 -22.375 1 98.88 373 PHE A O 1
ATOM 2697 N N . GLY A 1 374 ? 17.062 -25.719 -24.344 1 98.38 374 GLY A N 1
ATOM 2698 C CA . GLY A 1 374 ? 18.453 -25.75 -23.891 1 98.38 374 GLY A CA 1
ATOM 2699 C C . GLY A 1 374 ? 19.266 -24.594 -24.422 1 98.38 374 GLY A C 1
ATOM 2700 O O . GLY A 1 374 ? 18.891 -23.953 -25.406 1 98.38 374 GLY A O 1
ATOM 2701 N N . ASN A 1 375 ? 20.312 -24.266 -23.672 1 94 375 ASN A N 1
ATOM 2702 C CA . ASN A 1 375 ? 21.281 -23.234 -24 1 94 375 ASN A CA 1
ATOM 2703 C C . ASN A 1 375 ? 20.609 -21.875 -24.219 1 94 375 ASN A C 1
ATOM 2705 O O . ASN A 1 375 ? 20.828 -21.219 -25.234 1 94 375 ASN A O 1
ATOM 2709 N N . VAL A 1 376 ? 19.75 -21.594 -23.297 1 98.62 376 VAL A N 1
ATOM 2710 C CA . VAL A 1 376 ? 19.016 -20.344 -23.375 1 98.62 376 VAL A CA 1
ATOM 2711 C C . VAL A 1 376 ? 19.875 -19.219 -22.797 1 98.62 376 VAL A C 1
ATOM 2713 O O . VAL A 1 376 ? 20.5 -19.375 -21.75 1 98.62 376 VAL A O 1
ATOM 2716 N N . ASP A 1 377 ? 19.969 -18.141 -23.516 1 98.19 377 ASP A N 1
ATOM 2717 C CA . ASP A 1 377 ? 20.531 -16.906 -22.984 1 98.19 377 ASP A CA 1
ATOM 2718 C C . ASP A 1 377 ? 19.484 -16.109 -22.203 1 98.19 377 ASP A C 1
ATOM 2720 O O . ASP A 1 377 ? 18.328 -16 -22.641 1 98.19 377 ASP A O 1
ATOM 2724 N N . ASN A 1 378 ? 19.891 -15.617 -21.031 1 98.31 378 ASN A N 1
ATOM 2725 C CA . ASN A 1 378 ? 18.938 -14.945 -20.156 1 98.31 378 ASN A CA 1
ATOM 2726 C C . ASN A 1 378 ? 18.328 -13.711 -20.812 1 98.31 378 ASN A C 1
ATOM 2728 O O . ASN A 1 378 ? 17.328 -13.172 -20.344 1 98.31 378 ASN A O 1
ATOM 2732 N N . SER A 1 379 ? 18.812 -13.18 -21.906 1 98.12 379 SER A N 1
ATOM 2733 C CA . SER A 1 379 ? 18.312 -12 -22.609 1 98.12 379 SER A CA 1
ATOM 2734 C C . SER A 1 379 ? 17.188 -12.367 -23.562 1 98.12 379 SER A C 1
ATOM 2736 O O . SER A 1 379 ? 16.484 -11.492 -24.062 1 98.12 379 SER A O 1
ATOM 2738 N N . MET A 1 380 ? 17.031 -13.695 -23.859 1 98.62 380 MET A N 1
ATOM 2739 C CA . MET A 1 380 ? 15.984 -14.141 -24.781 1 98.62 380 MET A CA 1
ATOM 2740 C C . MET A 1 380 ? 14.602 -13.883 -24.188 1 98.62 380 MET A C 1
ATOM 2742 O O . MET A 1 380 ? 14.414 -13.969 -22.984 1 98.62 380 MET A O 1
ATOM 2746 N N . ARG A 1 381 ? 13.594 -13.648 -25.016 1 98.25 381 ARG A N 1
ATOM 2747 C CA . ARG A 1 381 ? 12.242 -13.32 -24.578 1 98.25 381 ARG A CA 1
ATOM 2748 C C . ARG A 1 381 ? 11.641 -14.469 -23.75 1 98.25 381 ARG A C 1
ATOM 2750 O O . ARG A 1 381 ? 10.898 -14.234 -22.797 1 98.25 381 ARG A O 1
ATOM 2757 N N . ILE A 1 382 ? 11.992 -15.727 -24.062 1 98.75 382 ILE A N 1
ATOM 2758 C CA . ILE A 1 382 ? 11.438 -16.875 -23.375 1 98.75 382 ILE A CA 1
ATOM 2759 C C . ILE A 1 382 ? 12.016 -16.969 -21.953 1 98.75 382 ILE A C 1
ATOM 2761 O O . ILE A 1 382 ? 11.469 -17.672 -21.094 1 98.75 382 ILE A O 1
ATOM 2765 N N . ALA A 1 383 ? 13.148 -16.281 -21.703 1 98.69 383 ALA A N 1
ATOM 2766 C CA . ALA A 1 383 ? 13.734 -16.219 -20.375 1 98.69 383 ALA A CA 1
ATOM 2767 C C . ALA A 1 383 ? 13.273 -14.969 -19.641 1 98.69 383 ALA A C 1
ATOM 2769 O O . ALA A 1 383 ? 13.328 -14.906 -18.406 1 98.69 383 ALA A O 1
ATOM 2770 N N . ARG A 1 384 ? 12.766 -13.984 -20.359 1 98.31 384 ARG A N 1
ATOM 2771 C CA . ARG A 1 384 ? 12.477 -12.672 -19.781 1 98.31 384 ARG A CA 1
ATOM 2772 C C . ARG A 1 384 ? 10.992 -12.531 -19.469 1 98.31 384 ARG A C 1
ATOM 2774 O O . ARG A 1 384 ? 10.617 -11.914 -18.469 1 98.31 384 ARG A O 1
ATOM 2781 N N . GLU A 1 385 ? 10.125 -13.016 -20.281 1 98.31 385 GLU A N 1
ATOM 2782 C CA . GLU A 1 385 ? 8.688 -12.789 -20.203 1 98.31 385 GLU A CA 1
ATOM 2783 C C . GLU A 1 385 ? 7.965 -14.023 -19.672 1 98.31 385 GLU A C 1
ATOM 2785 O O . GLU A 1 385 ? 8.406 -15.156 -19.906 1 98.31 385 GLU A O 1
ATOM 2790 N N . GLU A 1 386 ? 6.941 -13.852 -18.938 1 98.31 386 GLU A N 1
ATOM 2791 C CA . GLU A 1 386 ? 6.137 -14.961 -18.438 1 98.31 386 GLU A CA 1
ATOM 2792 C C . GLU A 1 386 ? 5.305 -15.586 -19.562 1 98.31 386 GLU A C 1
ATOM 2794 O O . GLU A 1 386 ? 4.457 -14.914 -20.156 1 98.31 386 GLU A O 1
ATOM 2799 N N . ILE A 1 387 ? 5.531 -16.812 -19.812 1 98.5 387 ILE A N 1
ATOM 2800 C CA . ILE A 1 387 ? 4.848 -17.547 -20.875 1 98.5 387 ILE A CA 1
ATOM 2801 C C . ILE A 1 387 ? 3.541 -18.125 -20.344 1 98.5 387 ILE A C 1
ATOM 2803 O O . ILE A 1 387 ? 2.508 -18.062 -21.016 1 98.5 387 ILE A O 1
ATOM 2807 N N . PHE A 1 388 ? 3.561 -18.625 -19.156 1 98.44 388 PHE A N 1
ATOM 2808 C CA . PHE A 1 388 ? 2.412 -19.188 -18.453 1 98.44 388 PHE A CA 1
ATOM 2809 C C . PHE A 1 388 ? 1.896 -20.438 -19.172 1 98.44 388 PHE A C 1
ATOM 2811 O O . PHE A 1 388 ? 0.704 -20.531 -19.469 1 98.44 388 PHE A O 1
ATOM 2818 N N . GLY A 1 389 ? 2.707 -21.359 -19.422 1 98.62 389 GLY A N 1
ATOM 2819 C CA . GLY A 1 389 ? 2.541 -22.672 -20.031 1 98.62 389 GLY A CA 1
ATOM 2820 C C . GLY A 1 389 ? 3.682 -23.625 -19.719 1 98.62 389 GLY A C 1
ATOM 2821 O O . GLY A 1 389 ? 4.594 -23.281 -18.953 1 98.62 389 GLY A O 1
ATOM 2822 N N . PRO A 1 390 ? 3.607 -24.844 -20.219 1 98.69 390 PRO A N 1
ATOM 2823 C CA . PRO A 1 390 ? 4.586 -25.859 -19.828 1 98.69 390 PRO A CA 1
ATOM 2824 C C . PRO A 1 390 ? 5.895 -25.75 -20.609 1 98.69 390 PRO A C 1
ATOM 2826 O O . PRO A 1 390 ? 6.297 -26.688 -21.281 1 98.69 390 PRO A O 1
ATOM 2829 N N . VAL A 1 391 ? 6.551 -24.594 -20.469 1 98.88 391 VAL A N 1
ATOM 2830 C CA . VAL A 1 391 ? 7.797 -24.297 -21.172 1 98.88 391 VAL A CA 1
ATOM 2831 C C . VAL A 1 391 ? 8.867 -23.875 -20.172 1 98.88 391 VAL A C 1
ATOM 2833 O O .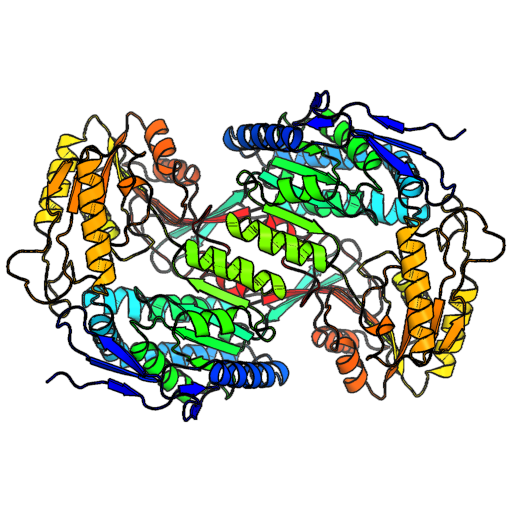 VAL A 1 391 ? 8.664 -22.953 -19.391 1 98.88 391 VAL A O 1
ATOM 2836 N N . VAL A 1 392 ? 10 -24.578 -20.188 1 98.69 392 VAL A N 1
ATOM 2837 C CA . VAL A 1 392 ? 11.102 -24.312 -19.281 1 98.69 392 VAL A CA 1
ATOM 2838 C C . VAL A 1 392 ? 12.359 -23.969 -20.062 1 98.69 392 VAL A C 1
ATOM 2840 O O . VAL A 1 392 ? 12.586 -24.516 -21.156 1 98.69 392 VAL A O 1
ATOM 2843 N N . CYS A 1 393 ? 13.148 -23.062 -19.516 1 98.88 393 CYS A N 1
ATOM 2844 C CA . CYS A 1 393 ? 14.422 -22.656 -20.094 1 98.88 393 CYS A CA 1
ATOM 2845 C C . CYS A 1 393 ? 15.586 -23.109 -19.234 1 98.88 393 CYS A C 1
ATOM 2847 O O . CYS A 1 393 ? 15.648 -22.797 -18.047 1 98.88 393 CYS A O 1
ATOM 2849 N N . LEU A 1 394 ? 16.516 -23.891 -19.797 1 98.88 394 LEU A N 1
ATOM 2850 C CA . LEU A 1 394 ? 17.766 -24.203 -19.125 1 98.88 394 LEU A CA 1
ATOM 2851 C C . LEU A 1 394 ? 18.828 -23.156 -19.438 1 98.88 394 LEU A C 1
ATOM 2853 O O . LEU A 1 394 ? 19.141 -22.891 -20.609 1 98.88 394 LEU A O 1
ATOM 2857 N N . ILE A 1 395 ? 19.344 -22.531 -18.422 1 98.88 395 ILE A N 1
ATOM 2858 C CA . ILE A 1 395 ? 20.297 -21.438 -18.547 1 98.88 395 ILE A CA 1
ATOM 2859 C C . ILE A 1 395 ? 21.609 -21.797 -17.844 1 98.88 395 ILE A C 1
ATOM 2861 O O . ILE A 1 395 ? 21.609 -22.062 -16.641 1 98.88 395 ILE A O 1
ATOM 2865 N N . PRO A 1 396 ? 22.719 -21.859 -18.594 1 98.69 396 PRO A N 1
ATOM 2866 C CA . PRO A 1 396 ? 24 -22.188 -17.953 1 98.69 396 PRO A CA 1
ATOM 2867 C C . PRO A 1 396 ? 24.562 -21.016 -17.141 1 98.69 396 PRO A C 1
ATOM 2869 O O . PRO A 1 396 ? 24.359 -19.859 -17.516 1 98.69 396 PRO A O 1
ATOM 2872 N N . PHE A 1 397 ? 25.203 -21.281 -16.047 1 98.62 397 PHE A N 1
ATOM 2873 C CA . PHE A 1 397 ? 25.953 -20.266 -15.312 1 98.62 397 PHE A CA 1
ATOM 2874 C C . PHE A 1 397 ? 27.359 -20.75 -15.008 1 98.62 397 PHE A C 1
ATOM 2876 O O . PHE A 1 397 ? 27.625 -21.953 -14.961 1 98.62 397 PHE A O 1
ATOM 2883 N N . GLU A 1 398 ? 28.297 -19.828 -14.758 1 98.31 398 GLU A N 1
ATOM 2884 C CA . GLU A 1 398 ? 29.719 -20.125 -14.602 1 98.31 398 GLU A CA 1
ATOM 2885 C C . GLU A 1 398 ? 30.078 -20.375 -13.141 1 98.31 398 GLU A C 1
ATOM 2887 O O . GLU A 1 398 ? 30.859 -21.281 -12.836 1 98.31 398 GLU A O 1
ATOM 2892 N N . ASP A 1 399 ? 29.609 -19.609 -12.258 1 98.19 399 ASP A N 1
ATOM 2893 C CA . ASP A 1 399 ? 29.812 -19.734 -10.812 1 98.19 399 ASP A CA 1
ATOM 2894 C C . ASP A 1 399 ? 28.609 -19.203 -10.039 1 98.19 399 ASP A C 1
ATOM 2896 O O . ASP A 1 399 ? 27.641 -18.734 -10.641 1 98.19 399 ASP A O 1
ATOM 2900 N N . GLU A 1 400 ? 28.656 -19.406 -8.828 1 98.25 400 GLU A N 1
ATOM 2901 C CA . GLU A 1 400 ? 27.516 -19.062 -7.98 1 98.25 400 GLU A CA 1
ATOM 2902 C C . GLU A 1 400 ? 27.141 -17.594 -8.117 1 98.25 400 GLU A C 1
ATOM 2904 O O . GLU A 1 400 ? 25.953 -17.234 -8.18 1 98.25 400 GLU A O 1
ATOM 2909 N N . ALA A 1 401 ? 28.125 -16.688 -8.125 1 98.12 401 ALA A N 1
ATOM 2910 C CA . ALA A 1 401 ? 27.859 -15.266 -8.289 1 98.12 401 ALA A CA 1
ATOM 2911 C C . ALA A 1 401 ? 27.125 -14.984 -9.594 1 98.12 401 ALA A C 1
ATOM 2913 O O . ALA A 1 401 ? 26.219 -14.141 -9.641 1 98.12 401 ALA A O 1
ATOM 2914 N N . HIS A 1 402 ? 27.562 -15.664 -10.609 1 98.56 402 HIS A N 1
ATOM 2915 C CA . HIS A 1 402 ? 26.891 -15.547 -11.898 1 98.56 402 HIS A CA 1
ATOM 2916 C C . HIS A 1 402 ? 25.453 -16.031 -11.82 1 98.56 402 HIS A C 1
ATOM 2918 O O . HIS A 1 402 ? 24.547 -15.406 -12.375 1 98.56 402 HIS A O 1
ATOM 2924 N N . ALA A 1 403 ? 25.156 -17.172 -11.172 1 98.81 403 ALA A N 1
ATOM 2925 C CA . ALA A 1 403 ? 23.812 -17.703 -11 1 98.81 403 ALA A CA 1
ATOM 2926 C C . ALA A 1 403 ? 22.906 -16.703 -10.289 1 98.81 403 ALA A C 1
ATOM 2928 O O . ALA A 1 403 ? 21.766 -16.469 -10.711 1 98.81 403 ALA A O 1
ATOM 2929 N N . ILE A 1 404 ? 23.438 -16.109 -9.25 1 98.56 404 ILE A N 1
ATOM 2930 C CA . ILE A 1 404 ? 22.688 -15.109 -8.477 1 98.56 404 ILE A CA 1
ATOM 2931 C C . ILE A 1 404 ? 22.375 -13.898 -9.352 1 98.56 404 ILE A C 1
ATOM 2933 O O . ILE A 1 404 ? 21.266 -13.375 -9.328 1 98.56 404 ILE A O 1
ATOM 2937 N N . ALA A 1 405 ? 23.344 -13.492 -10.148 1 98.25 405 ALA A N 1
ATOM 2938 C CA . ALA A 1 405 ? 23.156 -12.367 -11.055 1 98.25 405 ALA A CA 1
ATOM 2939 C C . ALA A 1 405 ? 22.062 -12.664 -12.078 1 98.25 405 ALA A C 1
ATOM 2941 O O . ALA A 1 405 ? 21.219 -11.805 -12.359 1 98.25 405 ALA A O 1
ATOM 2942 N N . ILE A 1 406 ? 22.047 -13.859 -12.633 1 98.75 406 ILE A N 1
ATOM 2943 C CA . ILE A 1 406 ? 21.047 -14.25 -13.609 1 98.75 406 ILE A CA 1
ATOM 2944 C C . ILE A 1 406 ? 19.656 -14.273 -12.953 1 98.75 406 ILE A C 1
ATOM 2946 O O . ILE A 1 406 ? 18.688 -13.742 -13.508 1 98.75 406 ILE A O 1
ATOM 2950 N N . ALA A 1 407 ? 19.578 -14.883 -11.766 1 98.75 407 ALA A N 1
ATOM 2951 C CA . ALA A 1 407 ? 18.312 -14.992 -11.047 1 98.75 407 ALA A CA 1
ATOM 2952 C C . ALA A 1 407 ? 17.719 -13.609 -10.781 1 98.75 407 ALA A C 1
ATOM 2954 O O . ALA A 1 407 ? 16.5 -13.422 -10.891 1 98.75 407 ALA A O 1
ATOM 2955 N N . ASN A 1 408 ? 18.547 -12.664 -10.5 1 97.94 408 ASN A N 1
ATOM 2956 C CA . ASN A 1 408 ? 18.078 -11.32 -10.164 1 97.94 408 ASN A CA 1
ATOM 2957 C C . ASN A 1 408 ? 17.812 -10.484 -11.414 1 97.94 408 ASN A C 1
ATOM 2959 O O . ASN A 1 408 ? 17.125 -9.461 -11.352 1 97.94 408 ASN A O 1
ATOM 2963 N N . ASP A 1 409 ? 18.469 -10.891 -12.523 1 97.88 409 ASP A N 1
ATOM 2964 C CA . ASP A 1 409 ? 18.281 -10.164 -13.773 1 97.88 409 ASP A CA 1
ATOM 2965 C C . ASP A 1 409 ? 16.953 -10.523 -14.438 1 97.88 409 ASP A C 1
ATOM 2967 O O . ASP A 1 409 ? 16.938 -11.172 -15.492 1 97.88 409 ASP A O 1
ATOM 2971 N N . SER A 1 410 ? 15.898 -10.102 -13.852 1 97.62 410 SER A N 1
ATOM 2972 C CA . SER A 1 410 ? 14.508 -10.266 -14.281 1 97.62 410 SER A CA 1
ATOM 2973 C C . SER A 1 410 ? 13.664 -9.055 -13.891 1 97.62 410 SER A C 1
ATOM 2975 O O . SER A 1 410 ? 13.883 -8.453 -12.836 1 97.62 410 SER A O 1
ATOM 2977 N N . ASP A 1 411 ? 12.711 -8.68 -14.734 1 97.06 411 ASP A N 1
ATOM 2978 C CA . ASP A 1 411 ? 11.773 -7.613 -14.398 1 97.06 411 ASP A CA 1
ATOM 2979 C C . ASP A 1 411 ? 10.75 -8.086 -13.367 1 97.06 411 ASP A C 1
ATOM 2981 O O . ASP A 1 411 ? 9.984 -7.277 -12.836 1 97.06 411 ASP A O 1
ATOM 2985 N N . LEU A 1 412 ? 10.789 -9.352 -13.07 1 98.25 412 LEU A N 1
ATOM 2986 C CA . LEU A 1 412 ? 9.844 -9.977 -12.141 1 98.25 412 LEU A CA 1
ATOM 2987 C C . LEU A 1 412 ? 10.57 -10.508 -10.914 1 98.25 412 LEU A C 1
ATOM 2989 O O . LEU A 1 412 ? 11.781 -10.734 -10.953 1 98.25 412 LEU A O 1
ATOM 2993 N N . GLY A 1 413 ? 9.883 -10.609 -9.773 1 98.31 413 GLY A N 1
ATOM 2994 C CA . GLY A 1 413 ? 10.445 -11.109 -8.523 1 98.31 413 GLY A CA 1
ATOM 2995 C C . GLY A 1 413 ? 9.422 -11.781 -7.633 1 98.31 413 GLY A C 1
ATOM 2996 O O . GLY A 1 413 ? 9.258 -11.398 -6.473 1 98.31 413 GLY A O 1
ATOM 2997 N N . LEU A 1 414 ? 8.828 -12.875 -8.133 1 98.38 414 LEU A N 1
ATOM 2998 C CA . LEU A 1 414 ? 7.758 -13.523 -7.387 1 98.38 414 LEU A CA 1
ATOM 2999 C C . LEU A 1 414 ? 8.297 -14.68 -6.551 1 98.38 414 LEU A C 1
ATOM 3001 O O . LEU A 1 414 ? 8.117 -14.711 -5.332 1 98.38 414 LEU A O 1
ATOM 3005 N N . SER A 1 415 ? 9 -15.617 -7.234 1 98.38 415 SER A N 1
ATOM 3006 C CA . SER A 1 415 ? 9.383 -16.844 -6.555 1 98.38 415 SER A CA 1
ATOM 3007 C C . SER A 1 415 ? 10.703 -17.391 -7.09 1 98.38 415 SER A C 1
ATOM 3009 O O . SER A 1 415 ? 11.32 -16.781 -7.969 1 98.38 415 SER A O 1
ATOM 3011 N N . GLY A 1 416 ? 11.195 -18.484 -6.527 1 98.56 416 GLY A N 1
ATOM 3012 C CA . GLY A 1 416 ? 12.398 -19.188 -6.938 1 98.56 416 GLY A CA 1
ATOM 3013 C C . GLY A 1 416 ? 12.836 -20.25 -5.945 1 98.56 416 GLY A C 1
ATOM 3014 O O . GLY A 1 416 ? 12.156 -20.484 -4.945 1 98.56 416 GLY A O 1
ATOM 3015 N N . ALA A 1 417 ? 13.961 -20.875 -6.277 1 98.81 417 ALA A N 1
ATOM 3016 C CA . ALA A 1 417 ? 14.484 -21.922 -5.406 1 98.81 417 ALA A CA 1
ATOM 3017 C C . ALA A 1 417 ? 15.969 -22.156 -5.672 1 98.81 417 ALA A C 1
ATOM 3019 O O . ALA A 1 417 ? 16.484 -21.766 -6.723 1 98.81 417 ALA A O 1
ATOM 3020 N N . VAL A 1 418 ? 16.578 -22.75 -4.703 1 98.88 418 VAL A N 1
ATOM 3021 C CA . VAL A 1 418 ? 17.969 -23.172 -4.863 1 98.88 418 VAL A CA 1
ATOM 3022 C C . VAL A 1 418 ? 18.156 -24.578 -4.297 1 98.88 418 VAL A C 1
ATOM 3024 O O . VAL A 1 418 ? 17.547 -24.922 -3.273 1 98.88 418 VAL A O 1
ATOM 3027 N N . TRP A 1 419 ? 18.891 -25.391 -4.992 1 98.81 419 TRP A N 1
ATOM 3028 C CA . TRP A 1 419 ? 19.281 -26.703 -4.52 1 98.81 419 TRP A CA 1
ATOM 3029 C C . TRP A 1 419 ? 20.797 -26.797 -4.316 1 98.81 419 TRP A C 1
ATOM 3031 O O . TRP A 1 419 ? 21.562 -26.406 -5.199 1 98.81 419 TRP A O 1
ATOM 3041 N N . THR A 1 420 ? 21.219 -27.25 -3.229 1 98.62 420 THR A N 1
ATOM 3042 C CA . THR A 1 420 ? 22.609 -27.375 -2.803 1 98.62 420 THR A CA 1
ATOM 3043 C C . THR A 1 420 ? 22.75 -28.453 -1.737 1 98.62 420 THR A C 1
ATOM 3045 O O . THR A 1 420 ? 21.75 -28.906 -1.16 1 98.62 420 THR A O 1
ATOM 3048 N N . ALA A 1 421 ? 23.922 -28.984 -1.577 1 98 421 ALA A N 1
ATOM 3049 C CA . ALA A 1 421 ? 24.188 -30 -0.554 1 98 421 ALA A CA 1
ATOM 3050 C C . ALA A 1 421 ? 24.156 -29.391 0.843 1 98 421 ALA A C 1
ATOM 3052 O O . ALA A 1 421 ? 23.984 -30.094 1.837 1 98 421 ALA A O 1
ATOM 3053 N N . ASP A 1 422 ? 24.297 -28.094 0.961 1 97.81 422 ASP A N 1
ATOM 3054 C CA . ASP A 1 422 ? 24.375 -27.359 2.227 1 97.81 422 ASP A CA 1
ATOM 3055 C C . ASP A 1 422 ? 23.203 -26.391 2.371 1 97.81 422 ASP A C 1
ATOM 3057 O O . ASP A 1 422 ? 23.219 -25.297 1.79 1 97.81 422 ASP A O 1
ATOM 3061 N N . THR A 1 423 ? 22.266 -26.734 3.25 1 97.5 423 THR A N 1
ATOM 3062 C CA . THR A 1 423 ? 21.047 -25.953 3.416 1 97.5 423 THR A CA 1
ATOM 3063 C C . THR A 1 423 ? 21.359 -24.562 3.924 1 97.5 423 THR A C 1
ATOM 3065 O O . THR A 1 423 ? 20.734 -23.578 3.5 1 97.5 423 THR A O 1
ATOM 3068 N N . GLU A 1 424 ? 22.297 -24.453 4.844 1 98.12 424 GLU A N 1
ATOM 3069 C CA . GLU A 1 424 ? 22.688 -23.141 5.359 1 98.12 424 GLU A CA 1
ATOM 3070 C C . GLU A 1 424 ? 23.234 -22.25 4.25 1 98.12 424 GLU A C 1
ATOM 3072 O O . GLU A 1 424 ? 22.953 -21.062 4.207 1 98.12 424 GLU A O 1
ATOM 3077 N N . HIS A 1 425 ? 24.078 -22.906 3.432 1 98.44 425 HIS A N 1
ATOM 3078 C CA . HIS A 1 425 ? 24.578 -22.172 2.275 1 98.44 425 HIS A CA 1
ATOM 3079 C C . HIS A 1 425 ? 23.438 -21.75 1.356 1 98.44 425 HIS A C 1
ATOM 3081 O O . HIS A 1 425 ? 23.453 -20.641 0.807 1 98.44 425 HIS A O 1
ATOM 3087 N N . GLY A 1 426 ? 22.422 -22.609 1.191 1 98.75 426 GLY A N 1
ATOM 3088 C CA . GLY A 1 426 ? 21.25 -22.281 0.406 1 98.75 426 GLY A CA 1
ATOM 3089 C C . GLY A 1 426 ? 20.516 -21.062 0.932 1 98.75 426 GLY A C 1
ATOM 3090 O O . GLY A 1 426 ? 20 -20.25 0.152 1 98.75 426 GLY A O 1
ATOM 3091 N N . VAL A 1 427 ? 20.422 -20.953 2.221 1 98.69 427 VAL A N 1
ATOM 3092 C CA . VAL A 1 427 ? 19.75 -19.812 2.85 1 98.69 427 VAL A CA 1
ATOM 3093 C C . VAL A 1 427 ? 20.516 -18.531 2.527 1 98.69 427 VAL A C 1
ATOM 3095 O O . VAL A 1 427 ? 19.906 -17.484 2.258 1 98.69 427 VAL A O 1
ATOM 3098 N N . GLU A 1 428 ? 21.844 -18.609 2.523 1 98.31 428 GLU A N 1
ATOM 3099 C CA . GLU A 1 428 ? 22.656 -17.438 2.17 1 98.31 428 GLU A CA 1
ATOM 3100 C C . GLU A 1 428 ? 22.391 -17 0.731 1 98.31 428 GLU A C 1
ATOM 3102 O O . GLU A 1 428 ? 22.359 -15.812 0.437 1 98.31 428 GLU A O 1
ATOM 3107 N N . VAL A 1 429 ? 22.219 -17.953 -0.146 1 98.69 429 VAL A N 1
ATOM 3108 C CA . VAL A 1 429 ? 21.891 -17.656 -1.538 1 98.69 429 VAL A CA 1
ATOM 3109 C C . VAL A 1 429 ? 20.516 -17.016 -1.621 1 98.69 429 VAL A C 1
ATOM 3111 O O . VAL A 1 429 ? 20.328 -16 -2.297 1 98.69 429 VAL A O 1
ATOM 3114 N N . ALA A 1 430 ? 19.562 -17.625 -0.887 1 98.69 430 ALA A N 1
ATOM 3115 C CA . ALA A 1 430 ? 18.188 -17.125 -0.887 1 98.69 430 ALA A CA 1
ATOM 3116 C C . ALA A 1 430 ? 18.141 -15.664 -0.46 1 98.69 430 ALA A C 1
ATOM 3118 O O . ALA A 1 430 ? 17.375 -14.875 -1.022 1 98.69 430 ALA A O 1
ATOM 3119 N N . ARG A 1 431 ? 18.969 -15.266 0.487 1 97.81 431 ARG A N 1
ATOM 3120 C CA . ARG A 1 431 ? 19 -13.914 1.022 1 97.81 431 ARG A CA 1
ATOM 3121 C C . ARG A 1 431 ? 19.469 -12.914 -0.032 1 97.81 431 ARG A C 1
ATOM 3123 O O . ARG A 1 431 ? 19.281 -11.711 0.116 1 97.81 431 ARG A O 1
ATOM 3130 N N . GLN A 1 432 ? 20.047 -13.461 -1.104 1 97.5 432 GLN A N 1
ATOM 3131 C CA . GLN A 1 432 ? 20.625 -12.578 -2.107 1 97.5 432 GLN A CA 1
ATOM 3132 C C . GLN A 1 432 ? 19.719 -12.461 -3.33 1 97.5 432 GLN A C 1
ATOM 3134 O O . GLN A 1 432 ? 20 -11.672 -4.238 1 97.5 432 GLN A O 1
ATOM 3139 N N . ILE A 1 433 ? 18.656 -13.242 -3.363 1 98.19 433 ILE A N 1
ATOM 3140 C CA . ILE A 1 433 ? 17.75 -13.211 -4.512 1 98.19 433 ILE A CA 1
ATOM 3141 C C . ILE A 1 433 ? 16.562 -12.297 -4.215 1 98.19 433 ILE A C 1
ATOM 3143 O O . ILE A 1 433 ? 15.891 -12.461 -3.193 1 98.19 433 ILE A O 1
ATOM 3147 N N . ARG A 1 434 ? 16.266 -11.359 -5.078 1 97.5 434 ARG A N 1
ATOM 3148 C CA . ARG A 1 434 ? 15.227 -10.359 -4.848 1 97.5 434 ARG A CA 1
ATOM 3149 C C . ARG A 1 434 ? 13.875 -10.836 -5.371 1 97.5 434 ARG A C 1
ATOM 3151 O O . ARG A 1 434 ? 13.406 -10.367 -6.414 1 97.5 434 ARG A O 1
ATOM 3158 N N . THR A 1 435 ? 13.234 -11.727 -4.688 1 98.19 435 THR A N 1
ATOM 3159 C CA . THR A 1 435 ? 11.906 -12.258 -4.949 1 98.19 435 THR A CA 1
ATOM 3160 C C . THR A 1 435 ? 11.086 -12.328 -3.662 1 98.19 435 THR A C 1
ATOM 3162 O O . THR A 1 435 ? 11.648 -12.32 -2.564 1 98.19 435 THR A O 1
ATOM 3165 N N . GLY A 1 436 ? 9.797 -12.375 -3.803 1 98.31 436 GLY A N 1
ATOM 3166 C CA . GLY A 1 436 ? 8.922 -12.391 -2.645 1 98.31 436 GLY A CA 1
ATOM 3167 C C . GLY A 1 436 ? 8.938 -13.719 -1.904 1 98.31 436 GLY A C 1
ATOM 3168 O O . GLY A 1 436 ? 8.68 -13.766 -0.699 1 98.31 436 GLY A O 1
ATOM 3169 N N . THR A 1 437 ? 9.172 -14.812 -2.592 1 98.38 437 THR A N 1
ATOM 3170 C CA . THR A 1 437 ? 9.352 -16.125 -1.991 1 98.38 437 THR A CA 1
ATOM 3171 C C . THR A 1 437 ? 10.562 -16.828 -2.6 1 98.38 437 THR A C 1
ATOM 3173 O O . THR A 1 437 ? 10.93 -16.578 -3.746 1 98.38 437 THR A O 1
ATOM 3176 N N . PHE A 1 438 ? 11.188 -17.641 -1.833 1 98.69 438 PHE A N 1
ATOM 3177 C CA . PHE A 1 438 ? 12.328 -18.422 -2.293 1 98.69 438 PHE A CA 1
ATOM 3178 C C . PHE A 1 438 ? 12.461 -19.703 -1.479 1 98.69 438 PHE A C 1
ATOM 3180 O O . PHE A 1 438 ? 12.289 -19.703 -0.258 1 98.69 438 PHE A O 1
ATOM 3187 N N . SER A 1 439 ? 12.688 -20.844 -2.125 1 98.62 439 SER A N 1
ATOM 3188 C CA . SER A 1 439 ? 12.781 -22.125 -1.446 1 98.62 439 SER A CA 1
ATOM 3189 C C . SER A 1 439 ? 14.219 -22.656 -1.449 1 98.62 439 SER A C 1
ATOM 3191 O O . SER A 1 439 ? 14.953 -22.453 -2.42 1 98.62 439 SER A O 1
ATOM 3193 N N . VAL A 1 440 ? 14.578 -23.312 -0.382 1 98.69 440 VAL A N 1
ATOM 3194 C CA . VAL A 1 440 ? 15.891 -23.938 -0.269 1 98.69 440 VAL A CA 1
ATOM 3195 C C . VAL A 1 440 ? 15.734 -25.453 -0.178 1 98.69 440 VAL A C 1
ATOM 3197 O O . VAL A 1 440 ? 15.188 -25.969 0.8 1 98.69 440 VAL A O 1
ATOM 3200 N N . ASN A 1 441 ? 16.156 -26.172 -1.209 1 98.06 441 ASN A N 1
ATOM 3201 C CA . ASN A 1 441 ? 16.125 -27.625 -1.307 1 98.06 441 ASN A CA 1
ATOM 3202 C C . ASN A 1 441 ? 14.695 -28.156 -1.24 1 98.06 441 ASN A C 1
ATOM 3204 O O . ASN A 1 441 ? 14.453 -29.203 -0.64 1 98.06 441 ASN A O 1
ATOM 3208 N N . CYS A 1 442 ? 13.836 -27.391 -1.75 1 95 442 CYS A N 1
ATOM 3209 C CA . CYS A 1 442 ? 12.414 -27.703 -1.889 1 95 442 CYS A CA 1
ATOM 3210 C C . CYS A 1 442 ? 11.734 -26.734 -2.846 1 95 442 CYS A C 1
ATOM 3212 O O . CYS A 1 442 ? 12.391 -25.922 -3.484 1 95 442 CYS A O 1
ATOM 3214 N N . GLN A 1 443 ? 10.594 -26.953 -3.102 1 92.75 443 GLN A N 1
ATOM 3215 C CA . GLN A 1 443 ? 9.68 -26.016 -3.764 1 92.75 443 GLN A CA 1
ATOM 3216 C C . GLN A 1 443 ? 8.328 -26 -3.066 1 92.75 443 GLN A C 1
ATOM 3218 O O . GLN A 1 443 ? 7.477 -26.859 -3.312 1 92.75 443 GLN A O 1
ATOM 3223 N N . ARG A 1 444 ? 8.219 -24.938 -2.266 1 90.5 444 ARG A N 1
ATOM 3224 C CA . ARG A 1 444 ? 7.055 -24.922 -1.392 1 90.5 444 ARG A CA 1
ATOM 3225 C C . ARG A 1 444 ? 6.324 -23.578 -1.488 1 90.5 444 ARG A C 1
ATOM 3227 O O . ARG A 1 444 ? 6.891 -22.594 -1.953 1 90.5 444 ARG A O 1
ATOM 3234 N N . PHE A 1 445 ? 5.109 -23.609 -1.211 1 90.56 445 PHE A N 1
ATOM 3235 C CA . PHE A 1 445 ? 4.176 -22.516 -0.965 1 90.56 445 PHE A CA 1
ATOM 3236 C C . PHE A 1 445 ? 3.469 -22.703 0.373 1 90.56 445 PHE A C 1
ATOM 3238 O O . PHE A 1 445 ? 3.145 -23.828 0.762 1 90.56 445 PHE A O 1
ATOM 3245 N N . ASP A 1 446 ? 3.336 -21.672 1.131 1 95.75 446 ASP A N 1
ATOM 3246 C CA . ASP A 1 446 ? 2.695 -21.797 2.438 1 95.75 446 ASP A CA 1
ATOM 3247 C C . ASP A 1 446 ? 1.727 -20.641 2.684 1 95.75 446 ASP A C 1
ATOM 3249 O O . ASP A 1 446 ? 2.09 -19.484 2.525 1 95.75 446 ASP A O 1
ATOM 3253 N N . VAL A 1 447 ? 0.535 -20.922 3.158 1 97 447 VAL A N 1
ATOM 3254 C CA . VAL A 1 447 ? -0.549 -19.953 3.291 1 97 447 VAL A CA 1
ATOM 3255 C C . VAL A 1 447 ? -0.392 -19.188 4.598 1 97 447 VAL A C 1
ATOM 3257 O O . VAL A 1 447 ? -1.198 -18.312 4.906 1 97 447 VAL A O 1
ATOM 3260 N N . VAL A 1 448 ? 0.665 -19.469 5.332 1 96.69 448 VAL A N 1
ATOM 3261 C CA . VAL A 1 448 ? 0.912 -18.781 6.594 1 96.69 448 VAL A CA 1
ATOM 3262 C C . VAL A 1 448 ? 1.948 -17.672 6.379 1 96.69 448 VAL A C 1
ATOM 3264 O O . VAL A 1 448 ? 2.074 -16.766 7.203 1 96.69 448 VAL A O 1
ATOM 3267 N N . GLY A 1 449 ? 2.752 -17.781 5.379 1 97.38 449 GLY A N 1
ATOM 3268 C CA . GLY A 1 449 ? 3.758 -16.781 5.059 1 97.38 449 GLY A CA 1
ATOM 3269 C C . GLY A 1 449 ? 3.279 -15.766 4.043 1 97.38 449 GLY A C 1
ATOM 3270 O O . GLY A 1 449 ? 2.402 -16.062 3.227 1 97.38 449 GLY A O 1
ATOM 3271 N N . PRO A 1 450 ? 3.873 -14.594 4.137 1 98.06 450 PRO A N 1
ATOM 3272 C CA . PRO A 1 450 ? 3.506 -13.609 3.117 1 98.06 450 PRO A CA 1
ATOM 3273 C C . PRO A 1 450 ? 3.838 -14.07 1.7 1 98.06 450 PRO A C 1
ATOM 3275 O O . PRO A 1 450 ? 4.91 -14.641 1.467 1 98.06 450 PRO A O 1
ATOM 3278 N N . PHE A 1 451 ? 2.857 -13.852 0.832 1 98.44 451 PHE A N 1
ATOM 3279 C CA . PHE A 1 451 ? 2.992 -14.227 -0.572 1 98.44 451 PHE A CA 1
ATOM 3280 C C . PHE A 1 451 ? 2.768 -13.016 -1.476 1 98.44 451 PHE A C 1
ATOM 3282 O O . PHE A 1 451 ? 1.794 -12.281 -1.304 1 98.44 451 PHE A O 1
ATOM 3289 N N . GLY A 1 452 ? 3.588 -12.719 -2.379 1 96.38 452 GLY A N 1
ATOM 3290 C CA . GLY A 1 452 ? 3.605 -11.617 -3.33 1 96.38 452 GLY A CA 1
ATOM 3291 C C . GLY A 1 452 ? 4.988 -11.328 -3.883 1 96.38 452 GLY A C 1
ATOM 3292 O O . GLY A 1 452 ? 5.945 -12.055 -3.59 1 96.38 452 GLY A O 1
ATOM 3293 N N . GLY A 1 453 ? 5.086 -10.406 -4.707 1 94.38 453 GLY A N 1
ATOM 3294 C CA . GLY A 1 453 ? 6.359 -10.312 -5.406 1 94.38 453 GLY A CA 1
ATOM 3295 C C . GLY A 1 453 ? 6.973 -8.93 -5.34 1 94.38 453 GLY A C 1
ATOM 3296 O O . GLY A 1 453 ? 6.328 -7.977 -4.891 1 94.38 453 GLY A O 1
ATOM 3297 N N . TYR A 1 454 ? 8.273 -8.906 -5.656 1 96.94 454 TYR A N 1
ATOM 3298 C CA . TYR A 1 454 ? 9.055 -7.695 -5.887 1 96.94 454 TYR A CA 1
ATOM 3299 C C . TYR A 1 454 ? 8.914 -7.215 -7.324 1 96.94 454 TYR A C 1
ATOM 3301 O O . TYR A 1 454 ? 8.375 -7.93 -8.172 1 96.94 454 TYR A O 1
ATOM 3309 N N . LYS A 1 455 ? 9.406 -5.961 -7.602 1 97.19 455 LYS A N 1
ATOM 3310 C CA . LYS A 1 455 ? 9.469 -5.449 -8.969 1 97.19 455 LYS A CA 1
ATOM 3311 C C . LYS A 1 455 ? 8.102 -5.484 -9.633 1 97.19 455 LYS A C 1
ATOM 3313 O O . LYS A 1 455 ? 7.117 -4.988 -9.07 1 97.19 455 LYS A O 1
ATOM 3318 N N . ASN A 1 456 ? 8.008 -6.074 -10.812 1 97.88 456 ASN A N 1
ATOM 3319 C CA . ASN A 1 456 ? 6.742 -6.078 -11.539 1 97.88 456 ASN A CA 1
ATOM 3320 C C . ASN A 1 456 ? 5.852 -7.242 -11.117 1 97.88 456 ASN A C 1
ATOM 3322 O O . ASN A 1 456 ? 4.797 -7.469 -11.711 1 97.88 456 ASN A O 1
ATOM 3326 N N . SER A 1 457 ? 6.258 -7.969 -10.07 1 98.44 457 SER A N 1
ATOM 3327 C CA . SER A 1 457 ? 5.438 -9.078 -9.609 1 98.44 457 SER A CA 1
ATOM 3328 C C . SER A 1 457 ? 4.363 -8.609 -8.633 1 98.44 457 SER A C 1
ATOM 3330 O O . SER A 1 457 ? 3.566 -9.414 -8.141 1 98.44 457 SER A O 1
ATOM 3332 N N . GLY A 1 458 ? 4.363 -7.332 -8.344 1 97.56 458 GLY A N 1
ATOM 3333 C CA . GLY A 1 458 ? 3.145 -6.82 -7.746 1 97.56 458 GLY A CA 1
ATOM 3334 C C . GLY A 1 458 ? 3.398 -5.922 -6.551 1 97.56 458 GLY A C 1
ATOM 3335 O O . GLY A 1 458 ? 4.523 -5.457 -6.348 1 97.56 458 GLY A O 1
ATOM 3336 N N . VAL A 1 459 ? 2.33 -5.535 -5.875 1 98 459 VAL A N 1
ATOM 3337 C CA . VAL A 1 459 ? 2.299 -4.648 -4.715 1 98 459 VAL A CA 1
ATOM 3338 C C . VAL A 1 459 ? 1.445 -5.27 -3.613 1 98 459 VAL A C 1
ATOM 3340 O O . VAL A 1 459 ? 0.292 -5.641 -3.848 1 98 459 VAL A O 1
ATOM 3343 N N . GLY A 1 460 ? 2.039 -5.355 -2.389 1 97.62 460 GLY A N 1
ATOM 3344 C CA . GLY A 1 460 ? 1.323 -5.953 -1.272 1 97.62 460 GLY A CA 1
ATOM 3345 C C . GLY A 1 460 ? 1.564 -7.445 -1.138 1 97.62 460 GLY A C 1
ATOM 3346 O O . GLY A 1 460 ? 2.309 -8.031 -1.926 1 97.62 460 GLY A O 1
ATOM 3347 N N . ARG A 1 461 ? 0.99 -7.992 -0.133 1 98.5 461 ARG A N 1
ATOM 3348 C CA . ARG A 1 461 ? 1.146 -9.414 0.145 1 98.5 461 ARG A CA 1
ATOM 3349 C C . ARG A 1 461 ? -0.203 -10.062 0.44 1 98.5 461 ARG A C 1
ATOM 3351 O O . ARG A 1 461 ? -1.135 -9.398 0.892 1 98.5 461 ARG A O 1
ATOM 3358 N N . GLU A 1 462 ? -0.275 -11.258 0.133 1 98.56 462 GLU A N 1
ATOM 3359 C CA . GLU A 1 462 ? -1.384 -12.141 0.492 1 98.56 462 GLU A CA 1
ATOM 3360 C C . GLU A 1 462 ? -0.955 -13.172 1.53 1 98.56 462 GLU A C 1
ATOM 3362 O O . GLU A 1 462 ? 0.24 -13.406 1.724 1 98.56 462 GLU A O 1
ATOM 3367 N N . PHE A 1 463 ? -1.911 -13.703 2.293 1 98.56 463 PHE A N 1
ATOM 3368 C CA . PHE A 1 463 ? -1.75 -14.758 3.287 1 98.56 463 PHE A CA 1
ATOM 3369 C C . PHE A 1 463 ? -0.985 -14.242 4.5 1 98.56 463 PHE A C 1
ATOM 3371 O O . PHE A 1 463 ? -0.369 -13.18 4.449 1 9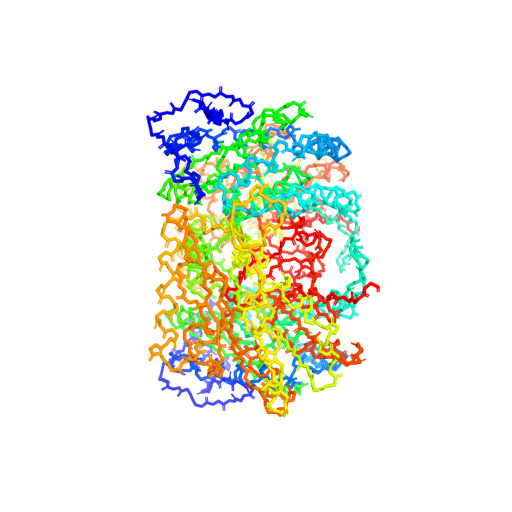8.56 463 PHE A O 1
ATOM 3378 N N . GLY A 1 464 ? -1.068 -15 5.609 1 97.94 464 GLY A N 1
ATOM 3379 C CA . GLY A 1 464 ? -0.411 -14.625 6.852 1 97.94 464 GLY A CA 1
ATOM 3380 C C . GLY A 1 464 ? -0.97 -13.352 7.461 1 97.94 464 GLY A C 1
ATOM 3381 O O . GLY A 1 464 ? -1.979 -12.828 6.988 1 97.94 464 GLY A O 1
ATOM 3382 N N . PRO A 1 465 ? -0.319 -12.922 8.539 1 97.94 465 PRO A N 1
ATOM 3383 C CA . PRO A 1 465 ? -0.738 -11.648 9.125 1 97.94 465 PRO A CA 1
ATOM 3384 C C . PRO A 1 465 ? -0.621 -10.477 8.148 1 97.94 465 PRO A C 1
ATOM 3386 O O . PRO A 1 465 ? -1.404 -9.531 8.219 1 97.94 465 PRO A O 1
ATOM 3389 N N . GLU A 1 466 ? 0.378 -10.602 7.223 1 97.88 466 GLU A N 1
ATOM 3390 C CA . GLU A 1 466 ? 0.593 -9.57 6.207 1 97.88 466 GLU A CA 1
ATOM 3391 C C . GLU A 1 466 ? -0.613 -9.453 5.281 1 97.88 466 GLU A C 1
ATOM 3393 O O . GLU A 1 466 ? -1.045 -8.344 4.957 1 97.88 466 GLU A O 1
ATOM 3398 N N . GLY A 1 467 ? -1.156 -10.633 4.91 1 98.44 467 GLY A N 1
ATOM 3399 C CA . GLY A 1 467 ? -2.322 -10.625 4.043 1 98.44 467 GLY A CA 1
ATOM 3400 C C . GLY A 1 467 ? -3.576 -10.117 4.727 1 98.44 467 GLY A C 1
ATOM 3401 O O . GLY A 1 467 ? -4.418 -9.477 4.098 1 98.44 467 GLY A O 1
ATOM 3402 N N . LEU A 1 468 ? -3.76 -10.43 6.012 1 98.75 468 LEU A N 1
ATOM 3403 C CA . LEU A 1 468 ? -4.895 -9.914 6.77 1 98.75 468 LEU A CA 1
ATOM 3404 C C . LEU A 1 468 ? -4.805 -8.398 6.922 1 98.75 468 LEU A C 1
ATOM 3406 O O . LEU A 1 468 ? -5.797 -7.691 6.738 1 98.75 468 LEU A O 1
ATOM 3410 N N . ALA A 1 469 ? -3.619 -7.906 7.199 1 98.31 469 ALA A N 1
ATOM 3411 C CA . ALA A 1 469 ? -3.393 -6.484 7.445 1 98.31 469 ALA A CA 1
ATOM 3412 C C . ALA A 1 469 ? -3.75 -5.652 6.219 1 98.31 469 ALA A C 1
ATOM 3414 O O . ALA A 1 469 ? -4.125 -4.484 6.34 1 98.31 469 ALA A O 1
ATOM 3415 N N . ALA A 1 470 ? -3.674 -6.27 5.055 1 98.19 470 ALA A N 1
ATOM 3416 C CA . ALA A 1 470 ? -3.945 -5.57 3.801 1 98.19 470 ALA A CA 1
ATOM 3417 C C . ALA A 1 470 ? -5.41 -5.145 3.717 1 98.19 470 ALA A C 1
ATOM 3419 O O . ALA A 1 470 ? -5.773 -4.32 2.877 1 98.19 470 ALA A O 1
ATOM 3420 N N . TYR A 1 471 ? -6.277 -5.625 4.625 1 98.81 471 TYR A N 1
ATOM 3421 C CA . TYR A 1 471 ? -7.703 -5.305 4.602 1 98.81 471 TYR A CA 1
ATOM 3422 C C . TYR A 1 471 ? -8.086 -4.438 5.793 1 98.81 471 TYR A C 1
ATOM 3424 O O . TYR A 1 471 ? -9.273 -4.285 6.102 1 98.81 471 TYR A O 1
ATOM 3432 N N . LEU A 1 472 ? -7.055 -3.932 6.457 1 98.44 472 LEU A N 1
ATOM 3433 C CA . LEU A 1 472 ? -7.25 -3.137 7.66 1 98.44 472 LEU A CA 1
ATOM 3434 C C . LEU A 1 472 ? -6.586 -1.771 7.523 1 98.44 472 LEU A C 1
ATOM 3436 O O . LEU A 1 472 ? -5.598 -1.625 6.801 1 98.44 472 LEU A O 1
ATOM 3440 N N . GLU A 1 473 ? -7.152 -0.769 8.164 1 97.5 473 GLU A N 1
ATOM 3441 C CA . GLU A 1 473 ? -6.547 0.542 8.383 1 97.5 473 GLU A CA 1
ATOM 3442 C C . GLU A 1 473 ? -6.141 0.728 9.844 1 97.5 473 GLU A C 1
ATOM 3444 O O . GLU A 1 473 ? -6.93 0.451 10.75 1 97.5 473 GLU A O 1
ATOM 3449 N N . ALA A 1 474 ? -4.965 1.227 10.023 1 97.94 474 ALA A N 1
ATOM 3450 C CA . ALA A 1 474 ? -4.492 1.486 11.375 1 97.94 474 ALA A CA 1
ATOM 3451 C C . ALA A 1 474 ? -4.902 2.879 11.844 1 97.94 474 ALA A C 1
ATOM 3453 O O . ALA A 1 474 ? -4.789 3.852 11.094 1 97.94 474 ALA A O 1
ATOM 3454 N N . LYS A 1 475 ? -5.395 2.928 13.023 1 98.25 475 LYS A N 1
ATOM 3455 C CA . LYS A 1 475 ? -5.793 4.176 13.664 1 98.25 475 LYS A CA 1
ATOM 3456 C C . LYS A 1 475 ? -5.082 4.359 15 1 98.25 475 LYS A C 1
ATOM 3458 O O . LYS A 1 475 ? -4.98 3.418 15.789 1 98.25 475 LYS A O 1
ATOM 3463 N N . SER A 1 476 ? -4.582 5.52 15.219 1 98.62 476 SER A N 1
ATOM 3464 C CA . SER A 1 476 ? -4.082 5.898 16.531 1 98.62 476 SER A CA 1
ATOM 3465 C C . SER A 1 476 ? -5.129 6.688 17.312 1 98.62 476 SER A C 1
ATOM 3467 O O . SER A 1 476 ? -5.605 7.723 16.844 1 98.62 476 SER A O 1
ATOM 3469 N N . ILE A 1 477 ? -5.508 6.195 18.453 1 98.62 477 ILE A N 1
ATOM 3470 C CA . ILE A 1 477 ? -6.355 6.934 19.391 1 98.62 477 ILE A CA 1
ATOM 3471 C C . ILE A 1 477 ? -5.52 7.422 20.562 1 98.62 477 ILE A C 1
ATOM 3473 O O . ILE A 1 477 ? -5.09 6.625 21.406 1 98.62 477 ILE A O 1
ATOM 3477 N N . PHE A 1 478 ? -5.344 8.68 20.609 1 98.5 478 PHE A N 1
ATOM 3478 C CA . PHE A 1 478 ? -4.516 9.266 21.656 1 98.5 478 PHE A CA 1
ATOM 3479 C C . PHE A 1 478 ? -5.332 9.516 22.906 1 98.5 478 PHE A C 1
ATOM 3481 O O . PHE A 1 478 ? -6.449 10.023 22.844 1 98.5 478 PHE A O 1
ATOM 3488 N N . LEU A 1 479 ? -4.781 9.164 24.047 1 97.69 479 LEU A N 1
ATOM 3489 C CA . LEU A 1 479 ? -5.438 9.328 25.328 1 97.69 479 LEU A CA 1
ATOM 3490 C C . LEU A 1 479 ? -4.727 10.375 26.188 1 97.69 479 LEU A C 1
ATOM 3492 O O . LEU A 1 479 ? -3.551 10.672 25.953 1 97.69 479 LEU A O 1
ATOM 3496 N N . PRO A 1 480 ? -5.453 10.977 27.094 1 93.69 480 PRO A N 1
ATOM 3497 C CA . PRO A 1 480 ? -4.793 11.953 27.953 1 93.69 480 PRO A CA 1
ATOM 3498 C C . PRO A 1 480 ? -3.648 11.336 28.766 1 93.69 480 PRO A C 1
ATOM 3500 O O . PRO A 1 480 ? -3.729 10.172 29.172 1 93.69 480 PRO A O 1
ATOM 3503 N N . ALA A 1 481 ? -2.584 12.211 28.953 1 85.5 481 ALA A N 1
ATOM 3504 C CA . ALA A 1 481 ? -1.433 11.766 29.734 1 85.5 481 ALA A CA 1
ATOM 3505 C C . ALA A 1 481 ? -1.802 11.586 31.203 1 85.5 481 ALA A C 1
ATOM 3507 O O . ALA A 1 481 ? -2.701 12.266 31.703 1 85.5 481 ALA A O 1
ATOM 3508 N N . MET B 1 1 ? 20.844 43.594 7.648 1 41.78 1 MET B N 1
ATOM 3509 C CA . MET B 1 1 ? 20.297 42.906 6.48 1 41.78 1 MET B CA 1
ATOM 3510 C C . MET B 1 1 ? 20.375 41.375 6.645 1 41.78 1 MET B C 1
ATOM 3512 O O . MET B 1 1 ? 21.438 40.844 6.902 1 41.78 1 MET B O 1
ATOM 3516 N N . GLU B 1 2 ? 19.266 40.688 6.883 1 63.22 2 GLU B N 1
ATOM 3517 C CA . GLU B 1 2 ? 19.312 39.281 7.207 1 63.22 2 GLU B CA 1
ATOM 3518 C C . GLU B 1 2 ? 20.047 38.5 6.125 1 63.22 2 GLU B C 1
ATOM 3520 O O . GLU B 1 2 ? 19.859 38.75 4.934 1 63.22 2 GLU B O 1
ATOM 3525 N N . THR B 1 3 ? 21.125 37.844 6.469 1 79.38 3 THR B N 1
ATOM 3526 C CA . THR B 1 3 ? 22.062 37.125 5.605 1 79.38 3 THR B CA 1
ATOM 3527 C C . THR B 1 3 ? 21.328 36.125 4.715 1 79.38 3 THR B C 1
ATOM 3529 O O . THR B 1 3 ? 20.5 35.344 5.199 1 79.38 3 THR B O 1
ATOM 3532 N N . ARG B 1 4 ? 21.469 36.375 3.328 1 91 4 ARG B N 1
ATOM 3533 C CA . ARG B 1 4 ? 20.922 35.469 2.326 1 91 4 ARG B CA 1
ATOM 3534 C C . ARG B 1 4 ? 21.656 34.125 2.32 1 91 4 ARG B C 1
ATOM 3536 O O . ARG B 1 4 ? 22.875 34.094 2.438 1 91 4 ARG B O 1
ATOM 3543 N N . VAL B 1 5 ? 20.969 33.094 2.391 1 94.81 5 VAL B N 1
ATOM 3544 C CA . VAL B 1 5 ? 21.531 31.766 2.275 1 94.81 5 VAL B CA 1
ATOM 3545 C C . VAL B 1 5 ? 21.484 31.312 0.818 1 94.81 5 VAL B C 1
ATOM 3547 O O . VAL B 1 5 ? 20.406 31.125 0.242 1 94.81 5 VAL B O 1
ATOM 3550 N N . GLU B 1 6 ? 22.625 31.156 0.2 1 95.94 6 GLU B N 1
ATOM 3551 C CA . GLU B 1 6 ? 22.672 30.844 -1.225 1 95.94 6 GLU B CA 1
ATOM 3552 C C . GLU B 1 6 ? 23.453 29.547 -1.479 1 95.94 6 GLU B C 1
ATOM 3554 O O . GLU B 1 6 ? 24.578 29.406 -1.005 1 95.94 6 GLU B O 1
ATOM 3559 N N . TYR B 1 7 ? 22.781 28.656 -2.082 1 97.31 7 TYR B N 1
ATOM 3560 C CA . TYR B 1 7 ? 23.438 27.453 -2.605 1 97.31 7 TYR B CA 1
ATOM 3561 C C . TYR B 1 7 ? 23.578 27.531 -4.121 1 97.31 7 TYR B C 1
ATOM 3563 O O . TYR B 1 7 ? 22.625 27.906 -4.82 1 97.31 7 TYR B O 1
ATOM 3571 N N . THR B 1 8 ? 24.719 27.188 -4.617 1 97.69 8 THR B N 1
ATOM 3572 C CA . THR B 1 8 ? 24.938 27.25 -6.059 1 97.69 8 THR B CA 1
ATOM 3573 C C . THR B 1 8 ? 25.125 25.844 -6.637 1 97.69 8 THR B C 1
ATOM 3575 O O . THR B 1 8 ? 25.234 25.688 -7.855 1 97.69 8 THR B O 1
ATOM 3578 N N . GLU B 1 9 ? 25.125 24.891 -5.789 1 98.44 9 GLU B N 1
ATOM 3579 C CA . GLU B 1 9 ? 25.281 23.5 -6.199 1 98.44 9 GLU B CA 1
ATOM 3580 C C . GLU B 1 9 ? 24.125 22.641 -5.711 1 98.44 9 GLU B C 1
ATOM 3582 O O . GLU B 1 9 ? 23.359 23.047 -4.84 1 98.44 9 GLU B O 1
ATOM 3587 N N . LEU B 1 10 ? 23.938 21.516 -6.375 1 98.62 10 LEU B N 1
ATOM 3588 C CA . LEU B 1 10 ? 23 20.484 -5.934 1 98.62 10 LEU B CA 1
ATOM 3589 C C . LEU B 1 10 ? 23.703 19.406 -5.133 1 98.62 10 LEU B C 1
ATOM 3591 O O . LEU B 1 10 ? 24.859 19.078 -5.41 1 98.62 10 LEU B O 1
ATOM 3595 N N . PHE B 1 11 ? 23.062 18.891 -4.105 1 98.69 11 PHE B N 1
ATOM 3596 C CA . PHE B 1 11 ? 23.594 17.766 -3.354 1 98.69 11 PHE B CA 1
ATOM 3597 C C . PHE B 1 11 ? 23.156 16.453 -3.98 1 98.69 11 PHE B C 1
ATOM 3599 O O . PHE B 1 11 ? 22.047 15.969 -3.727 1 98.69 11 PHE B O 1
ATOM 3606 N N . ILE B 1 12 ? 23.984 15.797 -4.785 1 98.62 12 ILE B N 1
ATOM 3607 C CA . ILE B 1 12 ? 23.625 14.562 -5.488 1 98.62 12 ILE B CA 1
ATOM 3608 C C . ILE B 1 12 ? 24.547 13.43 -5.031 1 98.62 12 ILE B C 1
ATOM 3610 O O . ILE B 1 12 ? 25.766 13.492 -5.215 1 98.62 12 ILE B O 1
ATOM 3614 N N . GLY B 1 13 ? 23.969 12.461 -4.426 1 98 13 GLY B N 1
ATOM 3615 C CA . GLY B 1 13 ? 24.703 11.281 -3.992 1 98 13 GLY B CA 1
ATOM 3616 C C . GLY B 1 13 ? 25.734 11.578 -2.922 1 98 13 GLY B C 1
ATOM 3617 O O . GLY B 1 13 ? 26.828 11.008 -2.93 1 98 13 GLY B O 1
ATOM 3618 N N . GLY B 1 14 ? 25.484 12.547 -2.156 1 97.81 14 GLY B N 1
ATOM 3619 C CA . GLY B 1 14 ? 26.391 12.852 -1.06 1 97.81 14 GLY B CA 1
ATOM 3620 C C . GLY B 1 14 ? 27.453 13.875 -1.424 1 97.81 14 GLY B C 1
ATOM 3621 O O . GLY B 1 14 ? 28.328 14.18 -0.616 1 97.81 14 GLY B O 1
ATOM 3622 N N . GLU B 1 15 ? 27.328 14.438 -2.598 1 97.25 15 GLU B N 1
ATOM 3623 C CA . GLU B 1 15 ? 28.312 15.414 -3.055 1 97.25 15 GLU B CA 1
ATOM 3624 C C . GLU B 1 15 ? 27.625 16.656 -3.613 1 97.25 15 GLU B C 1
ATOM 3626 O O . GLU B 1 15 ? 26.578 16.578 -4.238 1 97.25 15 GLU B O 1
ATOM 3631 N N . TRP B 1 16 ? 28.25 17.812 -3.318 1 98 16 TRP B N 1
ATOM 3632 C CA . TRP B 1 16 ? 27.828 19.047 -3.959 1 98 16 TRP B CA 1
ATOM 3633 C C . TRP B 1 16 ? 28.344 19.141 -5.387 1 98 16 TRP B C 1
ATOM 3635 O O . TRP B 1 16 ? 29.562 19.094 -5.613 1 98 16 TRP B O 1
ATOM 3645 N N . VAL B 1 17 ? 27.438 19.188 -6.355 1 98.12 17 VAL B N 1
ATOM 3646 C CA . VAL B 1 17 ? 27.844 19.141 -7.758 1 98.12 17 VAL B CA 1
ATOM 3647 C C . VAL B 1 17 ? 27.203 20.297 -8.523 1 98.12 17 VAL B C 1
ATOM 3649 O O . VAL B 1 17 ? 26.172 20.844 -8.102 1 98.12 17 VAL B O 1
ATOM 3652 N N . THR B 1 18 ? 27.781 20.656 -9.648 1 98.06 18 THR B N 1
ATOM 3653 C CA . THR B 1 18 ? 27.219 21.672 -10.539 1 98.06 18 THR B CA 1
ATOM 3654 C C . THR B 1 18 ? 25.922 21.203 -11.164 1 98.06 18 THR B C 1
ATOM 3656 O O . THR B 1 18 ? 25.859 20.109 -11.719 1 98.06 18 THR B O 1
ATOM 3659 N N . PRO B 1 19 ? 24.906 21.953 -11.023 1 98.19 19 PRO B N 1
ATOM 3660 C CA . PRO B 1 19 ? 23.656 21.578 -11.664 1 98.19 19 PRO B CA 1
ATOM 3661 C C . PRO B 1 19 ? 23.781 21.484 -13.188 1 98.19 19 PRO B C 1
ATOM 3663 O O . PRO B 1 19 ? 24.609 22.156 -13.789 1 98.19 19 PRO B O 1
ATOM 3666 N N . SER B 1 20 ? 22.938 20.688 -13.75 1 97.88 20 SER B N 1
ATOM 3667 C CA . SER B 1 20 ? 22.938 20.531 -15.203 1 97.88 20 SER B CA 1
ATOM 3668 C C . SER B 1 20 ? 22.25 21.719 -15.883 1 97.88 20 SER B C 1
ATOM 3670 O O . SER B 1 20 ? 22.547 22.047 -17.031 1 97.88 20 SER B O 1
ATOM 3672 N N . GLY B 1 21 ? 21.312 22.281 -15.227 1 95.94 21 GLY B N 1
ATOM 3673 C CA . GLY B 1 21 ? 20.594 23.422 -15.773 1 95.94 21 GLY B CA 1
ATOM 3674 C C . GLY B 1 21 ? 20.953 24.734 -15.109 1 95.94 21 GLY B C 1
ATOM 3675 O O . GLY B 1 21 ? 21.859 24.781 -14.273 1 95.94 21 GLY B O 1
ATOM 3676 N N . SER B 1 22 ? 20.281 25.812 -15.523 1 96.19 22 SER B N 1
ATOM 3677 C CA . SER B 1 22 ? 20.578 27.156 -15 1 96.19 22 SER B CA 1
ATOM 3678 C C . SER B 1 22 ? 19.438 27.672 -14.141 1 96.19 22 SER B C 1
ATOM 3680 O O . SER B 1 22 ? 19.5 28.797 -13.633 1 96.19 22 SER B O 1
ATOM 3682 N N . GLY B 1 23 ? 18.422 26.828 -14.031 1 97.19 23 GLY B N 1
ATOM 3683 C CA . GLY B 1 23 ? 17.266 27.281 -13.25 1 97.19 23 GLY B CA 1
ATOM 3684 C C . GLY B 1 23 ? 17.609 27.531 -11.789 1 97.19 23 GLY B C 1
ATOM 3685 O O . GLY B 1 23 ? 18.5 26.891 -11.234 1 97.19 23 GLY B O 1
ATOM 3686 N N . VAL B 1 24 ? 16.906 28.516 -11.188 1 98 24 VAL B N 1
ATOM 3687 C CA . VAL B 1 24 ? 17.109 28.875 -9.789 1 98 24 VAL B CA 1
ATOM 3688 C C . VAL B 1 24 ? 15.75 29.016 -9.102 1 98 24 VAL B C 1
ATOM 3690 O O . VAL B 1 24 ? 14.797 29.531 -9.68 1 98 24 VAL B O 1
ATOM 3693 N N . ILE B 1 25 ? 15.672 28.469 -7.902 1 98.31 25 ILE B N 1
ATOM 3694 C CA . ILE B 1 25 ? 14.516 28.688 -7.039 1 98.31 25 ILE B CA 1
ATOM 3695 C C . ILE B 1 25 ? 14.836 29.75 -5.988 1 98.31 25 ILE B C 1
ATOM 3697 O O . ILE B 1 25 ? 15.734 29.562 -5.168 1 98.31 25 ILE B O 1
ATOM 3701 N N . GLU B 1 26 ? 14.109 30.797 -6.09 1 98 26 GLU B N 1
ATOM 3702 C CA . GLU B 1 26 ? 14.234 31.828 -5.07 1 98 26 GLU B CA 1
ATOM 3703 C C . GLU B 1 26 ? 13.289 31.578 -3.902 1 98 26 GLU B C 1
ATOM 3705 O O . GLU B 1 26 ? 12.125 31.234 -4.105 1 98 26 GLU B O 1
ATOM 3710 N N . VAL B 1 27 ? 13.828 31.719 -2.707 1 98.12 27 VAL B N 1
ATOM 3711 C CA . VAL B 1 27 ? 13.031 31.516 -1.502 1 98.12 27 VAL B CA 1
ATOM 3712 C C . VAL B 1 27 ? 12.625 32.875 -0.919 1 98.12 27 VAL B C 1
ATOM 3714 O O . VAL B 1 27 ? 13.484 33.688 -0.549 1 98.12 27 VAL B O 1
ATOM 3717 N N . MET B 1 28 ? 11.344 33.094 -0.857 1 97.38 28 MET B N 1
ATOM 3718 C CA . MET B 1 28 ? 10.797 34.375 -0.399 1 97.38 28 MET B CA 1
ATOM 3719 C C . MET B 1 28 ? 10.328 34.25 1.048 1 97.38 28 MET B C 1
ATOM 3721 O O . MET B 1 28 ? 9.703 33.281 1.438 1 97.38 28 MET B O 1
ATOM 3725 N N . SER B 1 29 ? 10.68 35.25 1.815 1 97.31 29 SER B N 1
ATOM 3726 C CA . SER B 1 29 ? 10.125 35.344 3.164 1 97.31 29 SER B CA 1
ATOM 3727 C C . SER B 1 29 ? 8.656 35.75 3.137 1 97.31 29 SER B C 1
ATOM 3729 O O . SER B 1 29 ? 8.305 36.781 2.602 1 97.31 29 SER B O 1
ATOM 3731 N N . PRO B 1 30 ? 7.773 34.906 3.787 1 98.06 30 PRO B N 1
ATOM 3732 C CA . PRO B 1 30 ? 6.355 35.281 3.838 1 98.06 30 PRO B CA 1
ATOM 3733 C C . PRO B 1 30 ? 6.094 36.531 4.684 1 98.06 30 PRO B C 1
ATOM 3735 O O . PRO B 1 30 ? 5.035 37.156 4.562 1 98.06 30 PRO B O 1
ATOM 3738 N N . HIS B 1 31 ? 7.031 36.906 5.512 1 97.12 31 HIS B N 1
ATOM 3739 C CA . HIS B 1 31 ? 6.895 38.031 6.414 1 97.12 31 HIS B CA 1
ATOM 3740 C C . HIS B 1 31 ? 7.359 39.312 5.754 1 97.12 31 HIS B C 1
ATOM 3742 O O . HIS B 1 31 ? 6.688 40.344 5.848 1 97.12 31 HIS B O 1
ATOM 3748 N N . THR B 1 32 ? 8.5 39.281 5 1 96.44 32 THR B N 1
ATOM 3749 C CA . THR B 1 32 ? 9.094 40.5 4.469 1 96.44 32 THR B CA 1
ATOM 3750 C C . THR B 1 32 ? 8.812 40.625 2.975 1 96.44 32 THR B C 1
ATOM 3752 O O . THR B 1 32 ? 9.016 41.688 2.393 1 96.44 32 THR B O 1
ATOM 3755 N N . GLU B 1 33 ? 8.438 39.531 2.357 1 97 33 GLU B N 1
ATOM 3756 C CA . GLU B 1 33 ? 8.227 39.469 0.915 1 97 33 GLU B CA 1
ATOM 3757 C C . GLU B 1 33 ? 9.523 39.719 0.155 1 97 33 GLU B C 1
ATOM 3759 O O . GLU B 1 33 ? 9.508 40.219 -0.967 1 97 33 GLU B O 1
ATOM 3764 N N . ARG B 1 34 ? 10.594 39.375 0.792 1 96.81 34 ARG B N 1
ATOM 3765 C CA . ARG B 1 34 ? 11.906 39.5 0.17 1 96.81 34 ARG B CA 1
ATOM 3766 C C . ARG B 1 34 ? 12.594 38.156 0.022 1 96.81 34 ARG B C 1
ATOM 3768 O O . ARG B 1 34 ? 12.32 37.219 0.783 1 96.81 34 ARG B O 1
ATOM 3775 N N . VAL B 1 35 ? 13.5 38.125 -0.972 1 97.44 35 VAL B N 1
ATOM 3776 C CA . VAL B 1 35 ? 14.266 36.906 -1.191 1 97.44 35 VAL B CA 1
ATOM 3777 C C . VAL B 1 35 ? 15.258 36.688 -0.048 1 97.44 35 VAL B C 1
ATOM 3779 O O . VAL B 1 35 ? 16.047 37.594 0.268 1 97.44 35 VAL B O 1
ATOM 3782 N N . ILE B 1 36 ? 15.234 35.594 0.551 1 97.44 36 ILE B N 1
ATOM 3783 C CA . ILE B 1 36 ? 16.125 35.312 1.683 1 97.44 36 ILE B CA 1
ATOM 3784 C C . ILE B 1 36 ? 17.188 34.312 1.286 1 97.44 36 ILE B C 1
ATOM 3786 O O . ILE B 1 36 ? 18.094 34.031 2.061 1 97.44 36 ILE B O 1
ATOM 3790 N N . GLY B 1 37 ? 17.062 33.688 0.152 1 97.75 37 GLY B N 1
ATOM 3791 C CA . GLY B 1 37 ? 18 32.719 -0.334 1 97.75 37 GLY B CA 1
ATOM 3792 C C . GLY B 1 37 ? 17.609 32.125 -1.671 1 97.75 37 GLY B C 1
ATOM 3793 O O . GLY B 1 37 ? 16.594 32.5 -2.26 1 97.75 37 GLY B O 1
ATOM 3794 N N . SER B 1 38 ? 18.438 31.25 -2.141 1 98.12 38 SER B N 1
ATOM 3795 C CA . SER B 1 38 ? 18.188 30.594 -3.412 1 98.12 38 SER B CA 1
ATOM 3796 C C . SER B 1 38 ? 18.906 29.25 -3.498 1 98.12 38 SER B C 1
ATOM 3798 O O . SER B 1 38 ? 19.891 29.031 -2.793 1 98.12 38 SER B O 1
ATOM 3800 N N . VAL B 1 39 ? 18.391 28.391 -4.27 1 98.5 39 VAL B N 1
ATOM 3801 C CA . VAL B 1 39 ? 19 27.094 -4.59 1 98.5 39 VAL B CA 1
ATOM 3802 C C . VAL B 1 39 ? 18.875 26.828 -6.09 1 98.5 39 VAL B C 1
ATOM 3804 O O . VAL B 1 39 ? 18 27.375 -6.754 1 98.5 39 VAL B O 1
ATOM 3807 N N . PRO B 1 40 ? 19.781 26.016 -6.629 1 98.5 40 PRO B N 1
ATOM 3808 C CA . PRO B 1 40 ? 19.562 25.609 -8.016 1 98.5 40 PRO B CA 1
ATOM 3809 C C . PRO B 1 40 ? 18.281 24.781 -8.188 1 98.5 40 PRO B C 1
ATOM 3811 O O . PRO B 1 40 ? 17.953 23.984 -7.316 1 98.5 40 PRO B O 1
ATOM 3814 N N . ALA B 1 41 ? 17.578 24.984 -9.289 1 98.5 41 ALA B N 1
ATOM 3815 C CA . ALA B 1 41 ? 16.469 24.109 -9.68 1 98.5 41 ALA B CA 1
ATOM 3816 C C . ALA B 1 41 ? 16.969 22.906 -10.477 1 98.5 41 ALA B C 1
ATOM 3818 O O . ALA B 1 41 ? 17.562 23.078 -11.539 1 98.5 41 ALA B O 1
ATOM 3819 N N . ALA B 1 42 ? 16.734 21.766 -9.977 1 98.62 42 ALA B N 1
ATOM 3820 C CA . ALA B 1 42 ? 17.188 20.547 -10.648 1 98.62 42 ALA B CA 1
ATOM 3821 C C . ALA B 1 42 ? 16.5 20.375 -12 1 98.62 42 ALA B C 1
ATOM 3823 O O . ALA B 1 42 ? 15.336 20.766 -12.156 1 98.62 42 ALA B O 1
ATOM 3824 N N . SER B 1 43 ? 17.156 19.844 -12.953 1 98.44 43 SER B N 1
ATOM 3825 C CA . SER B 1 43 ? 16.609 19.469 -14.266 1 98.44 43 SER B CA 1
ATOM 3826 C C . SER B 1 43 ? 16.344 17.969 -14.352 1 98.44 43 SER B C 1
ATOM 3828 O O . SER B 1 43 ? 16.672 17.219 -13.43 1 98.44 43 SER B O 1
ATOM 3830 N N . THR B 1 44 ? 15.742 17.531 -15.477 1 98.44 44 THR B N 1
ATOM 3831 C CA . THR B 1 44 ? 15.516 16.109 -15.688 1 98.44 44 THR B CA 1
ATOM 3832 C C . THR B 1 44 ? 16.844 15.359 -15.781 1 98.44 44 THR B C 1
ATOM 3834 O O . THR B 1 44 ? 16.953 14.203 -15.367 1 98.44 44 THR B O 1
ATOM 3837 N N . ALA B 1 45 ? 17.859 16.047 -16.281 1 98.69 45 ALA B N 1
ATOM 3838 C CA . ALA B 1 45 ? 19.188 15.438 -16.344 1 98.69 45 ALA B CA 1
ATOM 3839 C C . ALA B 1 45 ? 19.75 15.203 -14.938 1 98.69 45 ALA B C 1
ATOM 3841 O O . ALA B 1 45 ? 20.438 14.203 -14.703 1 98.69 45 ALA B O 1
ATOM 3842 N N . ASP B 1 46 ? 19.516 16.156 -14.047 1 98.81 46 ASP B N 1
ATOM 3843 C CA . ASP B 1 46 ? 19.938 15.977 -12.656 1 98.81 46 ASP B CA 1
ATOM 3844 C C . ASP B 1 46 ? 19.203 14.805 -12.008 1 98.81 46 ASP B C 1
ATOM 3846 O O . ASP B 1 46 ? 19.797 14.078 -11.203 1 98.81 46 ASP B O 1
ATOM 3850 N N . VAL B 1 47 ? 17.906 14.648 -12.383 1 98.88 47 VAL B N 1
ATOM 3851 C CA . VAL B 1 47 ? 17.141 13.516 -11.875 1 98.88 47 VAL B CA 1
ATOM 3852 C C . VAL B 1 47 ? 17.766 12.211 -12.352 1 98.88 47 VAL B C 1
ATOM 3854 O O . VAL B 1 47 ? 17.984 11.289 -11.562 1 98.88 47 VAL B O 1
ATOM 3857 N N . ASP B 1 48 ? 18.062 12.133 -13.641 1 98.81 48 ASP B N 1
ATOM 3858 C CA . ASP B 1 48 ? 18.672 10.93 -14.195 1 98.81 48 ASP B CA 1
ATOM 3859 C C . ASP B 1 48 ? 19.969 10.586 -13.484 1 98.81 48 ASP B C 1
ATOM 3861 O O . ASP B 1 48 ? 20.203 9.43 -13.117 1 98.81 48 ASP B O 1
ATOM 3865 N N . ARG B 1 49 ? 20.781 11.586 -13.266 1 98.69 49 ARG B N 1
ATOM 3866 C CA . ARG B 1 49 ? 22.062 11.406 -12.586 1 98.69 49 ARG B CA 1
ATOM 3867 C C . ARG B 1 49 ? 21.859 10.93 -11.148 1 98.69 49 ARG B C 1
ATOM 3869 O O . ARG B 1 49 ? 22.531 10.008 -10.695 1 98.69 49 ARG B O 1
ATOM 3876 N N . ALA B 1 50 ? 20.953 11.57 -10.453 1 98.81 50 ALA B N 1
ATOM 3877 C CA . ALA B 1 50 ? 20.656 11.227 -9.062 1 98.81 50 ALA B CA 1
ATOM 3878 C C . ALA B 1 50 ? 20.188 9.781 -8.945 1 98.81 50 ALA B C 1
ATOM 3880 O O . ALA B 1 50 ? 20.641 9.039 -8.07 1 98.81 50 ALA B O 1
ATOM 3881 N N . VAL B 1 51 ? 19.266 9.367 -9.844 1 98.88 51 VAL B N 1
ATOM 3882 C CA . VAL B 1 51 ? 18.703 8.031 -9.797 1 98.88 51 VAL B CA 1
ATOM 3883 C C . VAL B 1 51 ? 19.781 7 -10.117 1 98.88 51 VAL B C 1
ATOM 3885 O O . VAL B 1 51 ? 19.859 5.957 -9.461 1 98.88 51 VAL B O 1
ATOM 3888 N N . GLU B 1 52 ? 20.578 7.27 -11.094 1 98.75 52 GLU B N 1
ATOM 3889 C CA . GLU B 1 52 ? 21.672 6.367 -11.453 1 98.75 52 GLU B CA 1
ATOM 3890 C C . GLU B 1 52 ? 22.609 6.137 -10.273 1 98.75 52 GLU B C 1
ATOM 3892 O O . GLU B 1 52 ? 22.984 5 -9.984 1 98.75 52 GLU B O 1
ATOM 3897 N N . ILE B 1 53 ? 23 7.188 -9.633 1 98.75 53 ILE B N 1
ATOM 3898 C CA . ILE B 1 53 ? 23.922 7.121 -8.5 1 98.75 53 ILE B CA 1
ATOM 3899 C C . ILE B 1 53 ? 23.25 6.367 -7.348 1 98.75 53 ILE B C 1
ATOM 3901 O O . ILE B 1 53 ? 23.875 5.504 -6.723 1 98.75 53 ILE B O 1
ATOM 3905 N N . ALA B 1 54 ? 22 6.676 -7.047 1 98.81 54 ALA B N 1
ATOM 3906 C CA . ALA B 1 54 ? 21.266 6.016 -5.969 1 98.81 54 ALA B CA 1
ATOM 3907 C C . ALA B 1 54 ? 21.141 4.516 -6.238 1 98.81 54 ALA B C 1
ATOM 3909 O O . ALA B 1 54 ? 21.312 3.701 -5.328 1 98.81 54 ALA B O 1
ATOM 3910 N N . ARG B 1 55 ? 20.812 4.133 -7.512 1 98.31 55 ARG B N 1
ATOM 3911 C CA . ARG B 1 55 ? 20.688 2.729 -7.891 1 98.31 55 ARG B CA 1
ATOM 3912 C C . ARG B 1 55 ? 22 1.988 -7.695 1 98.31 55 ARG B C 1
ATOM 3914 O O . ARG B 1 55 ? 22.031 0.88 -7.152 1 98.31 55 ARG B O 1
ATOM 3921 N N . ALA B 1 56 ? 23.094 2.627 -8.141 1 98.12 56 ALA B N 1
ATOM 3922 C CA . ALA B 1 56 ? 24.406 2.016 -7.992 1 98.12 56 ALA B CA 1
ATOM 3923 C C . ALA B 1 56 ? 24.75 1.811 -6.52 1 98.12 56 ALA B C 1
ATOM 3925 O O . ALA B 1 56 ? 25.281 0.764 -6.137 1 98.12 56 ALA B O 1
ATOM 3926 N N . ALA B 1 57 ? 24.438 2.789 -5.723 1 98.06 57 ALA B N 1
ATOM 3927 C CA . ALA B 1 57 ? 24.703 2.701 -4.289 1 98.06 57 ALA B CA 1
ATOM 3928 C C . ALA B 1 57 ? 23.906 1.576 -3.65 1 98.06 57 ALA B C 1
ATOM 3930 O O . ALA B 1 57 ? 24.438 0.785 -2.869 1 98.06 57 ALA B O 1
ATOM 3931 N N . PHE B 1 58 ? 22.672 1.452 -3.969 1 98.06 58 PHE B N 1
ATOM 3932 C CA . PHE B 1 58 ? 21.812 0.418 -3.402 1 98.06 58 PHE B CA 1
ATOM 3933 C C . PHE B 1 58 ? 22.281 -0.967 -3.834 1 98.06 58 PHE B C 1
ATOM 3935 O O . PHE B 1 58 ? 22.406 -1.874 -3.006 1 98.06 58 PHE B O 1
ATOM 3942 N N . ASP B 1 59 ? 22.516 -1.068 -5.113 1 95.25 59 ASP B N 1
ATOM 3943 C CA . ASP B 1 59 ? 22.859 -2.365 -5.691 1 95.25 59 ASP B CA 1
ATOM 3944 C C . ASP B 1 59 ? 24.219 -2.85 -5.188 1 95.25 59 ASP B C 1
ATOM 3946 O O . ASP B 1 59 ? 24.469 -4.055 -5.102 1 95.25 59 ASP B O 1
ATOM 3950 N N . SER B 1 60 ? 25.078 -1.884 -4.863 1 95.25 60 SER B N 1
ATOM 3951 C CA . SER B 1 60 ? 26.375 -2.256 -4.324 1 95.25 60 SER B CA 1
ATOM 3952 C C . SER B 1 60 ? 26.25 -2.918 -2.957 1 95.25 60 SER B C 1
ATOM 3954 O O . SER B 1 60 ? 27.141 -3.648 -2.523 1 95.25 60 SER B O 1
ATOM 3956 N N . GLY B 1 61 ? 25.219 -2.557 -2.236 1 95.06 61 GLY B N 1
ATOM 3957 C CA . GLY B 1 61 ? 24.969 -3.113 -0.917 1 95.06 61 GLY B CA 1
ATOM 3958 C C . GLY B 1 61 ? 25.719 -2.4 0.189 1 95.06 61 GLY B C 1
ATOM 3959 O O . GLY B 1 61 ? 25.578 -2.748 1.363 1 95.06 61 GLY B O 1
ATOM 3960 N N . GLU B 1 62 ? 26.469 -1.37 -0.211 1 94.81 62 GLU B N 1
ATOM 3961 C CA . GLU B 1 62 ? 27.297 -0.703 0.783 1 94.81 62 GLU B CA 1
ATOM 3962 C C . GLU B 1 62 ? 26.469 -0.245 1.98 1 94.81 62 GLU B C 1
ATOM 3964 O O . GLU B 1 62 ? 26.828 -0.515 3.129 1 94.81 62 GLU B O 1
ATOM 3969 N N . TRP B 1 63 ? 25.391 0.345 1.76 1 97.75 63 TRP B N 1
ATOM 3970 C CA . TRP B 1 63 ? 24.531 0.827 2.838 1 97.75 63 TRP B CA 1
ATOM 3971 C C . TRP B 1 63 ? 23.5 -0.23 3.229 1 97.75 63 TRP B C 1
ATOM 3973 O O . TRP B 1 63 ? 23.328 -0.525 4.414 1 97.75 63 TRP B O 1
ATOM 3983 N N . ALA B 1 64 ? 22.922 -0.866 2.283 1 96.75 64 ALA B N 1
ATOM 3984 C CA . ALA B 1 64 ? 21.828 -1.805 2.496 1 96.75 64 ALA B CA 1
ATOM 3985 C C . ALA B 1 64 ? 22.281 -3.008 3.316 1 96.75 64 ALA B C 1
ATOM 3987 O O . ALA B 1 64 ? 21.5 -3.59 4.066 1 96.75 64 ALA B O 1
ATOM 3988 N N . GLN B 1 65 ? 23.531 -3.336 3.166 1 95.31 65 GLN B N 1
ATOM 3989 C CA . GLN B 1 65 ? 24.031 -4.523 3.848 1 95.31 65 GLN B CA 1
ATOM 3990 C C . GLN B 1 65 ? 24.859 -4.145 5.074 1 95.31 65 GLN B C 1
ATOM 3992 O O . GLN B 1 65 ? 25.375 -5.016 5.777 1 95.31 65 GLN B O 1
ATOM 3997 N N . THR B 1 66 ? 25.016 -2.805 5.336 1 97.31 66 THR B N 1
ATOM 3998 C CA . THR B 1 66 ? 25.625 -2.365 6.586 1 97.31 66 THR B CA 1
ATOM 3999 C C . THR B 1 66 ? 24.828 -2.893 7.781 1 97.31 66 THR B C 1
ATOM 4001 O O . THR B 1 66 ? 23.594 -2.865 7.777 1 97.31 66 THR B O 1
ATOM 4004 N N . PRO B 1 67 ? 25.547 -3.457 8.812 1 97.75 67 PRO B N 1
ATOM 4005 C CA . PRO B 1 67 ? 24.812 -3.926 9.992 1 97.75 67 PRO B CA 1
ATOM 4006 C C . PRO B 1 67 ? 23.875 -2.869 10.562 1 97.75 67 PRO B C 1
ATOM 4008 O O . PRO B 1 67 ? 24.203 -1.681 10.57 1 97.75 67 PRO B O 1
ATOM 4011 N N . LEU B 1 68 ? 22.781 -3.287 11.047 1 98.38 68 LEU B N 1
ATOM 4012 C CA . LEU B 1 68 ? 21.75 -2.391 11.531 1 98.38 68 LEU B CA 1
ATOM 4013 C C . LEU B 1 68 ? 22.297 -1.448 12.602 1 98.38 68 LEU B C 1
ATOM 4015 O O . LEU B 1 68 ? 21.969 -0.259 12.609 1 98.38 68 LEU B O 1
ATOM 4019 N N . ALA B 1 69 ? 23.109 -1.987 13.484 1 98.62 69 ALA B N 1
ATOM 4020 C CA . ALA B 1 69 ? 23.672 -1.176 14.562 1 98.62 69 ALA B CA 1
ATOM 4021 C C . ALA B 1 69 ? 24.453 0.01 14.008 1 98.62 69 ALA B C 1
ATOM 4023 O O . ALA B 1 69 ? 24.422 1.104 14.57 1 98.62 69 ALA B O 1
ATOM 4024 N N . ASP B 1 70 ? 25.141 -0.174 12.898 1 98.56 70 ASP B N 1
ATOM 4025 C CA . ASP B 1 70 ? 25.922 0.891 12.281 1 98.56 70 ASP B CA 1
ATOM 4026 C C . ASP B 1 70 ? 25.016 1.9 11.578 1 98.56 70 ASP B C 1
ATOM 4028 O O . ASP B 1 70 ? 25.297 3.102 11.594 1 98.56 70 ASP B O 1
ATOM 4032 N N . ARG B 1 71 ? 23.969 1.42 10.93 1 98.75 71 ARG B N 1
ATOM 4033 C CA . ARG B 1 71 ? 23.016 2.344 10.328 1 98.75 71 ARG B CA 1
ATOM 4034 C C . ARG B 1 71 ? 22.328 3.199 11.391 1 98.75 71 ARG B C 1
ATOM 4036 O O . ARG B 1 71 ? 22.172 4.41 11.219 1 98.75 71 ARG B O 1
ATOM 4043 N N . ILE B 1 72 ? 21.969 2.562 12.539 1 98.88 72 ILE B N 1
ATOM 4044 C CA . ILE B 1 72 ? 21.375 3.281 13.656 1 98.88 72 ILE B CA 1
ATOM 4045 C C . ILE B 1 72 ? 22.344 4.332 14.18 1 98.88 72 ILE B C 1
ATOM 4047 O O . ILE B 1 72 ? 21.953 5.449 14.508 1 98.88 72 ILE B O 1
ATOM 4051 N N . ALA B 1 73 ? 23.609 3.99 14.234 1 98.88 73 ALA B N 1
ATOM 4052 C CA . ALA B 1 73 ? 24.625 4.93 14.711 1 98.88 73 ALA B CA 1
ATOM 4053 C C . ALA B 1 73 ? 24.703 6.16 13.805 1 98.88 73 ALA B C 1
ATOM 4055 O O . ALA B 1 73 ? 24.781 7.289 14.297 1 98.88 73 ALA B O 1
ATOM 4056 N N . VAL B 1 74 ? 24.688 5.957 12.5 1 98.81 74 VAL B N 1
ATOM 4057 C CA . VAL B 1 74 ? 24.75 7.066 11.555 1 98.81 74 VAL B CA 1
ATOM 4058 C C . VAL B 1 74 ? 23.5 7.934 11.695 1 98.81 74 VAL B C 1
ATOM 4060 O O . VAL B 1 74 ? 23.594 9.164 11.773 1 98.81 74 VAL B O 1
ATOM 4063 N N . VAL B 1 75 ? 22.297 7.352 11.789 1 98.88 75 VAL B N 1
ATOM 4064 C CA . VAL B 1 75 ? 21.047 8.094 11.906 1 98.88 75 VAL B CA 1
ATOM 4065 C C . VAL B 1 75 ? 21 8.828 13.242 1 98.88 75 VAL B C 1
ATOM 4067 O O . VAL B 1 75 ? 20.484 9.938 13.336 1 98.88 75 VAL B O 1
ATOM 4070 N N . THR B 1 76 ? 21.578 8.219 14.258 1 98.94 76 THR B N 1
ATOM 4071 C CA . THR B 1 76 ? 21.672 8.867 15.562 1 98.94 76 THR B CA 1
ATOM 4072 C C . THR B 1 76 ? 22.562 10.109 15.484 1 98.94 76 THR B C 1
ATOM 4074 O O . THR B 1 76 ? 22.234 11.148 16.062 1 98.94 76 THR B O 1
ATOM 4077 N N . ARG B 1 77 ? 23.688 10.031 14.766 1 98.88 77 ARG B N 1
ATOM 4078 C CA . ARG B 1 77 ? 24.547 11.195 14.586 1 98.88 77 ARG B CA 1
ATOM 4079 C C . ARG B 1 77 ? 23.812 12.305 13.844 1 98.88 77 ARG B C 1
ATOM 4081 O O . ARG B 1 77 ? 23.984 13.492 14.141 1 98.88 77 ARG B O 1
ATOM 4088 N N . ILE B 1 78 ? 23 11.906 12.875 1 98.81 78 ILE B N 1
ATOM 4089 C CA . ILE B 1 78 ? 22.203 12.883 12.156 1 98.81 78 ILE B CA 1
ATOM 4090 C C . ILE B 1 78 ? 21.234 13.57 13.125 1 98.81 78 ILE B C 1
ATOM 4092 O O . ILE B 1 78 ? 21.172 14.797 13.18 1 98.81 78 ILE B O 1
ATOM 4096 N N . LYS B 1 79 ? 20.516 12.75 13.883 1 98.88 79 LYS B N 1
ATOM 4097 C CA . LYS B 1 79 ? 19.578 13.25 14.883 1 98.88 79 LYS B CA 1
ATOM 4098 C C . LYS B 1 79 ? 20.25 14.227 15.836 1 98.88 79 LYS B C 1
ATOM 4100 O O . LYS B 1 79 ? 19.734 15.32 16.078 1 98.88 79 LYS B O 1
ATOM 4105 N N . ASP B 1 80 ? 21.406 13.867 16.344 1 98.88 80 ASP B N 1
ATOM 4106 C CA . ASP B 1 80 ? 22.125 14.672 17.328 1 98.88 80 ASP B CA 1
ATOM 4107 C C . ASP B 1 80 ? 22.625 15.969 16.703 1 98.88 80 ASP B C 1
ATOM 4109 O O . ASP B 1 80 ? 22.656 17.016 17.359 1 98.88 80 ASP B O 1
ATOM 4113 N N . ALA B 1 81 ? 23.062 15.883 15.484 1 98.81 81 ALA B N 1
ATOM 4114 C CA . ALA B 1 81 ? 23.547 17.078 14.781 1 98.81 81 ALA B CA 1
ATOM 4115 C C . ALA B 1 81 ? 22.406 18.062 14.531 1 98.81 81 ALA B C 1
ATOM 4117 O O . ALA B 1 81 ? 22.594 19.266 14.625 1 98.81 81 ALA B O 1
ATOM 4118 N N . ILE B 1 82 ? 21.25 17.547 14.156 1 98.88 82 ILE B N 1
ATOM 4119 C CA . ILE B 1 82 ? 20.078 18.406 14 1 98.88 82 ILE B CA 1
ATOM 4120 C C . ILE B 1 82 ? 19.766 19.094 15.328 1 98.88 82 ILE B C 1
ATOM 4122 O O . ILE B 1 82 ? 19.547 20.312 15.359 1 98.88 82 ILE B O 1
ATOM 4126 N N . PHE B 1 83 ? 19.781 18.344 16.391 1 98.81 83 PHE B N 1
ATOM 4127 C CA . PHE B 1 83 ? 19.516 18.906 17.703 1 98.81 83 PHE B CA 1
ATOM 4128 C C . PHE B 1 83 ? 20.531 19.984 18.062 1 98.81 83 PHE B C 1
ATOM 4130 O O . PHE B 1 83 ? 20.156 21.047 18.578 1 98.81 83 PHE B O 1
ATOM 4137 N N . ALA B 1 84 ? 21.75 19.75 17.766 1 98.62 84 ALA B N 1
ATOM 4138 C CA . ALA B 1 84 ? 22.844 20.672 18.094 1 98.62 84 ALA B CA 1
ATOM 4139 C C . ALA B 1 84 ? 22.672 21.984 17.328 1 98.62 84 ALA B C 1
ATOM 4141 O O . ALA B 1 84 ? 23.078 23.047 17.797 1 98.62 84 ALA B O 1
ATOM 4142 N N . ARG B 1 85 ? 22.078 21.906 16.188 1 98.31 85 ARG B N 1
ATOM 4143 C CA . ARG B 1 85 ? 21.891 23.094 15.352 1 98.31 85 ARG B CA 1
ATOM 4144 C C . ARG B 1 85 ? 20.422 23.5 15.289 1 98.31 85 ARG B C 1
ATOM 4146 O O . ARG B 1 85 ? 19.953 24.047 14.281 1 98.31 85 ARG B O 1
ATOM 4153 N N . SER B 1 86 ? 19.656 23.156 16.312 1 98.5 86 SER B N 1
ATOM 4154 C CA . SER B 1 86 ? 18.203 23.328 16.328 1 98.5 86 SER B CA 1
ATOM 4155 C C . SER B 1 86 ? 17.812 24.781 16.141 1 98.5 86 SER B C 1
ATOM 4157 O O . SER B 1 86 ? 16.844 25.078 15.422 1 98.5 86 SER B O 1
ATOM 4159 N N . GLU B 1 87 ? 18.516 25.75 16.703 1 97.81 87 GLU B N 1
ATOM 4160 C CA . GLU B 1 87 ? 18.203 27.172 16.562 1 97.81 87 GLU B CA 1
ATOM 4161 C C . GLU B 1 87 ? 18.375 27.641 15.125 1 97.81 87 GLU B C 1
ATOM 4163 O O . GLU B 1 87 ? 17.578 28.422 14.625 1 97.81 87 GLU B O 1
ATOM 4168 N N . GLU B 1 88 ? 19.438 27.141 14.516 1 97.62 88 GLU B N 1
ATOM 4169 C CA . GLU B 1 88 ? 19.688 27.469 13.109 1 97.62 88 GLU B CA 1
ATOM 4170 C C . GLU B 1 88 ? 18.578 26.953 12.211 1 97.62 88 GLU B C 1
ATOM 4172 O O . GLU B 1 88 ? 18.062 27.672 11.352 1 97.62 88 GLU B O 1
ATOM 4177 N N . PHE B 1 89 ? 18.156 25.719 12.445 1 98.31 89 PHE B N 1
ATOM 4178 C CA . PHE B 1 89 ? 17.062 25.125 11.688 1 98.31 89 PHE B CA 1
ATOM 4179 C C . PHE B 1 89 ? 15.773 25.906 11.898 1 98.31 89 PHE B C 1
ATOM 4181 O O . PHE B 1 89 ? 15.094 26.266 10.93 1 98.31 89 PHE B O 1
ATOM 4188 N N . ALA B 1 90 ? 15.445 26.172 13.148 1 98 90 ALA B N 1
ATOM 4189 C CA . ALA B 1 90 ? 14.18 26.828 13.477 1 98 90 ALA B CA 1
ATOM 4190 C C . ALA B 1 90 ? 14.094 28.203 12.844 1 98 90 ALA B C 1
ATOM 4192 O O . ALA B 1 90 ? 13.055 28.578 12.289 1 98 90 ALA B O 1
ATOM 4193 N N . ALA B 1 91 ? 15.188 28.953 12.945 1 96.94 91 ALA B N 1
ATOM 4194 C CA . ALA B 1 91 ? 15.227 30.297 12.359 1 96.94 91 ALA B CA 1
ATOM 4195 C C . ALA B 1 91 ? 15.047 30.234 10.844 1 96.94 91 ALA B C 1
ATOM 4197 O O . ALA B 1 91 ? 14.297 31.031 10.273 1 96.94 91 ALA B O 1
ATOM 4198 N N . LEU B 1 92 ? 15.758 29.328 10.258 1 97 92 LEU B N 1
ATOM 4199 C CA . LEU B 1 92 ? 15.695 29.188 8.805 1 97 92 LEU B CA 1
ATOM 4200 C C . LEU B 1 92 ? 14.297 28.781 8.359 1 97 92 LEU B C 1
ATOM 4202 O O . LEU B 1 92 ? 13.766 29.312 7.387 1 97 92 LEU B O 1
ATOM 4206 N N . ILE B 1 93 ? 13.68 27.844 9.039 1 97.81 93 ILE B N 1
ATOM 4207 C CA . ILE B 1 93 ? 12.344 27.359 8.719 1 97.81 93 ILE B CA 1
ATOM 4208 C C . ILE B 1 93 ? 11.328 28.484 8.859 1 97.81 93 ILE B C 1
ATOM 4210 O O . ILE B 1 93 ? 10.523 28.719 7.953 1 97.81 93 ILE B O 1
ATOM 4214 N N . SER B 1 94 ? 11.406 29.172 9.961 1 97.44 94 SER B N 1
ATOM 4215 C CA . SER B 1 94 ? 10.484 30.281 10.188 1 97.44 94 SER B CA 1
ATOM 4216 C C . SER B 1 94 ? 10.602 31.328 9.086 1 97.44 94 SER B C 1
ATOM 4218 O O . SER B 1 94 ? 9.586 31.844 8.609 1 97.44 94 SER B O 1
ATOM 4220 N N . ARG B 1 95 ? 11.781 31.562 8.672 1 96.44 95 ARG B N 1
ATOM 4221 C CA . ARG B 1 95 ? 12.016 32.562 7.645 1 96.44 95 ARG B CA 1
ATOM 4222 C C . ARG B 1 95 ? 11.461 32.125 6.297 1 96.44 95 ARG B C 1
ATOM 4224 O O . ARG B 1 95 ? 10.977 32.938 5.512 1 96.44 95 ARG B O 1
ATOM 4231 N N . GLN B 1 96 ? 11.492 30.828 6.086 1 96.69 96 GLN B N 1
ATOM 4232 C CA . GLN B 1 96 ? 11.125 30.312 4.766 1 96.69 96 GLN B CA 1
ATOM 4233 C C . GLN B 1 96 ? 9.617 30.109 4.656 1 96.69 96 GLN B C 1
ATOM 4235 O O . GLN B 1 96 ? 9.047 30.266 3.576 1 96.69 96 GLN B O 1
ATOM 4240 N N . ASN B 1 97 ? 9.047 29.594 5.727 1 97.69 97 ASN B N 1
ATOM 4241 C CA . ASN B 1 97 ? 7.656 29.203 5.543 1 97.69 97 ASN B CA 1
ATOM 4242 C C . ASN B 1 97 ? 6.711 30.031 6.402 1 97.69 97 ASN B C 1
ATOM 4244 O O . ASN B 1 97 ? 5.492 29.875 6.324 1 97.69 97 ASN B O 1
ATOM 4248 N N . GLY B 1 98 ? 7.234 30.938 7.242 1 97.94 98 GLY B N 1
ATOM 4249 C CA . GLY B 1 98 ? 6.418 31.875 7.996 1 97.94 98 GLY B CA 1
ATOM 4250 C C . GLY B 1 98 ? 5.918 31.312 9.312 1 97.94 98 GLY B C 1
ATOM 4251 O O . GLY B 1 98 ? 5.211 31.984 10.055 1 97.94 98 GLY B O 1
ATOM 4252 N N . ALA B 1 99 ? 6.379 30.125 9.695 1 98.19 99 ALA B N 1
ATOM 4253 C CA . ALA B 1 99 ? 5.941 29.516 10.945 1 98.19 99 ALA B CA 1
ATOM 4254 C C . ALA B 1 99 ? 6.367 30.344 12.141 1 98.19 99 ALA B C 1
ATOM 4256 O O . ALA B 1 99 ? 7.504 30.812 12.211 1 98.19 99 ALA B O 1
ATOM 4257 N N . PRO B 1 100 ? 5.418 30.516 13.094 1 97.81 100 PRO B N 1
ATOM 4258 C CA . PRO B 1 100 ? 5.852 31.141 14.344 1 97.81 100 PRO B CA 1
ATOM 4259 C C . PRO B 1 100 ? 7.047 30.438 14.977 1 97.81 100 PRO B C 1
ATOM 4261 O O . PRO B 1 100 ? 7.148 29.203 14.914 1 97.81 100 PRO B O 1
ATOM 4264 N N . ALA B 1 101 ? 7.922 31.188 15.562 1 95.81 101 ALA B N 1
ATOM 4265 C CA . ALA B 1 101 ? 9.195 30.688 16.078 1 95.81 101 ALA B CA 1
ATOM 4266 C C . ALA B 1 101 ? 8.984 29.484 16.984 1 95.81 101 ALA B C 1
ATOM 4268 O O . ALA B 1 101 ? 9.75 28.516 16.938 1 95.81 101 ALA B O 1
ATOM 4269 N N . SER B 1 102 ? 7.996 29.547 17.812 1 94.31 102 SER B N 1
ATOM 4270 C CA . SER B 1 102 ? 7.715 28.453 18.719 1 94.31 102 SER B CA 1
ATOM 4271 C C . SER B 1 102 ? 7.336 27.188 17.953 1 94.31 102 SER B C 1
ATOM 4273 O O . SER B 1 102 ? 7.801 26.094 18.281 1 94.31 102 SER B O 1
ATOM 4275 N N . SER B 1 103 ? 6.477 27.312 17 1 95.62 103 SER B N 1
ATOM 4276 C CA . SER B 1 103 ? 6.082 26.188 16.172 1 95.62 103 SER B CA 1
ATOM 4277 C C . SER B 1 103 ? 7.273 25.625 15.391 1 95.62 103 SER B C 1
ATOM 4279 O O . SER B 1 103 ? 7.449 24.406 15.305 1 95.62 103 SER B O 1
ATOM 4281 N N . ALA B 1 104 ? 8.102 26.484 14.797 1 97.62 104 ALA B N 1
ATOM 4282 C CA . ALA B 1 104 ? 9.289 26.062 14.055 1 97.62 104 ALA B CA 1
ATOM 4283 C C . ALA B 1 104 ? 10.219 25.219 14.93 1 97.62 104 ALA B C 1
ATOM 4285 O O . ALA B 1 104 ? 10.68 24.156 14.508 1 97.62 104 ALA B O 1
ATOM 4286 N N . MET B 1 105 ? 10.414 25.688 16.156 1 97.44 105 MET B N 1
ATOM 4287 C CA . MET B 1 105 ? 11.328 24.984 17.047 1 97.44 105 MET B CA 1
ATOM 4288 C C . MET B 1 105 ? 10.703 23.688 17.547 1 97.44 105 MET B C 1
ATOM 4290 O O . MET B 1 105 ? 11.266 22.609 17.375 1 97.44 105 MET B O 1
ATOM 4294 N N . ARG B 1 106 ? 9.555 23.781 18.125 1 95.38 106 ARG B N 1
ATOM 4295 C CA . ARG B 1 106 ? 8.969 22.641 18.828 1 95.38 106 ARG B CA 1
ATOM 4296 C C . ARG B 1 106 ? 8.508 21.562 17.859 1 95.38 106 ARG B C 1
ATOM 4298 O O . ARG B 1 106 ? 8.898 20.406 17.984 1 95.38 106 ARG B O 1
ATOM 4305 N N . THR B 1 107 ? 7.746 21.922 16.906 1 95.25 107 THR B N 1
ATOM 4306 C CA . THR B 1 107 ? 7.121 20.938 16.031 1 95.25 107 THR B CA 1
ATOM 4307 C C . THR B 1 107 ? 8.07 20.547 14.891 1 95.25 107 THR B C 1
ATOM 4309 O O . THR B 1 107 ? 8.242 19.359 14.602 1 95.25 107 THR B O 1
ATOM 4312 N N . GLN B 1 108 ? 8.719 21.453 14.336 1 96.88 108 GLN B N 1
ATOM 4313 C CA . GLN B 1 108 ? 9.406 21.188 13.07 1 96.88 108 GLN B CA 1
ATOM 4314 C C . GLN B 1 108 ? 10.844 20.75 13.305 1 96.88 108 GLN B C 1
ATOM 4316 O O . GLN B 1 108 ? 11.406 19.984 12.508 1 96.88 108 GLN B O 1
ATOM 4321 N N . VAL B 1 109 ? 11.484 21.234 14.383 1 98.5 109 VAL B N 1
ATOM 4322 C CA . VAL B 1 109 ? 12.859 20.828 14.625 1 98.5 109 VAL B CA 1
ATOM 4323 C C . VAL B 1 109 ? 12.898 19.75 15.703 1 98.5 109 VAL B C 1
ATOM 4325 O O . VAL B 1 109 ? 13.367 18.625 15.453 1 98.5 109 VAL B O 1
ATOM 4328 N N . LEU B 1 110 ? 12.32 20.047 16.859 1 98.25 110 LEU B N 1
ATOM 4329 C CA . LEU B 1 110 ? 12.367 19.078 17.938 1 98.25 110 LEU B CA 1
ATOM 4330 C C . LEU B 1 110 ? 11.484 17.875 17.625 1 98.25 110 LEU B C 1
ATOM 4332 O O . LEU B 1 110 ? 11.805 16.75 18.016 1 98.25 110 LEU B O 1
ATOM 4336 N N . GLY B 1 111 ? 10.367 18.109 16.953 1 97.88 111 GLY B N 1
ATOM 4337 C CA . GLY B 1 111 ? 9.57 17 16.438 1 97.88 111 GLY B CA 1
ATOM 4338 C C . GLY B 1 111 ? 10.344 16.094 15.523 1 97.88 111 GLY B C 1
ATOM 4339 O O . GLY B 1 111 ? 10.203 14.867 15.594 1 97.88 111 GLY B O 1
ATOM 4340 N N . ALA B 1 112 ? 11.164 16.672 14.672 1 98.62 112 ALA B N 1
ATOM 4341 C CA . ALA B 1 112 ? 12 15.875 13.773 1 98.62 112 ALA B CA 1
ATOM 4342 C C . ALA B 1 112 ? 13.016 15.047 14.562 1 98.62 112 ALA B C 1
ATOM 4344 O O . ALA B 1 112 ? 13.219 13.867 14.273 1 98.62 112 ALA B O 1
ATOM 4345 N N . VAL B 1 113 ? 13.609 15.68 15.539 1 98.75 113 VAL B N 1
ATOM 4346 C CA . VAL B 1 113 ? 14.562 14.984 16.391 1 98.75 113 VAL B CA 1
ATOM 4347 C C . VAL B 1 113 ? 13.891 13.781 17.047 1 98.75 113 VAL B C 1
ATOM 4349 O O . VAL B 1 113 ? 14.445 12.68 17.062 1 98.75 113 VAL B O 1
ATOM 4352 N N . ALA B 1 114 ? 12.719 14.016 17.531 1 98.44 114 ALA B N 1
ATOM 4353 C CA . ALA B 1 114 ? 11.953 12.938 18.156 1 98.44 114 ALA B CA 1
ATOM 4354 C C . ALA B 1 114 ? 11.641 11.836 17.156 1 98.44 114 ALA B C 1
ATOM 4356 O O . ALA B 1 114 ? 11.688 10.648 17.484 1 98.44 114 ALA B O 1
ATOM 4357 N N . ALA B 1 115 ? 11.32 12.211 15.977 1 98.62 115 ALA B N 1
ATOM 4358 C CA . ALA B 1 115 ? 10.984 11.25 14.93 1 98.62 115 ALA B CA 1
ATOM 4359 C C . ALA B 1 115 ? 12.188 10.367 14.594 1 98.62 115 ALA B C 1
ATOM 4361 O O . ALA B 1 115 ? 12.055 9.148 14.461 1 98.62 115 ALA B O 1
ATOM 4362 N N . TYR B 1 116 ? 13.375 10.984 14.453 1 98.81 116 TYR B N 1
ATOM 4363 C CA . TYR B 1 116 ? 14.586 10.203 14.219 1 98.81 116 TYR B CA 1
ATOM 4364 C C . TYR B 1 116 ? 14.836 9.227 15.359 1 98.81 116 TYR B C 1
ATOM 4366 O O . TYR B 1 116 ? 15.141 8.055 15.125 1 98.81 116 TYR B O 1
ATOM 4374 N N . GLY B 1 117 ? 14.695 9.758 16.562 1 98.75 117 GLY B N 1
ATOM 4375 C CA . GLY B 1 117 ? 14.891 8.898 17.719 1 98.75 117 GLY B CA 1
ATOM 4376 C C . GLY B 1 117 ? 13.93 7.73 17.766 1 98.75 117 GLY B C 1
ATOM 4377 O O . GLY B 1 117 ? 14.336 6.59 18.016 1 98.75 117 GLY B O 1
ATOM 4378 N N . ALA B 1 118 ? 12.672 8.008 17.547 1 98.56 118 ALA B N 1
ATOM 4379 C CA . ALA B 1 118 ? 11.648 6.965 17.547 1 98.56 118 ALA B CA 1
ATOM 4380 C C . ALA B 1 118 ? 11.922 5.934 16.453 1 98.56 118 ALA B C 1
ATOM 4382 O O . ALA B 1 118 ? 11.758 4.73 16.672 1 98.56 118 ALA B O 1
ATOM 4383 N N . ALA B 1 119 ? 12.32 6.379 15.328 1 98.75 119 ALA B N 1
ATOM 4384 C CA . ALA B 1 119 ? 12.617 5.469 14.227 1 98.75 119 ALA B CA 1
ATOM 4385 C C . ALA B 1 119 ? 13.773 4.539 14.57 1 98.75 119 ALA B C 1
ATOM 4387 O O . ALA B 1 119 ? 13.75 3.352 14.242 1 98.75 119 ALA B O 1
ATOM 4388 N N . CYS B 1 120 ? 14.812 5.07 15.18 1 98.88 120 CYS B N 1
ATOM 4389 C CA . CYS B 1 120 ? 15.938 4.25 15.609 1 98.88 120 CYS B CA 1
ATOM 4390 C C . CYS B 1 120 ? 15.484 3.172 16.594 1 98.88 120 CYS B C 1
ATOM 4392 O O . CYS B 1 120 ? 15.875 2.01 16.453 1 98.88 120 CYS B O 1
ATOM 4394 N N . ALA B 1 121 ? 14.664 3.604 17.5 1 98.62 121 ALA B N 1
ATOM 4395 C CA . ALA B 1 121 ? 14.172 2.656 18.5 1 98.62 121 ALA B CA 1
ATOM 4396 C C . ALA B 1 121 ? 13.32 1.566 17.844 1 98.62 121 ALA B C 1
ATOM 4398 O O . ALA B 1 121 ? 13.461 0.386 18.172 1 98.62 121 ALA B O 1
ATOM 4399 N N . VAL B 1 122 ? 12.469 1.935 16.953 1 98.5 122 VAL B N 1
ATOM 4400 C CA . VAL B 1 122 ? 11.617 0.994 16.234 1 98.5 122 VAL B CA 1
ATOM 4401 C C . VAL B 1 122 ? 12.484 0.023 15.438 1 98.5 122 VAL B C 1
ATOM 4403 O O . VAL B 1 122 ? 12.258 -1.189 15.469 1 98.5 122 VAL B O 1
ATOM 4406 N N . ALA B 1 123 ? 13.461 0.558 14.742 1 98.75 123 ALA B N 1
ATOM 4407 C CA . ALA B 1 123 ? 14.336 -0.283 13.93 1 98.75 123 ALA B CA 1
ATOM 4408 C C . ALA B 1 123 ? 15.078 -1.298 14.797 1 98.75 123 ALA B C 1
ATOM 4410 O O . ALA B 1 123 ? 15.211 -2.463 14.422 1 98.75 123 ALA B O 1
ATOM 4411 N N . ALA B 1 124 ? 15.523 -0.859 15.938 1 98.62 124 ALA B N 1
ATOM 4412 C CA . ALA B 1 124 ? 16.297 -1.715 16.828 1 98.62 124 ALA B CA 1
ATOM 4413 C C . ALA B 1 124 ? 15.484 -2.918 17.281 1 98.62 124 ALA B C 1
ATOM 4415 O O . ALA B 1 124 ? 16.031 -3.986 17.562 1 98.62 124 ALA B O 1
ATOM 4416 N N . GLN B 1 125 ? 14.195 -2.729 17.312 1 97.81 125 GLN B N 1
ATOM 4417 C CA . GLN B 1 125 ? 13.328 -3.779 17.844 1 97.81 125 GLN B CA 1
ATOM 4418 C C . GLN B 1 125 ? 12.625 -4.527 16.719 1 97.81 125 GLN B C 1
ATOM 4420 O O . GLN B 1 125 ? 11.977 -5.551 16.953 1 97.81 125 GLN B O 1
ATOM 4425 N N . PHE B 1 126 ? 12.719 -4.109 15.508 1 97.81 126 PHE B N 1
ATOM 4426 C CA . PHE B 1 126 ? 11.992 -4.668 14.375 1 97.81 126 PHE B CA 1
ATOM 4427 C C . PHE B 1 126 ? 12.555 -6.031 13.992 1 97.81 126 PHE B C 1
ATOM 4429 O O . PHE B 1 126 ? 13.773 -6.203 13.906 1 97.81 126 PHE B O 1
ATOM 4436 N N . PRO B 1 127 ? 11.703 -6.996 13.805 1 97.25 127 PRO B N 1
ATOM 4437 C CA . PRO B 1 127 ? 12.172 -8.32 13.391 1 97.25 127 PRO B CA 1
ATOM 4438 C C . PRO B 1 127 ? 12.469 -8.406 11.898 1 97.25 127 PRO B C 1
ATOM 4440 O O . PRO B 1 127 ? 11.68 -8.969 11.141 1 97.25 127 PRO B O 1
ATOM 4443 N N . PHE B 1 128 ? 13.609 -7.996 11.516 1 98.12 128 PHE B N 1
ATOM 4444 C CA . PHE B 1 128 ? 13.984 -7.965 10.102 1 98.12 128 PHE B CA 1
ATOM 4445 C C . PHE B 1 128 ? 14.055 -9.375 9.539 1 98.12 128 PHE B C 1
ATOM 4447 O O . PHE B 1 128 ? 13.922 -9.57 8.328 1 98.12 128 PHE B O 1
ATOM 4454 N N . GLU B 1 129 ? 14.352 -10.352 10.359 1 97.94 129 GLU B N 1
ATOM 4455 C CA . GLU B 1 129 ? 14.289 -11.766 10 1 97.94 129 GLU B CA 1
ATOM 4456 C C . GLU B 1 129 ? 13.828 -12.617 11.18 1 97.94 129 GLU B C 1
ATOM 4458 O O . GLU B 1 129 ? 14.297 -12.422 12.305 1 97.94 129 GLU B O 1
ATOM 4463 N N . GLU B 1 130 ? 12.867 -13.438 10.914 1 97.81 130 GLU B N 1
ATOM 4464 C CA . GLU B 1 130 ? 12.367 -14.305 11.984 1 97.81 130 GLU B CA 1
ATOM 4465 C C . GLU B 1 130 ? 11.938 -15.656 11.445 1 97.81 130 GLU B C 1
ATOM 4467 O O . GLU B 1 130 ? 11.586 -15.781 10.266 1 97.81 130 GLU B O 1
ATOM 4472 N N . SER B 1 131 ? 12.016 -16.641 12.289 1 98.12 131 SER B N 1
ATOM 4473 C CA . SER B 1 131 ? 11.5 -17.969 11.945 1 98.12 131 SER B CA 1
ATOM 4474 C C . SER B 1 131 ? 9.992 -18.031 12.141 1 98.12 131 SER B C 1
ATOM 4476 O O . SER B 1 131 ? 9.453 -17.438 13.078 1 98.12 131 SER B O 1
ATOM 4478 N N . ARG B 1 132 ? 9.344 -18.719 11.25 1 97.69 132 ARG B N 1
ATOM 4479 C CA . ARG B 1 132 ? 7.906 -18.969 11.359 1 97.69 132 ARG B CA 1
ATOM 4480 C C . ARG B 1 132 ? 7.574 -20.422 11.008 1 97.69 132 ARG B C 1
ATOM 4482 O O . ARG B 1 132 ? 8.102 -20.969 10.039 1 97.69 132 ARG B O 1
ATOM 4489 N N . ALA B 1 133 ? 6.684 -20.969 11.867 1 96.75 133 ALA B N 1
ATOM 4490 C CA . ALA B 1 133 ? 6.184 -22.297 11.555 1 96.75 133 ALA B CA 1
ATOM 4491 C C . ALA B 1 133 ? 5.113 -22.25 10.461 1 96.75 133 ALA B C 1
ATOM 4493 O O . ALA B 1 133 ? 4.191 -21.438 10.531 1 96.75 133 ALA B O 1
ATOM 4494 N N . GLY B 1 134 ? 5.297 -22.984 9.43 1 94.12 134 GLY B N 1
ATOM 4495 C CA . GLY B 1 134 ? 4.301 -23.078 8.375 1 94.12 134 GLY B CA 1
ATOM 4496 C C . GLY B 1 134 ? 3.492 -24.359 8.43 1 94.12 134 GLY B C 1
ATOM 4497 O O . GLY B 1 134 ? 3.736 -25.219 9.281 1 94.12 134 GLY B O 1
ATOM 4498 N N . VAL B 1 135 ? 2.51 -24.453 7.586 1 90.94 135 VAL B N 1
ATOM 4499 C CA . VAL B 1 135 ? 1.696 -25.656 7.477 1 90.94 135 VAL B CA 1
ATOM 4500 C C . VAL B 1 135 ? 2.535 -26.797 6.902 1 90.94 135 VAL B C 1
ATOM 4502 O O . VAL B 1 135 ? 2.428 -27.953 7.352 1 90.94 135 VAL B O 1
ATOM 4505 N N . GLY B 1 136 ? 3.424 -26.406 5.969 1 90.56 136 GLY B N 1
ATOM 4506 C CA . GLY B 1 136 ? 4.18 -27.438 5.277 1 90.56 136 GLY B CA 1
ATOM 4507 C C . GLY B 1 136 ? 5.602 -27.562 5.781 1 90.56 136 GLY B C 1
ATOM 4508 O O . GLY B 1 136 ? 6.336 -28.469 5.355 1 90.56 136 GLY B O 1
ATOM 4509 N N . GLY B 1 137 ? 6.016 -26.719 6.68 1 94.25 137 GLY B N 1
ATOM 4510 C CA . GLY B 1 137 ? 7.383 -26.703 7.176 1 94.25 137 GLY B CA 1
ATOM 4511 C C . GLY B 1 137 ? 7.836 -25.328 7.641 1 94.25 137 GLY B C 1
ATOM 4512 O O . GLY B 1 137 ? 7.09 -24.359 7.539 1 94.25 137 GLY B O 1
ATOM 4513 N N . PRO B 1 138 ? 9.055 -25.312 8.109 1 97 138 PRO B N 1
ATOM 4514 C CA . PRO B 1 138 ? 9.547 -24.031 8.625 1 97 138 PRO B CA 1
ATOM 4515 C C . PRO B 1 138 ? 9.906 -23.047 7.512 1 97 138 PRO B C 1
ATOM 4517 O O . PRO B 1 138 ? 10.141 -23.469 6.371 1 97 138 PRO B O 1
ATOM 4520 N N . MET B 1 139 ? 9.883 -21.828 7.855 1 98.06 139 MET B N 1
ATOM 4521 C CA . MET B 1 139 ? 10.297 -20.781 6.918 1 98.06 139 MET B CA 1
ATOM 4522 C C . MET B 1 139 ? 10.922 -19.594 7.656 1 98.06 139 MET B C 1
ATOM 4524 O O . MET B 1 139 ? 10.789 -19.484 8.875 1 98.06 139 MET B O 1
ATOM 4528 N N . LEU B 1 140 ? 11.68 -18.844 6.98 1 98.5 140 LEU B N 1
ATOM 4529 C CA . LEU B 1 140 ? 12.148 -17.547 7.438 1 98.5 140 LEU B CA 1
ATOM 4530 C C . LEU B 1 140 ? 11.367 -16.422 6.766 1 98.5 140 LEU B C 1
ATOM 4532 O O . LEU B 1 140 ? 11.078 -16.484 5.566 1 98.5 140 LEU B O 1
ATOM 4536 N N . ILE B 1 141 ? 10.898 -15.508 7.562 1 98.62 141 ILE B N 1
ATOM 4537 C CA . ILE B 1 141 ? 10.344 -14.266 7.039 1 98.62 141 ILE B CA 1
ATOM 4538 C C . ILE B 1 141 ? 11.398 -13.164 7.113 1 98.62 141 ILE B C 1
ATOM 4540 O O . ILE B 1 141 ? 11.852 -12.797 8.203 1 98.62 141 ILE B O 1
ATOM 4544 N N . ARG B 1 142 ? 11.758 -12.695 5.996 1 98.38 142 ARG B N 1
ATOM 4545 C CA . ARG B 1 142 ? 12.797 -11.672 5.898 1 98.38 142 ARG B CA 1
ATOM 4546 C C . ARG B 1 142 ? 12.227 -10.367 5.348 1 98.38 142 ARG B C 1
ATOM 4548 O O . ARG B 1 142 ? 11.414 -10.383 4.418 1 98.38 142 ARG B O 1
ATOM 4555 N N . HIS B 1 143 ? 12.609 -9.258 5.945 1 98.31 143 HIS B N 1
ATOM 4556 C CA . HIS B 1 143 ? 12.242 -7.938 5.461 1 98.31 143 HIS B CA 1
ATOM 4557 C C . HIS B 1 143 ? 13.438 -7.223 4.844 1 98.31 143 HIS B C 1
ATOM 4559 O O . HIS B 1 143 ? 14.453 -7.008 5.512 1 98.31 143 HIS B O 1
ATOM 4565 N N . GLU B 1 144 ? 13.305 -6.891 3.615 1 97.31 144 GLU B N 1
ATOM 4566 C CA . GLU B 1 144 ? 14.391 -6.281 2.848 1 97.31 144 GLU B CA 1
ATOM 4567 C C . GLU B 1 144 ? 14 -4.883 2.369 1 97.31 144 GLU B C 1
ATOM 4569 O O . GLU B 1 144 ? 12.828 -4.613 2.102 1 97.31 144 GLU B O 1
ATOM 4574 N N . PRO B 1 145 ? 15.047 -3.963 2.285 1 98.44 145 PRO B N 1
ATOM 4575 C CA . PRO B 1 145 ? 14.711 -2.617 1.812 1 98.44 145 PRO B CA 1
ATOM 4576 C C . PRO B 1 145 ? 14.102 -2.621 0.413 1 98.44 145 PRO B C 1
ATOM 4578 O O . PRO B 1 145 ? 14.508 -3.408 -0.444 1 98.44 145 PRO B O 1
ATOM 4581 N N . VAL B 1 146 ? 13.211 -1.724 0.179 1 98.31 146 VAL B N 1
ATOM 4582 C CA . VAL B 1 146 ? 12.5 -1.641 -1.092 1 98.31 146 VAL B CA 1
ATOM 4583 C C . VAL B 1 146 ? 13.469 -1.235 -2.201 1 98.31 146 VAL B C 1
ATOM 4585 O O . VAL B 1 146 ? 13.305 -1.644 -3.354 1 98.31 146 VAL B O 1
ATOM 4588 N N . GLY B 1 147 ? 14.414 -0.326 -1.94 1 98.5 147 GLY B N 1
ATOM 4589 C CA . GLY B 1 147 ? 15.352 0.104 -2.967 1 98.5 147 GLY B CA 1
ATOM 4590 C C . GLY B 1 147 ? 15.602 1.601 -2.957 1 98.5 147 GLY B C 1
ATOM 4591 O O . GLY B 1 147 ? 15.969 2.168 -1.928 1 98.5 147 GLY B O 1
ATOM 4592 N N . VAL B 1 148 ? 15.375 2.293 -4.078 1 98.88 148 VAL B N 1
ATOM 4593 C CA . VAL B 1 148 ? 15.562 3.732 -4.227 1 98.88 148 VAL B CA 1
ATOM 4594 C C . VAL B 1 148 ? 14.234 4.453 -3.988 1 98.88 148 VAL B C 1
ATOM 4596 O O . VAL B 1 148 ? 13.242 4.172 -4.656 1 98.88 148 VAL B O 1
ATOM 4599 N N . VAL B 1 149 ? 14.273 5.406 -3.057 1 98.94 149 VAL B N 1
ATOM 4600 C CA . VAL B 1 149 ? 13.062 6.078 -2.604 1 98.94 149 VAL B CA 1
ATOM 4601 C C . VAL B 1 149 ? 13.086 7.543 -3.039 1 98.94 149 VAL B C 1
ATOM 4603 O O . VAL B 1 149 ? 14.094 8.234 -2.859 1 98.94 149 VAL B O 1
ATOM 4606 N N . ALA B 1 150 ? 12.047 7.988 -3.676 1 98.94 150 ALA B N 1
ATOM 4607 C CA . ALA B 1 150 ? 11.805 9.422 -3.834 1 98.94 150 ALA B CA 1
ATOM 4608 C C . ALA B 1 150 ? 10.93 9.953 -2.701 1 98.94 150 ALA B C 1
ATOM 4610 O O . ALA B 1 150 ? 9.766 9.562 -2.568 1 98.94 150 ALA B O 1
ATOM 4611 N N . ALA B 1 151 ? 11.484 10.773 -1.866 1 98.94 151 ALA B N 1
ATOM 4612 C CA . ALA B 1 151 ? 10.773 11.406 -0.762 1 98.94 151 ALA B CA 1
ATOM 4613 C C . ALA B 1 151 ? 10.406 12.852 -1.097 1 98.94 151 ALA B C 1
ATOM 4615 O O . ALA B 1 151 ? 11.289 13.711 -1.174 1 98.94 151 ALA B O 1
ATOM 4616 N N . ILE B 1 152 ? 9.133 13.102 -1.297 1 98.88 152 ILE B N 1
ATOM 4617 C CA . ILE B 1 152 ? 8.641 14.414 -1.69 1 98.88 152 ILE B CA 1
ATOM 4618 C C . ILE B 1 152 ? 7.895 15.062 -0.523 1 98.88 152 ILE B C 1
ATOM 4620 O O . ILE B 1 152 ? 6.879 14.531 -0.062 1 98.88 152 ILE B O 1
ATOM 4624 N N . VAL B 1 153 ? 8.375 16.203 -0.072 1 98.69 153 VAL B N 1
ATOM 4625 C CA . VAL B 1 153 ? 7.895 16.719 1.211 1 98.69 153 VAL B CA 1
ATOM 4626 C C . VAL B 1 153 ? 7.32 18.125 1.031 1 98.69 153 VAL B C 1
ATOM 4628 O O . VAL B 1 153 ? 7.773 18.875 0.168 1 98.69 153 VAL B O 1
ATOM 4631 N N . PRO B 1 154 ? 6.359 18.516 1.82 1 98.19 154 PRO B N 1
ATOM 4632 C CA . PRO B 1 154 ? 5.699 19.828 1.746 1 98.19 154 PRO B CA 1
ATOM 4633 C C . PRO B 1 154 ? 6.461 20.906 2.498 1 98.19 154 PRO B C 1
ATOM 4635 O O . PRO B 1 154 ? 7.496 20.641 3.109 1 98.19 154 PRO B O 1
ATOM 4638 N N . TRP B 1 155 ? 5.902 22.109 2.459 1 98.31 155 TRP B N 1
ATOM 4639 C CA . TRP B 1 155 ? 6.609 23.281 2.975 1 98.31 155 TRP B CA 1
ATOM 4640 C C . TRP B 1 155 ? 6.23 23.547 4.426 1 98.31 155 TRP B C 1
ATOM 4642 O O . TRP B 1 155 ? 6.91 24.312 5.125 1 98.31 155 TRP B O 1
ATOM 4652 N N . ASN B 1 156 ? 5.176 22.953 4.922 1 97.88 156 ASN B N 1
ATOM 4653 C CA . ASN B 1 156 ? 4.574 23.516 6.129 1 97.88 156 ASN B CA 1
ATOM 4654 C C . ASN B 1 156 ? 5.293 23.031 7.387 1 97.88 156 ASN B C 1
ATOM 4656 O O . ASN B 1 156 ? 5.352 23.734 8.391 1 97.88 156 ASN B O 1
ATOM 4660 N N . VAL B 1 157 ? 5.762 21.75 7.371 1 98.12 157 VAL B N 1
ATOM 4661 C CA . VAL B 1 157 ? 6.574 21.219 8.461 1 98.12 157 VAL B CA 1
ATOM 4662 C C . VAL B 1 157 ? 7.723 20.391 7.895 1 98.12 157 VAL B C 1
ATOM 4664 O O . VAL B 1 157 ? 7.84 19.203 8.195 1 98.12 157 VAL B O 1
ATOM 4667 N N . PRO B 1 158 ? 8.586 21.047 7.211 1 98.06 158 PRO B N 1
ATOM 4668 C CA . PRO B 1 158 ? 9.492 20.328 6.297 1 98.06 158 PRO B CA 1
ATOM 4669 C C . PRO B 1 158 ? 10.375 19.312 7.012 1 98.06 158 PRO B C 1
ATOM 4671 O O . PRO B 1 158 ? 10.422 18.156 6.621 1 98.06 158 PRO B O 1
ATOM 4674 N N . GLN B 1 159 ? 11.016 19.672 8.164 1 98.62 159 GLN B N 1
ATOM 4675 C CA . GLN B 1 159 ? 11.969 18.766 8.781 1 98.62 159 GLN B CA 1
ATOM 4676 C C . GLN B 1 159 ? 11.258 17.594 9.453 1 98.62 159 GLN B C 1
ATOM 4678 O O . GLN B 1 159 ? 11.781 16.469 9.477 1 98.62 159 GLN B O 1
ATOM 4683 N N . LEU B 1 160 ? 10.094 17.828 9.992 1 98.69 160 LEU B N 1
ATOM 4684 C CA . LEU B 1 160 ? 9.344 16.734 10.586 1 98.69 160 LEU B CA 1
ATOM 4685 C C . LEU B 1 160 ? 8.953 15.711 9.523 1 98.69 160 LEU B C 1
ATOM 4687 O O . LEU B 1 160 ? 9.141 14.508 9.719 1 98.69 160 LEU B O 1
ATOM 4691 N N . VAL B 1 161 ? 8.445 16.203 8.414 1 98.75 161 VAL B N 1
ATOM 4692 C CA . VAL B 1 161 ? 7.996 15.305 7.352 1 98.75 161 VAL B CA 1
ATOM 4693 C C . VAL B 1 161 ? 9.195 14.625 6.699 1 98.75 161 VAL B C 1
ATOM 4695 O O . VAL B 1 161 ? 9.117 13.461 6.309 1 98.75 161 VAL B O 1
ATOM 4698 N N . ILE B 1 162 ? 10.305 15.344 6.582 1 98.88 162 ILE B N 1
ATOM 4699 C CA . ILE B 1 162 ? 11.523 14.719 6.082 1 98.88 162 ILE B CA 1
ATOM 4700 C C . ILE B 1 162 ? 11.922 13.562 6.992 1 98.88 162 ILE B C 1
ATOM 4702 O O . ILE B 1 162 ? 12.234 12.461 6.52 1 98.88 162 ILE B O 1
ATOM 4706 N N . ALA B 1 163 ? 11.891 13.789 8.312 1 98.94 163 ALA B N 1
ATOM 4707 C CA . ALA B 1 163 ? 12.266 12.742 9.266 1 98.94 163 ALA B CA 1
ATOM 4708 C C . ALA B 1 163 ? 11.352 11.531 9.133 1 98.94 163 ALA B C 1
ATOM 4710 O O . ALA B 1 163 ? 11.812 10.391 9.234 1 98.94 163 ALA B O 1
ATOM 4711 N N . ALA B 1 164 ? 10.07 11.789 8.906 1 98.81 164 ALA B N 1
ATOM 4712 C CA . ALA B 1 164 ? 9.086 10.727 8.766 1 98.81 164 ALA B CA 1
ATOM 4713 C C . ALA B 1 164 ? 9.438 9.805 7.602 1 98.81 164 ALA B C 1
ATOM 4715 O O . ALA B 1 164 ? 9.062 8.625 7.598 1 98.81 164 ALA B O 1
ATOM 4716 N N . LYS B 1 165 ? 10.133 10.312 6.609 1 98.94 165 LYS B N 1
ATOM 4717 C CA . LYS B 1 165 ? 10.422 9.555 5.395 1 98.94 165 LYS B CA 1
ATOM 4718 C C . LYS B 1 165 ? 11.883 9.102 5.367 1 98.94 165 LYS B C 1
ATOM 4720 O O . LYS B 1 165 ? 12.172 7.941 5.082 1 98.94 165 LYS B O 1
ATOM 4725 N N . LEU B 1 166 ? 12.789 10 5.719 1 98.94 166 LEU B N 1
ATOM 4726 C CA . LEU B 1 166 ? 14.219 9.75 5.574 1 98.94 166 LEU B CA 1
ATOM 4727 C C . LEU B 1 166 ? 14.703 8.75 6.613 1 98.94 166 LEU B C 1
ATOM 4729 O O . LEU B 1 166 ? 15.469 7.836 6.293 1 98.94 166 LEU B O 1
ATOM 4733 N N . ALA B 1 167 ? 14.242 8.883 7.867 1 98.94 167 ALA B N 1
ATOM 4734 C CA . ALA B 1 167 ? 14.742 8.039 8.953 1 98.94 167 ALA B CA 1
ATOM 4735 C C . ALA B 1 167 ? 14.438 6.566 8.68 1 98.94 167 ALA B C 1
ATOM 4737 O O . ALA B 1 167 ? 15.359 5.738 8.617 1 98.94 167 ALA B O 1
ATOM 4738 N N . PRO B 1 168 ? 13.156 6.246 8.438 1 98.94 168 PRO B N 1
ATOM 4739 C CA . PRO B 1 168 ? 12.891 4.828 8.195 1 98.94 168 PRO B CA 1
ATOM 4740 C C . PRO B 1 168 ? 13.539 4.32 6.906 1 98.94 168 PRO B C 1
ATOM 4742 O O . PRO B 1 168 ? 13.953 3.162 6.832 1 98.94 168 PRO B O 1
ATOM 4745 N N . ALA B 1 169 ? 13.625 5.156 5.898 1 98.94 169 ALA B N 1
ATOM 4746 C CA . ALA B 1 169 ? 14.266 4.742 4.648 1 98.94 169 ALA B CA 1
ATOM 4747 C C . ALA B 1 169 ? 15.734 4.391 4.871 1 98.94 169 ALA B C 1
ATOM 4749 O O . ALA B 1 169 ? 16.203 3.338 4.434 1 98.94 169 ALA B O 1
ATOM 4750 N N . LEU B 1 170 ? 16.438 5.266 5.582 1 98.94 170 LEU B N 1
ATOM 4751 C CA . LEU B 1 170 ? 17.859 5.023 5.852 1 98.94 170 LEU B CA 1
ATOM 4752 C C . LEU B 1 170 ? 18.031 3.787 6.727 1 98.94 170 LEU B C 1
ATOM 4754 O O . LEU B 1 170 ? 18.891 2.951 6.457 1 98.94 170 LEU B O 1
ATOM 4758 N N . LEU B 1 171 ? 17.219 3.656 7.734 1 98.94 171 LEU B N 1
ATOM 4759 C CA . LEU B 1 171 ? 17.344 2.549 8.68 1 98.94 171 LEU B CA 1
ATOM 4760 C C . LEU B 1 171 ? 17.047 1.218 7.996 1 98.94 171 LEU B C 1
ATOM 4762 O O . LEU B 1 171 ? 17.594 0.182 8.383 1 98.94 171 LEU B O 1
ATOM 4766 N N . SER B 1 172 ? 16.219 1.221 6.945 1 98.75 172 SER B N 1
ATOM 4767 C CA . SER B 1 172 ? 15.875 0.015 6.195 1 98.75 172 SER B CA 1
ATOM 4768 C C . SER B 1 172 ? 17 -0.365 5.234 1 98.75 172 SER B C 1
ATOM 4770 O O . SER B 1 172 ? 17.047 -1.494 4.742 1 98.75 172 SER B O 1
ATOM 4772 N N . GLY B 1 173 ? 17.859 0.639 4.891 1 98.75 173 GLY B N 1
ATOM 4773 C CA . GLY B 1 173 ? 18.953 0.396 3.959 1 98.75 173 GLY B CA 1
ATOM 4774 C C . GLY B 1 173 ? 18.688 0.949 2.57 1 98.75 173 GLY B C 1
ATOM 4775 O O . GLY B 1 173 ? 19.391 0.607 1.615 1 98.75 173 GLY B O 1
ATOM 4776 N N . CYS B 1 174 ? 17.719 1.799 2.395 1 98.88 174 CYS B N 1
ATOM 4777 C CA . CYS B 1 174 ? 17.359 2.375 1.104 1 98.88 174 CYS B CA 1
ATOM 4778 C C . CYS B 1 174 ? 18.297 3.52 0.735 1 98.88 174 CYS B C 1
ATOM 4780 O O . CYS B 1 174 ? 19 4.051 1.594 1 98.88 174 CYS B O 1
ATOM 4782 N N . ALA B 1 175 ? 18.328 3.852 -0.498 1 98.88 175 ALA B N 1
ATOM 4783 C CA . ALA B 1 175 ? 18.828 5.141 -0.976 1 98.88 175 ALA B CA 1
ATOM 4784 C C . ALA B 1 175 ? 17.688 6.121 -1.198 1 98.88 175 ALA B C 1
ATOM 4786 O O . ALA B 1 175 ? 16.578 5.723 -1.574 1 98.88 175 ALA B O 1
ATOM 4787 N N . VAL B 1 176 ? 17.984 7.418 -0.956 1 98.94 176 VAL B N 1
ATOM 4788 C CA . VAL B 1 176 ? 16.859 8.359 -0.925 1 98.94 176 VAL B CA 1
ATOM 4789 C C . VAL B 1 176 ? 17.172 9.562 -1.808 1 98.94 176 VAL B C 1
ATOM 4791 O O . VAL B 1 176 ? 18.281 10.102 -1.756 1 98.94 176 VAL B O 1
ATOM 4794 N N . ILE B 1 177 ? 16.281 9.922 -2.604 1 98.94 177 ILE B N 1
ATOM 4795 C CA . ILE B 1 177 ? 16.234 11.211 -3.289 1 98.94 177 ILE B CA 1
ATOM 4796 C C . ILE B 1 177 ? 15.156 12.094 -2.67 1 98.94 177 ILE B C 1
ATOM 4798 O O . ILE B 1 177 ? 13.969 11.867 -2.883 1 98.94 177 ILE B O 1
ATOM 4802 N N . LEU B 1 178 ? 15.617 13.039 -1.917 1 98.94 178 LEU B N 1
ATOM 4803 C CA . LEU B 1 178 ? 14.727 13.961 -1.216 1 98.94 178 LEU B CA 1
ATOM 4804 C C . LEU B 1 178 ? 14.406 15.172 -2.088 1 98.94 178 LEU B C 1
ATOM 4806 O O . LEU B 1 178 ? 15.305 15.867 -2.555 1 98.94 178 LEU B O 1
ATOM 4810 N N . LYS B 1 179 ? 13.203 15.383 -2.387 1 98.88 179 LYS B N 1
ATOM 4811 C CA . LYS B 1 179 ? 12.727 16.547 -3.135 1 98.88 179 LYS B CA 1
ATOM 4812 C C . LYS B 1 179 ? 11.898 17.469 -2.244 1 98.88 179 LYS B C 1
ATOM 4814 O O . LYS B 1 179 ? 10.703 17.25 -2.061 1 98.88 179 LYS B O 1
ATOM 4819 N N . PRO B 1 180 ? 12.453 18.562 -1.723 1 98.69 180 PRO B N 1
ATOM 4820 C CA . PRO B 1 180 ? 11.711 19.5 -0.886 1 98.69 180 PRO B CA 1
ATOM 4821 C C . PRO B 1 180 ? 10.797 20.422 -1.696 1 98.69 180 PRO B C 1
ATOM 4823 O O . PRO B 1 180 ? 10.969 20.547 -2.912 1 98.69 180 PRO B O 1
ATOM 4826 N N . ALA B 1 181 ? 9.82 20.984 -1.059 1 98.12 181 ALA B N 1
ATOM 4827 C CA . ALA B 1 181 ? 8.984 22.016 -1.685 1 98.12 181 ALA B CA 1
ATOM 4828 C C . ALA B 1 181 ? 9.82 23.234 -2.068 1 98.12 181 ALA B C 1
ATOM 4830 O O . ALA B 1 181 ? 10.75 23.609 -1.354 1 98.12 181 ALA B O 1
ATOM 4831 N N . PRO B 1 182 ? 9.461 23.875 -3.158 1 97.25 182 PRO B N 1
ATOM 4832 C CA . PRO B 1 182 ? 10.227 25.047 -3.59 1 97.25 182 PRO B CA 1
ATOM 4833 C C . PRO B 1 182 ? 10.227 26.172 -2.561 1 97.25 182 PRO B C 1
ATOM 4835 O O . PRO B 1 182 ? 11.156 26.969 -2.516 1 97.25 182 PRO B O 1
ATOM 4838 N N . GLU B 1 183 ? 9.266 26.188 -1.699 1 97.5 183 GLU B N 1
ATOM 4839 C CA . GLU B 1 183 ? 9.156 27.234 -0.696 1 97.5 183 GLU B CA 1
ATOM 4840 C C . GLU B 1 183 ? 10.148 27.031 0.439 1 97.5 183 GLU B C 1
ATOM 4842 O O . GLU B 1 183 ? 10.5 27.984 1.146 1 97.5 183 GLU B O 1
ATOM 4847 N N . THR B 1 184 ? 10.625 25.703 0.604 1 98.06 184 THR B N 1
ATOM 4848 C CA . THR B 1 184 ? 11.422 25.422 1.79 1 98.06 184 THR B CA 1
ATOM 4849 C C . THR B 1 184 ? 12.586 24.5 1.45 1 98.06 184 THR B C 1
ATOM 4851 O O . THR B 1 184 ? 12.797 23.484 2.111 1 98.06 184 THR B O 1
ATOM 4854 N N . PRO B 1 185 ? 13.438 24.844 0.556 1 98.5 185 PRO B N 1
ATOM 4855 C CA . PRO B 1 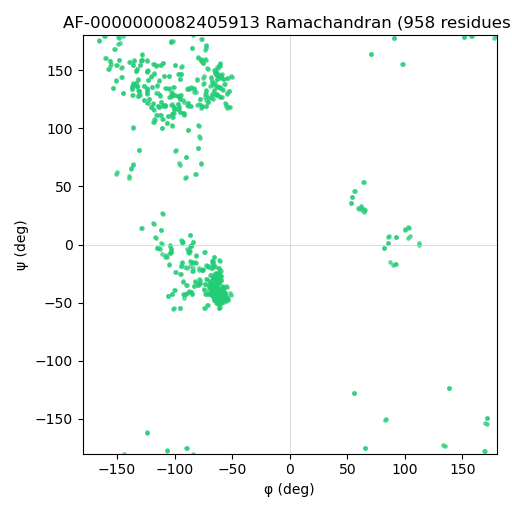185 ? 14.547 23.969 0.177 1 98.5 185 PRO B CA 1
ATOM 4856 C C . PRO B 1 185 ? 15.797 24.203 1.026 1 98.5 185 PRO B C 1
ATOM 4858 O O . PRO B 1 185 ? 16.703 23.359 1.054 1 98.5 185 PRO B O 1
ATOM 4861 N N . LEU B 1 186 ? 15.898 25.391 1.69 1 98.44 186 LEU B N 1
ATOM 4862 C CA . LEU B 1 186 ? 17.141 25.797 2.344 1 98.44 186 LEU B CA 1
ATOM 4863 C C . LEU B 1 186 ? 17.438 24.891 3.533 1 98.44 186 LEU B C 1
ATOM 4865 O O . LEU B 1 186 ? 18.578 24.453 3.721 1 98.44 186 LEU B O 1
ATOM 4869 N N . ASP B 1 187 ? 16.438 24.578 4.336 1 98.12 187 ASP B N 1
ATOM 4870 C CA . ASP B 1 187 ? 16.672 23.703 5.492 1 98.12 187 ASP B CA 1
ATOM 4871 C C . ASP B 1 187 ? 16.984 22.281 5.059 1 98.12 187 ASP B C 1
ATOM 4873 O O . ASP B 1 187 ? 17.656 21.547 5.785 1 98.12 187 ASP B O 1
ATOM 4877 N N . SER B 1 188 ? 16.531 21.828 3.902 1 98.44 188 SER B N 1
ATOM 4878 C CA . SER B 1 188 ? 16.875 20.5 3.367 1 98.44 188 SER B CA 1
ATOM 4879 C C . SER B 1 188 ? 18.344 20.438 2.971 1 98.44 188 SER B C 1
ATOM 4881 O O . SER B 1 188 ? 19 19.406 3.143 1 98.44 188 SER B O 1
ATOM 4883 N N . ASN B 1 189 ? 18.828 21.562 2.396 1 98.44 189 ASN B N 1
ATOM 4884 C CA . ASN B 1 189 ? 20.25 21.609 2.059 1 98.44 189 ASN B CA 1
ATOM 4885 C C . ASN B 1 189 ? 21.109 21.625 3.311 1 98.44 189 ASN B C 1
ATOM 4887 O O . ASN B 1 189 ? 22.203 21.047 3.324 1 98.44 189 ASN B O 1
ATOM 4891 N N . LEU B 1 190 ? 20.641 22.359 4.348 1 98.25 190 LEU B N 1
ATOM 4892 C CA . LEU B 1 190 ? 21.344 22.297 5.633 1 98.25 190 LEU B CA 1
ATOM 4893 C C . LEU B 1 190 ? 21.406 20.875 6.156 1 98.25 190 LEU B C 1
ATOM 4895 O O . LEU B 1 190 ? 22.438 20.438 6.664 1 98.25 190 LEU B O 1
ATOM 4899 N N . LEU B 1 191 ? 20.328 20.125 6.016 1 98.75 191 LEU B N 1
ATOM 4900 C CA . LEU B 1 191 ? 20.281 18.719 6.402 1 98.75 191 LEU B CA 1
ATOM 4901 C C . LEU B 1 191 ? 21.266 17.891 5.598 1 98.75 191 LEU B C 1
ATOM 4903 O O . LEU B 1 191 ? 21.906 16.984 6.133 1 98.75 191 LEU B O 1
ATOM 4907 N N . ALA B 1 192 ? 21.375 18.188 4.34 1 98.31 192 ALA B N 1
ATOM 4908 C CA . ALA B 1 192 ? 22.328 17.484 3.48 1 98.31 192 ALA B CA 1
ATOM 4909 C C . ALA B 1 192 ? 23.75 17.594 4.016 1 98.31 192 ALA B C 1
ATOM 4911 O O . ALA B 1 192 ? 24.5 16.609 4.031 1 98.31 192 ALA B O 1
ATOM 4912 N N . GLU B 1 193 ? 24.078 18.781 4.449 1 96.88 193 GLU B N 1
ATOM 4913 C CA . GLU B 1 193 ? 25.391 19 5.051 1 96.88 193 GLU B CA 1
ATOM 4914 C C . GLU B 1 193 ? 25.594 18.125 6.277 1 96.88 193 GLU B C 1
ATOM 4916 O O . GLU B 1 193 ? 26.656 17.484 6.43 1 96.88 193 GLU B O 1
ATOM 4921 N N . ILE B 1 194 ? 24.594 18.094 7.066 1 97.62 194 ILE B N 1
ATOM 4922 C CA . ILE B 1 194 ? 24.625 17.312 8.305 1 97.62 194 ILE B CA 1
ATOM 4923 C C . ILE B 1 194 ? 24.781 15.836 7.977 1 97.62 194 ILE B C 1
ATOM 4925 O O . ILE B 1 194 ? 25.562 15.133 8.609 1 97.62 194 ILE B O 1
ATOM 4929 N N . CYS B 1 195 ? 24.016 15.375 7.016 1 97.75 195 CYS B N 1
ATOM 4930 C CA . CYS B 1 195 ? 24.031 13.961 6.664 1 97.75 195 CYS B CA 1
ATOM 4931 C C . CYS B 1 195 ? 25.406 13.547 6.121 1 97.75 195 CYS B C 1
ATOM 4933 O O . CYS B 1 195 ? 25.906 12.469 6.438 1 97.75 195 CYS B O 1
ATOM 4935 N N . SER B 1 196 ? 25.984 14.391 5.371 1 95.12 196 SER B N 1
ATOM 4936 C CA . SER B 1 196 ? 27.312 14.125 4.855 1 95.12 196 SER B CA 1
ATOM 4937 C C . SER B 1 196 ? 28.328 14.023 5.984 1 95.12 196 SER B C 1
ATOM 4939 O O . SER B 1 196 ? 29.172 13.117 5.996 1 95.12 196 SER B O 1
ATOM 4941 N N . GLN B 1 197 ? 28.25 14.859 6.957 1 96.56 197 GLN B N 1
ATOM 4942 C CA . GLN B 1 197 ? 29.188 14.914 8.07 1 96.56 197 GLN B CA 1
ATOM 4943 C C . GLN B 1 197 ? 28.953 13.766 9.047 1 96.56 197 GLN B C 1
ATOM 4945 O O . GLN B 1 197 ? 29.875 13.359 9.773 1 96.56 197 GLN B O 1
ATOM 4950 N N . ALA B 1 198 ? 27.75 13.219 8.992 1 97.56 198 ALA B N 1
ATOM 4951 C CA . ALA B 1 198 ? 27.359 12.164 9.93 1 97.56 198 ALA B CA 1
ATOM 4952 C C . ALA B 1 198 ? 27.891 10.805 9.469 1 97.56 198 ALA B C 1
ATOM 4954 O O . ALA B 1 198 ? 27.797 9.82 10.203 1 97.56 198 ALA B O 1
ATOM 4955 N N . GLY B 1 199 ? 28.422 10.703 8.273 1 96.06 199 GLY B N 1
ATOM 4956 C CA . GLY B 1 199 ? 29.016 9.461 7.809 1 96.06 199 GLY B CA 1
ATOM 4957 C C . GLY B 1 199 ? 28.109 8.664 6.898 1 96.06 199 GLY B C 1
ATOM 4958 O O . GLY B 1 199 ? 28.312 7.473 6.684 1 96.06 199 GLY B O 1
ATOM 4959 N N . LEU B 1 200 ? 27.062 9.227 6.426 1 97.19 200 LEU B N 1
ATOM 4960 C CA . LEU B 1 200 ? 26.25 8.555 5.418 1 97.19 200 LEU B CA 1
ATOM 4961 C C . LEU B 1 200 ? 27.062 8.281 4.16 1 97.19 200 LEU B C 1
ATOM 4963 O O . LEU B 1 200 ? 27.703 9.18 3.619 1 97.19 200 LEU B O 1
ATOM 4967 N N . PRO B 1 201 ? 27.094 7.047 3.688 1 97.44 201 PRO B N 1
ATOM 4968 C CA . PRO B 1 201 ? 27.906 6.719 2.512 1 97.44 201 PRO B CA 1
ATOM 4969 C C . PRO B 1 201 ? 27.484 7.504 1.271 1 97.44 201 PRO B C 1
ATOM 4971 O O . PRO B 1 201 ? 26.328 7.91 1.155 1 97.44 201 PRO B O 1
ATOM 4974 N N . LYS B 1 202 ? 28.438 7.652 0.34 1 97.06 202 LYS B N 1
ATOM 4975 C CA . LYS B 1 202 ? 28.141 8.289 -0.939 1 97.06 202 LYS B CA 1
ATOM 4976 C C . LYS B 1 202 ? 27.062 7.52 -1.694 1 97.06 202 LYS B C 1
ATOM 4978 O O . LYS B 1 202 ? 26.984 6.293 -1.592 1 97.06 202 LYS B O 1
ATOM 4983 N N . GLY B 1 203 ? 26.25 8.266 -2.363 1 98.19 203 GLY B N 1
ATOM 4984 C CA . GLY B 1 203 ? 25.203 7.684 -3.193 1 98.19 203 GLY B CA 1
ATOM 4985 C C . GLY B 1 203 ? 23.891 7.492 -2.457 1 98.19 203 GLY B C 1
ATOM 4986 O O . GLY B 1 203 ? 22.844 7.305 -3.082 1 98.19 203 GLY B O 1
ATOM 4987 N N . VAL B 1 204 ? 23.844 7.527 -1.127 1 98.69 204 VAL B N 1
ATOM 4988 C CA . VAL B 1 204 ? 22.688 7.109 -0.329 1 98.69 204 VAL B CA 1
ATOM 4989 C C . VAL B 1 204 ? 21.672 8.242 -0.26 1 98.69 204 VAL B C 1
ATOM 4991 O O . VAL B 1 204 ? 20.469 7.996 -0.185 1 98.69 204 VAL B O 1
ATOM 4994 N N . LEU B 1 205 ? 22.141 9.523 -0.284 1 98.88 205 LEU B N 1
ATOM 4995 C CA . LEU B 1 205 ? 21.219 10.641 -0.17 1 98.88 205 LEU B CA 1
ATOM 4996 C C . LEU B 1 205 ? 21.469 11.672 -1.265 1 98.88 205 LEU B C 1
ATOM 4998 O O . LEU B 1 205 ? 22.609 12.07 -1.496 1 98.88 205 LEU B O 1
ATOM 5002 N N . THR B 1 206 ? 20.469 12.023 -1.928 1 98.88 206 THR B N 1
ATOM 5003 C CA . THR B 1 206 ? 20.391 13.18 -2.814 1 98.88 206 THR B CA 1
ATOM 5004 C C . THR B 1 206 ? 19.312 14.148 -2.344 1 98.88 206 THR B C 1
ATOM 5006 O O . THR B 1 206 ? 18.25 13.727 -1.892 1 98.88 206 THR B O 1
ATOM 5009 N N . VAL B 1 207 ? 19.578 15.422 -2.326 1 98.81 207 VAL B N 1
ATOM 5010 C CA . VAL B 1 207 ? 18.594 16.469 -2.125 1 98.81 207 VAL B CA 1
ATOM 5011 C C . VAL B 1 207 ? 18.391 17.25 -3.422 1 98.81 207 VAL B C 1
ATOM 5013 O O . VAL B 1 207 ? 19.328 17.906 -3.906 1 98.81 207 VAL B O 1
ATOM 5016 N N . LEU B 1 208 ? 17.156 17.219 -3.91 1 98.25 208 LEU B N 1
ATOM 5017 C CA . LEU B 1 208 ? 16.922 17.703 -5.266 1 98.25 208 LEU B CA 1
ATOM 5018 C C . LEU B 1 208 ? 15.75 18.688 -5.301 1 98.25 208 LEU B C 1
ATOM 5020 O O . LEU B 1 208 ? 14.648 18.328 -5.727 1 98.25 208 LEU B O 1
ATOM 5024 N N . PRO B 1 209 ? 15.977 19.969 -4.957 1 98.44 209 PRO B N 1
ATOM 5025 C CA . PRO B 1 209 ? 14.93 20.969 -5.188 1 98.44 209 PRO B CA 1
ATOM 5026 C C . PRO B 1 209 ? 14.531 21.078 -6.66 1 98.44 209 PRO B C 1
ATOM 5028 O O . PRO B 1 209 ? 15.406 21.156 -7.531 1 98.44 209 PRO B O 1
ATOM 5031 N N . ALA B 1 210 ? 13.289 20.969 -6.922 1 97.88 210 ALA B N 1
ATOM 5032 C CA . ALA B 1 210 ? 12.82 20.969 -8.305 1 97.88 210 ALA B CA 1
ATOM 5033 C C . ALA B 1 210 ? 11.406 21.547 -8.406 1 97.88 210 ALA B C 1
ATOM 5035 O O . ALA B 1 210 ? 10.664 21.562 -7.426 1 97.88 210 ALA B O 1
ATOM 5036 N N . GLU B 1 211 ? 11.109 22.062 -9.578 1 95.62 211 GLU B N 1
ATOM 5037 C CA . GLU B 1 211 ? 9.75 22.516 -9.883 1 95.62 211 GLU B CA 1
ATOM 5038 C C . GLU B 1 211 ? 8.836 21.328 -10.188 1 95.62 211 GLU B C 1
ATOM 5040 O O . GLU B 1 211 ? 9.289 20.172 -10.195 1 95.62 211 GLU B O 1
ATOM 5045 N N . ARG B 1 212 ? 7.578 21.609 -10.414 1 94.5 212 ARG B N 1
ATOM 5046 C CA . ARG B 1 212 ? 6.52 20.609 -10.492 1 94.5 212 ARG B CA 1
ATOM 5047 C C . ARG B 1 212 ? 6.789 19.609 -11.625 1 94.5 212 ARG B C 1
ATOM 5049 O O . ARG B 1 212 ? 6.613 18.406 -11.453 1 94.5 212 ARG B O 1
ATOM 5056 N N . ASP B 1 213 ? 7.184 20.094 -12.742 1 95.88 213 ASP B N 1
ATOM 5057 C CA . ASP B 1 213 ? 7.363 19.234 -13.914 1 95.88 213 ASP B CA 1
ATOM 5058 C C . ASP B 1 213 ? 8.516 18.25 -13.703 1 95.88 213 ASP B C 1
ATOM 5060 O O . ASP B 1 213 ? 8.406 17.078 -14.062 1 95.88 213 ASP B O 1
ATOM 5064 N N . VAL B 1 214 ? 9.625 18.766 -13.141 1 97.75 214 VAL B N 1
ATOM 5065 C CA . VAL B 1 214 ? 10.773 17.906 -12.867 1 97.75 214 VAL B CA 1
ATOM 5066 C C . VAL B 1 214 ? 10.43 16.922 -11.75 1 97.75 214 VAL B C 1
ATOM 5068 O O . VAL B 1 214 ? 10.883 15.773 -11.766 1 97.75 214 VAL B O 1
ATOM 5071 N N . SER B 1 215 ? 9.648 17.359 -10.812 1 97.69 215 SER B N 1
ATOM 5072 C CA . SER B 1 215 ? 9.18 16.469 -9.758 1 97.69 215 SER B CA 1
ATOM 5073 C C . SER B 1 215 ? 8.359 15.32 -10.328 1 97.69 215 SER B C 1
ATOM 5075 O O . SER B 1 215 ? 8.492 14.18 -9.883 1 97.69 215 SER B O 1
ATOM 5077 N N . ALA B 1 216 ? 7.5 15.656 -11.297 1 97.94 216 ALA B N 1
ATOM 5078 C CA . ALA B 1 216 ? 6.695 14.633 -11.953 1 97.94 216 ALA B CA 1
ATOM 5079 C C . ALA B 1 216 ? 7.578 13.625 -12.688 1 97.94 216 ALA B C 1
ATOM 5081 O O . ALA B 1 216 ? 7.293 12.43 -12.695 1 97.94 216 ALA B O 1
ATOM 5082 N N . TYR B 1 217 ? 8.633 14.125 -13.305 1 98.56 217 TYR B N 1
ATOM 5083 C CA . TYR B 1 217 ? 9.602 13.266 -13.977 1 98.56 217 TYR B CA 1
ATOM 5084 C C . TYR B 1 217 ? 10.273 12.32 -12.992 1 98.56 217 TYR B C 1
ATOM 5086 O O . TYR B 1 217 ? 10.438 11.133 -13.273 1 98.56 217 TYR B O 1
ATOM 5094 N N . LEU B 1 218 ? 10.625 12.805 -11.828 1 98.75 218 LEU B N 1
ATOM 5095 C CA . LEU B 1 218 ? 11.234 11.992 -10.781 1 98.75 218 LEU B CA 1
ATOM 5096 C C . LEU B 1 218 ? 10.305 10.867 -10.352 1 98.75 218 LEU B C 1
ATOM 5098 O O . LEU B 1 218 ? 10.727 9.711 -10.273 1 98.75 218 LEU B O 1
ATOM 5102 N N . VAL B 1 219 ? 9.047 11.188 -10.164 1 98.44 219 VAL B N 1
ATOM 5103 C CA . VAL B 1 219 ? 8.039 10.242 -9.688 1 98.44 219 VAL B CA 1
ATOM 5104 C C . VAL B 1 219 ? 7.848 9.133 -10.711 1 98.44 219 VAL B C 1
ATOM 5106 O O . VAL B 1 219 ? 7.707 7.961 -10.352 1 98.44 219 VAL B O 1
ATOM 5109 N N . ALA B 1 220 ? 7.895 9.469 -11.914 1 98.12 220 ALA B N 1
ATOM 5110 C CA . ALA B 1 220 ? 7.582 8.539 -12.992 1 98.12 220 ALA B CA 1
ATOM 5111 C C . ALA B 1 220 ? 8.82 7.742 -13.406 1 98.12 220 ALA B C 1
ATOM 5113 O O . ALA B 1 220 ? 8.734 6.84 -14.242 1 98.12 220 ALA B O 1
ATOM 5114 N N . HIS B 1 221 ? 9.969 8.055 -12.852 1 98.69 221 HIS B N 1
ATOM 5115 C CA . HIS B 1 221 ? 11.227 7.465 -13.297 1 98.69 221 HIS B CA 1
ATOM 5116 C C . HIS B 1 221 ? 11.266 5.969 -13.008 1 98.69 221 HIS B C 1
ATOM 5118 O O . HIS B 1 221 ? 10.961 5.539 -11.891 1 98.69 221 HIS B O 1
ATOM 5124 N N . PRO B 1 222 ? 11.648 5.121 -13.945 1 97.81 222 PRO B N 1
ATOM 5125 C CA . PRO B 1 222 ? 11.633 3.668 -13.758 1 97.81 222 PRO B CA 1
ATOM 5126 C C . PRO B 1 222 ? 12.656 3.193 -12.727 1 97.81 222 PRO B C 1
ATOM 5128 O O . PRO B 1 222 ? 12.578 2.055 -12.258 1 97.81 222 PRO B O 1
ATOM 5131 N N . GLY B 1 223 ? 13.602 4.07 -12.367 1 98.38 223 GLY B N 1
ATOM 5132 C CA . GLY B 1 223 ? 14.617 3.689 -11.398 1 98.38 223 GLY B CA 1
ATOM 5133 C C . GLY B 1 223 ? 14.18 3.906 -9.961 1 98.38 223 GLY B C 1
ATOM 5134 O O . GLY B 1 223 ? 14.914 3.596 -9.023 1 98.38 223 GLY B O 1
ATOM 5135 N N . ILE B 1 224 ? 12.969 4.418 -9.758 1 98.81 224 ILE B N 1
ATOM 5136 C CA . ILE B 1 224 ? 12.422 4.668 -8.422 1 98.81 224 ILE B CA 1
ATOM 5137 C C . ILE B 1 224 ? 11.57 3.48 -7.988 1 98.81 224 ILE B C 1
ATOM 5139 O O . ILE B 1 224 ? 10.656 3.066 -8.711 1 98.81 224 ILE B O 1
ATOM 5143 N N . ASP B 1 225 ? 11.867 2.971 -6.758 1 98.56 225 ASP B N 1
ATOM 5144 C CA . ASP B 1 225 ? 11.148 1.804 -6.258 1 98.56 225 ASP B CA 1
ATOM 5145 C C . ASP B 1 225 ? 9.969 2.221 -5.379 1 98.56 225 ASP B C 1
ATOM 5147 O O . ASP B 1 225 ? 9.016 1.458 -5.207 1 98.56 225 ASP B O 1
ATOM 5151 N N . LYS B 1 226 ? 10.094 3.396 -4.805 1 98.88 226 LYS B N 1
ATOM 5152 C CA . LYS B 1 226 ? 9.047 3.891 -3.91 1 98.88 226 LYS B CA 1
ATOM 5153 C C . LYS B 1 226 ? 8.984 5.414 -3.93 1 98.88 226 LYS B C 1
ATOM 5155 O O . LYS B 1 226 ? 10.016 6.086 -3.965 1 98.88 226 LYS B O 1
ATOM 5160 N N . VAL B 1 227 ? 7.773 5.922 -3.885 1 98.94 227 VAL B N 1
ATOM 5161 C CA . VAL B 1 227 ? 7.539 7.348 -3.674 1 98.94 227 VAL B CA 1
ATOM 5162 C C . VAL B 1 227 ? 6.84 7.562 -2.332 1 98.94 227 VAL B C 1
ATOM 5164 O O . VAL B 1 227 ? 5.809 6.949 -2.057 1 98.94 227 VAL B O 1
ATOM 5167 N N . ALA B 1 228 ? 7.434 8.258 -1.46 1 98.94 228 ALA B N 1
ATOM 5168 C CA . ALA B 1 228 ? 6.805 8.758 -0.239 1 98.94 228 ALA B CA 1
ATOM 5169 C C . ALA B 1 228 ? 6.461 10.242 -0.365 1 98.94 228 ALA B C 1
ATOM 5171 O O . ALA B 1 228 ? 7.34 11.07 -0.608 1 98.94 228 ALA B O 1
ATOM 5172 N N . PHE B 1 229 ? 5.176 10.523 -0.217 1 98.88 229 PHE B N 1
ATOM 5173 C CA . PHE B 1 229 ? 4.711 11.867 -0.526 1 98.88 229 PHE B CA 1
ATOM 5174 C C . PHE B 1 229 ? 3.814 12.398 0.585 1 98.88 229 PHE B C 1
ATOM 5176 O O . PHE B 1 229 ? 2.996 11.664 1.138 1 98.88 229 PHE B O 1
ATOM 5183 N N . THR B 1 230 ? 3.99 13.578 0.954 1 98.81 230 THR B N 1
ATOM 5184 C CA . THR B 1 230 ? 3.039 14.352 1.748 1 98.81 230 THR B CA 1
ATOM 5185 C C . THR B 1 230 ? 2.641 15.633 1.021 1 98.81 230 THR B C 1
ATOM 5187 O O . THR B 1 230 ? 3.502 16.391 0.582 1 98.81 230 THR B O 1
ATOM 5190 N N . GLY B 1 231 ? 1.386 15.852 0.828 1 98.06 231 GLY B N 1
ATOM 5191 C CA . GLY B 1 231 ? 0.915 17.031 0.135 1 98.06 231 GLY B CA 1
ATOM 5192 C C . GLY B 1 231 ? -0.569 17 -0.18 1 98.06 231 GLY B C 1
ATOM 5193 O O . GLY B 1 231 ? -1.36 16.469 0.604 1 98.06 231 GLY B O 1
ATOM 5194 N N . SER B 1 232 ? -0.98 17.625 -1.271 1 97.56 232 SER B N 1
ATOM 5195 C CA . SER B 1 232 ? -2.393 17.781 -1.6 1 97.56 232 SER B CA 1
ATOM 5196 C C . SER B 1 232 ? -2.982 16.484 -2.148 1 97.56 232 SER B C 1
ATOM 5198 O O . SER B 1 232 ? -2.252 15.625 -2.652 1 97.56 232 SER B O 1
ATOM 5200 N N . VAL B 1 233 ? -4.297 16.375 -2.055 1 98 233 VAL B N 1
ATOM 5201 C CA . VAL B 1 233 ? -5.027 15.219 -2.57 1 98 233 VAL B CA 1
ATOM 5202 C C . VAL B 1 233 ? -4.809 15.102 -4.078 1 98 233 VAL B C 1
ATOM 5204 O O . VAL B 1 233 ? -4.512 14.016 -4.586 1 98 233 VAL B O 1
ATOM 5207 N N . ALA B 1 234 ? -4.895 16.203 -4.77 1 98 234 ALA B N 1
ATOM 5208 C CA . ALA B 1 234 ? -4.746 16.203 -6.223 1 98 234 ALA B CA 1
ATOM 5209 C C . ALA B 1 234 ? -3.369 15.695 -6.633 1 98 234 ALA B C 1
ATOM 5211 O O . ALA B 1 234 ? -3.248 14.883 -7.555 1 98 234 ALA B O 1
ATOM 5212 N N . ALA B 1 235 ? -2.357 16.172 -5.957 1 98.06 235 ALA B N 1
ATOM 5213 C CA . ALA B 1 235 ? -0.998 15.727 -6.25 1 98.06 235 ALA B CA 1
ATOM 5214 C C . ALA B 1 235 ? -0.828 14.242 -5.922 1 98.06 235 ALA B C 1
ATOM 5216 O O . ALA B 1 235 ? -0.178 13.508 -6.668 1 98.06 235 ALA B O 1
ATOM 5217 N N . GLY B 1 236 ? -1.386 13.82 -4.773 1 98.56 236 GLY B N 1
ATOM 5218 C CA . GLY B 1 236 ? -1.321 12.414 -4.41 1 98.56 236 GLY B CA 1
ATOM 5219 C C . GLY B 1 236 ? -1.93 11.5 -5.457 1 98.56 236 GLY B C 1
ATOM 5220 O O . GLY B 1 236 ? -1.346 10.469 -5.805 1 98.56 236 GLY B O 1
ATOM 5221 N N . LYS B 1 237 ? -3.104 11.891 -5.953 1 98.56 237 LYS B N 1
ATOM 5222 C CA . LYS B 1 237 ? -3.764 11.117 -7.004 1 98.56 237 LYS B CA 1
ATOM 5223 C C . LYS B 1 237 ? -2.904 11.055 -8.258 1 98.56 237 LYS B C 1
ATOM 5225 O O . LYS B 1 237 ? -2.764 9.992 -8.867 1 98.56 237 LYS B O 1
ATOM 5230 N N . ALA B 1 238 ? -2.297 12.125 -8.609 1 98.56 238 ALA B N 1
ATOM 5231 C CA . ALA B 1 238 ? -1.436 12.172 -9.789 1 98.56 238 ALA B CA 1
ATOM 5232 C C . ALA B 1 238 ? -0.213 11.281 -9.617 1 98.56 238 ALA B C 1
ATOM 5234 O O . ALA B 1 238 ? 0.199 10.594 -10.555 1 98.56 238 ALA B O 1
ATOM 5235 N N . ILE B 1 239 ? 0.365 11.352 -8.477 1 98.69 239 ILE B N 1
ATOM 5236 C CA . ILE B 1 239 ? 1.552 10.555 -8.18 1 98.69 239 ILE B CA 1
ATOM 5237 C C . ILE B 1 239 ? 1.21 9.07 -8.258 1 98.69 239 ILE B C 1
ATOM 5239 O O . ILE B 1 239 ? 1.944 8.289 -8.867 1 98.69 239 ILE B O 1
ATOM 5243 N N . MET B 1 240 ? 0.114 8.656 -7.625 1 98.62 240 MET B N 1
ATOM 5244 C CA . MET B 1 240 ? -0.291 7.254 -7.664 1 98.62 240 MET B CA 1
ATOM 5245 C C . MET B 1 240 ? -0.532 6.797 -9.094 1 98.62 240 MET B C 1
ATOM 5247 O O . MET B 1 240 ? -0.126 5.699 -9.477 1 98.62 240 MET B O 1
ATOM 5251 N N . ALA B 1 241 ? -1.158 7.605 -9.883 1 98.56 241 ALA B N 1
ATOM 5252 C CA . ALA B 1 241 ? -1.4 7.277 -11.289 1 98.56 241 ALA B CA 1
ATOM 5253 C C . ALA B 1 241 ? -0.087 7.094 -12.047 1 98.56 241 ALA B C 1
ATOM 5255 O O . ALA B 1 241 ? 0.073 6.137 -12.805 1 98.56 241 ALA B O 1
ATOM 5256 N N . ALA B 1 242 ? 0.843 8.008 -11.812 1 98.31 242 ALA B N 1
ATOM 5257 C CA . ALA B 1 242 ? 2.139 7.945 -12.484 1 98.31 242 ALA B CA 1
ATOM 5258 C C . ALA B 1 242 ? 2.932 6.719 -12.039 1 98.31 242 ALA B C 1
ATOM 5260 O O . ALA B 1 242 ? 3.65 6.109 -12.836 1 98.31 242 ALA B O 1
ATOM 5261 N N . ALA B 1 243 ? 2.854 6.398 -10.781 1 98.06 243 ALA B N 1
ATOM 5262 C CA . ALA B 1 243 ? 3.586 5.281 -10.188 1 98.06 243 ALA B CA 1
ATOM 5263 C C . ALA B 1 243 ? 3.148 3.955 -10.805 1 98.06 243 ALA B C 1
ATOM 5265 O O . ALA B 1 243 ? 3.902 2.98 -10.789 1 98.06 243 ALA B O 1
ATOM 5266 N N . ALA B 1 244 ? 1.94 3.896 -11.344 1 98.19 244 ALA B N 1
ATOM 5267 C CA . ALA B 1 244 ? 1.34 2.664 -11.852 1 98.19 244 ALA B CA 1
ATOM 5268 C C . ALA B 1 244 ? 2.158 2.084 -13 1 98.19 244 ALA B C 1
ATOM 5270 O O . ALA B 1 244 ? 2.264 0.864 -13.141 1 98.19 244 ALA B O 1
ATOM 5271 N N . ALA B 1 245 ? 2.791 2.924 -13.781 1 97.81 245 ALA B N 1
ATOM 5272 C CA . ALA B 1 245 ? 3.521 2.479 -14.969 1 97.81 245 ALA B CA 1
ATOM 5273 C C . ALA B 1 245 ? 4.648 1.523 -14.586 1 97.81 245 ALA B C 1
ATOM 5275 O O . ALA B 1 245 ? 4.98 0.611 -15.352 1 97.81 245 ALA B O 1
ATOM 5276 N N . ASN B 1 246 ? 5.215 1.727 -13.43 1 97.62 246 ASN B N 1
ATOM 5277 C CA . ASN B 1 246 ? 6.348 0.926 -12.977 1 97.62 246 ASN B CA 1
ATOM 5278 C C . ASN B 1 246 ? 6.008 0.124 -11.727 1 97.62 246 ASN B C 1
ATOM 5280 O O . ASN B 1 246 ? 6.891 -0.479 -11.109 1 97.62 246 ASN B O 1
ATOM 5284 N N . LEU B 1 247 ? 4.754 0.188 -11.344 1 98.31 247 LEU B N 1
ATOM 5285 C CA . LEU B 1 247 ? 4.305 -0.416 -10.094 1 98.31 247 LEU B CA 1
ATOM 5286 C C . LEU B 1 247 ? 5.148 0.071 -8.922 1 98.31 247 LEU B C 1
ATOM 5288 O O . LEU B 1 247 ? 5.512 -0.716 -8.047 1 98.31 247 LEU B O 1
ATOM 5292 N N . THR B 1 248 ? 5.551 1.385 -9.008 1 98.44 248 THR B N 1
ATOM 5293 C CA . THR B 1 248 ? 6.277 2.02 -7.914 1 98.44 248 THR B CA 1
ATOM 5294 C C . THR B 1 248 ? 5.418 2.076 -6.656 1 98.44 248 THR B C 1
ATOM 5296 O O . THR B 1 248 ? 4.254 2.486 -6.711 1 98.44 248 THR B O 1
ATOM 5299 N N . ARG B 1 249 ? 5.957 1.617 -5.531 1 98.12 249 ARG B N 1
ATOM 5300 C CA . ARG B 1 249 ? 5.234 1.688 -4.266 1 98.12 249 ARG B CA 1
ATOM 5301 C C . ARG B 1 249 ? 5.004 3.137 -3.85 1 98.12 249 ARG B C 1
ATOM 5303 O O . ARG B 1 249 ? 5.82 4.012 -4.141 1 98.12 249 ARG B O 1
ATOM 5310 N N . VAL B 1 250 ? 3.857 3.354 -3.172 1 98.62 250 VAL B N 1
ATOM 5311 C CA . VAL B 1 250 ? 3.592 4.73 -2.77 1 98.62 250 VAL B CA 1
ATOM 5312 C C . VAL B 1 250 ? 3.143 4.766 -1.31 1 98.62 250 VAL B C 1
ATOM 5314 O O . VAL B 1 250 ? 2.482 3.836 -0.835 1 98.62 250 VAL B O 1
ATOM 5317 N N . THR B 1 251 ? 3.551 5.656 -0.52 1 98.81 251 THR B N 1
ATOM 5318 C CA . THR B 1 251 ? 2.959 6.172 0.71 1 98.81 251 THR B CA 1
ATOM 5319 C C . THR B 1 251 ? 2.535 7.629 0.539 1 98.81 251 THR B C 1
ATOM 5321 O O . THR B 1 251 ? 3.361 8.484 0.227 1 98.81 251 THR B O 1
ATOM 5324 N N . LEU B 1 252 ? 1.261 7.84 0.686 1 98.81 252 LEU B N 1
ATOM 5325 C CA . LEU B 1 252 ? 0.68 9.156 0.438 1 98.81 252 LEU B CA 1
ATOM 5326 C C . LEU B 1 252 ? 0.032 9.711 1.701 1 98.81 252 LEU B C 1
ATOM 5328 O O . LEU B 1 252 ? -0.975 9.18 2.174 1 98.81 252 LEU B O 1
ATOM 5332 N N . GLU B 1 253 ? 0.645 10.641 2.305 1 98.69 253 GLU B N 1
ATOM 5333 C CA . GLU B 1 253 ? 0.048 11.414 3.389 1 98.69 253 GLU B CA 1
ATOM 5334 C C . GLU B 1 253 ? -0.566 12.711 2.867 1 98.69 253 GLU B C 1
ATOM 5336 O O . GLU B 1 253 ? 0.151 13.602 2.406 1 98.69 253 GLU B O 1
ATOM 5341 N N . LEU B 1 254 ? -1.882 12.805 2.957 1 98.5 254 LEU B N 1
ATOM 5342 C CA . LEU B 1 254 ? -2.553 13.883 2.244 1 98.5 254 LEU B CA 1
ATOM 5343 C C . LEU B 1 254 ? -3.385 14.734 3.201 1 98.5 254 LEU B C 1
ATOM 5345 O O . LEU B 1 254 ? -3.062 14.836 4.387 1 98.5 254 LEU B O 1
ATOM 5349 N N . GLY B 1 255 ? -4.301 15.477 2.697 1 96.69 255 GLY B N 1
ATOM 5350 C CA . GLY B 1 255 ? -4.953 16.531 3.451 1 96.69 255 GLY B CA 1
ATOM 5351 C C . GLY B 1 255 ? -5.922 16.016 4.496 1 96.69 255 GLY B C 1
ATOM 5352 O O . GLY B 1 255 ? -6.133 14.805 4.605 1 96.69 255 GLY B O 1
ATOM 5353 N N . GLY B 1 256 ? -6.398 16.922 5.328 1 97.44 256 GLY B N 1
ATOM 5354 C CA . GLY B 1 256 ? -7.379 16.625 6.363 1 97.44 256 GLY B CA 1
ATOM 5355 C C . GLY B 1 256 ? -8.438 17.703 6.496 1 97.44 256 GLY B C 1
ATOM 5356 O O . GLY B 1 256 ? -8.266 18.828 5.992 1 97.44 256 GLY B O 1
ATOM 5357 N N . LYS B 1 257 ? -9.539 17.391 7.004 1 98.5 257 LYS B N 1
ATOM 5358 C CA . LYS B 1 257 ? -10.625 18.25 7.461 1 98.5 257 LYS B CA 1
ATOM 5359 C C . LYS B 1 257 ? -11.172 17.781 8.805 1 98.5 257 LYS B C 1
ATOM 5361 O O . LYS B 1 257 ? -12.32 17.344 8.891 1 98.5 257 LYS B O 1
ATOM 5366 N N . SER B 1 258 ? -10.375 17.938 9.789 1 98.56 258 SER B N 1
ATOM 5367 C CA . SER B 1 258 ? -10.5 17.25 11.07 1 98.56 258 SER B CA 1
ATOM 5368 C C . SER B 1 258 ? -11.633 17.828 11.906 1 98.56 258 SER B C 1
ATOM 5370 O O . SER B 1 258 ? -11.781 19.047 11.984 1 98.56 258 SER B O 1
ATOM 5372 N N . ALA B 1 259 ? -12.391 16.984 12.562 1 98.75 259 ALA B N 1
ATOM 5373 C CA . ALA B 1 259 ? -13.5 17.391 13.43 1 98.75 259 ALA B CA 1
ATOM 5374 C C . ALA B 1 259 ? -13.086 17.359 14.898 1 98.75 259 ALA B C 1
ATOM 5376 O O . ALA B 1 259 ? -12.445 16.406 15.344 1 98.75 259 ALA B O 1
ATOM 5377 N N . ALA B 1 260 ? -13.328 18.406 15.555 1 98.88 260 ALA B N 1
ATOM 5378 C CA . ALA B 1 260 ? -13.281 18.438 17.016 1 98.88 260 ALA B CA 1
ATOM 5379 C C . ALA B 1 260 ? -14.688 18.406 17.609 1 98.88 260 ALA B C 1
ATOM 5381 O O . ALA B 1 260 ? -15.445 19.375 17.484 1 98.88 260 ALA B O 1
ATOM 5382 N N . ILE B 1 261 ? -14.992 17.359 18.25 1 98.88 261 ILE B N 1
ATOM 5383 C CA . ILE B 1 261 ? -16.328 17.172 18.812 1 98.88 261 ILE B CA 1
ATOM 5384 C C . ILE B 1 261 ? -16.312 17.594 20.281 1 98.88 261 ILE B C 1
ATOM 5386 O O . ILE B 1 261 ? -15.602 17 21.094 1 98.88 261 ILE B O 1
ATOM 5390 N N . VAL B 1 262 ? -17.094 18.594 20.594 1 98.88 262 VAL B N 1
ATOM 5391 C CA . VAL B 1 262 ? -17.297 18.984 21.984 1 98.88 262 VAL B CA 1
ATOM 5392 C C . VAL B 1 262 ? -18.641 18.469 22.484 1 98.88 262 VAL B C 1
ATOM 5394 O O . VAL B 1 262 ? -19.688 19.062 22.188 1 98.88 262 VAL B O 1
ATOM 5397 N N . LEU B 1 263 ? -18.625 17.391 23.25 1 98.69 263 LEU B N 1
ATOM 5398 C CA . LEU B 1 263 ? -19.875 16.812 23.703 1 98.69 263 LEU B CA 1
ATOM 5399 C C . LEU B 1 263 ? -20.516 17.688 24.781 1 98.69 263 LEU B C 1
ATOM 5401 O O . LEU B 1 263 ? -19.859 18.578 25.328 1 98.69 263 LEU B O 1
ATOM 5405 N N . GLU B 1 264 ? -21.766 17.406 25.125 1 97.5 264 GLU B N 1
ATOM 5406 C CA . GLU B 1 264 ? -22.562 18.219 26.031 1 97.5 264 GLU B CA 1
ATOM 5407 C C . GLU B 1 264 ? -21.953 18.266 27.422 1 97.5 264 GLU B C 1
ATOM 5409 O O . GLU B 1 264 ? -22.031 19.281 28.125 1 97.5 264 GLU B O 1
ATOM 5414 N N . ASP B 1 265 ? -21.312 17.219 27.781 1 98.06 265 ASP B N 1
ATOM 5415 C CA . ASP B 1 265 ? -20.812 17.109 29.156 1 98.06 265 ASP B CA 1
ATOM 5416 C C . ASP B 1 265 ? -19.375 17.609 29.25 1 98.06 265 ASP B C 1
ATOM 5418 O O . ASP B 1 265 ? -18.766 17.562 30.328 1 98.06 265 ASP B O 1
ATOM 5422 N N . ALA B 1 266 ? -18.812 18.109 28.172 1 97.94 266 ALA B N 1
ATOM 5423 C CA . ALA B 1 266 ? -17.422 18.547 28.156 1 97.94 266 ALA B CA 1
ATOM 5424 C C . ALA B 1 266 ? -17.234 19.797 29.031 1 97.94 266 ALA B C 1
ATOM 5426 O O . ALA B 1 266 ? -18.109 20.656 29.094 1 97.94 266 ALA B O 1
ATOM 5427 N N . ASP B 1 267 ? -16.109 19.859 29.688 1 97.31 267 ASP B N 1
ATOM 5428 C CA . ASP B 1 267 ? -15.672 21.094 30.328 1 97.31 267 ASP B CA 1
ATOM 5429 C C . ASP B 1 267 ? -15.062 22.062 29.312 1 97.31 267 ASP B C 1
ATOM 5431 O O . ASP B 1 267 ? -13.883 21.953 28.969 1 97.31 267 ASP B O 1
ATOM 5435 N N . VAL B 1 268 ? -15.773 23.016 28.922 1 96.94 268 VAL B N 1
ATOM 5436 C CA . VAL B 1 268 ? -15.414 23.891 27.812 1 96.94 268 VAL B CA 1
ATOM 5437 C C . VAL B 1 268 ? -14.18 24.719 28.188 1 96.94 268 VAL B C 1
ATOM 5439 O O . VAL B 1 268 ? -13.289 24.906 27.359 1 96.94 268 VAL B O 1
ATOM 5442 N N . ASP B 1 269 ? -14.141 25.219 29.391 1 96.44 269 ASP B N 1
ATOM 5443 C CA . ASP B 1 269 ? -13.016 26.047 29.812 1 96.44 269 ASP B CA 1
ATOM 5444 C C . ASP B 1 269 ? -11.711 25.266 29.781 1 96.44 269 ASP B C 1
ATOM 5446 O O . ASP B 1 269 ? -10.656 25.812 29.469 1 96.44 269 ASP B O 1
ATOM 5450 N N . GLN B 1 270 ? -11.836 24.047 30.062 1 95.88 270 GLN B N 1
ATOM 5451 C CA . GLN B 1 270 ? -10.656 23.188 30.031 1 95.88 270 GLN B CA 1
ATOM 5452 C C . GLN B 1 270 ? -10.312 22.766 28.609 1 95.88 270 GLN B C 1
ATOM 5454 O O . GLN B 1 270 ? -9.141 22.578 28.281 1 95.88 270 GLN B O 1
ATOM 5459 N N . ALA B 1 271 ? -11.266 22.594 27.781 1 96.81 271 ALA B N 1
ATOM 5460 C CA . ALA B 1 271 ? -11.094 22.062 26.438 1 96.81 271 ALA B CA 1
ATOM 5461 C C . ALA B 1 271 ? -10.594 23.141 25.484 1 96.81 271 ALA B C 1
ATOM 5463 O O . ALA B 1 271 ? -9.812 22.859 24.562 1 96.81 271 ALA B O 1
ATOM 5464 N N . LEU B 1 272 ? -10.992 24.312 25.656 1 96.38 272 LEU B N 1
ATOM 5465 C CA . LEU B 1 272 ? -10.875 25.406 24.688 1 96.38 272 LEU B CA 1
ATOM 5466 C C . LEU B 1 272 ? -9.406 25.672 24.359 1 96.38 272 LEU B C 1
ATOM 5468 O O . LEU B 1 272 ? -9.055 25.812 23.188 1 96.38 272 LEU B O 1
ATOM 5472 N N . PRO B 1 273 ? -8.531 25.719 25.438 1 95.94 273 PRO B N 1
ATOM 5473 C CA . PRO B 1 273 ? -7.129 25.969 25.078 1 95.94 273 PRO B CA 1
ATOM 5474 C C . PRO B 1 273 ? -6.555 24.922 24.141 1 95.94 273 PRO B C 1
ATOM 5476 O O . PRO B 1 273 ? -5.797 25.25 23.219 1 95.94 273 PRO B O 1
ATOM 5479 N N . ASN B 1 274 ? -6.938 23.672 24.281 1 96 274 ASN B N 1
ATOM 5480 C CA . ASN B 1 274 ? -6.473 22.594 23.422 1 96 274 ASN B CA 1
ATOM 5481 C C . ASN B 1 274 ? -7.062 22.703 22.016 1 96 274 ASN B C 1
ATOM 5483 O O . ASN B 1 274 ? -6.367 22.484 21.031 1 96 274 ASN B O 1
ATOM 5487 N N . ILE B 1 275 ? -8.289 23 22 1 98.06 275 ILE B N 1
ATOM 5488 C CA . ILE B 1 275 ? -8.969 23.125 20.719 1 98.06 275 ILE B CA 1
ATOM 5489 C C . ILE B 1 275 ? -8.359 24.266 19.906 1 98.06 275 ILE B C 1
ATOM 5491 O O . ILE B 1 275 ? -8.102 24.125 18.719 1 98.06 275 ILE B O 1
ATOM 5495 N N . LEU B 1 276 ? -8.102 25.406 20.625 1 97.81 276 LEU B N 1
ATOM 5496 C CA . LEU B 1 276 ? -7.504 26.578 19.984 1 97.81 276 LEU B CA 1
ATOM 5497 C C . LEU B 1 276 ? -6.117 26.25 19.438 1 97.81 276 LEU B C 1
ATOM 5499 O O . LEU B 1 276 ? -5.809 26.547 18.281 1 97.81 276 LEU B O 1
ATOM 5503 N N . ALA B 1 277 ? -5.348 25.609 20.25 1 96.44 277 ALA B N 1
ATOM 5504 C CA . ALA B 1 277 ? -3.99 25.25 19.844 1 96.44 277 ALA B CA 1
ATOM 5505 C C . ALA B 1 277 ? -4.008 24.281 18.672 1 96.44 277 ALA B C 1
ATOM 5507 O O . ALA B 1 277 ? -3.205 24.422 17.734 1 96.44 277 ALA B O 1
ATOM 5508 N N . GLY B 1 278 ? -4.906 23.328 18.688 1 97.19 278 GLY B N 1
ATOM 5509 C CA . GLY B 1 278 ? -5.031 22.359 17.594 1 97.19 278 GLY B CA 1
ATOM 5510 C C . GLY B 1 278 ? -5.574 22.953 16.312 1 97.19 278 GLY B C 1
ATOM 5511 O O . GLY B 1 278 ? -5.223 22.516 15.219 1 97.19 278 GLY B O 1
ATOM 5512 N N . SER B 1 279 ? -6.398 23.922 16.375 1 98.25 279 SER B N 1
ATOM 5513 C CA . SER B 1 279 ? -7.055 24.531 15.227 1 98.25 279 SER B CA 1
ATOM 5514 C C . SER B 1 279 ? -6.113 25.469 14.484 1 98.25 279 SER B C 1
ATOM 5516 O O . SER B 1 279 ? -6.18 25.578 13.258 1 98.25 279 SER B O 1
ATOM 5518 N N . PHE B 1 280 ? -5.234 26.094 15.234 1 98.06 280 PHE B N 1
ATOM 5519 C CA . PHE B 1 280 ? -4.434 27.156 14.641 1 98.06 280 PHE B CA 1
ATOM 5520 C C . PHE B 1 280 ? -2.949 26.812 14.688 1 98.06 280 PHE B C 1
ATOM 5522 O O . PHE B 1 280 ? -2.098 27.688 14.57 1 98.06 280 PHE B O 1
ATOM 5529 N N . ALA B 1 281 ? -2.723 25.453 14.891 1 95.69 281 ALA B N 1
ATOM 5530 C CA . ALA B 1 281 ? -1.337 25.016 14.797 1 95.69 281 ALA B CA 1
ATOM 5531 C C . ALA B 1 281 ? -0.695 25.469 13.492 1 95.69 281 ALA B C 1
ATOM 5533 O O . ALA B 1 281 ? -1.306 25.359 12.422 1 95.69 281 ALA B O 1
ATOM 5534 N N . ASN B 1 282 ? 0.515 26.047 13.609 1 97.5 282 ASN B N 1
ATOM 5535 C CA . ASN B 1 282 ? 1.253 26.531 12.445 1 97.5 282 ASN B CA 1
ATOM 5536 C C . ASN B 1 282 ? 0.411 27.5 11.609 1 97.5 282 ASN B C 1
ATOM 5538 O O . ASN B 1 282 ? 0.386 27.391 10.383 1 97.5 282 ASN B O 1
ATOM 5542 N N . SER B 1 283 ? -0.327 28.391 12.336 1 98.12 283 SER B N 1
ATOM 5543 C CA . SER B 1 283 ? -1.183 29.391 11.711 1 98.12 283 SER B CA 1
ATOM 5544 C C . SER B 1 283 ? -2.252 28.734 10.836 1 98.12 283 SER B C 1
ATOM 5546 O O . SER B 1 283 ? -2.592 29.266 9.773 1 98.12 283 SER B O 1
ATOM 5548 N N . GLY B 1 284 ? -2.693 27.531 11.219 1 98.12 284 GLY B N 1
ATOM 5549 C CA . GLY B 1 284 ? -3.725 26.812 10.484 1 98.12 284 GLY B CA 1
ATOM 5550 C C . GLY B 1 284 ? -3.189 26.062 9.281 1 98.12 284 GLY B C 1
ATOM 5551 O O . GLY B 1 284 ? -3.943 25.375 8.586 1 98.12 284 GLY B O 1
ATOM 5552 N N . GLN B 1 285 ? -1.924 26.172 9 1 98.31 285 GLN B N 1
ATOM 5553 C CA . GLN B 1 285 ? -1.289 25.484 7.887 1 98.31 285 GLN B CA 1
ATOM 5554 C C . GLN B 1 285 ? -0.75 24.125 8.32 1 98.31 285 GLN B C 1
ATOM 5556 O O . GLN B 1 285 ? 0.441 23.844 8.172 1 98.31 285 GLN B O 1
ATOM 5561 N N . ALA B 1 286 ? -1.639 23.312 8.844 1 97.62 286 ALA B N 1
ATOM 5562 C CA . ALA B 1 286 ? -1.392 21.969 9.352 1 97.62 286 ALA B CA 1
ATOM 5563 C C . ALA B 1 286 ? -2.488 21 8.898 1 97.62 286 ALA B C 1
ATOM 5565 O O . ALA B 1 286 ? -3.676 21.281 9.094 1 97.62 286 ALA B O 1
ATOM 5566 N N . CYS B 1 287 ? -2.125 19.938 8.359 1 96.88 287 CYS B N 1
ATOM 5567 C CA . CYS B 1 287 ? -3.096 19 7.801 1 96.88 287 CYS B CA 1
ATOM 5568 C C . CYS B 1 287 ? -3.977 18.406 8.891 1 96.88 287 CYS B C 1
ATOM 5570 O O . CYS B 1 287 ? -5.125 18.047 8.641 1 96.88 287 CYS B O 1
ATOM 5572 N N . VAL B 1 288 ? -3.467 18.375 10.156 1 97.5 288 VAL B N 1
ATOM 5573 C CA . VAL B 1 288 ? -4.199 17.75 11.25 1 97.5 288 VAL B CA 1
ATOM 5574 C C . VAL B 1 288 ? -5.027 18.797 11.984 1 97.5 288 VAL B C 1
ATOM 5576 O O . VAL B 1 288 ? -5.66 18.5 13 1 97.5 288 VAL B O 1
ATOM 5579 N N . ALA B 1 289 ? -4.992 20.031 11.539 1 98.06 289 ALA B N 1
ATOM 5580 C CA . ALA B 1 289 ? -5.668 21.109 12.242 1 98.06 289 ALA B CA 1
ATOM 5581 C C . ALA B 1 289 ? -7.152 20.812 12.422 1 98.06 289 ALA B C 1
ATOM 5583 O O . ALA B 1 289 ? -7.801 20.297 11.5 1 98.06 289 ALA B O 1
ATOM 5584 N N . LEU B 1 290 ? -7.684 21.125 13.609 1 98.56 290 LEU B N 1
ATOM 5585 C CA . LEU B 1 290 ? -9.102 20.984 13.914 1 98.56 290 LEU B CA 1
ATOM 5586 C C . LEU B 1 290 ? -9.914 22.125 13.32 1 98.56 290 LEU B C 1
ATOM 5588 O O . LEU B 1 290 ? -10.133 23.141 13.984 1 98.56 290 LEU B O 1
ATOM 5592 N N . THR B 1 291 ? -10.414 21.906 12.094 1 98.56 291 THR B N 1
ATOM 5593 C CA . THR B 1 291 ? -10.984 23.047 11.383 1 98.56 291 THR B CA 1
ATOM 5594 C C . THR B 1 291 ? -12.508 22.938 11.336 1 98.56 291 THR B C 1
ATOM 5596 O O . THR B 1 291 ? -13.18 23.875 10.883 1 98.56 291 THR B O 1
ATOM 5599 N N . ARG B 1 292 ? -13.125 21.859 11.719 1 98.81 292 ARG B N 1
ATOM 5600 C CA . ARG B 1 292 ? -14.555 21.719 12 1 98.81 292 ARG B CA 1
ATOM 5601 C C . ARG B 1 292 ? -14.797 21.5 13.492 1 98.81 292 ARG B C 1
ATOM 5603 O O . ARG B 1 292 ? -14.469 20.438 14.031 1 98.81 292 ARG B O 1
ATOM 5610 N N . ILE B 1 293 ? -15.297 22.438 14.117 1 98.88 293 ILE B N 1
ATOM 5611 C CA . ILE B 1 293 ? -15.617 22.312 15.539 1 98.88 293 ILE B CA 1
ATOM 5612 C C . ILE B 1 293 ? -17.109 22.047 15.711 1 98.88 293 ILE B C 1
ATOM 5614 O O . ILE B 1 293 ? -17.938 22.922 15.398 1 98.88 293 ILE B O 1
ATOM 5618 N N . LEU B 1 294 ? -17.422 20.891 16.172 1 98.94 294 LEU B N 1
ATOM 5619 C CA . LEU B 1 294 ? -18.812 20.5 16.359 1 98.94 294 LEU B CA 1
ATOM 5620 C C . LEU B 1 294 ? -19.281 20.812 17.781 1 98.94 294 LEU B C 1
ATOM 5622 O O . LEU B 1 294 ? -18.703 20.328 18.75 1 98.94 294 LEU B O 1
ATOM 5626 N N . LEU B 1 295 ? -20.344 21.578 17.875 1 98.81 295 LEU B N 1
ATOM 5627 C CA . LEU B 1 295 ? -20.875 22.031 19.156 1 98.81 295 LEU B CA 1
ATOM 5628 C C . LEU B 1 295 ? -22.328 21.625 19.328 1 98.81 295 LEU B C 1
ATOM 5630 O O . LEU B 1 295 ? -23.109 21.672 18.359 1 98.81 295 LEU B O 1
ATOM 5634 N N . PRO B 1 296 ? -22.688 21.234 20.562 1 98.5 296 PRO B N 1
ATOM 5635 C CA . PRO B 1 296 ? -24.094 20.938 20.766 1 98.5 296 PRO B CA 1
ATOM 5636 C C . PRO B 1 296 ? -24.984 22.188 20.672 1 98.5 296 PRO B C 1
ATOM 5638 O O . PRO B 1 296 ? -24.625 23.234 21.219 1 98.5 296 PRO B O 1
ATOM 5641 N N . VAL B 1 297 ? -26.125 22 20.062 1 98.31 297 VAL B N 1
ATOM 5642 C CA . VAL B 1 297 ? -27.062 23.094 19.875 1 98.31 297 VAL B CA 1
ATOM 5643 C C . VAL B 1 297 ? -27.375 23.75 21.219 1 98.31 297 VAL B C 1
ATOM 5645 O O . VAL B 1 297 ? -27.484 24.969 21.328 1 98.31 297 VAL B O 1
ATOM 5648 N N . SER B 1 298 ? -27.453 23.016 22.234 1 97.81 298 SER B N 1
ATOM 5649 C CA . SER B 1 298 ? -27.875 23.469 23.547 1 97.81 298 SER B CA 1
ATOM 5650 C C . SER B 1 298 ? -26.844 24.406 24.156 1 97.81 298 SER B C 1
ATOM 5652 O O . SER B 1 298 ? -27.172 25.219 25.031 1 97.81 298 SER B O 1
ATOM 5654 N N . ARG B 1 299 ? -25.594 24.359 23.656 1 97.75 299 ARG B N 1
ATOM 5655 C CA . ARG B 1 299 ? -24.531 25.172 24.234 1 97.75 299 ARG B CA 1
ATOM 5656 C C . ARG B 1 299 ? -23.797 25.969 23.156 1 97.75 299 ARG B C 1
ATOM 5658 O O . ARG B 1 299 ? -22.703 26.484 23.391 1 97.75 299 ARG B O 1
ATOM 5665 N N . TYR B 1 300 ? -24.359 26.047 22.016 1 98.12 300 TYR B N 1
ATOM 5666 C CA . TYR B 1 300 ? -23.688 26.578 20.844 1 98.12 300 TYR B CA 1
ATOM 5667 C C . TYR B 1 300 ? -23.297 28.031 21.047 1 98.12 300 TYR B C 1
ATOM 5669 O O . TYR B 1 300 ? -22.125 28.391 20.875 1 98.12 300 TYR B O 1
ATOM 5677 N N . ASP B 1 301 ? -24.234 28.891 21.484 1 97.81 301 ASP B N 1
ATOM 5678 C CA . ASP B 1 301 ? -23.984 30.328 21.578 1 97.81 301 ASP B CA 1
ATOM 5679 C C . ASP B 1 301 ? -22.906 30.625 22.625 1 97.81 301 ASP B C 1
ATOM 5681 O O . ASP B 1 301 ? -22.016 31.438 22.375 1 97.81 301 ASP B O 1
ATOM 5685 N N . GLU B 1 302 ? -23.031 29.938 23.672 1 96.75 302 GLU B N 1
ATOM 5686 C CA . GLU B 1 302 ? -22.062 30.125 24.75 1 96.75 302 GLU B CA 1
ATOM 5687 C C . GLU B 1 302 ? -20.641 29.781 24.297 1 96.75 302 GLU B C 1
ATOM 5689 O O . GLU B 1 302 ? -19.719 30.578 24.484 1 96.75 302 GLU B O 1
ATOM 5694 N N . ILE B 1 303 ? -20.484 28.641 23.734 1 98.06 303 ILE B N 1
ATOM 5695 C CA . ILE B 1 303 ? -19.156 28.156 23.359 1 98.06 303 ILE B CA 1
ATOM 5696 C C . ILE B 1 303 ? -18.641 28.969 22.172 1 98.06 303 ILE B C 1
ATOM 5698 O O . ILE B 1 303 ? -17.453 29.312 22.109 1 98.06 303 ILE B O 1
ATOM 5702 N N . ALA B 1 304 ? -19.516 29.266 21.234 1 98.31 304 ALA B N 1
ATOM 5703 C CA . ALA B 1 304 ? -19.125 30.047 20.062 1 98.31 304 ALA B CA 1
ATOM 5704 C C . ALA B 1 304 ? -18.594 31.406 20.453 1 98.31 304 ALA B C 1
ATOM 5706 O O . ALA B 1 304 ? -17.594 31.875 19.906 1 98.31 304 ALA B O 1
ATOM 5707 N N . GLU B 1 305 ? -19.297 32.031 21.344 1 97.81 305 GLU B N 1
ATOM 5708 C CA . GLU B 1 305 ? -18.859 33.375 21.812 1 97.81 305 GLU B CA 1
ATOM 5709 C C . GLU B 1 305 ? -17.5 33.281 22.484 1 97.81 305 GLU B C 1
ATOM 5711 O O . GLU B 1 305 ? -16.609 34.094 22.203 1 97.81 305 GLU B O 1
ATOM 5716 N N . LYS B 1 306 ? -17.359 32.344 23.359 1 97.88 306 LYS B N 1
ATOM 5717 C CA . LYS B 1 306 ? -16.094 32.156 24.047 1 97.88 306 LYS B CA 1
ATOM 5718 C C . LYS B 1 306 ? -14.961 31.859 23.078 1 97.88 306 LYS B C 1
ATOM 5720 O O . LYS B 1 306 ? -13.867 32.406 23.188 1 97.88 306 LYS B O 1
ATOM 5725 N N . PHE B 1 307 ? -15.242 30.984 22.156 1 98.12 307 PHE B N 1
ATOM 5726 C CA . PHE B 1 307 ? -14.258 30.578 21.172 1 98.12 307 PHE B CA 1
ATOM 5727 C C . PHE B 1 307 ? -13.859 31.75 20.297 1 98.12 307 PHE B C 1
ATOM 5729 O O . PHE B 1 307 ? -12.672 32 20.078 1 98.12 307 PHE B O 1
ATOM 5736 N N . ALA B 1 308 ? -14.82 32.469 19.75 1 98.38 308 ALA B N 1
ATOM 5737 C CA . ALA B 1 308 ? -14.562 33.625 18.891 1 98.38 308 ALA B CA 1
ATOM 5738 C C . ALA B 1 308 ? -13.75 34.688 19.609 1 98.38 308 ALA B C 1
ATOM 5740 O O . ALA B 1 308 ? -12.852 35.312 19.031 1 98.38 308 ALA B O 1
ATOM 5741 N N . ALA B 1 309 ? -14.109 34.906 20.828 1 98.31 309 ALA B N 1
ATOM 5742 C CA . ALA B 1 309 ? -13.383 35.906 21.625 1 98.31 309 ALA B CA 1
ATOM 5743 C C . ALA B 1 309 ? -11.922 35.5 21.812 1 98.31 309 ALA B C 1
ATOM 5745 O O . ALA B 1 309 ? -11.023 36.344 21.719 1 98.31 309 ALA B O 1
ATOM 5746 N N . ALA B 1 310 ? -11.758 34.25 22.125 1 98.31 310 ALA B N 1
ATOM 5747 C CA . ALA B 1 310 ? -10.398 33.719 22.281 1 98.31 310 ALA B CA 1
ATOM 5748 C C . ALA B 1 310 ? -9.602 33.844 21 1 98.31 310 ALA B C 1
ATOM 5750 O O . ALA B 1 310 ? -8.414 34.188 21.016 1 98.31 310 ALA B O 1
ATOM 5751 N N . VAL B 1 311 ? -10.203 33.594 19.859 1 98.5 311 VAL B N 1
ATOM 5752 C CA . VAL B 1 311 ? -9.547 33.656 18.562 1 98.5 311 VAL B CA 1
ATOM 5753 C C . VAL B 1 311 ? -9.195 35.094 18.25 1 98.5 311 VAL B C 1
ATOM 5755 O O . VAL B 1 311 ? -8.102 35.406 17.75 1 98.5 311 VAL B O 1
ATOM 5758 N N . ALA B 1 312 ? -10.125 36 18.547 1 97.62 312 ALA B N 1
ATOM 5759 C CA . ALA B 1 312 ? -9.922 37.438 18.281 1 97.62 312 ALA B CA 1
ATOM 5760 C C . ALA B 1 312 ? -8.727 37.969 19.062 1 97.62 312 ALA B C 1
ATOM 5762 O O . ALA B 1 312 ? -8.094 38.938 18.656 1 97.62 312 ALA B O 1
ATOM 5763 N N . ALA B 1 313 ? -8.438 37.312 20.141 1 97.12 313 ALA B N 1
ATOM 5764 C CA . ALA B 1 313 ? -7.383 37.781 21.031 1 97.12 313 ALA B CA 1
ATOM 5765 C C . ALA B 1 313 ? -6.02 37.25 20.609 1 97.12 313 ALA B C 1
ATOM 5767 O O . ALA B 1 313 ? -4.988 37.656 21.141 1 97.12 313 ALA B O 1
ATOM 5768 N N . MET B 1 314 ? -5.934 36.375 19.656 1 96.94 314 MET B N 1
ATOM 5769 C CA . MET B 1 314 ? -4.668 35.781 19.219 1 96.94 314 MET B CA 1
ATOM 5770 C C . MET B 1 314 ? -3.781 36.844 18.547 1 96.94 314 MET B C 1
ATOM 5772 O O . MET B 1 314 ? -4.262 37.625 17.734 1 96.94 314 MET B O 1
ATOM 5776 N N . LYS B 1 315 ? -2.547 36.812 18.859 1 96.44 315 LYS B N 1
ATOM 5777 C CA . LYS B 1 315 ? -1.601 37.781 18.297 1 96.44 315 LYS B CA 1
ATOM 5778 C C . LYS B 1 315 ? -1.174 37.375 16.891 1 96.44 315 LYS B C 1
ATOM 5780 O O . LYS B 1 315 ? -0.593 36.312 16.703 1 96.44 315 LYS B O 1
ATOM 5785 N N . VAL B 1 316 ? -1.441 38.219 15.945 1 97.56 316 VAL B N 1
ATOM 5786 C CA . VAL B 1 316 ? -1.009 38.062 14.562 1 97.56 316 VAL B CA 1
ATOM 5787 C C . VAL B 1 316 ? 0.194 38.969 14.297 1 97.56 316 VAL B C 1
ATOM 5789 O O . VAL B 1 316 ? 0.18 40.156 14.641 1 97.56 316 VAL B O 1
ATOM 5792 N N . GLY B 1 317 ? 1.258 38.375 13.773 1 96.56 317 GLY B N 1
ATOM 5793 C CA . GLY B 1 317 ? 2.352 39.281 13.477 1 96.56 317 GLY B CA 1
ATOM 5794 C C . GLY B 1 317 ? 3.633 38.562 13.086 1 96.56 317 GLY B C 1
ATOM 5795 O O . GLY B 1 317 ? 3.594 37.469 12.539 1 96.56 317 GLY B O 1
ATOM 5796 N N . ASN B 1 318 ? 4.738 39.25 13.328 1 95.88 318 ASN B N 1
ATOM 5797 C CA . ASN B 1 318 ? 6.07 38.75 12.977 1 95.88 318 ASN B CA 1
ATOM 5798 C C . ASN B 1 318 ? 6.352 37.375 13.586 1 95.88 318 ASN B C 1
ATOM 5800 O O . ASN B 1 318 ? 6.336 37.219 14.805 1 95.88 318 ASN B O 1
ATOM 5804 N N . PRO B 1 319 ? 6.641 36.375 12.719 1 96.56 319 PRO B N 1
ATOM 5805 C CA . PRO B 1 319 ? 6.82 35.031 13.234 1 96.56 319 PRO B CA 1
ATOM 5806 C C . PRO B 1 319 ? 8.031 34.875 14.148 1 96.56 319 PRO B C 1
ATOM 5808 O O . PRO B 1 319 ? 8.133 33.938 14.914 1 96.56 319 PRO B O 1
ATOM 5811 N N . THR B 1 320 ? 8.961 35.812 14.07 1 93.44 320 THR B N 1
ATOM 5812 C CA . THR B 1 320 ? 10.156 35.719 14.914 1 93.44 320 THR B CA 1
ATOM 5813 C C . THR B 1 320 ? 9.867 36.25 16.312 1 93.44 320 THR B C 1
ATOM 5815 O O . THR B 1 320 ? 10.664 36.031 17.234 1 93.44 320 THR B O 1
ATOM 5818 N N . ASP B 1 321 ? 8.75 36.969 16.453 1 93.94 321 ASP B N 1
ATOM 5819 C CA . ASP B 1 321 ? 8.305 37.375 17.766 1 93.94 321 ASP B CA 1
ATOM 5820 C C . ASP B 1 321 ? 7.773 36.188 18.578 1 93.94 321 ASP B C 1
ATOM 5822 O O . ASP B 1 321 ? 6.816 35.531 18.156 1 93.94 321 ASP B O 1
ATOM 5826 N N . PRO B 1 322 ? 8.32 35.938 19.703 1 92.06 322 PRO B N 1
ATOM 5827 C CA . PRO B 1 322 ? 7.914 34.781 20.5 1 92.06 322 PRO B CA 1
ATOM 5828 C C . PRO B 1 322 ? 6.445 34.844 20.922 1 92.06 322 PRO B C 1
ATOM 5830 O O . PRO B 1 322 ? 5.855 33.812 21.25 1 92.06 322 PRO B O 1
ATOM 5833 N N . ALA B 1 323 ? 5.855 36 20.906 1 94.12 323 ALA B N 1
ATOM 5834 C CA . ALA B 1 323 ? 4.465 36.156 21.344 1 94.12 323 ALA B CA 1
ATOM 5835 C C . ALA B 1 323 ? 3.504 35.875 20.188 1 94.12 323 ALA B C 1
ATOM 5837 O O . ALA B 1 323 ? 2.303 35.688 20.391 1 94.12 323 ALA B O 1
ATOM 5838 N N . THR B 1 324 ? 4.035 35.844 19 1 96.44 324 THR B N 1
ATOM 5839 C CA . THR B 1 324 ? 3.193 35.625 17.828 1 96.44 324 THR B CA 1
ATOM 5840 C C . THR B 1 324 ? 2.564 34.25 17.844 1 96.44 324 THR B C 1
ATOM 5842 O O . THR B 1 324 ? 3.258 33.25 18.047 1 96.44 324 THR B O 1
ATOM 5845 N N . VAL B 1 325 ? 1.294 34.188 17.656 1 96.5 325 VAL B N 1
ATOM 5846 C CA . VAL B 1 325 ? 0.554 32.938 17.578 1 96.5 325 VAL B CA 1
ATOM 5847 C C . VAL B 1 325 ? 0.239 32.625 16.109 1 96.5 325 VAL B C 1
ATOM 5849 O O . VAL B 1 325 ? 0.352 31.469 15.688 1 96.5 325 VAL B O 1
ATOM 5852 N N . ILE B 1 326 ? -0.157 33.625 15.383 1 98.06 326 ILE B N 1
ATOM 5853 C CA . ILE B 1 326 ? -0.504 33.469 13.977 1 98.06 326 ILE B CA 1
ATOM 5854 C C . ILE B 1 326 ? 0.516 34.219 13.109 1 98.06 326 ILE B C 1
ATOM 5856 O O . ILE B 1 326 ? 0.616 35.438 13.164 1 98.06 326 ILE B O 1
ATOM 5860 N N . GLY B 1 327 ? 1.289 33.438 12.383 1 98.25 327 GLY B N 1
ATOM 5861 C CA . GLY B 1 327 ? 2.203 34 11.391 1 98.25 327 GLY B CA 1
ATOM 5862 C C . GLY B 1 327 ? 1.578 34.156 10.016 1 98.25 327 GLY B C 1
ATOM 5863 O O . GLY B 1 327 ? 0.366 33.969 9.859 1 98.25 327 GLY B O 1
ATOM 5864 N N . PRO B 1 328 ? 2.375 34.562 9.055 1 98.5 328 PRO B N 1
ATOM 5865 C CA . PRO B 1 328 ? 1.857 34.719 7.695 1 98.5 328 PRO B CA 1
ATOM 5866 C C . PRO B 1 328 ? 1.6 33.406 6.992 1 98.5 328 PRO B C 1
ATOM 5868 O O . PRO B 1 328 ? 2.107 32.344 7.426 1 98.5 328 PRO B O 1
ATOM 5871 N N . MET B 1 329 ? 0.732 33.438 5.934 1 98.44 329 MET B N 1
ATOM 5872 C CA . MET B 1 329 ? 0.667 32.344 5 1 98.44 329 MET B CA 1
ATOM 5873 C C . MET B 1 329 ? 1.996 32.156 4.273 1 98.44 329 MET B C 1
ATOM 5875 O O . MET B 1 329 ? 2.746 33.094 4.09 1 98.44 329 MET B O 1
ATOM 5879 N N . THR B 1 330 ? 2.264 30.938 3.859 1 98.25 330 THR B N 1
ATOM 5880 C CA . THR B 1 330 ? 3.574 30.578 3.33 1 98.25 330 THR B CA 1
ATOM 5881 C C . THR B 1 330 ? 3.861 31.328 2.033 1 98.25 330 THR B C 1
ATOM 5883 O O . THR B 1 330 ? 5.023 31.547 1.681 1 98.25 330 THR B O 1
ATOM 5886 N N . SER B 1 331 ? 2.828 31.734 1.306 1 97.94 331 SER B N 1
ATOM 5887 C CA . SER B 1 331 ? 2.984 32.406 0.018 1 97.94 331 SER B CA 1
ATOM 5888 C C . SER B 1 331 ? 1.805 33.312 -0.273 1 97.94 331 SER B C 1
ATOM 5890 O O . SER B 1 331 ? 0.777 33.25 0.406 1 97.94 331 SER B O 1
ATOM 5892 N N . ALA B 1 332 ? 2.021 34.125 -1.3 1 97.75 332 ALA B N 1
ATOM 5893 C CA . ALA B 1 332 ? 0.939 35 -1.765 1 97.75 332 ALA B CA 1
ATOM 5894 C C . ALA B 1 332 ? -0.237 34.188 -2.281 1 97.75 332 ALA B C 1
ATOM 5896 O O . ALA B 1 332 ? -1.396 34.531 -2.049 1 97.75 332 ALA B O 1
ATOM 5897 N N . ALA B 1 333 ? 0.093 33.188 -2.969 1 97.62 333 ALA B N 1
ATOM 5898 C CA . ALA B 1 333 ? -0.941 32.281 -3.506 1 97.62 333 ALA B CA 1
ATOM 5899 C C . ALA B 1 333 ? -1.768 31.672 -2.383 1 97.62 333 ALA B C 1
ATOM 5901 O O . ALA B 1 333 ? -2.988 31.547 -2.5 1 97.62 333 ALA B O 1
ATOM 5902 N N . GLN B 1 334 ? -1.118 31.219 -1.335 1 98.19 334 GLN B N 1
ATOM 5903 C CA . GLN B 1 334 ? -1.818 30.625 -0.203 1 98.19 334 GLN B CA 1
ATOM 5904 C C . GLN B 1 334 ? -2.693 31.656 0.509 1 98.19 334 GLN B C 1
ATOM 5906 O O . GLN B 1 334 ? -3.799 31.328 0.953 1 98.19 334 GLN B O 1
ATOM 5911 N N . GLN B 1 335 ? -2.164 32.906 0.648 1 98.38 335 GLN B N 1
ATOM 5912 C CA . GLN B 1 335 ? -2.984 33.969 1.227 1 98.38 335 GLN B CA 1
ATOM 5913 C C . GLN B 1 335 ? -4.262 34.188 0.42 1 98.38 335 GLN B C 1
ATOM 5915 O O . GLN B 1 335 ? -5.359 34.219 0.984 1 98.38 335 GLN B O 1
ATOM 5920 N N . ARG B 1 336 ? -4.086 34.281 -0.84 1 98.38 336 ARG B N 1
ATOM 5921 C CA . ARG B 1 336 ? -5.223 34.5 -1.728 1 98.38 336 ARG B CA 1
ATOM 5922 C C . ARG B 1 336 ? -6.223 33.344 -1.613 1 98.38 336 ARG B C 1
ATOM 5924 O O . ARG B 1 336 ? -7.434 33.562 -1.564 1 98.38 336 ARG B O 1
ATOM 5931 N N . ARG B 1 337 ? -5.723 32.156 -1.534 1 98.31 337 ARG B N 1
ATOM 5932 C CA . ARG B 1 337 ? -6.578 31 -1.397 1 98.31 337 ARG B CA 1
ATOM 5933 C C . ARG B 1 337 ? -7.434 31.094 -0.136 1 98.31 337 ARG B C 1
ATOM 5935 O O . ARG B 1 337 ? -8.648 30.875 -0.185 1 98.31 337 ARG B O 1
ATOM 5942 N N . VAL B 1 338 ? -6.816 31.359 0.95 1 98.69 338 VAL B N 1
ATOM 5943 C CA . VAL B 1 338 ? -7.523 31.406 2.227 1 98.69 338 VAL B CA 1
ATOM 5944 C C . VAL B 1 338 ? -8.586 32.5 2.18 1 98.69 338 VAL B C 1
ATOM 5946 O O . VAL B 1 338 ? -9.734 32.281 2.58 1 98.69 338 VAL B O 1
ATOM 5949 N N . LEU B 1 339 ? -8.211 33.656 1.633 1 98.56 339 LEU B N 1
ATOM 5950 C CA . LEU B 1 339 ? -9.156 34.75 1.539 1 98.56 339 LEU B CA 1
ATOM 5951 C C . LEU B 1 339 ? -10.297 34.406 0.583 1 98.56 339 LEU B C 1
ATOM 5953 O O . LEU B 1 339 ? -11.438 34.812 0.807 1 98.56 339 LEU B O 1
ATOM 5957 N N . ASP B 1 340 ? -9.984 33.719 -0.5 1 98.75 340 ASP B N 1
ATOM 5958 C CA . ASP B 1 340 ? -11.023 33.25 -1.411 1 98.75 340 ASP B CA 1
ATOM 5959 C C . ASP B 1 340 ? -12.023 32.375 -0.688 1 98.75 340 ASP B C 1
ATOM 5961 O O . ASP B 1 340 ? -13.234 32.469 -0.905 1 98.75 340 ASP B O 1
ATOM 5965 N N . TYR B 1 341 ? -11.57 31.484 0.17 1 98.75 341 TYR B N 1
ATOM 5966 C CA . TYR B 1 341 ? -12.461 30.594 0.918 1 98.75 341 TYR B CA 1
ATOM 5967 C C . TYR B 1 341 ? -13.305 31.391 1.906 1 98.75 341 TYR B C 1
ATOM 5969 O O . TYR B 1 341 ? -14.461 31.031 2.168 1 98.75 341 TYR B O 1
ATOM 5977 N N . VAL B 1 342 ? -12.703 32.406 2.508 1 98.56 342 VAL B N 1
ATOM 5978 C CA . VAL B 1 342 ? -13.492 33.281 3.373 1 98.56 342 VAL B CA 1
ATOM 5979 C C . VAL B 1 342 ? -14.672 33.844 2.592 1 98.56 342 VAL B C 1
ATOM 5981 O O . VAL B 1 342 ? -15.812 33.812 3.061 1 98.56 342 VAL B O 1
ATOM 5984 N N . GLY B 1 343 ? -14.375 34.344 1.416 1 98.56 343 GLY B N 1
ATOM 5985 C CA . GLY B 1 343 ? -15.438 34.844 0.554 1 98.56 343 GLY B CA 1
ATOM 5986 C C . GLY B 1 343 ? -16.484 33.781 0.232 1 98.56 343 GLY B C 1
ATOM 5987 O O . GLY B 1 343 ? -17.688 34.094 0.251 1 98.56 343 GLY B O 1
ATOM 5988 N N . ILE B 1 344 ? -16.094 32.594 -0.05 1 98.62 344 ILE B N 1
ATOM 5989 C CA . ILE B 1 344 ? -16.984 31.484 -0.362 1 98.62 344 ILE B CA 1
ATOM 5990 C C . ILE B 1 344 ? -17.891 31.203 0.832 1 98.62 344 ILE B C 1
ATOM 5992 O O . ILE B 1 344 ? -19.094 31.016 0.671 1 98.62 344 ILE B O 1
ATOM 5996 N N . GLY B 1 345 ? -17.281 31.125 2.057 1 98.31 345 GLY B N 1
ATOM 5997 C CA . GLY B 1 345 ? -18.078 30.891 3.254 1 98.31 345 GLY B CA 1
ATOM 5998 C C . GLY B 1 345 ? -19.188 31.891 3.439 1 98.31 345 GLY B C 1
ATOM 5999 O O . GLY B 1 345 ? -20.328 31.516 3.709 1 98.31 345 GLY B O 1
ATOM 6000 N N . GLU B 1 346 ? -18.859 33.125 3.238 1 97.69 346 GLU B N 1
ATOM 6001 C CA . GLU B 1 346 ? -19.859 34.156 3.357 1 97.69 346 GLU B CA 1
ATOM 6002 C C . GLU B 1 346 ? -20.938 34.031 2.283 1 97.69 346 GLU B C 1
ATOM 6004 O O . GLU B 1 346 ? -22.125 34.156 2.572 1 97.69 346 GLU B O 1
ATOM 6009 N N . ALA B 1 347 ? -20.484 33.812 1.085 1 98.12 347 ALA B N 1
ATOM 6010 C CA . ALA B 1 347 ? -21.406 33.688 -0.041 1 98.12 347 ALA B CA 1
ATOM 6011 C C . ALA B 1 347 ? -22.359 32.531 0.16 1 98.12 347 ALA B C 1
ATOM 6013 O O . ALA B 1 347 ? -23.531 32.594 -0.255 1 98.12 347 ALA B O 1
ATOM 6014 N N . GLU B 1 348 ? -21.891 31.516 0.844 1 98.12 348 GLU B N 1
ATOM 6015 C CA . GLU B 1 348 ? -22.703 30.328 1.038 1 98.12 348 GLU B CA 1
ATOM 6016 C C . GLU B 1 348 ? -23.562 30.438 2.291 1 98.12 348 GLU B C 1
ATOM 6018 O O . GLU B 1 348 ? -24.328 29.531 2.619 1 98.12 348 GLU B O 1
ATOM 6023 N N . GLY B 1 349 ? -23.422 31.484 3.043 1 97.5 349 GLY B N 1
ATOM 6024 C CA . GLY B 1 349 ? -24.375 31.797 4.098 1 97.5 349 GLY B CA 1
ATOM 6025 C C . GLY B 1 349 ? -23.797 31.656 5.492 1 97.5 349 GLY B C 1
ATOM 6026 O O . GLY B 1 349 ? -24.484 31.906 6.484 1 97.5 349 GLY B O 1
ATOM 6027 N N . ALA B 1 350 ? -22.547 31.312 5.633 1 97.88 350 ALA B N 1
ATOM 6028 C CA . ALA B 1 350 ? -21.906 31.266 6.945 1 97.88 350 ALA B CA 1
ATOM 6029 C C . ALA B 1 350 ? -21.672 32.656 7.492 1 97.88 350 ALA B C 1
ATOM 6031 O O . ALA B 1 350 ? -21.578 33.625 6.73 1 97.88 350 ALA B O 1
ATOM 6032 N N . LYS B 1 351 ? -21.656 32.75 8.758 1 97.62 351 LYS B N 1
ATOM 6033 C CA . LYS B 1 351 ? -21.469 34.031 9.414 1 97.62 351 LYS B CA 1
ATOM 6034 C C . LYS B 1 351 ? -20.062 34.156 9.992 1 97.62 351 LYS B C 1
ATOM 6036 O O . LYS B 1 351 ? -19.625 33.281 10.766 1 97.62 351 LYS B O 1
ATOM 6041 N N . ILE B 1 352 ? -19.422 35.188 9.648 1 98.5 352 ILE B N 1
ATOM 6042 C CA . ILE B 1 352 ? -18.109 35.438 10.25 1 98.5 352 ILE B CA 1
ATOM 6043 C C . ILE B 1 352 ? -18.297 35.969 11.664 1 98.5 352 ILE B C 1
ATOM 6045 O O . ILE B 1 352 ? -18.922 37.031 11.867 1 98.5 352 ILE B O 1
ATOM 6049 N N . LEU B 1 353 ? -17.797 35.312 12.625 1 98.62 353 LEU B N 1
ATOM 6050 C CA . LEU B 1 353 ? -17.875 35.719 14.016 1 98.62 353 LEU B CA 1
ATOM 6051 C C . LEU B 1 353 ? -16.672 36.594 14.383 1 98.62 353 LEU B C 1
ATOM 6053 O O . LEU B 1 353 ? -16.781 37.469 15.242 1 98.62 353 LEU B O 1
ATOM 6057 N N . THR B 1 354 ? -15.57 36.344 13.844 1 98.25 354 THR B N 1
ATOM 6058 C CA . THR B 1 354 ? -14.367 37.156 13.984 1 98.25 354 THR B CA 1
ATOM 6059 C C . THR B 1 354 ? -13.406 36.906 12.82 1 98.25 354 THR B C 1
ATOM 6061 O O . THR B 1 354 ? -13.477 35.844 12.164 1 98.25 354 THR B O 1
ATOM 6064 N N . GLY B 1 355 ? -12.602 37.906 12.453 1 98.06 355 GLY B N 1
ATOM 6065 C CA . GLY B 1 355 ? -11.578 37.781 11.422 1 98.06 355 GLY B CA 1
ATOM 6066 C C . GLY B 1 355 ? -12.117 37.938 10.016 1 98.06 355 GLY B C 1
ATOM 6067 O O . GLY B 1 355 ? -12.992 38.781 9.781 1 98.06 355 GLY B O 1
ATOM 6068 N N . GLY B 1 356 ? -11.492 37.312 9.031 1 96.69 356 GLY B N 1
ATOM 6069 C CA . GLY B 1 356 ? -12.008 37.219 7.672 1 96.69 356 GLY B CA 1
ATOM 6070 C C . GLY B 1 356 ? -11.289 38.156 6.711 1 96.69 356 GLY B C 1
ATOM 6071 O O . GLY B 1 356 ? -11.656 38.25 5.539 1 96.69 356 GLY B O 1
ATOM 6072 N N . SER B 1 357 ? -10.234 38.781 7.211 1 96.81 357 SER B N 1
ATOM 6073 C CA . SER B 1 357 ? -9.555 39.75 6.355 1 96.81 357 SER B CA 1
ATOM 6074 C C . SER B 1 357 ? -8.055 39.75 6.598 1 96.81 357 SER B C 1
ATOM 6076 O O . SER B 1 357 ? -7.543 38.906 7.355 1 96.81 357 SER B O 1
ATOM 6078 N N . VAL B 1 358 ? -7.367 40.594 5.859 1 97.25 358 VAL B N 1
ATOM 6079 C CA . VAL B 1 358 ? -5.977 40.906 6.172 1 97.25 358 VAL B CA 1
ATOM 6080 C C . VAL B 1 358 ? -5.906 41.781 7.414 1 97.25 358 VAL B C 1
ATOM 6082 O O . VAL B 1 358 ? -6.656 42.75 7.527 1 97.25 358 VAL B O 1
ATOM 6085 N N . PRO B 1 359 ? -5.09 41.406 8.352 1 96.38 359 PRO B N 1
ATOM 6086 C CA . PRO B 1 359 ? -5.023 42.219 9.57 1 96.38 359 PRO B CA 1
ATOM 6087 C C . PRO B 1 359 ? -4.652 43.656 9.289 1 96.38 359 PRO B C 1
ATOM 6089 O O . PRO B 1 359 ? -3.781 43.938 8.453 1 96.38 359 PRO B O 1
ATOM 6092 N N . GLU B 1 360 ? -5.266 44.531 10.023 1 92.12 360 GLU B N 1
ATOM 6093 C CA . GLU B 1 360 ? -4.957 45.969 9.891 1 92.12 360 GLU B CA 1
ATOM 6094 C C . GLU B 1 360 ? -3.523 46.25 10.32 1 92.12 360 GLU B C 1
ATOM 6096 O O . GLU B 1 360 ? -3.035 45.688 11.305 1 92.12 360 GLU B O 1
ATOM 6101 N N . GLY B 1 361 ? -2.842 47.062 9.641 1 89.75 361 GLY B N 1
ATOM 6102 C CA . GLY B 1 361 ? -1.505 47.5 10.008 1 89.75 361 GLY B CA 1
ATOM 6103 C C . GLY B 1 361 ? -0.414 46.562 9.484 1 89.75 361 GLY B C 1
ATOM 6104 O O . GLY B 1 361 ? 0.774 46.875 9.625 1 89.75 361 GLY B O 1
ATOM 6105 N N . LEU B 1 362 ? -0.752 45.469 9.102 1 90.5 362 LEU B N 1
ATOM 6106 C CA . LEU B 1 362 ? 0.219 44.531 8.516 1 90.5 362 LEU B CA 1
ATOM 6107 C C . LEU B 1 362 ? 0.144 44.562 6.992 1 90.5 362 LEU B C 1
ATOM 6109 O O . LEU B 1 362 ? -0.46 43.688 6.375 1 90.5 362 LEU B O 1
ATOM 6113 N N . SER B 1 363 ? 0.771 45.562 6.387 1 86.75 363 SER B N 1
ATOM 6114 C CA . SER B 1 363 ? 0.711 45.781 4.949 1 86.75 363 SER B CA 1
ATOM 6115 C C . SER B 1 363 ? 1.742 44.938 4.203 1 86.75 363 SER B C 1
ATOM 6117 O O . SER B 1 363 ? 1.645 44.781 2.988 1 86.75 363 SER B O 1
ATOM 6119 N N . THR B 1 364 ? 2.684 44.531 4.914 1 95.25 364 THR B N 1
ATOM 6120 C CA . THR B 1 364 ? 3.695 43.656 4.34 1 95.25 364 THR B CA 1
ATOM 6121 C C . THR B 1 364 ? 3.627 42.25 4.973 1 95.25 364 THR B C 1
ATOM 6123 O O . THR B 1 364 ? 3.441 42.125 6.188 1 95.25 364 THR B O 1
ATOM 6126 N N . GLY B 1 365 ? 3.84 41.281 4.094 1 97.19 365 GLY B N 1
ATOM 6127 C CA . GLY B 1 365 ? 3.688 39.875 4.504 1 97.19 365 GLY B CA 1
ATOM 6128 C C . GLY B 1 365 ? 2.338 39.312 4.133 1 97.19 365 GLY B C 1
ATOM 6129 O O . GLY B 1 365 ? 1.372 40.031 3.918 1 97.19 365 GLY B O 1
ATOM 6130 N N . TRP B 1 366 ? 2.236 38.062 3.988 1 98.38 366 TRP B N 1
ATOM 6131 C CA . TRP B 1 366 ? 1.027 37.406 3.51 1 98.38 366 TRP B CA 1
ATOM 6132 C C . TRP B 1 366 ? 0.183 36.906 4.68 1 98.38 366 TRP B C 1
ATOM 6134 O O . TRP B 1 366 ? 0.066 35.719 4.898 1 98.38 366 TRP B O 1
ATOM 6144 N N . TYR B 1 367 ? -0.396 37.875 5.406 1 98.38 367 TYR B N 1
ATOM 6145 C CA . TYR B 1 367 ? -1.124 37.594 6.641 1 98.38 367 TYR B CA 1
ATOM 6146 C C . TYR B 1 367 ? -2.617 37.438 6.367 1 98.38 367 TYR B C 1
ATOM 6148 O O . TYR B 1 367 ? -3.143 38 5.418 1 98.38 367 TYR B O 1
ATOM 6156 N N . VAL B 1 368 ? -3.258 36.594 7.109 1 98.38 368 VAL B N 1
ATOM 6157 C CA . VAL B 1 368 ? -4.707 36.438 7.211 1 98.38 368 VAL B CA 1
ATOM 6158 C C . VAL B 1 368 ? -5.125 36.406 8.68 1 98.38 368 VAL B C 1
ATOM 6160 O O . VAL B 1 368 ? -4.461 35.812 9.508 1 98.38 368 VAL B O 1
ATOM 6163 N N . GLU B 1 369 ? -6.145 37.188 9 1 98.25 369 GLU B N 1
ATOM 6164 C CA . GLU B 1 369 ? -6.684 37.125 10.359 1 98.25 369 GLU B CA 1
ATOM 6165 C C . GLU B 1 369 ? -7.227 35.75 10.68 1 98.25 369 GLU B C 1
ATOM 6167 O O . GLU B 1 369 ? -7.848 35.094 9.828 1 98.25 369 GLU B O 1
ATOM 6172 N N . PRO B 1 370 ? -6.871 35.25 11.953 1 98.62 370 PRO B N 1
ATOM 6173 C CA . PRO B 1 370 ? -7.625 34.031 12.344 1 98.62 370 PRO B CA 1
ATOM 6174 C C . PRO B 1 370 ? -9.133 34.25 12.266 1 98.62 370 PRO B C 1
ATOM 6176 O O . PRO B 1 370 ? -9.656 35.25 12.758 1 98.62 370 PRO B O 1
ATOM 6179 N N . THR B 1 371 ? -9.82 33.312 11.594 1 98.88 371 THR B N 1
ATOM 6180 C CA . THR B 1 371 ? -11.211 33.5 11.211 1 98.88 371 THR B CA 1
ATOM 6181 C C . THR B 1 371 ? -12.086 32.375 11.758 1 98.88 371 THR B C 1
ATOM 6183 O O . THR B 1 371 ? -11.703 31.203 11.719 1 98.88 371 THR B O 1
ATOM 6186 N N . VAL B 1 372 ? -13.211 32.75 12.359 1 98.88 372 VAL B N 1
ATOM 6187 C CA . VAL B 1 372 ? -14.188 31.797 12.859 1 98.88 372 VAL B CA 1
ATOM 6188 C C . VAL B 1 372 ? -15.516 32 12.133 1 98.88 372 VAL B C 1
ATOM 6190 O O . VAL B 1 372 ? -16.078 33.094 12.133 1 98.88 372 VAL B O 1
ATOM 6193 N N . PHE B 1 373 ? -15.984 30.969 11.477 1 98.88 373 PHE B N 1
ATOM 6194 C CA . PHE B 1 373 ? -17.312 30.969 10.891 1 98.88 373 PHE B CA 1
ATOM 6195 C C . PHE B 1 373 ? -18.312 30.297 11.828 1 98.88 373 PHE B C 1
ATOM 6197 O O . PHE B 1 373 ? -18.078 29.188 12.312 1 98.88 373 PHE B O 1
ATOM 6204 N N . GLY B 1 374 ? -19.391 31 12.094 1 98.38 374 GLY B N 1
ATOM 6205 C CA . GLY B 1 374 ? -20.469 30.438 12.875 1 98.38 374 GLY B CA 1
ATOM 6206 C C . GLY B 1 374 ? -21.625 29.938 12.023 1 98.38 374 GLY B C 1
ATOM 6207 O O . GLY B 1 374 ? -21.766 30.328 10.867 1 98.38 374 GLY B O 1
ATOM 6208 N N . ASN B 1 375 ? -22.359 28.984 12.578 1 94.19 375 ASN B N 1
ATOM 6209 C CA . ASN B 1 375 ? -23.547 28.391 11.977 1 94.19 375 ASN B CA 1
ATOM 6210 C C . ASN B 1 375 ? -23.266 27.828 10.594 1 94.19 375 ASN B C 1
ATOM 6212 O O . ASN B 1 375 ? -23.969 28.141 9.633 1 94.19 375 ASN B O 1
ATOM 6216 N N . VAL B 1 376 ? -22.188 27.125 10.555 1 98.62 376 VAL B N 1
ATOM 6217 C CA . VAL B 1 376 ? -21.766 26.516 9.289 1 98.62 376 VAL B CA 1
ATOM 6218 C C . VAL B 1 376 ? -22.547 25.219 9.062 1 98.62 376 VAL B C 1
ATOM 6220 O O . VAL B 1 376 ? -22.703 24.422 9.984 1 98.62 376 VAL B O 1
ATOM 6223 N N . ASP B 1 377 ? -23.094 25.062 7.898 1 98.25 377 ASP B N 1
ATOM 6224 C CA . ASP B 1 377 ? -23.625 23.781 7.457 1 98.25 377 ASP B CA 1
ATOM 6225 C C . ASP B 1 377 ? -22.531 22.891 6.895 1 98.25 377 ASP B C 1
ATOM 6227 O O . ASP B 1 377 ? -21.672 23.359 6.145 1 98.25 377 ASP B O 1
ATOM 6231 N N . ASN B 1 378 ? -22.547 21.625 7.32 1 98.31 378 ASN B N 1
ATOM 6232 C CA . ASN B 1 378 ? -21.484 20.703 6.941 1 98.31 378 ASN B CA 1
ATOM 6233 C C . ASN B 1 378 ? -21.406 20.531 5.43 1 98.31 378 ASN B C 1
ATOM 6235 O O . ASN B 1 378 ? -20.406 20.016 4.91 1 98.31 378 ASN B O 1
ATOM 6239 N N . SER B 1 379 ? -22.344 20.922 4.609 1 98.12 379 SER B N 1
ATOM 6240 C CA . SER B 1 379 ? -22.344 20.797 3.154 1 98.12 379 SER B CA 1
ATOM 6241 C C . SER B 1 379 ? -21.594 21.953 2.494 1 98.12 379 SER B C 1
ATOM 6243 O O . SER B 1 379 ? -21.297 21.906 1.301 1 98.12 379 SER B O 1
ATOM 6245 N N . MET B 1 380 ? -21.344 23.047 3.275 1 98.62 380 MET B N 1
ATOM 6246 C CA . MET B 1 380 ? -20.641 24.219 2.727 1 98.62 380 MET B CA 1
ATOM 6247 C C . MET B 1 380 ? -19.203 23.859 2.346 1 98.62 380 MET B C 1
ATOM 6249 O O . MET B 1 380 ? -18.578 23.031 2.998 1 98.62 380 MET B O 1
ATOM 6253 N N . ARG B 1 381 ? -18.625 24.516 1.349 1 98.25 381 ARG B N 1
ATOM 6254 C CA . ARG B 1 381 ? -17.281 24.219 0.851 1 98.25 381 ARG B CA 1
ATOM 6255 C C . ARG B 1 381 ? -16.234 24.438 1.938 1 98.25 381 ARG B C 1
ATOM 6257 O O . ARG B 1 381 ? -15.25 23.703 2.006 1 98.25 381 ARG B O 1
ATOM 6264 N N . ILE B 1 382 ? -16.453 25.391 2.848 1 98.75 382 ILE B N 1
ATOM 6265 C CA . ILE B 1 382 ? -15.477 25.703 3.891 1 98.75 382 ILE B CA 1
ATOM 6266 C C . ILE B 1 382 ? -15.469 24.594 4.934 1 98.75 382 ILE B C 1
ATOM 6268 O O . ILE B 1 382 ? -14.539 24.484 5.73 1 98.75 382 ILE B O 1
ATOM 6272 N N . ALA B 1 383 ? -16.531 23.766 4.965 1 98.69 383 ALA B N 1
ATOM 6273 C CA . ALA B 1 383 ? -16.578 22.609 5.859 1 98.69 383 ALA B CA 1
ATOM 6274 C C . ALA B 1 383 ? -16.109 21.344 5.145 1 98.69 383 ALA B C 1
ATOM 6276 O O . ALA B 1 383 ? -15.711 20.375 5.793 1 98.69 383 ALA B O 1
ATOM 6277 N N . ARG B 1 384 ? -16.109 21.359 3.826 1 98.31 384 ARG B N 1
ATOM 6278 C CA . ARG B 1 384 ? -15.859 20.156 3.045 1 98.31 384 ARG B CA 1
ATOM 6279 C C . ARG B 1 384 ? -14.414 20.109 2.557 1 98.31 384 ARG B C 1
ATOM 6281 O O . ARG B 1 384 ? -13.805 19.031 2.51 1 98.31 384 ARG B O 1
ATOM 6288 N N . GLU B 1 385 ? -13.852 21.172 2.156 1 98.31 385 GLU B N 1
ATOM 6289 C CA . GLU B 1 385 ? -12.547 21.234 1.497 1 98.31 385 GLU B CA 1
ATOM 6290 C C . GLU B 1 385 ? -11.469 21.75 2.449 1 98.31 385 GLU B C 1
ATOM 6292 O O . GLU B 1 385 ? -11.758 22.547 3.34 1 98.31 385 GLU B O 1
ATOM 6297 N N . GLU B 1 386 ? -10.297 21.281 2.352 1 98.31 386 GLU B N 1
ATOM 6298 C CA . GLU B 1 386 ? -9.18 21.75 3.162 1 98.31 386 GLU B CA 1
ATOM 6299 C C . GLU B 1 386 ? -8.719 23.141 2.717 1 98.31 386 GLU B C 1
ATOM 6301 O O . GLU B 1 386 ? -8.289 23.312 1.576 1 98.31 386 GLU B O 1
ATOM 6306 N N . ILE B 1 387 ? -8.797 24.062 3.592 1 98.5 387 ILE B N 1
ATOM 6307 C CA . ILE B 1 387 ? -8.438 25.453 3.311 1 98.5 387 ILE B CA 1
ATOM 6308 C C . ILE B 1 387 ? -6.945 25.656 3.555 1 98.5 387 ILE B C 1
ATOM 6310 O O . ILE B 1 387 ? -6.266 26.297 2.756 1 98.5 387 ILE B O 1
ATOM 6314 N N . PHE B 1 388 ? -6.438 25.062 4.578 1 98.44 388 PHE B N 1
ATOM 6315 C CA . PHE B 1 388 ? -5.031 25.094 4.953 1 98.44 388 PHE B CA 1
ATOM 6316 C C . PHE B 1 388 ? -4.598 26.516 5.312 1 98.44 388 PHE B C 1
ATOM 6318 O O . PHE B 1 388 ? -3.609 27.031 4.781 1 98.44 388 PHE B O 1
ATOM 6325 N N . GLY B 1 389 ? -5.254 27.141 6.184 1 98.62 389 GLY B N 1
ATOM 6326 C CA . GLY B 1 389 ? -5.09 28.469 6.777 1 98.62 389 GLY B CA 1
ATOM 6327 C C . GLY B 1 389 ? -5.844 28.625 8.086 1 98.62 389 GLY B C 1
ATOM 6328 O O . GLY B 1 389 ? -6.465 27.672 8.57 1 98.62 389 GLY B O 1
ATOM 6329 N N . PRO B 1 390 ? -5.746 29.781 8.695 1 98.69 390 PRO B N 1
ATOM 6330 C CA . PRO B 1 390 ? -6.316 29.953 10.039 1 98.69 390 PRO B CA 1
ATOM 6331 C C . PRO B 1 390 ? -7.816 30.234 10.008 1 98.69 390 PRO B C 1
ATOM 6333 O O . PRO B 1 390 ? -8.266 31.266 10.492 1 98.69 390 PRO B O 1
ATOM 6336 N N . VAL B 1 391 ? -8.57 29.281 9.453 1 98.88 391 VAL B N 1
ATOM 6337 C CA . VAL B 1 391 ? -10.023 29.406 9.312 1 98.88 391 VAL B CA 1
ATOM 6338 C C . VAL B 1 391 ? -10.703 28.188 9.938 1 98.88 391 VAL B C 1
ATOM 6340 O O . VAL B 1 391 ? -10.398 27.047 9.594 1 98.88 391 VAL B O 1
ATOM 6343 N N . VAL B 1 392 ? -11.617 28.453 10.883 1 98.69 392 VAL B N 1
ATOM 6344 C CA . VAL B 1 392 ? -12.328 27.391 11.578 1 98.69 392 VAL B CA 1
ATOM 6345 C C . VAL B 1 392 ? -13.828 27.531 11.359 1 98.69 392 VAL B C 1
ATOM 6347 O O . VAL B 1 392 ? -14.336 28.656 11.258 1 98.69 392 VAL B O 1
ATOM 6350 N N . CYS B 1 393 ? -14.5 26.406 11.273 1 98.88 393 CYS B N 1
ATOM 6351 C CA . CYS B 1 393 ? -15.945 26.344 11.117 1 98.88 393 CYS B CA 1
ATOM 6352 C C . CYS B 1 393 ? -16.609 25.781 12.359 1 98.88 393 CYS B C 1
ATOM 6354 O O . CYS B 1 393 ? -16.281 24.656 12.789 1 98.88 393 CYS B O 1
ATOM 6356 N N . LEU B 1 394 ? -17.531 26.531 12.977 1 98.88 394 LEU B N 1
ATOM 6357 C CA . LEU B 1 394 ? -18.375 26 14.047 1 98.88 394 LEU B CA 1
ATOM 6358 C C . LEU B 1 394 ? -19.641 25.375 13.477 1 98.88 394 LEU B C 1
ATOM 6360 O O . LEU B 1 394 ? -20.391 26.031 12.758 1 98.88 394 LEU B O 1
ATOM 6364 N N . ILE B 1 395 ? -19.844 24.125 13.75 1 98.88 395 ILE B N 1
ATOM 6365 C CA . ILE B 1 395 ? -20.953 23.344 13.211 1 98.88 395 ILE B CA 1
ATOM 6366 C C . ILE B 1 395 ? -21.812 22.812 14.352 1 98.88 395 ILE B C 1
ATOM 6368 O O . ILE B 1 395 ? -21.328 22.078 15.211 1 98.88 395 ILE B O 1
ATOM 6372 N N . PRO B 1 396 ? -23.094 23.203 14.414 1 98.69 396 PRO B N 1
ATOM 6373 C CA . PRO B 1 396 ? -23.969 22.703 15.477 1 98.69 396 PRO B CA 1
ATOM 6374 C C . PRO B 1 396 ? -24.406 21.25 15.242 1 98.69 396 PRO B C 1
ATOM 6376 O O . PRO B 1 396 ? -24.562 20.828 14.094 1 98.69 396 PRO B O 1
ATOM 6379 N N . PHE B 1 397 ? -24.516 20.484 16.281 1 98.62 397 PHE B N 1
ATOM 6380 C CA . PHE B 1 397 ? -25.109 19.156 16.188 1 98.62 397 PHE B CA 1
ATOM 6381 C C . PHE B 1 397 ? -26.203 18.969 17.234 1 98.62 397 PHE B C 1
ATOM 6383 O O . PHE B 1 397 ? -26.203 19.641 18.266 1 98.62 397 PHE B O 1
ATOM 6390 N N . GLU B 1 398 ? -27.125 18.031 17.031 1 98.31 398 GLU B N 1
ATOM 6391 C CA . GLU B 1 398 ? -28.297 17.844 17.859 1 98.31 398 GLU B CA 1
ATOM 6392 C C . GLU B 1 398 ? -28.031 16.844 18.984 1 98.31 398 GLU B C 1
ATOM 6394 O O . GLU B 1 398 ? -28.484 17.031 20.125 1 98.31 398 GLU B O 1
ATOM 6399 N N . ASP B 1 399 ? -27.438 15.758 18.719 1 98.19 399 ASP B N 1
ATOM 6400 C CA . ASP B 1 399 ? -27.062 14.719 19.672 1 98.19 399 ASP B CA 1
ATOM 6401 C C . ASP B 1 399 ? -25.766 14.023 19.25 1 98.19 399 ASP B C 1
ATOM 6403 O O . ASP B 1 399 ? -25.203 14.344 18.203 1 98.19 399 ASP B O 1
ATOM 6407 N N . GLU B 1 400 ? -25.312 13.227 20.062 1 98.25 400 GLU B N 1
ATOM 6408 C CA . GLU B 1 400 ? -24.031 12.578 19.844 1 98.25 400 GLU B CA 1
ATOM 6409 C C . GLU B 1 400 ? -24.016 11.82 18.516 1 98.25 400 GLU B C 1
ATOM 6411 O O . GLU B 1 400 ? -23.016 11.867 17.797 1 98.25 400 GLU B O 1
ATOM 6416 N N . ALA B 1 401 ? -25.062 11.086 18.203 1 98.12 401 ALA B N 1
ATOM 6417 C CA . ALA B 1 401 ? -25.156 10.352 16.938 1 98.12 401 ALA B CA 1
ATOM 6418 C C . ALA B 1 401 ? -25.016 11.297 15.75 1 98.12 401 ALA B C 1
ATOM 6420 O O . ALA B 1 401 ? -24.359 10.953 14.75 1 98.12 401 ALA B O 1
ATOM 6421 N N . HIS B 1 402 ? -25.672 12.398 15.875 1 98.56 402 HIS B N 1
ATOM 6422 C CA . HIS B 1 402 ? -25.562 13.422 14.836 1 98.56 402 HIS B CA 1
ATOM 6423 C C . HIS B 1 402 ? -24.125 13.938 14.711 1 98.56 402 HIS B C 1
ATOM 6425 O O . HIS B 1 402 ? -23.625 14.125 13.602 1 98.56 402 HIS B O 1
ATOM 6431 N N . ALA B 1 403 ? -23.422 14.211 15.812 1 98.81 403 ALA B N 1
ATOM 6432 C CA . ALA B 1 403 ? -22.031 14.664 15.805 1 98.81 403 ALA B CA 1
ATOM 6433 C C . ALA B 1 403 ? -21.125 13.664 15.102 1 98.81 403 ALA B C 1
ATOM 6435 O O . ALA B 1 403 ? -20.281 14.039 14.281 1 98.81 403 ALA B O 1
ATOM 6436 N N . ILE B 1 404 ? -21.328 12.406 15.414 1 98.56 404 ILE B N 1
ATOM 6437 C CA . ILE B 1 404 ? -20.547 11.336 14.812 1 98.56 404 ILE B CA 1
ATOM 6438 C C . ILE B 1 404 ? -20.797 11.281 13.305 1 98.56 404 ILE B C 1
ATOM 6440 O O . ILE B 1 404 ? -19.875 11.141 12.508 1 98.56 404 ILE B O 1
ATOM 6444 N N . ALA B 1 405 ? -22.047 11.445 12.93 1 98.25 405 ALA B N 1
ATOM 6445 C CA . ALA B 1 405 ? -22.422 11.453 11.516 1 98.25 405 ALA B CA 1
ATOM 6446 C C . ALA B 1 405 ? -21.75 12.602 10.773 1 98.25 405 ALA B C 1
ATOM 6448 O O . ALA B 1 405 ? -21.25 12.43 9.664 1 98.25 405 ALA B O 1
ATOM 6449 N N . ILE B 1 406 ? -21.734 13.789 11.367 1 98.75 406 ILE B N 1
ATOM 6450 C CA . ILE B 1 406 ? -21.109 14.953 10.758 1 98.75 406 ILE B CA 1
ATOM 6451 C C . ILE B 1 406 ? -19.594 14.727 10.617 1 98.75 406 ILE B C 1
ATOM 6453 O O . ILE B 1 406 ? -19.016 14.984 9.562 1 98.75 406 ILE B O 1
ATOM 6457 N N . ALA B 1 407 ? -18.984 14.227 11.695 1 98.75 407 ALA B N 1
ATOM 6458 C CA . ALA B 1 407 ? -17.531 13.992 11.695 1 98.75 407 ALA B CA 1
ATOM 6459 C C . ALA B 1 407 ? -17.141 13.023 10.578 1 98.75 407 ALA B C 1
ATOM 6461 O O . ALA B 1 407 ? -16.109 13.203 9.93 1 98.75 407 ALA B O 1
ATOM 6462 N N . ASN B 1 408 ? -17.969 12.062 10.32 1 97.88 408 ASN B N 1
ATOM 6463 C CA . ASN B 1 408 ? -17.656 11.039 9.32 1 97.88 408 ASN B CA 1
ATOM 6464 C C . ASN B 1 408 ? -18.031 11.508 7.914 1 97.88 408 ASN B C 1
ATOM 6466 O O . ASN B 1 408 ? -17.578 10.93 6.926 1 97.88 408 ASN B O 1
ATOM 6470 N N . ASP B 1 409 ? -18.969 12.477 7.863 1 97.88 409 ASP B N 1
ATOM 6471 C CA . ASP B 1 409 ? -19.406 12.992 6.57 1 97.88 409 ASP B CA 1
ATOM 6472 C C . ASP B 1 409 ? -18.375 13.961 5.988 1 97.88 409 ASP B C 1
ATOM 6474 O O . ASP B 1 409 ? -18.625 15.164 5.895 1 97.88 409 ASP B O 1
ATOM 6478 N N . SER B 1 410 ? -17.266 13.445 5.598 1 97.62 410 SER B N 1
ATOM 6479 C CA . SER B 1 410 ? -16.125 14.117 4.977 1 97.62 410 SER B CA 1
ATOM 6480 C C . SER B 1 410 ? -15.438 13.211 3.963 1 97.62 410 SER B C 1
ATOM 6482 O O . SER B 1 410 ? -15.359 12 4.16 1 97.62 410 SER B O 1
ATOM 6484 N N . ASP B 1 411 ? -14.938 13.773 2.869 1 97.06 411 ASP B N 1
ATOM 6485 C CA . ASP B 1 411 ? -14.148 13.016 1.901 1 97.06 411 ASP B CA 1
ATOM 6486 C C . ASP B 1 411 ? -12.75 12.727 2.438 1 97.06 411 ASP B C 1
ATOM 6488 O O . ASP B 1 411 ? -12 11.953 1.84 1 97.06 411 ASP B O 1
ATOM 6492 N N . LEU B 1 412 ? -12.438 13.297 3.57 1 98.25 412 LEU B N 1
ATOM 6493 C CA . LEU B 1 412 ? -11.133 13.156 4.195 1 98.25 412 LEU B CA 1
ATOM 6494 C C . LEU B 1 412 ? -11.242 12.438 5.535 1 98.25 412 LEU B C 1
ATOM 6496 O O . LEU B 1 412 ? -12.32 12.383 6.129 1 98.25 412 LEU B O 1
ATOM 6500 N N . GLY B 1 413 ? -10.172 11.773 5.977 1 98.38 413 GLY B N 1
ATOM 6501 C CA . GLY B 1 413 ? -10.141 11.039 7.234 1 98.38 413 GLY B CA 1
ATOM 6502 C C . GLY B 1 413 ? -8.758 10.984 7.855 1 98.38 413 GLY B C 1
ATOM 6503 O O . GLY B 1 413 ? -8.242 9.906 8.141 1 98.38 413 GLY B O 1
ATOM 6504 N N . LEU B 1 414 ? -8.195 12.156 8.18 1 98.38 414 LEU B N 1
ATOM 6505 C CA . LEU B 1 414 ? -6.828 12.203 8.672 1 98.38 414 LEU B CA 1
ATOM 6506 C C . LEU B 1 414 ? -6.797 12.211 10.195 1 98.38 414 LEU B C 1
ATOM 6508 O O . LEU B 1 414 ? -6.184 11.336 10.812 1 98.38 414 LEU B O 1
ATOM 6512 N N . SER B 1 415 ? -7.523 13.188 10.797 1 98.38 415 SER B N 1
ATOM 6513 C CA . SER B 1 415 ? -7.398 13.383 12.234 1 98.38 415 SER B CA 1
ATOM 6514 C C . SER B 1 415 ? -8.703 13.891 12.844 1 98.38 415 SER B C 1
ATOM 6516 O O . SER B 1 415 ? -9.703 14.047 12.133 1 98.38 415 SER B O 1
ATOM 6518 N N . GLY B 1 416 ? -8.742 14.078 14.156 1 98.5 416 GLY B N 1
ATOM 6519 C CA . GLY B 1 416 ? -9.859 14.617 14.906 1 98.5 416 GLY B CA 1
ATOM 6520 C C . GLY B 1 416 ? -9.703 14.461 16.406 1 98.5 416 GLY B C 1
ATOM 6521 O O . GLY B 1 416 ? -8.664 13.984 16.875 1 98.5 416 GLY B O 1
ATOM 6522 N N . ALA B 1 417 ? -10.734 14.898 17.109 1 98.81 417 ALA B N 1
ATOM 6523 C CA . ALA B 1 417 ? -10.703 14.805 18.562 1 98.81 417 ALA B CA 1
ATOM 6524 C C . ALA B 1 417 ? -12.109 14.891 19.156 1 98.81 417 ALA B C 1
ATOM 6526 O O . ALA B 1 417 ? -13.039 15.352 18.484 1 98.81 417 ALA B O 1
ATOM 6527 N N . VAL B 1 418 ? -12.203 14.422 20.359 1 98.88 418 VAL B N 1
ATOM 6528 C CA . VAL B 1 418 ? -13.445 14.562 21.094 1 98.88 418 VAL B CA 1
ATOM 6529 C C . VAL B 1 418 ? -13.148 14.992 22.531 1 98.88 418 VAL B C 1
ATOM 6531 O O . VAL B 1 418 ? -12.156 14.547 23.125 1 98.88 418 VAL B O 1
ATOM 6534 N N . TRP B 1 419 ? -13.945 15.891 23.047 1 98.81 419 TRP B N 1
ATOM 6535 C CA . TRP B 1 419 ? -13.883 16.297 24.438 1 98.81 419 TRP B CA 1
ATOM 6536 C C . TRP B 1 419 ? -15.172 15.922 25.172 1 98.81 419 TRP B C 1
ATOM 6538 O O . TRP B 1 419 ? -16.266 16.203 24.688 1 98.81 419 TRP B O 1
ATOM 6548 N N . THR B 1 420 ? -15.078 15.312 26.266 1 98.62 420 THR B N 1
ATOM 6549 C CA . THR B 1 420 ? -16.156 14.828 27.109 1 98.62 420 THR B CA 1
ATOM 6550 C C . THR B 1 420 ? -15.695 14.68 28.562 1 98.62 420 THR B C 1
ATOM 6552 O O . THR B 1 420 ? -14.492 14.703 28.828 1 98.62 420 THR B O 1
ATOM 6555 N N . ALA B 1 421 ? -16.609 14.688 29.484 1 98 421 ALA B N 1
ATOM 6556 C CA . ALA B 1 421 ? -16.281 14.508 30.891 1 98 421 ALA B CA 1
ATOM 6557 C C . ALA B 1 421 ? -15.852 13.078 31.188 1 98 421 ALA B C 1
ATOM 6559 O O . ALA B 1 421 ? -15.195 12.805 32.188 1 98 421 ALA B O 1
ATOM 6560 N N . ASP B 1 422 ? -16.172 12.141 30.312 1 97.75 422 ASP B N 1
ATOM 6561 C CA . ASP B 1 422 ? -15.898 10.719 30.484 1 97.75 422 ASP B CA 1
ATOM 6562 C C . ASP B 1 422 ? -14.953 10.203 29.391 1 97.75 422 ASP B C 1
ATOM 6564 O O . ASP B 1 422 ? -15.383 9.953 28.266 1 97.75 422 ASP B O 1
ATOM 6568 N N . THR B 1 423 ? -13.719 9.922 29.781 1 97.44 423 THR B N 1
ATOM 6569 C CA . THR B 1 423 ? -12.688 9.531 28.828 1 97.44 423 THR B CA 1
ATOM 6570 C C . THR B 1 423 ? -13.039 8.203 28.172 1 97.44 423 THR B C 1
ATOM 6572 O O . THR B 1 423 ? -12.805 8.016 26.969 1 97.44 423 THR B O 1
ATOM 6575 N N . GLU B 1 424 ? -13.57 7.277 28.953 1 98.12 424 GLU B N 1
ATOM 6576 C CA . GLU B 1 424 ? -13.961 5.988 28.375 1 98.12 424 GLU B CA 1
ATOM 6577 C C . GLU B 1 424 ? -15.039 6.16 27.312 1 98.12 424 GLU B C 1
ATOM 6579 O O . GLU B 1 424 ? -15.008 5.488 26.281 1 98.12 424 GLU B O 1
ATOM 6584 N N . HIS B 1 425 ? -15.992 7.035 27.672 1 98.44 425 HIS B N 1
ATOM 6585 C CA . HIS B 1 425 ? -17.016 7.352 26.688 1 98.44 425 HIS B CA 1
ATOM 6586 C C . HIS B 1 425 ? -16.391 7.98 25.438 1 98.44 425 HIS B C 1
ATOM 6588 O O . HIS B 1 425 ? -16.812 7.691 24.312 1 98.44 425 HIS B O 1
ATOM 6594 N N . GLY B 1 426 ? -15.383 8.836 25.625 1 98.75 426 GLY B N 1
ATOM 6595 C CA . GLY B 1 426 ? -14.664 9.43 24.5 1 98.75 426 GLY B CA 1
ATOM 6596 C C . GLY B 1 426 ? -14.016 8.398 23.594 1 98.75 426 GLY B C 1
ATOM 6597 O O . GLY B 1 426 ? -13.992 8.562 22.375 1 98.75 426 GLY B O 1
ATOM 6598 N N . VAL B 1 427 ? -13.477 7.379 24.188 1 98.69 427 VAL B N 1
ATOM 6599 C CA . VAL B 1 427 ? -12.836 6.309 23.422 1 98.69 427 VAL B CA 1
ATOM 6600 C C . VAL B 1 427 ? -13.875 5.598 22.562 1 98.69 427 VAL B C 1
ATOM 6602 O O . VAL B 1 427 ? -13.609 5.254 21.406 1 98.69 427 VAL B O 1
ATOM 6605 N N . GLU B 1 428 ? -15.07 5.41 23.109 1 98.31 428 GLU B N 1
ATOM 6606 C CA . GLU B 1 428 ? -16.156 4.793 22.344 1 98.31 428 GLU B CA 1
ATOM 6607 C C . GLU B 1 428 ? -16.531 5.648 21.141 1 98.31 428 GLU B C 1
ATOM 6609 O O . GLU B 1 428 ? -16.828 5.121 20.062 1 98.31 428 GLU B O 1
ATOM 6614 N N . VAL B 1 429 ? -16.531 6.938 21.312 1 98.69 429 VAL B N 1
ATOM 6615 C CA . VAL B 1 429 ? -16.797 7.859 20.219 1 98.69 429 VAL B CA 1
ATOM 6616 C C . VAL B 1 429 ? -15.672 7.77 19.172 1 98.69 429 VAL B C 1
ATOM 6618 O O . VAL B 1 429 ? -15.938 7.668 17.969 1 98.69 429 VAL B O 1
ATOM 6621 N N . ALA B 1 430 ? -14.438 7.766 19.672 1 98.69 430 ALA B N 1
ATOM 6622 C CA . ALA B 1 430 ? -13.273 7.699 18.781 1 98.69 430 ALA B CA 1
ATOM 6623 C C . ALA B 1 430 ? -13.328 6.465 17.891 1 98.69 430 ALA B C 1
ATOM 6625 O O . ALA B 1 430 ? -12.984 6.527 16.719 1 98.69 430 ALA B O 1
ATOM 6626 N N . ARG B 1 431 ? -13.797 5.355 18.422 1 97.81 431 ARG B N 1
ATOM 6627 C CA . ARG B 1 431 ? -13.875 4.09 17.703 1 97.81 431 ARG B CA 1
ATOM 6628 C C . ARG B 1 431 ? -14.883 4.168 16.562 1 97.81 431 ARG B C 1
ATOM 6630 O O . ARG B 1 431 ? -14.867 3.33 15.656 1 97.81 431 ARG B O 1
ATOM 6637 N N . GLN B 1 432 ? -15.703 5.215 16.594 1 97.5 432 GLN B N 1
ATOM 6638 C CA . GLN B 1 432 ? -16.766 5.309 15.609 1 97.5 432 GLN B CA 1
ATOM 6639 C C . GLN B 1 432 ? -16.422 6.32 14.516 1 97.5 432 GLN B C 1
ATOM 6641 O O . GLN B 1 432 ? -17.156 6.461 13.539 1 97.5 432 GLN B O 1
ATOM 6646 N N . ILE B 1 433 ? -15.312 7.027 14.688 1 98.19 433 ILE B N 1
ATOM 6647 C CA . ILE B 1 433 ? -14.914 8.039 13.711 1 98.19 433 ILE B CA 1
ATOM 6648 C C . ILE B 1 433 ? -13.891 7.449 12.742 1 98.19 433 ILE B C 1
ATOM 6650 O O . ILE B 1 433 ? -12.875 6.898 13.172 1 98.19 433 ILE B O 1
ATOM 6654 N N . ARG B 1 434 ? -14.109 7.555 11.461 1 97.5 434 ARG B N 1
ATOM 6655 C CA . ARG B 1 434 ? -13.258 6.938 10.445 1 97.5 434 ARG B CA 1
ATOM 6656 C C . ARG B 1 434 ? -12.133 7.879 10.023 1 97.5 434 ARG B C 1
ATOM 6658 O O . ARG B 1 434 ? -12.172 8.445 8.93 1 97.5 434 ARG B O 1
ATOM 6665 N N . THR B 1 435 ? -11.141 8.047 10.828 1 98.19 435 THR B N 1
ATOM 6666 C CA . THR B 1 435 ? -9.922 8.82 10.594 1 98.19 435 THR B CA 1
ATOM 6667 C C . THR B 1 435 ? -8.688 8.039 11.047 1 98.19 435 THR B C 1
ATOM 6669 O O . THR B 1 435 ? -8.797 7.113 11.844 1 98.19 435 THR B O 1
ATOM 6672 N N . GLY B 1 436 ? -7.566 8.391 10.523 1 98.31 436 GLY B N 1
ATOM 6673 C CA . GLY B 1 436 ? -6.332 7.691 10.844 1 98.31 436 GLY B CA 1
ATOM 6674 C C . GLY B 1 436 ? -5.832 7.973 12.242 1 98.31 436 GLY B C 1
ATOM 6675 O O . GLY B 1 436 ? -5.145 7.141 12.844 1 98.31 436 GLY B O 1
ATOM 6676 N N . THR B 1 437 ? -6.105 9.148 12.781 1 98.31 437 THR B N 1
ATOM 6677 C CA . THR B 1 437 ? -5.816 9.492 14.164 1 98.31 437 THR B CA 1
ATOM 6678 C C . THR B 1 437 ? -7.016 10.18 14.812 1 98.31 437 THR B C 1
ATOM 6680 O O . THR B 1 437 ? -7.82 10.812 14.125 1 98.31 437 THR B O 1
ATOM 6683 N N . PHE B 1 438 ? -7.152 10 16.062 1 98.69 438 PHE B N 1
ATOM 6684 C CA . PHE B 1 438 ? -8.219 10.641 16.828 1 98.69 438 PHE B CA 1
ATOM 6685 C C . PHE B 1 438 ? -7.809 10.812 18.297 1 98.69 438 PHE B C 1
ATOM 6687 O O . PHE B 1 438 ? -7.203 9.914 18.875 1 98.69 438 PHE B O 1
ATOM 6694 N N . SER B 1 439 ? -8.047 11.977 18.875 1 98.56 439 SER B N 1
ATOM 6695 C CA . SER B 1 439 ? -7.648 12.258 20.25 1 98.56 439 SER B CA 1
ATOM 6696 C C . SER B 1 439 ? -8.867 12.336 21.172 1 98.56 439 SER B C 1
ATOM 6698 O O . SER B 1 439 ? -9.93 12.805 20.766 1 98.56 439 SER B O 1
ATOM 6700 N N . VAL B 1 440 ? -8.68 11.883 22.391 1 98.62 440 VAL B N 1
ATOM 6701 C CA . VAL B 1 440 ? -9.727 11.961 23.406 1 98.62 440 VAL B CA 1
ATOM 6702 C C . VAL B 1 440 ? -9.273 12.875 24.547 1 98.62 440 VAL B C 1
ATOM 6704 O O . VAL B 1 440 ? -8.32 12.562 25.25 1 98.62 440 VAL B O 1
ATOM 6707 N N . ASN B 1 441 ? -9.914 14.023 24.672 1 98.06 441 ASN B N 1
ATOM 6708 C CA . ASN B 1 441 ? -9.664 15.023 25.703 1 98.06 441 ASN B CA 1
ATOM 6709 C C . ASN B 1 441 ? -8.242 15.578 25.609 1 98.06 441 ASN B C 1
ATOM 6711 O O . ASN B 1 441 ? -7.609 15.828 26.641 1 98.06 441 ASN B O 1
ATOM 6715 N N . CYS B 1 442 ? -7.781 15.633 24.438 1 94.88 442 CYS B N 1
ATOM 6716 C CA . CYS B 1 442 ? -6.484 16.203 24.078 1 94.88 442 CYS B CA 1
ATOM 6717 C C . CYS B 1 442 ? -6.387 16.422 22.578 1 94.88 442 CYS B C 1
ATOM 6719 O O . CYS B 1 442 ? -7.367 16.266 21.844 1 94.88 442 CYS B O 1
ATOM 6721 N N . GLN B 1 443 ? -5.402 16.953 22.172 1 92.5 443 GLN B N 1
ATOM 6722 C CA . GLN B 1 443 ? -4.98 17.031 20.781 1 92.5 443 GLN B CA 1
ATOM 6723 C C . GLN B 1 443 ? -3.49 16.734 20.641 1 92.5 443 GLN B C 1
ATOM 6725 O O . GLN B 1 443 ? -2.652 17.609 20.844 1 92.5 443 GLN B O 1
ATOM 6730 N N . ARG B 1 444 ? -3.287 15.492 20.234 1 90.31 444 ARG B N 1
ATOM 6731 C CA . ARG B 1 444 ? -1.903 15.023 20.25 1 90.31 444 ARG B CA 1
ATOM 6732 C C . ARG B 1 444 ? -1.513 14.391 18.922 1 90.31 444 ARG B C 1
ATOM 6734 O O . ARG B 1 444 ? -2.379 14.016 18.125 1 90.31 444 ARG B O 1
ATOM 6741 N N . PHE B 1 445 ? -0.3 14.414 18.656 1 90.5 445 PHE B N 1
ATOM 6742 C CA . PHE B 1 445 ? 0.448 13.711 17.625 1 90.5 445 PHE B CA 1
ATOM 6743 C C . PHE B 1 445 ? 1.615 12.938 18.219 1 90.5 445 PHE B C 1
ATOM 6745 O O . PHE B 1 445 ? 2.254 13.406 19.172 1 90.5 445 PHE B O 1
ATOM 6752 N N . ASP B 1 446 ? 1.833 11.75 17.812 1 95.75 446 ASP B N 1
ATOM 6753 C CA . ASP B 1 446 ? 2.918 10.961 18.375 1 95.75 446 ASP B CA 1
ATOM 6754 C C . ASP B 1 446 ? 3.684 10.219 17.281 1 95.75 446 ASP B C 1
ATOM 6756 O O . ASP B 1 446 ? 3.084 9.539 16.438 1 95.75 446 ASP B O 1
ATOM 6760 N N . VAL B 1 447 ? 4.992 10.25 17.312 1 97 447 VAL B N 1
ATOM 6761 C CA . VAL B 1 447 ? 5.855 9.734 16.25 1 97 447 VAL B CA 1
ATOM 6762 C C . VAL B 1 447 ? 6.059 8.234 16.438 1 97 447 VAL B C 1
ATOM 6764 O O . VAL B 1 447 ? 6.75 7.59 15.633 1 97 447 VAL B O 1
ATOM 6767 N N . VAL B 1 448 ? 5.422 7.668 17.453 1 96.69 448 VAL B N 1
ATOM 6768 C CA . VAL B 1 448 ? 5.543 6.234 17.703 1 96.69 448 VAL B CA 1
ATOM 6769 C C . VAL B 1 448 ? 4.324 5.508 17.125 1 96.69 448 VAL B C 1
ATOM 6771 O O . VAL B 1 448 ? 4.359 4.293 16.922 1 96.69 448 VAL B O 1
ATOM 6774 N N . GLY B 1 449 ? 3.242 6.18 16.969 1 97.31 449 GLY B N 1
ATOM 6775 C CA . GLY B 1 449 ? 2.029 5.605 16.406 1 97.31 449 GLY B CA 1
ATOM 6776 C C . GLY B 1 449 ? 1.899 5.82 14.914 1 97.31 449 GLY B C 1
ATOM 6777 O O . GLY B 1 449 ? 2.455 6.777 14.375 1 97.31 449 GLY B O 1
ATOM 6778 N N . PRO B 1 450 ? 1.177 4.906 14.305 1 98.06 450 PRO B N 1
ATOM 6779 C CA . PRO B 1 450 ? 0.952 5.121 12.867 1 98.06 450 PRO B CA 1
ATOM 6780 C C . PRO B 1 450 ? 0.208 6.422 12.578 1 98.06 450 PRO B C 1
ATOM 6782 O O . PRO B 1 450 ? -0.744 6.766 13.281 1 98.06 450 PRO B O 1
ATOM 6785 N N . PHE B 1 451 ? 0.735 7.121 11.57 1 98.44 451 PHE B N 1
ATOM 6786 C CA . PHE B 1 451 ? 0.158 8.391 11.141 1 98.44 451 PHE B CA 1
ATOM 6787 C C . PHE B 1 451 ? -0.193 8.344 9.656 1 98.44 451 PHE B C 1
ATOM 6789 O O . PHE B 1 451 ? 0.619 7.922 8.836 1 98.44 451 PHE B O 1
ATOM 6796 N N . GLY B 1 452 ? -1.325 8.695 9.25 1 96.31 452 GLY B N 1
ATOM 6797 C CA . GLY B 1 452 ? -1.9 8.711 7.914 1 96.31 452 GLY B CA 1
ATOM 6798 C C . GLY B 1 452 ? -3.418 8.688 7.914 1 96.31 452 GLY B C 1
ATOM 6799 O O . GLY B 1 452 ? -4.043 8.758 8.977 1 96.31 452 GLY B O 1
ATOM 6800 N N . GLY B 1 453 ? -3.979 8.711 6.809 1 94.44 453 GLY B N 1
ATOM 6801 C CA . GLY B 1 453 ? -5.414 8.938 6.84 1 94.44 453 GLY B CA 1
ATOM 6802 C C . GLY B 1 453 ? -6.195 7.898 6.055 1 94.44 453 GLY B C 1
ATOM 6803 O O . GLY B 1 453 ? -5.613 7.086 5.34 1 94.44 453 GLY B O 1
ATOM 6804 N N . TYR B 1 454 ? -7.504 7.879 6.34 1 97 454 TYR B N 1
ATOM 6805 C CA . TYR B 1 454 ? -8.516 7.145 5.594 1 97 454 TYR B CA 1
ATOM 6806 C C . TYR B 1 454 ? -9.008 7.949 4.395 1 97 454 TYR B C 1
ATOM 6808 O O . TYR B 1 454 ? -8.688 9.133 4.266 1 97 454 TYR B O 1
ATOM 6816 N N . LYS B 1 455 ? -9.781 7.293 3.488 1 97.19 455 LYS B N 1
ATOM 6817 C CA . LYS B 1 455 ? -10.438 7.984 2.383 1 97.19 455 LYS B CA 1
ATOM 6818 C C . LYS B 1 455 ? -9.43 8.75 1.536 1 97.19 455 LYS B C 1
ATOM 6820 O O . LYS B 1 455 ? -8.414 8.195 1.114 1 97.19 455 LYS B O 1
ATOM 6825 N N . ASN B 1 456 ? -9.672 10.031 1.303 1 97.88 456 ASN B N 1
ATOM 6826 C CA . ASN B 1 456 ? -8.789 10.805 0.438 1 97.88 456 ASN B CA 1
ATOM 6827 C C . ASN B 1 456 ? -7.609 11.391 1.216 1 97.88 456 ASN B C 1
ATOM 6829 O O . ASN B 1 456 ? -6.832 12.172 0.676 1 97.88 456 ASN B O 1
ATOM 6833 N N . SER B 1 457 ? -7.461 10.977 2.482 1 98.44 457 SER B N 1
ATOM 6834 C CA . SER B 1 457 ? -6.34 11.484 3.266 1 98.44 457 SER B CA 1
ATOM 6835 C C . SER B 1 457 ? -5.086 10.648 3.039 1 98.44 457 SER B C 1
ATOM 6837 O O . SER B 1 457 ? -4.035 10.93 3.619 1 98.44 457 SER B O 1
ATOM 6839 N N . GLY B 1 458 ? -5.211 9.633 2.219 1 97.56 458 GLY B N 1
ATOM 6840 C CA . GLY B 1 458 ? -3.969 9.078 1.699 1 97.56 458 GLY B CA 1
ATOM 6841 C C . GLY B 1 458 ? -3.92 7.562 1.77 1 97.56 458 GLY B C 1
ATOM 6842 O O . GLY B 1 458 ? -4.949 6.91 1.944 1 97.56 458 GLY B O 1
ATOM 6843 N N . VAL B 1 459 ? -2.762 7 1.456 1 98 459 VAL B N 1
ATOM 6844 C CA . VAL B 1 459 ? -2.461 5.574 1.406 1 98 459 VAL B CA 1
ATOM 6845 C C . VAL B 1 459 ? -1.164 5.289 2.162 1 98 459 VAL B C 1
ATOM 6847 O O . VAL B 1 459 ? -0.135 5.918 1.898 1 98 459 VAL B O 1
ATOM 6850 N N . GLY B 1 460 ? -1.236 4.305 3.119 1 97.62 460 GLY B N 1
ATOM 6851 C CA . GLY B 1 460 ? -0.065 3.969 3.912 1 97.62 460 GLY B CA 1
ATOM 6852 C C . GLY B 1 460 ? 0.033 4.766 5.199 1 97.62 460 GLY B C 1
ATOM 6853 O O . GLY B 1 460 ? -0.834 5.594 5.488 1 97.62 460 GLY B O 1
ATOM 6854 N N . ARG B 1 461 ? 1.027 4.469 5.945 1 98.5 461 ARG B N 1
ATOM 6855 C CA . ARG B 1 461 ? 1.243 5.133 7.227 1 98.5 461 ARG B CA 1
ATOM 6856 C C . ARG B 1 461 ? 2.695 5.574 7.375 1 98.5 461 ARG B C 1
ATOM 6858 O O . ARG B 1 461 ? 3.594 4.98 6.773 1 98.5 461 ARG B O 1
ATOM 6865 N N . GLU B 1 462 ? 2.861 6.566 8.078 1 98.56 462 GLU B N 1
ATOM 6866 C CA . GLU B 1 462 ? 4.164 7.051 8.523 1 98.56 462 GLU B CA 1
ATOM 6867 C C . GLU B 1 462 ? 4.344 6.844 10.023 1 98.56 462 GLU B C 1
ATOM 6869 O O . GLU B 1 462 ? 3.367 6.633 10.75 1 98.56 462 GLU B O 1
ATOM 6874 N N . PHE B 1 463 ? 5.594 6.781 10.484 1 98.56 463 PHE B N 1
ATOM 6875 C CA . PHE B 1 463 ? 6.004 6.668 11.883 1 98.56 463 PHE B CA 1
ATOM 6876 C C . PHE B 1 463 ? 5.668 5.289 12.438 1 98.56 463 PHE B C 1
ATOM 6878 O O . PHE B 1 463 ? 4.895 4.543 11.828 1 98.56 463 PHE B O 1
ATOM 6885 N N . GLY B 1 464 ? 6.289 4.953 13.578 1 97.94 464 GLY B N 1
ATOM 6886 C CA . GLY B 1 464 ? 6.082 3.658 14.211 1 97.94 464 GLY B CA 1
ATOM 6887 C C . GLY B 1 464 ? 6.586 2.498 13.375 1 97.94 464 GLY B C 1
ATOM 6888 O O . GLY B 1 464 ? 7.223 2.701 12.336 1 97.94 464 GLY B O 1
ATOM 6889 N N . PRO B 1 465 ? 6.312 1.288 13.875 1 97.94 465 PRO B N 1
ATOM 6890 C CA . PRO B 1 465 ? 6.684 0.116 13.078 1 97.94 465 PRO B CA 1
ATOM 6891 C C . PRO B 1 465 ? 6.004 0.092 11.711 1 97.94 465 PRO B C 1
ATOM 6893 O O . PRO B 1 465 ? 6.57 -0.42 10.75 1 97.94 465 PRO B O 1
ATOM 6896 N N . GLU B 1 466 ? 4.77 0.687 11.672 1 97.88 466 GLU B N 1
ATOM 6897 C CA . GLU B 1 466 ? 4.016 0.762 10.43 1 97.88 466 GLU B CA 1
ATOM 6898 C C . GLU B 1 466 ? 4.75 1.603 9.383 1 97.88 466 GLU B C 1
ATOM 6900 O O . GLU B 1 466 ? 4.824 1.223 8.211 1 97.88 466 GLU B O 1
ATOM 6905 N N . GLY B 1 467 ? 5.32 2.725 9.875 1 98.44 467 GLY B N 1
ATOM 6906 C CA . GLY B 1 467 ? 6.062 3.59 8.969 1 98.44 467 GLY B CA 1
ATOM 6907 C C . GLY B 1 467 ? 7.367 2.982 8.492 1 98.44 467 GLY B C 1
ATOM 6908 O O . GLY B 1 467 ? 7.789 3.209 7.359 1 98.44 467 GLY B O 1
ATOM 6909 N N . LEU B 1 468 ? 8.055 2.246 9.359 1 98.75 468 LEU B N 1
ATOM 6910 C CA . LEU B 1 468 ? 9.281 1.557 8.961 1 98.75 468 LEU B CA 1
ATOM 6911 C C . LEU B 1 468 ? 8.984 0.467 7.938 1 98.75 468 LEU B C 1
ATOM 6913 O O . LEU B 1 468 ? 9.695 0.34 6.938 1 98.75 468 LEU B O 1
ATOM 6917 N N . ALA B 1 469 ? 7.914 -0.266 8.148 1 98.31 469 ALA B N 1
ATOM 6918 C CA . ALA B 1 469 ? 7.547 -1.392 7.297 1 98.31 469 ALA B CA 1
ATOM 6919 C C . ALA B 1 469 ? 7.266 -0.928 5.871 1 98.31 469 ALA B C 1
ATOM 6921 O O . ALA B 1 469 ? 7.441 -1.689 4.918 1 98.31 469 ALA B O 1
ATOM 6922 N N . ALA B 1 470 ? 6.879 0.319 5.734 1 98.25 470 ALA B N 1
ATOM 6923 C CA . ALA B 1 470 ? 6.539 0.869 4.422 1 98.25 470 ALA B CA 1
ATOM 6924 C C . ALA B 1 470 ? 7.766 0.927 3.518 1 98.25 470 ALA B C 1
ATOM 6926 O O . ALA B 1 470 ? 7.641 1.101 2.303 1 98.25 470 ALA B O 1
ATOM 6927 N N . TYR B 1 471 ? 8.977 0.713 4.043 1 98.81 471 TYR B N 1
ATOM 6928 C CA . TYR B 1 471 ? 10.211 0.787 3.266 1 98.81 471 TYR B CA 1
ATOM 6929 C C . TYR B 1 471 ? 10.844 -0.59 3.119 1 98.81 471 TYR B C 1
ATOM 6931 O O . TYR B 1 471 ? 12.016 -0.705 2.734 1 98.81 471 TYR B O 1
ATOM 6939 N N . LEU B 1 472 ? 10.062 -1.598 3.479 1 98.44 472 LEU B N 1
ATOM 6940 C CA . LEU B 1 472 ? 10.539 -2.975 3.463 1 98.44 472 LEU B CA 1
ATOM 6941 C C . LEU B 1 472 ? 9.641 -3.855 2.604 1 98.44 472 LEU B C 1
ATOM 6943 O O . LEU B 1 472 ? 8.445 -3.584 2.469 1 98.44 472 LEU B O 1
ATOM 6947 N N . GLU B 1 473 ? 10.219 -4.867 1.987 1 97.5 473 GLU B N 1
ATOM 6948 C CA . GLU B 1 473 ? 9.508 -5.969 1.34 1 97.5 473 GLU B CA 1
ATOM 6949 C C . GLU B 1 473 ? 9.648 -7.258 2.143 1 97.5 473 GLU B C 1
ATOM 6951 O O . GLU B 1 473 ? 10.75 -7.625 2.559 1 97.5 473 GLU B O 1
ATOM 6956 N N . ALA B 1 474 ? 8.547 -7.922 2.301 1 97.94 474 ALA B N 1
ATOM 6957 C CA . ALA B 1 474 ? 8.562 -9.195 3.021 1 97.94 474 ALA B CA 1
ATOM 6958 C C . ALA B 1 474 ? 8.859 -10.352 2.076 1 97.94 474 ALA B C 1
ATOM 6960 O O . ALA B 1 474 ? 8.297 -10.43 0.979 1 97.94 474 ALA B O 1
ATOM 6961 N N . LYS B 1 475 ? 9.734 -11.18 2.502 1 98.25 475 LYS B N 1
ATOM 6962 C CA . LYS B 1 475 ? 10.117 -12.383 1.763 1 98.25 475 LYS B CA 1
ATOM 6963 C C . LYS B 1 475 ? 9.922 -13.633 2.615 1 98.25 475 LYS B C 1
ATOM 6965 O O . LYS B 1 475 ? 10.297 -13.656 3.791 1 98.25 475 LYS B O 1
ATOM 6970 N N . SER B 1 476 ? 9.344 -14.625 2.039 1 98.69 476 SER B N 1
ATOM 6971 C CA . SER B 1 476 ? 9.312 -15.945 2.652 1 98.69 476 SER B CA 1
ATOM 6972 C C . SER B 1 476 ? 10.414 -16.844 2.096 1 98.69 476 SER B C 1
ATOM 6974 O O . SER B 1 476 ? 10.492 -17.047 0.884 1 98.69 476 SER B O 1
ATOM 6976 N N . ILE B 1 477 ? 11.266 -17.312 2.947 1 98.62 477 ILE B N 1
ATOM 6977 C CA . ILE B 1 477 ? 12.25 -18.328 2.582 1 98.62 477 ILE B CA 1
ATOM 6978 C C . ILE B 1 477 ? 11.836 -19.688 3.162 1 98.62 477 ILE B C 1
ATOM 6980 O O . ILE B 1 477 ? 11.898 -19.891 4.375 1 98.62 477 ILE B O 1
ATOM 6984 N N . PHE B 1 478 ? 11.461 -20.547 2.301 1 98.5 478 PHE B N 1
ATOM 6985 C CA . PHE B 1 478 ? 10.984 -21.844 2.729 1 98.5 478 PHE B CA 1
ATOM 6986 C C . PHE B 1 478 ? 12.156 -22.812 2.928 1 98.5 478 PHE B C 1
ATOM 6988 O O . PHE B 1 478 ? 13.055 -22.875 2.092 1 98.5 478 PHE B O 1
ATOM 6995 N N . LEU B 1 479 ? 12.133 -23.531 4.012 1 97.75 479 LEU B N 1
ATOM 6996 C CA . LEU B 1 479 ? 13.18 -24.5 4.348 1 97.75 479 LEU B CA 1
ATOM 6997 C C . LEU B 1 479 ? 12.656 -25.922 4.285 1 97.75 479 LEU B C 1
ATOM 6999 O O . LEU B 1 479 ? 11.445 -26.156 4.375 1 97.75 479 LEU B O 1
ATOM 7003 N N . PRO B 1 480 ? 13.555 -26.859 4.047 1 93.88 480 PRO B N 1
ATOM 7004 C CA . PRO B 1 480 ? 13.094 -28.25 4.031 1 93.88 480 PRO B CA 1
ATOM 7005 C C . PRO B 1 480 ? 12.469 -28.672 5.355 1 93.88 480 PRO B C 1
ATOM 7007 O O . PRO B 1 480 ? 12.906 -28.234 6.422 1 93.88 480 PRO B O 1
ATOM 7010 N N . ALA B 1 481 ? 11.398 -29.547 5.203 1 85.75 481 ALA B N 1
ATOM 7011 C CA . ALA B 1 481 ? 10.719 -30.062 6.391 1 85.75 481 ALA B CA 1
ATOM 7012 C C . ALA B 1 481 ? 11.633 -31 7.172 1 85.75 481 ALA B C 1
ATOM 7014 O O . ALA B 1 481 ? 12.508 -31.656 6.598 1 85.75 481 ALA B O 1
#